Protein AF-A0A914E1M0-F1 (afdb_monomer_lite)

Foldseek 3Di:
DQVVCCVPPVNPRDDDDDDDDQVVVCCVVVVDDDDLLSQFDDADPVLVVLVVVQVVLLVVLLVLLVVVLVLCVVPVVLDDPCPNVVSVVLSVVLVVVVVVLVVLCVVVVSCNGSVNDPSVSSVVSSVVQVPDCCHGSVNSVVVVVVCVLSVVSSVLVVVCVVVPAAEALELVSLVVVVVVAQKEKEKQDESVQDDVVLSVVLVVVSVVDDPRYHYYYYHLVRYPCCVSNDDPDDPPDSTAIWMHHRNDIDGPDDDDDDPVVVVVVVVVVVVVPPPPDPVVVVVVVVVVVVVVVVPDDDVVVVCVVQPPVSVVVVVVVVVVVVVPVVDDPDPPVVVCVVVVFKAKAFCLLPFQQAQFALPFFANLVRRVVRNPDHCVLPPCVQKDKDWDWDKDKDKDFDLQLLSLCVVLVHDLLCSLCVLLVSDDGAFQSCSSVDAALAPQKTKMKMKIWTWTMKMFGNLVDPCPLVSVVVPDDQSTFKGFGMWIFTKMKMKMKMFRRPVSPDSVVVNVLSVVVCVVLVVLQPDDDDDDDDDDPPDSPPPGDPVRIDMDMGMSDDDPPDDDDPDPVVRSVCSNCRVVRCVVVPGHGGTITMIGTCVVCCVSSVDDHDLQSQWDDADSVLSVLLSVLSSQQSVLVNHLSNVQVLCVVCVVPDDPCPNVLSVVLVVVQVVLVNVLSVQLSVVSNCNGSVNDPSVSSVVSSVCQVPDCRHGSVNSVVSVVVCVLVVVVSVLVVVCVVLPAAEALEPVSLVVVVVVAQKEKEWQDESVAPDPVQSVVLVVVSVPDDPPPGYYYYHPVRYPCCVSPDDPPPPPDRTAIWMDHRNDIDGQWDDDPNDTDGD

Sequence (834 aa):
MPKRVSEIEGGKGKKLFFHLIPLSVMKKQLGIQLGPEAILCSIERSILTDLQRIFDEFEESDEELRDLENLFQRNTSYLLPNELARLIDFQHEFNKYRDDFNKEVAQKLHQVRSGQAEIETLGKLIADHRTNIYVTHTKVIEFIQTFKESVERIKFLQEILKDGVHYVDRAQNFSKLQFRHAEMIVLYFSFNNANYELSRKFECQKEKKDENSVFVFVDVDRIENISQVIPEKGLNSFNGLFRYSQGKYSNLEIKQYSKAEIGLSYLEAVQRKKLDREDDHLKMIIKLQEYLQTGSSDEELFKKILGEDLFILIEAFHKALEAFSLGSHDTPEIMNTLKEKYYKFNSYGQSPDLLQIIYGKDFEDDIESAEKTEFKDIPNELIISDNNYSLTSDFVMSNKASDKISKLGVKEELQLSVLCGVVSVGGSAKYIEEHKPSKKAVQCSFVQKIRTVDESINIKHVGLRDSYSKTIGEDGTHVVFKISWGANATVTLTYENEENLAHREIQDELKLKLEKIKSFVDIPMLPEQSSGNMESNKILKNEQLNFYFNADVMPNDEGAPRTLDKALEFIRNMPKLVSEGEKGKKLFFHLIPLSVMKKHLGIQLGPEAILCSIQSSILKDLQRVFDELEESDEELRDLEKLFQQNTPHLHQNELARLKDFQHEFNKFRNDFKGAVDQNLRQVRSGQAEIETLKKLIVDHRTNIYATHTKVTEFIQTFNKSVERLELLQEILKDGVQYVDCAQNFSKLQSKYVEMIVLYLSFNNANYELSRKFECQKKNKDKNPVFVFVDVDRIENIGQIIPEKELNSFNGLFRYSQGKYSNLEALANNRWIFY

Radius of gyration: 35.55 Å; chains: 1; bounding box: 82×81×104 Å

pLDDT: mean 70.76, std 18.32, range [27.19, 96.38]

Organism: NCBI:txid290746

Secondary structure (DSSP, 8-state):
-HHHHTTSGGGT-S--------HHHHHHHHTPPPPGGGSPPPPPHHHHHHHHHHHHHHHHHHHHHHHHHHHHHHTGGGSPTTHHHHHHHHHHHHHHHHHHHHHHHHHHHHHHHTTSS-THHHHHHHHHHHT-TTTSHHHHHHHHHTTHHHHHHHHHHHHHHHTT-EEE-SHHHHHHHHHH-SEEEEEEE-GGG--HHHHHHHHHHHHT--TTPEEEEEEGGG-TTGGGTS-SS--SSS-EEEEEETTEEEE---PPPPHHHHHHHHHHHHHHS---SHHHHHHHHHHHHHHHTTT---HHHHHHHH-HHHHHHHHHHHHHHHHHTTT---HHHHHHHHHHS-EEEE-TT-----SEE--SS-HHHHHHHHTT--GGGS-GGGEEEEEEEEEEEEEE----HHHHHHHTT--HHHHHHHHTT-S---GGGGGGG---S-TT-EEEEEEEEEEEEEEEE-TT-TTHHHHHTTT--TT--EEEEEEEEEEEEEEEEEE--TT---HHHHHHHHHHHHHHHHHHHS---------------TTS-GGGEEEEEEES---TTT-S--SHHHHHHHHHHHHHHHHHTTT-EEEEEEEEEHHHHHHHHT----GGGSPPPPPHHHHHHHHHHHHHHHHHHHHHHHHHHHHHHTGGGSPTTHHHHHHHHHHHHHHHHHHHHHHHHHHHHHHHTTSS-THHHHHHHHHHHH-TTTSHHHHHHHHHTTHHHHHHHHHHHHHHHTTPEEESSHHHHHHHHHH-SEEEEEEE-TTS--THHHHHHHHHHHTSSS-SEEEEEEGGG-TTGGGTS-TT-TT-S-EEEEEETTEEEESEEEETTEEEE-

InterPro domains:
  IPR052090 Cytolytic pore-forming toxin [PTHR31594] (383-716)
  IPR056072 SNTX, MACPF/CDC-like domain [PF24674] (389-601)

Structure (mmCIF, N/CA/C/O backbone):
data_AF-A0A914E1M0-F1
#
_entry.id   AF-A0A914E1M0-F1
#
loop_
_atom_site.group_PDB
_atom_site.id
_atom_site.type_symbol
_atom_site.label_atom_id
_atom_site.label_alt_id
_atom_site.label_comp_id
_atom_site.label_asym_id
_atom_site.label_entity_id
_atom_site.label_seq_id
_atom_site.pdbx_PDB_ins_code
_atom_site.Cartn_x
_atom_site.Cartn_y
_atom_site.Cartn_z
_atom_site.occupancy
_atom_site.B_iso_or_equiv
_atom_site.auth_seq_id
_atom_site.auth_comp_id
_atom_site.auth_asym_id
_atom_site.auth_atom_id
_atom_site.pdbx_PDB_model_num
ATOM 1 N N . MET A 1 1 ? 21.701 -22.393 7.570 1.00 51.88 1 MET A N 1
ATOM 2 C CA . MET A 1 1 ? 21.419 -22.109 8.995 1.00 51.88 1 MET A CA 1
ATOM 3 C C . MET A 1 1 ? 21.273 -23.384 9.832 1.00 51.88 1 MET A C 1
ATOM 5 O O . MET A 1 1 ? 22.080 -23.528 10.738 1.00 51.88 1 MET A O 1
ATOM 9 N N . PRO A 1 2 ? 20.389 -24.356 9.518 1.00 47.34 2 PRO A N 1
ATOM 10 C CA . PRO A 1 2 ? 20.146 -25.521 10.391 1.00 47.34 2 PRO A CA 1
ATOM 11 C C . PRO A 1 2 ? 21.393 -26.365 10.708 1.00 47.34 2 PRO A C 1
ATOM 13 O O . PRO A 1 2 ? 21.668 -26.639 11.869 1.00 47.34 2 PRO A O 1
ATOM 16 N N . LYS A 1 3 ? 22.226 -26.663 9.697 1.00 61.91 3 LYS A N 1
ATOM 17 C CA . LYS A 1 3 ? 23.510 -27.374 9.884 1.00 61.91 3 LYS A CA 1
ATOM 18 C C . LYS A 1 3 ? 24.521 -26.627 10.767 1.00 61.91 3 LYS A C 1
ATOM 20 O O . LYS A 1 3 ? 25.352 -27.252 11.404 1.00 61.91 3 LYS A O 1
ATOM 25 N N . ARG A 1 4 ? 24.439 -25.294 10.828 1.00 62.91 4 ARG A N 1
ATOM 26 C CA . ARG A 1 4 ? 25.311 -24.477 11.688 1.00 62.91 4 ARG A CA 1
ATOM 27 C C . ARG A 1 4 ? 24.811 -24.422 13.135 1.00 62.91 4 ARG A C 1
ATOM 29 O O . ARG A 1 4 ? 25.608 -24.219 14.037 1.00 62.91 4 ARG A O 1
ATOM 36 N N . VAL A 1 5 ? 23.511 -24.617 13.375 1.00 61.81 5 VAL A N 1
ATOM 37 C CA . VAL A 1 5 ? 22.934 -24.660 14.733 1.00 61.81 5 VAL A CA 1
ATOM 38 C C . VAL A 1 5 ? 23.345 -25.944 15.456 1.00 61.81 5 VAL A C 1
ATOM 40 O O . VAL A 1 5 ? 23.670 -25.891 16.640 1.00 61.81 5 VAL A O 1
ATOM 43 N N . SER A 1 6 ? 23.429 -27.071 14.735 1.00 67.69 6 SER A N 1
ATOM 44 C CA . SER A 1 6 ? 23.900 -28.354 15.280 1.00 67.69 6 SER A CA 1
ATOM 45 C C . SER A 1 6 ? 25.360 -28.330 15.757 1.00 67.69 6 SER A C 1
ATOM 47 O O . SER A 1 6 ? 25.761 -29.174 16.552 1.00 67.69 6 SER A O 1
ATOM 49 N N . GLU A 1 7 ? 26.146 -27.355 15.299 1.00 75.44 7 GLU A N 1
ATOM 50 C CA . GLU A 1 7 ? 27.563 -27.189 15.644 1.00 75.44 7 GLU A CA 1
ATOM 51 C C . GLU A 1 7 ? 27.775 -26.283 16.877 1.00 75.44 7 GLU A C 1
ATOM 53 O O . GLU A 1 7 ? 28.889 -26.186 17.388 1.00 75.44 7 GLU A O 1
ATOM 58 N N . ILE A 1 8 ? 26.724 -25.628 17.391 1.00 65.69 8 ILE A N 1
ATOM 59 C CA . ILE A 1 8 ? 26.800 -24.631 18.474 1.00 65.69 8 ILE A CA 1
ATOM 60 C C . ILE A 1 8 ? 26.174 -25.189 19.765 1.00 65.69 8 ILE A C 1
ATOM 62 O O . ILE A 1 8 ? 25.075 -25.740 19.738 1.00 65.69 8 ILE A O 1
ATOM 66 N N . GLU A 1 9 ? 26.874 -25.040 20.901 1.00 71.69 9 GLU A N 1
ATOM 67 C CA . GLU A 1 9 ? 26.473 -25.535 22.240 1.00 71.69 9 GLU A CA 1
ATOM 68 C C . GLU A 1 9 ? 25.953 -26.991 22.245 1.00 71.69 9 GLU A C 1
ATOM 70 O O . GLU A 1 9 ? 24.916 -27.306 22.831 1.00 71.69 9 GLU A O 1
ATOM 75 N N . GLY A 1 10 ? 26.659 -27.903 21.566 1.00 75.00 10 GLY A N 1
ATOM 76 C CA . GLY A 1 10 ? 26.265 -29.318 21.512 1.00 75.00 10 GLY A CA 1
ATOM 77 C C . GLY A 1 10 ? 24.941 -29.553 20.776 1.00 75.00 10 GLY A C 1
ATOM 78 O O . GLY A 1 10 ? 24.172 -30.433 21.151 1.00 75.00 10 GLY A O 1
ATOM 79 N N . GLY A 1 11 ? 24.655 -28.726 19.769 1.00 69.38 11 GLY A N 1
ATOM 80 C CA . GLY A 1 11 ? 23.464 -28.808 18.930 1.00 69.38 11 GLY A CA 1
ATOM 81 C C . GLY A 1 11 ? 22.219 -28.131 19.494 1.00 69.38 11 GLY A C 1
ATOM 82 O O . GLY A 1 11 ? 21.148 -28.236 18.903 1.00 69.38 11 GLY A O 1
ATOM 83 N N . LYS A 1 12 ? 22.358 -27.410 20.611 1.00 68.06 12 LYS A N 1
ATOM 84 C CA . LYS A 1 12 ? 21.272 -26.645 21.240 1.00 68.06 12 LYS A CA 1
ATOM 85 C C . LYS A 1 12 ? 21.131 -25.229 20.676 1.00 68.06 12 LYS A C 1
ATOM 87 O O . LYS A 1 12 ? 20.136 -24.566 20.954 1.00 68.06 12 LYS A O 1
ATOM 92 N N . GLY A 1 13 ? 22.099 -24.769 19.881 1.00 75.75 13 GLY A N 1
ATOM 93 C CA . GLY A 1 13 ? 22.126 -23.397 19.384 1.00 75.75 13 GLY A CA 1
ATOM 94 C C . GLY A 1 13 ? 22.419 -22.375 20.485 1.00 75.75 13 GLY A C 1
ATOM 95 O O . GLY A 1 13 ? 22.788 -22.719 21.606 1.00 75.75 13 GLY A O 1
ATOM 96 N N . LYS A 1 14 ? 22.293 -21.083 20.163 1.00 77.75 14 LYS A N 1
ATOM 97 C CA . LYS A 1 14 ? 22.442 -20.012 21.161 1.00 77.75 14 LYS A CA 1
ATOM 98 C C . LYS A 1 14 ? 21.191 -19.922 22.040 1.00 77.75 14 LYS A C 1
ATOM 100 O O . LYS A 1 14 ? 20.075 -20.033 21.542 1.00 77.75 14 LYS A O 1
ATOM 105 N N . LYS A 1 15 ? 21.384 -19.653 23.335 1.00 80.38 15 LYS A N 1
ATOM 106 C CA . LYS A 1 15 ? 20.299 -19.388 24.294 1.00 80.38 15 LYS A CA 1
ATOM 107 C C . LYS A 1 15 ? 19.510 -18.142 23.862 1.00 80.38 15 LYS A C 1
ATOM 109 O O . LYS A 1 15 ? 20.117 -17.091 23.672 1.00 80.38 15 LYS A O 1
ATOM 114 N N . LEU A 1 16 ? 18.189 -18.273 23.704 1.00 74.00 16 LEU A N 1
ATOM 115 C CA . LEU A 1 16 ? 17.298 -17.186 23.258 1.00 74.00 16 LEU A CA 1
ATOM 116 C C . LEU A 1 16 ? 16.575 -16.487 24.417 1.00 74.00 16 LEU A C 1
ATOM 118 O O . LEU A 1 16 ? 16.369 -15.280 24.369 1.00 74.00 16 LEU A O 1
ATOM 122 N N . PHE A 1 17 ? 16.229 -17.234 25.469 1.00 68.56 17 PHE A N 1
ATOM 123 C CA . PHE A 1 17 ? 15.484 -16.734 26.623 1.00 68.56 17 PHE A CA 1
ATOM 124 C C . PHE A 1 17 ? 16.118 -17.219 27.926 1.00 68.56 17 PHE A C 1
ATOM 126 O O . PHE A 1 17 ? 16.640 -18.334 28.000 1.00 68.56 17 PHE A O 1
ATOM 133 N N . PHE A 1 18 ? 16.037 -16.389 28.964 1.00 76.12 18 PHE A N 1
ATOM 134 C CA . PHE A 1 18 ? 16.426 -16.740 30.326 1.00 76.12 18 PHE A CA 1
ATOM 135 C C . PHE A 1 18 ? 15.218 -16.555 31.242 1.00 76.12 18 PHE A C 1
ATOM 137 O O . PHE A 1 18 ? 14.672 -15.459 31.333 1.00 76.12 18 PHE A O 1
ATOM 144 N N . HIS A 1 19 ? 14.819 -17.616 31.943 1.00 75.06 19 HIS A N 1
ATOM 145 C CA . HIS A 1 19 ? 13.833 -17.523 33.016 1.00 75.06 19 HIS A CA 1
ATOM 146 C C . HIS A 1 19 ? 14.575 -17.283 34.328 1.00 75.06 19 HIS A C 1
ATOM 148 O O . HIS A 1 19 ? 15.359 -18.125 34.766 1.00 75.06 19 HIS A O 1
ATOM 154 N N . LEU A 1 20 ? 14.362 -16.114 34.927 1.00 72.81 20 LEU A N 1
ATOM 155 C CA . LEU A 1 20 ? 15.053 -15.686 36.139 1.00 72.81 20 LEU A CA 1
ATOM 156 C C . LEU A 1 20 ? 14.060 -15.630 37.300 1.00 72.81 20 LEU A C 1
ATOM 158 O O . LEU A 1 20 ? 12.994 -15.032 37.179 1.00 72.81 20 LEU A O 1
ATOM 162 N N . ILE A 1 21 ? 14.424 -16.231 38.433 1.00 67.38 21 ILE A N 1
ATOM 163 C CA . ILE A 1 21 ? 13.659 -16.140 39.681 1.00 67.38 21 ILE A CA 1
ATOM 164 C C . ILE A 1 21 ? 14.387 -15.150 40.597 1.00 67.38 21 ILE A C 1
ATOM 166 O O . ILE A 1 21 ? 15.578 -15.349 40.858 1.00 67.38 21 ILE A O 1
ATOM 170 N N . PRO A 1 22 ? 13.721 -14.096 41.107 1.00 69.75 22 PRO A N 1
ATOM 171 C CA . PRO A 1 22 ? 14.357 -13.174 42.037 1.00 69.75 22 PRO A CA 1
ATOM 172 C C . PRO A 1 22 ? 14.827 -13.911 43.296 1.00 69.75 22 PRO A C 1
ATOM 174 O O . PRO A 1 22 ? 14.046 -14.598 43.957 1.00 69.75 22 PRO A O 1
ATOM 177 N N . LEU A 1 23 ? 16.095 -13.735 43.677 1.00 70.56 23 LEU A N 1
ATOM 178 C CA . LEU A 1 23 ? 16.640 -14.359 44.890 1.00 70.56 23 LEU A CA 1
ATOM 179 C C . LEU A 1 23 ? 15.888 -13.921 46.153 1.00 70.56 23 LEU A C 1
ATOM 181 O O . LEU A 1 23 ? 15.799 -14.691 47.108 1.00 70.56 23 LEU A O 1
ATOM 185 N N . SER A 1 24 ? 15.295 -12.723 46.147 1.00 66.56 24 SER A N 1
ATOM 186 C CA . SER A 1 24 ? 14.417 -12.229 47.213 1.00 66.56 24 SER A CA 1
ATOM 187 C C . SER A 1 24 ? 13.234 -13.164 47.487 1.00 66.56 24 SER A C 1
ATOM 189 O O . SER A 1 24 ? 12.884 -13.370 48.649 1.00 66.56 24 SER A O 1
ATOM 191 N N . VAL A 1 25 ? 12.677 -13.794 46.449 1.00 66.88 25 VAL A N 1
ATOM 192 C CA . VAL A 1 25 ? 11.574 -14.764 46.547 1.00 66.88 25 VAL A CA 1
ATOM 193 C C . VAL A 1 25 ? 12.065 -16.098 47.114 1.00 66.88 25 VAL A C 1
ATOM 195 O O . VAL A 1 25 ? 11.372 -16.734 47.904 1.00 66.88 25 VAL A O 1
ATOM 198 N N . MET A 1 26 ? 13.295 -16.503 46.782 1.00 69.00 26 MET A N 1
ATOM 199 C CA . MET A 1 26 ? 13.879 -17.768 47.244 1.00 69.00 26 MET A CA 1
ATOM 200 C C . MET A 1 26 ? 14.659 -17.665 48.563 1.00 69.00 26 MET A C 1
ATOM 202 O O . MET A 1 26 ? 15.099 -18.685 49.094 1.00 69.00 26 MET A O 1
ATOM 206 N N . LYS A 1 27 ? 14.805 -16.462 49.135 1.00 71.12 27 LYS A N 1
ATOM 207 C CA . LYS A 1 27 ? 15.636 -16.179 50.319 1.00 71.12 27 LYS A CA 1
ATOM 208 C C . LYS A 1 27 ? 15.374 -17.141 51.482 1.00 71.12 27 LYS A C 1
ATOM 210 O O . LYS A 1 27 ? 16.310 -17.662 52.083 1.00 71.12 27 LYS A O 1
ATOM 215 N N . LYS A 1 28 ? 14.093 -17.406 51.773 1.00 65.69 28 LYS A N 1
ATOM 216 C CA . LYS A 1 28 ? 13.658 -18.278 52.878 1.00 65.69 28 LYS A CA 1
ATOM 217 C C . LYS A 1 28 ? 13.943 -19.761 52.614 1.00 65.69 28 LYS A C 1
ATOM 219 O O . LYS A 1 28 ? 14.237 -20.489 53.553 1.00 65.69 28 LYS A O 1
ATOM 224 N N . GLN A 1 29 ? 13.863 -20.199 51.358 1.00 73.69 29 GLN A N 1
ATOM 225 C CA . GLN A 1 29 ? 14.106 -21.590 50.957 1.00 73.69 29 GLN A CA 1
ATOM 226 C C . GLN A 1 29 ? 15.596 -21.904 50.794 1.00 73.69 29 GLN A C 1
ATOM 228 O O . GLN A 1 29 ? 16.013 -23.022 51.071 1.00 73.69 29 GLN A O 1
ATOM 233 N N . LEU A 1 30 ? 16.395 -20.923 50.371 1.00 75.00 30 LEU A N 1
ATOM 234 C CA . LEU A 1 30 ? 17.827 -21.086 50.111 1.00 75.00 30 LEU A CA 1
ATOM 235 C C . LEU A 1 30 ? 18.715 -20.733 51.318 1.00 75.00 30 LEU A C 1
ATOM 237 O O . LEU A 1 30 ? 19.930 -20.880 51.237 1.00 75.00 30 LEU A O 1
ATOM 241 N N . GLY A 1 31 ? 18.140 -20.252 52.427 1.00 75.06 31 GLY A N 1
ATOM 242 C CA . GLY A 1 31 ? 18.883 -19.945 53.657 1.00 75.06 31 GLY A CA 1
ATOM 243 C C . GLY A 1 31 ? 19.924 -18.824 53.517 1.00 75.06 31 GLY A C 1
ATOM 244 O O . GLY A 1 31 ? 20.839 -18.728 54.330 1.00 75.06 31 GLY A O 1
ATOM 245 N N . ILE A 1 32 ? 19.805 -17.982 52.489 1.00 73.50 32 ILE A N 1
ATOM 246 C CA . ILE A 1 32 ? 20.783 -16.944 52.132 1.00 73.50 32 ILE A CA 1
ATOM 247 C C . ILE A 1 32 ? 20.407 -15.588 52.732 1.00 73.50 32 ILE A C 1
ATOM 249 O O . ILE A 1 32 ? 19.255 -15.153 52.686 1.00 73.50 32 ILE A O 1
ATOM 253 N N . GLN A 1 33 ? 21.402 -14.879 53.268 1.00 69.25 33 GLN A N 1
ATOM 254 C CA . GLN A 1 33 ? 21.268 -13.465 53.609 1.00 69.25 33 GLN A CA 1
ATOM 255 C C . GLN A 1 33 ? 21.578 -12.622 52.370 1.00 69.25 33 GLN A C 1
ATOM 257 O O . GLN A 1 33 ? 22.655 -12.719 51.793 1.00 69.25 33 GLN A O 1
ATOM 262 N N . LEU A 1 34 ? 20.607 -11.812 51.954 1.00 65.88 34 LEU A N 1
ATOM 263 C CA . LEU A 1 34 ? 20.735 -10.890 50.828 1.00 65.88 34 LEU A CA 1
ATOM 264 C C . LEU A 1 34 ? 21.002 -9.485 51.368 1.00 65.88 34 LEU A C 1
ATOM 266 O O . LEU A 1 34 ? 20.294 -9.052 52.282 1.00 65.88 34 LEU A O 1
ATOM 270 N N . GLY A 1 35 ? 22.005 -8.805 50.807 1.00 64.81 35 GLY A N 1
ATOM 271 C CA . GLY A 1 35 ? 22.248 -7.383 51.054 1.00 64.81 35 GLY A CA 1
ATOM 272 C C . GLY A 1 35 ? 21.149 -6.496 50.443 1.00 64.81 35 GLY A C 1
ATOM 273 O O . GLY A 1 35 ? 20.365 -6.990 49.628 1.00 64.81 35 GLY A O 1
ATOM 274 N N . PRO A 1 36 ? 21.085 -5.200 50.805 1.00 58.78 36 PRO A N 1
ATOM 275 C CA . PRO A 1 36 ? 20.053 -4.272 50.325 1.00 58.78 36 PRO A CA 1
ATOM 276 C C . PRO A 1 36 ? 19.969 -4.200 48.794 1.00 58.78 36 PRO A C 1
ATOM 278 O O . PRO A 1 36 ? 18.877 -4.205 48.241 1.00 58.78 36 PRO A O 1
ATOM 281 N N . GLU A 1 37 ? 21.116 -4.253 48.112 1.00 56.69 37 GLU A N 1
ATOM 282 C CA . GLU A 1 37 ? 21.208 -4.135 46.647 1.00 56.69 37 GLU A CA 1
ATOM 283 C C . GLU A 1 37 ? 20.758 -5.391 45.878 1.00 56.69 37 GLU A C 1
ATOM 285 O O . GLU A 1 37 ? 20.636 -5.378 44.655 1.00 56.69 37 GLU A O 1
ATOM 290 N N . ALA A 1 38 ? 20.501 -6.504 46.575 1.00 57.72 38 ALA A N 1
ATOM 291 C CA . ALA A 1 38 ? 20.041 -7.751 45.960 1.00 57.72 38 ALA A CA 1
ATOM 292 C C . ALA A 1 38 ? 18.505 -7.835 45.829 1.00 57.72 38 ALA A C 1
ATOM 294 O O . ALA A 1 38 ? 17.975 -8.845 45.354 1.00 57.72 38 ALA A O 1
ATOM 295 N N . ILE A 1 39 ? 17.783 -6.795 46.259 1.00 62.91 39 ILE A N 1
ATOM 296 C CA . ILE A 1 39 ? 16.334 -6.658 46.105 1.00 62.91 39 ILE A CA 1
ATOM 297 C C . ILE A 1 39 ? 16.092 -5.619 45.012 1.00 62.91 39 ILE A C 1
ATOM 299 O O . ILE A 1 39 ? 16.239 -4.425 45.243 1.00 62.91 39 ILE A O 1
ATOM 303 N N . LEU A 1 40 ? 15.735 -6.083 43.811 1.00 64.50 40 LEU A N 1
ATOM 304 C CA . LEU A 1 40 ? 15.448 -5.184 42.696 1.00 64.50 40 LEU A CA 1
ATOM 305 C C . LEU A 1 40 ? 14.181 -4.373 42.973 1.00 64.50 40 LEU A C 1
ATOM 307 O O . LEU A 1 40 ? 13.110 -4.951 43.176 1.00 64.50 40 LEU A O 1
ATOM 311 N N . CYS A 1 41 ? 14.290 -3.050 42.913 1.00 69.88 41 CYS A N 1
ATOM 312 C CA . CYS A 1 41 ? 13.130 -2.169 42.969 1.00 69.88 41 CYS A CA 1
ATOM 313 C C . CYS A 1 41 ? 12.327 -2.274 41.664 1.00 69.88 41 CYS A C 1
ATOM 315 O O . CYS A 1 41 ? 12.885 -2.254 40.560 1.00 69.88 41 CYS A O 1
ATOM 317 N N . SER A 1 42 ? 11.004 -2.389 41.783 1.00 72.19 42 SER A N 1
ATOM 318 C CA . SER A 1 42 ? 10.103 -2.293 40.637 1.00 72.19 42 SER A CA 1
ATOM 319 C C . SER A 1 42 ? 10.053 -0.854 40.139 1.00 72.19 42 SER A C 1
ATOM 321 O O . SER A 1 42 ? 9.917 0.070 40.938 1.00 72.19 42 SER A O 1
ATOM 323 N N . ILE A 1 43 ? 10.115 -0.671 38.824 1.00 81.75 43 ILE A N 1
ATOM 324 C CA . ILE A 1 43 ? 9.918 0.637 38.200 1.00 81.75 43 ILE A CA 1
ATOM 325 C C . ILE A 1 43 ? 8.437 0.780 37.883 1.00 81.75 43 ILE A C 1
ATOM 327 O O . ILE A 1 43 ? 7.814 -0.156 37.376 1.00 81.75 43 ILE A O 1
ATOM 331 N N . GLU A 1 44 ? 7.881 1.944 38.186 1.00 85.00 44 GLU A N 1
ATOM 332 C CA . GLU A 1 44 ? 6.504 2.270 37.857 1.00 85.00 44 GLU A CA 1
ATOM 333 C C . GLU A 1 44 ? 6.272 2.225 36.340 1.00 85.00 44 GLU A C 1
ATOM 335 O O . GLU A 1 44 ? 7.096 2.679 35.542 1.00 85.00 44 GLU A O 1
ATOM 340 N N . ARG A 1 45 ? 5.126 1.674 35.934 1.00 81.00 45 ARG A N 1
ATOM 341 C CA . ARG A 1 45 ? 4.776 1.512 34.519 1.00 81.00 45 ARG A CA 1
ATOM 342 C C . ARG A 1 45 ? 4.703 2.852 33.780 1.00 81.00 45 ARG A C 1
ATOM 344 O O . ARG A 1 45 ? 5.114 2.906 32.630 1.00 81.00 45 ARG A O 1
ATOM 351 N N . SER A 1 46 ? 4.239 3.911 34.444 1.00 80.44 46 SER A N 1
ATOM 352 C CA . SER A 1 46 ? 4.148 5.274 33.898 1.00 80.44 46 SER A CA 1
ATOM 353 C C . SER A 1 46 ? 5.511 5.812 33.445 1.00 80.44 46 SER A C 1
ATOM 355 O O . SER A 1 46 ? 5.642 6.268 32.314 1.00 80.44 46 SER A O 1
ATOM 357 N N . ILE A 1 47 ? 6.551 5.658 34.271 1.00 85.56 47 ILE A N 1
ATOM 358 C CA . ILE A 1 47 ? 7.932 6.058 33.959 1.00 85.56 47 ILE A CA 1
ATOM 359 C C . ILE A 1 47 ? 8.486 5.271 32.767 1.00 85.56 47 ILE A C 1
ATOM 361 O O . ILE A 1 47 ? 9.158 5.840 31.910 1.00 85.56 47 ILE A O 1
ATOM 365 N N . LEU A 1 48 ? 8.202 3.966 32.689 1.00 82.38 48 LEU A N 1
ATOM 366 C CA . LEU A 1 48 ? 8.626 3.145 31.550 1.00 82.38 48 LEU A CA 1
ATOM 367 C C . LEU A 1 48 ? 7.943 3.584 30.252 1.00 82.38 48 LEU A C 1
ATOM 369 O O . LEU A 1 48 ? 8.616 3.692 29.232 1.00 82.38 48 LEU A O 1
ATOM 373 N N . THR A 1 49 ? 6.640 3.864 30.299 1.00 82.12 49 THR A N 1
ATOM 374 C CA . THR A 1 49 ? 5.886 4.374 29.148 1.00 82.12 49 THR A CA 1
ATOM 375 C C . THR A 1 49 ? 6.384 5.752 28.715 1.00 82.12 49 THR A C 1
ATOM 377 O O . THR A 1 49 ? 6.547 5.984 27.522 1.00 82.12 49 THR A O 1
ATOM 380 N N . ASP A 1 50 ? 6.701 6.639 29.658 1.00 88.06 50 ASP A N 1
ATOM 381 C CA . ASP A 1 50 ? 7.252 7.963 29.358 1.00 88.06 50 ASP A CA 1
ATOM 382 C C . ASP A 1 50 ? 8.641 7.887 28.704 1.00 88.06 50 ASP A C 1
ATOM 384 O O . ASP A 1 50 ? 8.901 8.605 27.742 1.00 88.06 50 ASP A O 1
ATOM 388 N N . LEU A 1 51 ? 9.525 7.003 29.184 1.00 89.75 51 LEU A N 1
ATOM 389 C CA . LEU A 1 51 ? 10.839 6.783 28.567 1.00 89.75 51 LEU A CA 1
ATOM 390 C C . LEU A 1 51 ? 10.726 6.156 27.177 1.00 89.75 51 LEU A C 1
ATOM 392 O O . LEU A 1 51 ? 11.442 6.573 26.275 1.00 89.75 51 LEU A O 1
ATOM 396 N N . GLN A 1 52 ? 9.832 5.176 27.004 1.00 87.69 52 GLN A N 1
ATOM 397 C CA . GLN A 1 52 ? 9.551 4.583 25.693 1.00 87.69 52 GLN A CA 1
ATOM 398 C C . GLN A 1 52 ? 9.096 5.652 24.707 1.00 87.69 52 GLN A C 1
ATOM 400 O O . GLN A 1 52 ? 9.682 5.767 23.640 1.00 87.69 52 GLN A O 1
ATOM 405 N N . ARG A 1 53 ? 8.148 6.501 25.117 1.00 87.25 53 ARG A N 1
ATOM 406 C CA . ARG A 1 53 ? 7.662 7.597 24.281 1.00 87.25 53 ARG A CA 1
ATOM 407 C C . ARG A 1 53 ? 8.778 8.559 23.877 1.00 87.25 53 ARG A C 1
ATOM 409 O O . ARG A 1 53 ? 8.834 8.945 22.724 1.00 87.25 53 ARG A O 1
ATOM 416 N N . ILE A 1 54 ? 9.684 8.914 24.792 1.00 91.38 54 ILE A N 1
ATOM 417 C CA . ILE A 1 54 ? 10.836 9.772 24.462 1.00 91.38 54 ILE A CA 1
ATOM 418 C C . ILE A 1 54 ? 11.781 9.086 23.461 1.00 91.38 54 ILE A C 1
ATOM 420 O O . ILE A 1 54 ? 12.302 9.744 22.566 1.00 91.38 54 ILE A O 1
ATOM 424 N N . PHE A 1 55 ? 12.021 7.777 23.589 1.00 91.44 55 PHE A N 1
ATOM 425 C CA . PHE A 1 55 ? 12.842 7.050 22.615 1.00 91.44 55 PHE A CA 1
ATOM 426 C C . PHE A 1 55 ? 12.184 6.981 21.236 1.00 91.44 55 PHE A C 1
ATOM 428 O O . PHE A 1 55 ? 12.880 7.170 20.242 1.00 91.44 55 PHE A O 1
ATOM 435 N N . ASP A 1 56 ? 10.868 6.776 21.185 1.00 86.62 56 ASP A N 1
ATOM 436 C CA . ASP A 1 56 ? 10.101 6.813 19.940 1.00 86.62 56 ASP A CA 1
ATOM 437 C C . ASP A 1 56 ? 10.156 8.225 19.319 1.00 86.62 56 ASP A C 1
ATOM 439 O O . ASP A 1 56 ? 10.515 8.370 18.154 1.00 86.62 56 ASP A O 1
ATOM 443 N N . GLU A 1 57 ? 9.944 9.279 20.122 1.00 89.12 57 GLU A N 1
ATOM 444 C CA . GLU A 1 57 ? 10.066 10.692 19.717 1.00 89.12 57 GLU A CA 1
ATOM 445 C C . GLU A 1 57 ? 11.471 11.023 19.160 1.00 89.12 57 GLU A C 1
ATOM 447 O O . GLU A 1 57 ? 11.604 11.831 18.233 1.00 89.12 57 GLU A O 1
ATOM 452 N N . PHE A 1 58 ? 12.537 10.416 19.701 1.00 92.25 58 PHE A N 1
ATOM 453 C CA . PHE A 1 58 ? 13.893 10.578 19.167 1.00 92.25 58 PHE A CA 1
ATOM 454 C C . PHE A 1 58 ? 14.095 9.890 17.820 1.00 92.25 58 PHE A C 1
ATOM 456 O O . PHE A 1 58 ? 14.806 10.442 16.980 1.00 92.25 58 PHE A O 1
ATOM 463 N N . GLU A 1 59 ? 13.527 8.700 17.624 1.00 90.81 59 GLU A N 1
ATOM 464 C CA . GLU A 1 59 ? 13.636 7.981 16.353 1.00 90.81 59 GLU A CA 1
ATOM 465 C C . GLU A 1 59 ? 12.851 8.715 15.260 1.00 90.81 59 GLU A C 1
ATOM 467 O O . GLU A 1 59 ? 13.411 8.999 14.204 1.00 90.81 59 GLU A O 1
ATOM 472 N N . GLU A 1 60 ? 11.619 9.144 15.556 1.00 89.44 60 GLU A N 1
ATOM 473 C CA . GLU A 1 60 ? 10.792 9.963 14.656 1.00 89.44 60 GLU A CA 1
ATOM 474 C C . GLU A 1 60 ? 11.524 11.249 14.240 1.00 89.44 60 GLU A C 1
ATOM 476 O O . GLU A 1 60 ? 11.627 11.574 13.058 1.00 89.44 60 GLU A O 1
ATOM 481 N N . SER A 1 61 ? 12.114 11.957 15.207 1.00 91.75 61 SER A N 1
ATOM 482 C CA . SER A 1 61 ? 12.874 13.182 14.939 1.00 91.75 61 SER A CA 1
ATOM 483 C C . SER A 1 61 ? 14.133 12.941 14.088 1.00 91.75 61 SER A C 1
ATOM 485 O O . SER A 1 61 ? 14.474 13.777 13.249 1.00 91.75 61 SER A O 1
ATOM 487 N N . ASP A 1 62 ? 14.845 11.823 14.285 1.00 89.75 62 ASP A N 1
ATOM 488 C CA . ASP A 1 62 ? 16.014 11.455 13.467 1.00 89.75 62 ASP A CA 1
ATOM 489 C C . ASP A 1 62 ? 15.591 11.116 12.028 1.00 89.75 62 ASP A C 1
ATOM 491 O O . ASP A 1 62 ? 16.232 11.565 11.077 1.00 89.75 62 ASP A O 1
ATOM 495 N N . GLU A 1 63 ? 14.484 10.387 11.849 1.00 90.69 63 GLU A N 1
ATOM 496 C CA . GLU A 1 63 ? 13.915 10.084 10.531 1.00 90.69 63 GLU A CA 1
ATOM 497 C C . GLU A 1 63 ? 13.565 11.362 9.754 1.00 90.69 63 GLU A C 1
ATOM 499 O O . GLU A 1 63 ? 14.014 11.532 8.617 1.00 90.69 63 GLU A O 1
ATOM 504 N N . GLU A 1 64 ? 12.854 12.308 10.369 1.00 91.19 64 GLU A N 1
ATOM 505 C CA . GLU A 1 64 ? 12.461 13.562 9.713 1.00 91.19 64 GLU A CA 1
ATOM 506 C C . GLU A 1 64 ? 13.658 14.437 9.323 1.00 91.19 64 GLU A C 1
ATOM 508 O O . GLU A 1 64 ? 13.695 15.023 8.233 1.00 91.19 64 GLU A O 1
ATOM 513 N N . LEU A 1 65 ? 14.662 14.518 10.200 1.00 91.25 65 LEU A N 1
ATOM 514 C CA . LEU A 1 65 ? 15.892 15.248 9.914 1.00 91.25 65 LEU A CA 1
ATOM 515 C C . LEU A 1 65 ? 16.667 14.597 8.762 1.00 91.25 65 LEU A C 1
ATOM 517 O O . LEU A 1 65 ? 17.146 15.308 7.877 1.00 91.25 65 LEU A O 1
ATOM 521 N N . ARG A 1 66 ? 16.765 13.260 8.732 1.00 92.81 66 ARG A N 1
ATOM 522 C CA . ARG A 1 66 ? 17.408 12.512 7.636 1.00 92.81 66 ARG A CA 1
ATOM 523 C C . ARG A 1 66 ? 16.661 12.662 6.320 1.00 92.81 66 ARG A C 1
ATOM 525 O O . ARG A 1 66 ? 17.297 12.772 5.274 1.00 92.81 66 ARG A O 1
ATOM 532 N N . ASP A 1 67 ? 15.335 12.687 6.339 1.00 91.06 67 ASP A N 1
ATOM 533 C CA . ASP A 1 67 ? 14.526 12.913 5.141 1.00 91.06 67 ASP A CA 1
ATOM 534 C C . ASP A 1 67 ? 14.771 14.303 4.551 1.00 91.06 67 ASP A C 1
ATOM 536 O O . ASP A 1 67 ? 14.974 14.443 3.336 1.00 91.06 67 ASP A O 1
ATOM 540 N N . LEU A 1 68 ? 14.830 15.330 5.404 1.00 91.75 68 LEU A N 1
ATOM 541 C CA . LEU A 1 68 ? 15.173 16.684 4.981 1.00 91.75 68 LEU A CA 1
ATOM 542 C C . LEU A 1 68 ? 16.614 16.764 4.457 1.00 91.75 68 LEU A C 1
ATOM 544 O O . LEU A 1 68 ? 16.856 17.380 3.417 1.00 91.75 68 LEU A O 1
ATOM 548 N N . GLU A 1 69 ? 17.562 16.105 5.122 1.00 92.19 69 GLU A N 1
ATOM 549 C CA . GLU A 1 69 ? 18.960 16.048 4.692 1.00 92.19 69 GLU A CA 1
ATOM 550 C C . GLU A 1 69 ? 19.088 15.365 3.328 1.00 92.19 69 GLU A C 1
ATOM 552 O O . GLU A 1 69 ? 19.713 15.911 2.419 1.00 92.19 69 GLU A O 1
ATOM 557 N N . ASN A 1 70 ? 18.431 14.221 3.134 1.00 91.12 70 ASN A N 1
ATOM 558 C CA . ASN A 1 70 ? 18.390 13.503 1.862 1.00 91.12 70 ASN A CA 1
ATOM 559 C C . ASN A 1 70 ? 17.808 14.372 0.743 1.00 91.12 70 ASN A C 1
ATOM 561 O O . ASN A 1 70 ? 18.326 14.383 -0.381 1.00 91.12 70 ASN A O 1
ATOM 565 N N . LEU A 1 71 ? 16.734 15.114 1.032 1.00 87.50 71 LEU A N 1
ATOM 566 C CA . LEU A 1 71 ? 16.164 16.071 0.092 1.00 87.50 71 LEU A CA 1
ATOM 567 C C . LEU A 1 71 ? 17.187 17.157 -0.260 1.00 87.50 71 LEU A C 1
ATOM 569 O O . LEU A 1 71 ? 17.369 17.455 -1.442 1.00 87.50 71 LEU A O 1
ATOM 573 N N . PHE A 1 72 ? 17.874 17.717 0.733 1.00 90.50 72 PHE A N 1
ATOM 574 C CA . PHE A 1 72 ? 18.840 18.796 0.554 1.00 90.50 72 PHE A CA 1
ATOM 575 C C . PHE A 1 72 ? 20.089 18.335 -0.206 1.00 90.50 72 PHE A C 1
ATOM 577 O O . PHE A 1 72 ? 20.468 18.978 -1.181 1.00 90.50 72 PHE A O 1
ATOM 584 N N . GLN A 1 73 ? 20.671 17.187 0.145 1.00 88.62 73 GLN A N 1
ATOM 585 C CA . GLN A 1 73 ? 21.846 16.615 -0.521 1.00 88.62 73 GLN A CA 1
ATOM 586 C C . GLN A 1 73 ? 21.600 16.299 -2.004 1.00 88.62 73 GLN A C 1
ATOM 588 O O . GLN A 1 73 ? 22.486 16.477 -2.841 1.00 88.62 73 GLN A O 1
ATOM 593 N N . ARG A 1 74 ? 20.389 15.850 -2.363 1.00 85.81 74 ARG A N 1
ATOM 594 C CA . ARG A 1 74 ? 20.008 15.600 -3.767 1.00 85.81 74 ARG A CA 1
ATOM 595 C C . ARG A 1 74 ? 19.791 16.885 -4.564 1.00 85.81 74 ARG A C 1
ATOM 597 O O . ARG A 1 74 ? 19.805 16.848 -5.791 1.00 85.81 74 ARG A O 1
ATOM 604 N N . ASN A 1 75 ? 19.571 18.004 -3.878 1.00 83.88 75 ASN A N 1
ATOM 605 C CA . ASN A 1 75 ? 19.144 19.274 -4.457 1.00 83.88 75 ASN A CA 1
ATOM 606 C C . ASN A 1 75 ? 20.071 20.432 -4.060 1.00 83.88 75 ASN A C 1
ATOM 608 O O . ASN A 1 75 ? 19.658 21.589 -4.094 1.00 83.88 75 ASN A O 1
ATOM 612 N N . THR A 1 76 ? 21.336 20.147 -3.731 1.00 80.75 76 THR A N 1
ATOM 613 C CA . THR A 1 76 ? 22.307 21.131 -3.218 1.00 80.75 76 THR A CA 1
ATOM 614 C C . THR A 1 76 ? 22.481 22.333 -4.146 1.00 80.75 76 THR A C 1
ATOM 616 O O . THR A 1 76 ? 22.734 23.449 -3.700 1.00 80.75 76 THR A O 1
ATOM 619 N N . SER A 1 77 ? 22.299 22.135 -5.455 1.00 74.25 77 SER A N 1
ATOM 620 C CA . SER A 1 77 ? 22.337 23.203 -6.457 1.00 74.25 77 SER A CA 1
ATOM 621 C C . SER A 1 77 ? 21.212 24.229 -6.323 1.00 74.25 77 SER A C 1
ATOM 623 O O . SER A 1 77 ? 21.358 25.319 -6.866 1.00 74.25 77 SER A O 1
ATOM 625 N N . TYR A 1 78 ? 20.119 23.909 -5.632 1.00 74.88 78 TYR A N 1
ATOM 626 C CA . TYR A 1 78 ? 18.922 24.745 -5.490 1.00 74.88 78 TYR A CA 1
ATOM 627 C C . TYR A 1 78 ? 18.786 25.386 -4.102 1.00 74.88 78 TYR A C 1
ATOM 629 O O . TYR A 1 78 ? 17.922 26.239 -3.909 1.00 74.88 78 TYR A O 1
ATOM 637 N N . LEU A 1 79 ? 19.648 25.006 -3.156 1.00 75.00 79 LEU A N 1
ATOM 638 C CA . LEU A 1 79 ? 19.663 25.548 -1.800 1.00 75.00 79 LEU A CA 1
ATOM 639 C C . LEU A 1 79 ? 20.301 26.941 -1.743 1.00 75.00 79 LEU A C 1
ATOM 641 O O . LEU A 1 79 ? 21.178 27.300 -2.550 1.00 75.00 79 LEU A O 1
ATOM 645 N N . LEU A 1 80 ? 19.870 27.722 -0.753 1.00 73.50 80 LEU A N 1
ATOM 646 C CA . LEU A 1 80 ? 20.563 28.934 -0.339 1.00 73.50 80 LEU A CA 1
ATOM 647 C C . LEU A 1 80 ? 21.885 28.568 0.363 1.00 73.50 80 LEU A C 1
ATOM 649 O O . LEU A 1 80 ? 22.047 27.456 0.881 1.00 73.50 80 LEU A O 1
ATOM 653 N N . PRO A 1 81 ? 22.865 29.489 0.381 1.00 72.94 81 PRO A N 1
ATOM 654 C CA . PRO A 1 81 ? 24.117 29.262 1.089 1.00 72.94 81 PRO A CA 1
ATOM 655 C C . PRO A 1 81 ? 23.878 28.878 2.557 1.00 72.94 81 PRO A C 1
ATOM 657 O O . PRO A 1 81 ? 23.060 29.488 3.239 1.00 72.94 81 PRO A O 1
ATOM 660 N N . ASN A 1 82 ? 24.638 27.898 3.048 1.00 80.88 82 ASN A N 1
ATOM 661 C CA . ASN A 1 82 ? 24.672 27.445 4.446 1.00 80.88 82 ASN A CA 1
ATOM 662 C C . ASN A 1 82 ? 23.428 26.706 4.978 1.00 80.88 82 ASN A C 1
ATOM 664 O O . ASN A 1 82 ? 23.458 26.273 6.126 1.00 80.88 82 ASN A O 1
ATOM 668 N N . GLU A 1 83 ? 22.374 26.485 4.188 1.00 86.00 83 GLU A N 1
ATOM 669 C CA . GLU A 1 83 ? 21.185 25.753 4.664 1.00 86.00 83 GLU A CA 1
ATOM 670 C C . GLU A 1 83 ? 21.489 24.298 5.024 1.00 86.00 83 GLU A C 1
ATOM 672 O O . GLU A 1 83 ? 21.133 23.839 6.107 1.00 86.00 83 GLU A O 1
ATOM 677 N N . LEU A 1 84 ? 22.205 23.592 4.143 1.00 89.06 84 LEU A N 1
ATOM 678 C CA . LEU A 1 84 ? 22.634 22.217 4.395 1.00 89.06 84 LEU A CA 1
ATOM 679 C C . LEU A 1 84 ? 23.588 22.136 5.596 1.00 89.06 84 LEU A C 1
ATOM 681 O O . LEU A 1 84 ? 23.472 21.220 6.399 1.00 89.06 84 LEU A O 1
ATOM 685 N N . ALA A 1 85 ? 24.488 23.112 5.754 1.00 89.00 85 ALA A N 1
ATOM 686 C CA . ALA A 1 85 ? 25.392 23.165 6.903 1.00 89.00 85 ALA A CA 1
ATOM 687 C C . ALA A 1 85 ? 24.618 23.360 8.217 1.00 89.00 85 ALA A C 1
ATOM 689 O O . ALA A 1 85 ? 24.816 22.603 9.158 1.00 89.00 85 ALA A O 1
ATOM 690 N N . ARG A 1 86 ? 23.659 24.297 8.247 1.00 93.50 86 ARG A N 1
ATOM 691 C CA . ARG A 1 86 ? 22.798 24.549 9.411 1.00 93.50 86 ARG A CA 1
ATOM 692 C C . ARG A 1 86 ? 21.980 23.317 9.812 1.00 93.50 86 ARG A C 1
ATOM 694 O O . ARG A 1 86 ? 21.795 23.084 11.003 1.00 93.50 86 ARG A O 1
ATOM 701 N N . LEU A 1 87 ? 21.483 22.550 8.839 1.00 93.88 87 LEU A N 1
ATOM 702 C CA . LEU A 1 87 ? 20.779 21.291 9.092 1.00 93.88 87 LEU A CA 1
ATOM 703 C C . LEU A 1 87 ? 21.707 20.233 9.704 1.00 93.88 87 LEU A C 1
ATOM 705 O O . LEU A 1 87 ? 21.361 19.650 10.729 1.00 93.88 87 LEU A O 1
ATOM 709 N N . ILE A 1 88 ? 22.891 20.037 9.117 1.00 92.50 88 ILE A N 1
ATOM 710 C CA . ILE A 1 88 ? 23.890 19.071 9.600 1.00 92.50 88 ILE A CA 1
ATOM 711 C C . ILE A 1 88 ? 24.363 19.423 11.017 1.00 92.50 88 ILE A C 1
ATOM 713 O O . ILE A 1 88 ? 24.482 18.538 11.866 1.00 92.50 88 ILE A O 1
ATOM 717 N N . ASP A 1 89 ? 24.594 20.706 11.300 1.00 93.06 89 ASP A N 1
ATOM 718 C CA . ASP A 1 89 ? 25.001 21.173 12.628 1.00 93.06 89 ASP A CA 1
ATOM 719 C C . ASP A 1 89 ? 23.919 20.863 13.675 1.00 93.06 89 ASP A C 1
ATOM 721 O O . ASP A 1 89 ? 24.217 20.307 14.734 1.00 93.06 89 ASP A O 1
ATOM 725 N N . PHE A 1 90 ? 22.648 21.130 13.356 1.00 94.50 90 PHE A N 1
ATOM 726 C CA . PHE A 1 90 ? 21.529 20.802 14.243 1.00 94.50 90 PHE A CA 1
ATOM 727 C C . PHE A 1 90 ? 21.381 19.289 14.456 1.00 94.50 90 PHE A C 1
ATOM 729 O O . PHE A 1 90 ? 21.214 18.838 15.588 1.00 94.50 90 PHE A O 1
ATOM 736 N N . GLN A 1 91 ? 21.499 18.486 13.392 1.00 93.19 91 GLN A N 1
ATOM 737 C CA . GLN A 1 91 ? 21.500 17.023 13.491 1.00 93.19 91 GLN A CA 1
ATOM 738 C C . GLN A 1 91 ? 22.620 16.516 14.403 1.00 93.19 91 GLN A C 1
ATOM 740 O O . GLN A 1 91 ? 22.417 15.571 15.167 1.00 93.19 91 GLN A O 1
ATOM 745 N N . HIS A 1 92 ? 23.806 17.122 14.342 1.00 93.00 92 HIS A N 1
ATOM 746 C CA . HIS A 1 92 ? 24.916 16.756 15.213 1.00 93.00 92 HIS A CA 1
ATOM 747 C C . HIS A 1 92 ? 24.600 17.039 16.688 1.00 93.00 92 HIS A C 1
ATOM 749 O O . HIS A 1 92 ? 24.817 16.173 17.539 1.00 93.00 92 HIS A O 1
ATOM 755 N N . GLU A 1 93 ? 24.052 18.217 16.996 1.00 91.94 93 GLU A N 1
ATOM 756 C CA . GLU A 1 93 ? 23.646 18.586 18.357 1.00 91.94 93 GLU A CA 1
ATOM 757 C C . GLU A 1 93 ? 22.526 17.686 18.893 1.00 91.94 93 GLU A C 1
ATOM 759 O O . GLU A 1 93 ? 22.620 17.192 20.021 1.00 91.94 93 GLU A O 1
ATOM 764 N N . PHE A 1 94 ? 21.511 17.413 18.071 1.00 94.25 94 PHE A N 1
ATOM 765 C CA . PHE A 1 94 ? 20.408 16.514 18.401 1.00 94.25 94 PHE A CA 1
ATOM 766 C C . PHE A 1 94 ? 20.905 15.096 18.714 1.00 94.25 94 PHE A C 1
ATOM 768 O O . PHE A 1 94 ? 20.606 14.553 19.779 1.00 94.25 94 PHE A O 1
ATOM 775 N N . ASN A 1 95 ? 21.726 14.516 17.832 1.00 92.44 95 ASN A N 1
ATOM 776 C CA . ASN A 1 95 ? 22.263 13.167 18.015 1.00 92.44 95 ASN A CA 1
ATOM 777 C C . ASN A 1 95 ? 23.139 13.062 19.265 1.00 92.44 95 ASN A C 1
ATOM 779 O O . ASN A 1 95 ? 23.040 12.092 20.015 1.00 92.44 95 ASN A O 1
ATOM 783 N N . LYS A 1 96 ? 23.959 14.084 19.530 1.00 94.31 96 LYS A N 1
ATOM 784 C CA . LYS A 1 96 ? 24.765 14.148 20.749 1.00 94.31 96 LYS A CA 1
ATOM 785 C C . LYS A 1 96 ? 23.886 14.156 22.000 1.00 94.31 96 LYS A C 1
ATOM 787 O O . LYS A 1 96 ? 24.150 13.398 22.930 1.00 94.31 96 LYS A O 1
ATOM 792 N N . TYR A 1 97 ? 22.839 14.979 22.016 1.00 94.81 97 TYR A N 1
ATOM 793 C CA . TYR A 1 97 ? 21.909 15.027 23.140 1.00 94.81 97 TYR A CA 1
ATOM 794 C C . TYR A 1 97 ? 21.183 13.692 23.343 1.00 94.81 97 TYR A C 1
ATOM 796 O O . TYR A 1 97 ? 21.119 13.209 24.472 1.00 94.81 97 TYR A O 1
ATOM 804 N N . ARG A 1 98 ? 20.688 13.070 22.264 1.00 94.69 98 ARG A N 1
ATOM 805 C CA . ARG A 1 98 ? 20.059 11.741 22.302 1.00 94.69 98 ARG A CA 1
ATOM 806 C C . ARG A 1 98 ? 20.990 10.708 22.935 1.00 94.69 98 ARG A C 1
ATOM 808 O O . ARG A 1 98 ? 20.585 9.973 23.832 1.00 94.69 98 ARG A O 1
ATOM 815 N N . ASP A 1 99 ? 22.247 10.668 22.502 1.00 94.00 99 ASP A N 1
ATOM 816 C CA . ASP A 1 99 ? 23.230 9.708 23.006 1.00 94.00 99 ASP A CA 1
ATOM 817 C C . ASP A 1 99 ? 23.553 9.929 24.490 1.00 94.00 99 ASP A C 1
ATOM 819 O O . ASP A 1 99 ? 23.706 8.965 25.247 1.00 94.00 99 ASP A O 1
ATOM 823 N N . ASP A 1 100 ? 23.652 11.186 24.919 1.00 94.25 100 ASP A N 1
ATOM 824 C CA . ASP A 1 100 ? 23.896 11.537 26.317 1.00 94.25 100 ASP A CA 1
ATOM 825 C C . ASP A 1 100 ? 22.677 11.214 27.194 1.00 94.25 100 ASP A C 1
ATOM 827 O O . ASP A 1 100 ? 22.834 10.592 28.248 1.00 94.25 100 ASP A O 1
ATOM 831 N N . PHE A 1 101 ? 21.462 11.503 26.719 1.00 95.50 101 PHE A N 1
ATOM 832 C CA . PHE A 1 101 ? 20.219 11.115 27.385 1.00 95.50 101 PHE A CA 1
ATOM 833 C C . PHE A 1 101 ? 20.113 9.592 27.533 1.00 95.50 101 PHE A C 1
ATOM 835 O O . PHE A 1 101 ? 19.849 9.096 28.627 1.00 95.50 101 PHE A O 1
ATOM 842 N N . ASN A 1 102 ? 20.400 8.825 26.475 1.00 93.50 102 ASN A N 1
ATOM 843 C CA . ASN A 1 102 ? 20.379 7.359 26.501 1.00 93.50 102 ASN A CA 1
ATOM 844 C C . ASN A 1 102 ? 21.344 6.788 27.552 1.00 93.50 102 ASN A C 1
ATOM 846 O O . ASN A 1 102 ? 20.996 5.861 28.294 1.00 93.50 102 ASN A O 1
ATOM 850 N N . LYS A 1 103 ? 22.554 7.354 27.655 1.00 95.44 10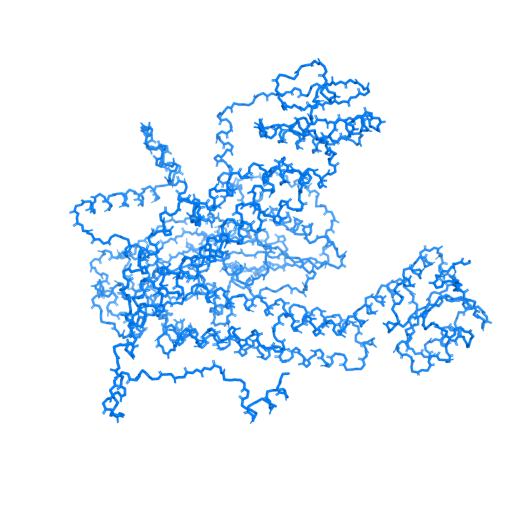3 LYS A N 1
ATOM 851 C CA . LYS A 1 103 ? 23.526 6.975 28.693 1.00 95.44 103 LYS A CA 1
ATOM 852 C C . LYS A 1 103 ? 23.014 7.319 30.088 1.00 95.44 103 LYS A C 1
ATOM 854 O O . LYS A 1 103 ? 23.174 6.511 31.003 1.00 95.44 103 LYS A O 1
ATOM 859 N N . GLU A 1 104 ? 22.402 8.486 30.256 1.00 95.56 104 GLU A N 1
ATOM 860 C CA . GLU A 1 104 ? 21.892 8.939 31.547 1.00 95.56 104 GLU A CA 1
ATOM 861 C C . GLU A 1 104 ? 20.696 8.100 32.019 1.00 95.56 104 GLU A C 1
ATOM 863 O O . GLU A 1 104 ? 20.657 7.698 33.185 1.00 95.56 104 GLU A O 1
ATOM 868 N N . VAL A 1 105 ? 19.781 7.731 31.112 1.00 95.31 105 VAL A N 1
ATOM 869 C CA . VAL A 1 105 ? 18.710 6.764 31.393 1.00 95.31 105 VAL A CA 1
ATOM 870 C C . VAL A 1 105 ? 19.315 5.436 31.825 1.00 95.31 105 VAL A C 1
ATOM 872 O O . VAL A 1 105 ? 18.936 4.927 32.874 1.00 95.31 105 VAL A O 1
ATOM 875 N N . ALA A 1 106 ? 20.280 4.883 31.083 1.00 93.38 106 ALA A N 1
ATOM 876 C CA . ALA A 1 106 ? 20.893 3.599 31.428 1.00 93.38 106 ALA A CA 1
ATOM 877 C C . ALA A 1 106 ? 21.532 3.609 32.831 1.00 93.38 106 ALA A C 1
ATOM 879 O O . ALA A 1 106 ? 21.347 2.669 33.609 1.00 93.38 106 ALA A O 1
ATOM 880 N N . GLN A 1 107 ? 22.237 4.689 33.180 1.00 94.56 107 GLN A N 1
ATOM 881 C CA . GLN A 1 107 ? 22.859 4.860 34.495 1.00 94.56 107 GLN A CA 1
ATOM 882 C C . GLN A 1 107 ? 21.821 4.996 35.616 1.00 94.56 107 GLN A C 1
ATOM 884 O O . GLN A 1 107 ? 21.886 4.263 36.606 1.00 94.56 107 GLN A O 1
ATOM 889 N N . LYS A 1 108 ? 20.841 5.893 35.464 1.00 93.06 108 LYS A N 1
ATOM 890 C CA . LYS A 1 108 ? 19.805 6.132 36.481 1.00 93.06 108 LYS A CA 1
ATOM 891 C C . LYS A 1 108 ? 18.873 4.934 36.638 1.00 93.06 108 LYS A C 1
ATOM 893 O O . LYS A 1 108 ? 18.501 4.591 37.754 1.00 93.06 108 LYS A O 1
ATOM 898 N N . LEU A 1 109 ? 18.556 4.239 35.548 1.00 91.25 109 LEU A N 1
ATOM 899 C CA . LEU A 1 109 ? 17.774 3.005 35.562 1.00 91.25 109 LEU A CA 1
ATOM 900 C C . LEU A 1 109 ? 18.466 1.925 36.393 1.00 91.25 109 LEU A C 1
ATOM 902 O O . LEU A 1 109 ? 17.822 1.268 37.208 1.00 91.25 109 LEU A O 1
ATOM 906 N N . HIS A 1 110 ? 19.779 1.760 36.216 1.00 88.62 110 HIS A N 1
ATOM 907 C CA . HIS A 1 110 ? 20.570 0.842 37.028 1.00 88.62 110 HIS A CA 1
ATOM 908 C C . HIS A 1 110 ? 20.522 1.225 38.513 1.00 88.62 110 HIS A C 1
ATOM 910 O O . HIS A 1 110 ? 20.215 0.370 39.340 1.00 88.62 110 HIS A O 1
ATOM 916 N N . GLN A 1 111 ? 20.755 2.501 38.842 1.00 87.31 111 GLN A N 1
ATOM 917 C CA . GLN A 1 111 ? 20.740 3.003 40.222 1.00 87.31 111 GLN A CA 1
ATOM 918 C C . GLN A 1 111 ? 19.377 2.828 40.906 1.00 87.31 111 GLN A C 1
ATOM 920 O O . GLN A 1 111 ? 19.313 2.421 42.062 1.00 87.31 111 GLN A O 1
ATOM 925 N N . VAL A 1 112 ? 18.275 3.092 40.199 1.00 87.75 112 VAL A N 1
ATOM 926 C CA . VAL A 1 112 ? 16.923 2.888 40.741 1.00 87.75 112 VAL A CA 1
ATOM 927 C C . VAL A 1 112 ? 16.664 1.404 40.980 1.00 87.75 112 VAL A C 1
ATOM 929 O O . VAL A 1 112 ? 16.170 1.021 42.038 1.00 87.75 112 VAL A O 1
ATOM 932 N N . ARG A 1 113 ? 17.044 0.535 40.035 1.00 82.31 113 ARG A N 1
ATOM 933 C CA . ARG A 1 113 ? 16.837 -0.914 40.171 1.00 82.31 113 ARG A CA 1
ATOM 934 C C . ARG A 1 113 ? 17.691 -1.543 41.266 1.00 82.31 113 ARG A C 1
ATOM 936 O O . ARG A 1 113 ? 17.213 -2.486 41.884 1.00 82.31 113 ARG A O 1
ATOM 943 N N . SER A 1 114 ? 18.902 -1.044 41.515 1.00 80.31 114 SER A N 1
ATOM 944 C CA . SER A 1 114 ? 19.766 -1.497 42.616 1.00 80.31 114 SER A CA 1
ATOM 945 C C . SER A 1 114 ? 19.391 -0.900 43.979 1.00 80.31 114 SER A C 1
ATOM 947 O O . SER A 1 114 ? 19.997 -1.264 44.984 1.00 80.31 114 SER A O 1
ATOM 949 N N . GLY A 1 115 ? 18.405 0.005 44.030 1.00 78.62 115 GLY A N 1
ATOM 950 C CA . GLY A 1 115 ? 18.000 0.701 45.254 1.00 78.62 115 GLY A CA 1
ATOM 951 C C . GLY A 1 115 ? 18.966 1.808 45.695 1.00 78.62 115 GLY A C 1
ATOM 952 O O . GLY A 1 115 ? 18.875 2.279 46.824 1.00 78.62 115 GLY A O 1
ATOM 953 N N . GLN A 1 116 ? 19.889 2.225 44.823 1.00 83.75 116 GLN A N 1
ATOM 954 C CA . GLN A 1 116 ? 20.856 3.303 45.066 1.00 83.75 116 GLN A CA 1
ATOM 955 C C . GLN A 1 116 ? 20.278 4.703 44.812 1.00 83.75 116 GLN A C 1
ATOM 957 O O . GLN A 1 116 ? 20.857 5.690 45.261 1.00 83.75 116 GLN A O 1
ATOM 962 N N . ALA A 1 117 ? 19.158 4.800 44.093 1.00 87.12 117 ALA A N 1
ATOM 963 C CA . ALA A 1 117 ? 18.458 6.051 43.823 1.00 87.12 117 ALA A CA 1
ATOM 964 C C . ALA A 1 117 ? 16.938 5.867 43.882 1.00 87.12 117 ALA A C 1
ATOM 966 O O . ALA A 1 117 ? 16.413 4.780 43.633 1.00 87.12 117 ALA A O 1
ATOM 967 N N . GLU A 1 118 ? 16.226 6.951 44.175 1.00 87.75 118 GLU A N 1
ATOM 968 C CA . GLU A 1 118 ? 14.765 6.975 44.155 1.00 87.75 118 GLU A CA 1
ATOM 969 C C . GLU A 1 118 ? 14.236 7.121 42.724 1.00 87.75 118 GLU A C 1
ATOM 971 O O . GLU A 1 118 ? 14.889 7.714 41.856 1.00 87.75 118 GLU A O 1
ATOM 976 N N . ILE A 1 119 ? 13.027 6.609 42.473 1.00 87.56 119 ILE A N 1
ATOM 977 C CA . ILE A 1 119 ? 12.380 6.652 41.152 1.00 87.56 119 ILE A CA 1
ATOM 978 C C . ILE A 1 119 ? 12.171 8.084 40.632 1.00 87.56 119 ILE A C 1
ATOM 980 O O . ILE A 1 119 ? 12.211 8.316 39.422 1.00 87.56 119 ILE A O 1
ATOM 984 N N . GLU A 1 120 ? 12.061 9.058 41.539 1.00 90.19 120 GLU A N 1
ATOM 985 C CA . GLU A 1 120 ? 11.995 10.493 41.239 1.00 90.19 120 GLU A CA 1
ATOM 986 C C . GLU A 1 120 ? 13.187 10.977 40.402 1.00 90.19 120 GLU A C 1
ATOM 988 O O . GLU A 1 120 ? 13.055 11.911 39.616 1.00 90.19 120 GLU A O 1
ATOM 993 N N . THR A 1 121 ? 14.339 10.304 40.484 1.00 91.62 121 THR A N 1
ATOM 994 C CA . THR A 1 121 ? 15.531 10.625 39.684 1.00 91.62 121 THR A CA 1
ATOM 995 C C . THR A 1 121 ? 15.297 10.402 38.183 1.00 91.62 121 THR A C 1
ATOM 997 O O . THR A 1 121 ? 15.793 11.174 37.357 1.00 91.62 121 THR A O 1
ATOM 1000 N N . LEU A 1 122 ? 14.529 9.364 37.821 1.00 91.44 122 LEU A N 1
ATOM 1001 C CA . LEU A 1 122 ? 14.084 9.112 36.444 1.00 91.44 122 LEU A CA 1
ATOM 1002 C C . LEU A 1 122 ? 12.960 10.075 36.049 1.00 91.44 122 LEU A C 1
ATOM 1004 O O . LEU A 1 122 ? 12.992 10.620 34.949 1.00 91.44 122 LEU A O 1
ATOM 1008 N N . GLY A 1 123 ? 12.018 10.340 36.959 1.00 90.31 123 GLY A N 1
ATOM 1009 C CA . GLY A 1 123 ? 10.955 11.327 36.741 1.00 90.31 123 GLY A CA 1
ATOM 1010 C C . GLY A 1 123 ? 11.505 12.727 36.447 1.00 90.31 123 GLY A C 1
ATOM 1011 O O . GLY A 1 123 ? 11.043 13.396 35.524 1.00 90.31 123 GLY A O 1
ATOM 1012 N N . LYS A 1 124 ? 12.558 13.140 37.159 1.00 93.12 124 LYS A N 1
ATOM 1013 C CA . LYS A 1 124 ? 13.259 14.403 36.917 1.00 93.12 124 LYS A CA 1
ATOM 1014 C C . LYS A 1 124 ? 13.950 14.425 35.555 1.00 93.12 124 LYS A C 1
ATOM 1016 O O . LYS A 1 124 ? 13.821 15.413 34.851 1.00 93.12 124 LYS A O 1
ATOM 1021 N N . LEU A 1 125 ? 14.613 13.338 35.153 1.00 94.19 125 LEU A N 1
ATOM 1022 C CA . LEU A 1 125 ? 15.242 13.245 33.829 1.00 94.19 125 LEU A CA 1
ATOM 1023 C C . LEU A 1 125 ? 14.214 13.414 32.693 1.00 94.19 125 LEU A C 1
ATOM 1025 O O . LEU A 1 125 ? 14.461 14.137 31.730 1.00 94.19 125 LEU A O 1
ATOM 1029 N N . ILE A 1 126 ? 13.045 12.783 32.830 1.00 93.19 126 ILE A N 1
ATOM 1030 C CA . ILE A 1 126 ? 11.919 12.928 31.895 1.00 93.19 126 ILE A CA 1
ATOM 1031 C C . ILE A 1 126 ? 11.414 14.377 31.876 1.00 93.19 126 ILE A C 1
ATOM 1033 O O . ILE A 1 126 ? 11.179 14.936 30.805 1.00 93.19 126 ILE A O 1
ATOM 1037 N N . ALA A 1 127 ? 11.246 14.998 33.046 1.00 91.44 127 ALA A N 1
ATOM 1038 C CA . ALA A 1 127 ? 10.803 16.386 33.150 1.00 91.44 127 ALA A CA 1
ATOM 1039 C C . ALA A 1 127 ? 11.812 17.362 32.516 1.00 91.44 127 ALA A C 1
ATOM 1041 O O . ALA A 1 127 ? 11.419 18.233 31.740 1.00 91.44 127 ALA A O 1
ATOM 1042 N N . ASP A 1 128 ? 13.105 17.172 32.780 1.00 90.94 128 ASP A N 1
ATOM 1043 C CA . ASP A 1 128 ? 14.189 17.974 32.212 1.00 90.94 128 ASP A CA 1
ATOM 1044 C C . ASP A 1 128 ? 14.178 17.877 30.675 1.00 90.94 128 ASP A C 1
ATOM 1046 O O . ASP A 1 128 ? 14.250 18.901 29.996 1.00 90.94 128 ASP A O 1
ATOM 1050 N N . HIS A 1 129 ? 13.971 16.679 30.110 1.00 90.94 129 HIS A N 1
ATOM 1051 C CA . HIS A 1 129 ? 13.787 16.511 28.665 1.00 90.94 129 HIS A CA 1
ATOM 1052 C C . HIS A 1 129 ? 12.545 17.241 28.138 1.00 90.94 129 HIS A C 1
ATOM 1054 O O . HIS A 1 129 ? 12.646 18.008 27.184 1.00 90.94 129 HIS A O 1
ATOM 1060 N N . ARG A 1 130 ? 11.383 17.073 28.783 1.00 87.00 130 ARG A N 1
ATOM 1061 C CA . ARG A 1 130 ? 10.120 17.720 28.373 1.00 87.00 130 ARG A CA 1
ATOM 1062 C C . ARG A 1 130 ? 10.197 19.246 28.368 1.00 87.00 130 ARG A C 1
ATOM 1064 O O . ARG A 1 130 ? 9.487 19.892 27.605 1.00 87.00 130 ARG A O 1
ATOM 1071 N N . THR A 1 131 ? 11.039 19.822 29.221 1.00 86.44 131 THR A N 1
ATOM 1072 C CA . THR A 1 131 ? 11.271 21.274 29.288 1.00 86.44 131 THR A CA 1
ATOM 1073 C C . THR A 1 131 ? 12.414 21.752 28.394 1.00 86.44 131 THR A C 1
ATOM 1075 O O . THR A 1 131 ? 12.668 22.955 28.315 1.00 86.44 131 THR A O 1
ATOM 1078 N N . ASN A 1 132 ? 13.099 20.843 27.695 1.00 84.56 132 ASN A N 1
ATOM 1079 C CA . ASN A 1 132 ? 14.207 21.203 26.832 1.00 84.56 132 ASN A CA 1
ATOM 1080 C C . ASN A 1 132 ? 13.704 21.923 25.573 1.00 84.56 132 ASN A C 1
ATOM 1082 O O . ASN A 1 132 ? 12.994 21.369 24.731 1.00 84.56 132 ASN A O 1
ATOM 1086 N N . ILE A 1 133 ? 14.112 23.183 25.443 1.00 74.44 133 ILE A N 1
ATOM 1087 C CA . ILE A 1 133 ? 13.649 24.090 24.392 1.00 74.44 133 ILE A CA 1
ATOM 1088 C C . ILE A 1 133 ? 14.325 23.871 23.031 1.00 74.44 133 ILE A C 1
ATOM 1090 O O . ILE A 1 133 ? 13.978 24.581 22.090 1.00 74.44 133 ILE A O 1
ATOM 1094 N N . TYR A 1 134 ? 15.259 22.921 22.912 1.00 71.25 134 TYR A N 1
ATOM 1095 C CA . TYR A 1 134 ? 16.067 22.740 21.699 1.00 71.25 134 TYR A CA 1
ATOM 1096 C C . TYR A 1 134 ? 15.889 21.387 20.993 1.00 71.25 134 TYR A C 1
ATOM 1098 O O . TYR A 1 134 ? 16.043 21.328 19.780 1.00 71.25 134 TYR A O 1
ATOM 1106 N N . VAL A 1 135 ? 15.576 20.310 21.720 1.00 80.31 135 VAL A N 1
ATOM 1107 C CA . VAL A 1 135 ? 15.750 18.919 21.226 1.00 80.31 135 VAL A CA 1
ATOM 1108 C C . VAL A 1 135 ? 14.556 17.998 21.500 1.00 80.31 135 VAL A C 1
ATOM 1110 O O . VAL A 1 135 ? 14.658 16.788 21.323 1.00 80.31 135 VAL A O 1
ATOM 1113 N N . THR A 1 136 ? 13.426 18.547 21.951 1.00 88.94 136 THR A N 1
ATOM 1114 C CA . THR A 1 136 ? 12.150 17.811 21.970 1.00 88.94 136 THR A CA 1
ATOM 1115 C C . THR A 1 136 ? 11.616 17.655 20.549 1.00 88.94 136 THR A C 1
ATOM 1117 O O . THR A 1 136 ? 11.913 18.492 19.694 1.00 88.94 136 THR A O 1
ATOM 1120 N N . HIS A 1 137 ? 10.787 16.639 20.292 1.00 87.38 137 HIS A N 1
ATOM 1121 C CA . HIS A 1 137 ? 10.238 16.402 18.950 1.00 87.38 137 HIS A CA 1
ATOM 1122 C C . HIS A 1 137 ? 9.534 17.647 18.377 1.00 87.38 137 HIS A C 1
ATOM 1124 O O . HIS A 1 137 ? 9.837 18.088 17.271 1.00 87.38 137 HIS A O 1
ATOM 1130 N N . THR A 1 138 ? 8.721 18.339 19.183 1.00 87.31 138 THR A N 1
ATOM 1131 C CA . THR A 1 138 ? 8.106 19.622 18.799 1.00 87.31 138 THR A CA 1
ATOM 1132 C C . THR A 1 138 ? 9.132 20.662 18.336 1.00 87.31 138 THR A C 1
ATOM 1134 O O . THR A 1 138 ? 8.884 21.393 17.381 1.00 87.31 138 THR A O 1
ATOM 1137 N N . LYS A 1 139 ? 10.298 20.737 18.987 1.00 88.75 139 LYS A N 1
ATOM 1138 C CA . LYS A 1 139 ? 11.361 21.689 18.634 1.00 88.75 139 LYS A CA 1
ATOM 1139 C C . LYS A 1 139 ? 12.124 21.290 17.382 1.00 88.75 139 LYS A C 1
ATOM 1141 O O . LYS A 1 139 ? 12.485 22.170 16.603 1.00 88.75 139 LYS A O 1
ATOM 1146 N N . VAL A 1 140 ? 12.293 19.992 17.144 1.00 89.19 140 VAL A N 1
ATOM 1147 C CA . VAL A 1 140 ? 12.817 19.474 15.875 1.00 89.19 140 VAL A CA 1
ATOM 1148 C C . VAL A 1 140 ? 11.872 19.835 14.726 1.00 89.19 140 VAL A C 1
ATOM 1150 O O . VAL A 1 140 ? 12.318 20.403 13.730 1.00 89.19 140 VAL A O 1
ATOM 1153 N N . ILE A 1 141 ? 10.563 19.638 14.898 1.00 88.25 141 ILE A N 1
ATOM 1154 C CA . ILE A 1 141 ? 9.545 20.043 13.919 1.00 88.25 141 ILE A CA 1
ATOM 1155 C C . ILE A 1 141 ? 9.579 21.553 13.664 1.00 88.25 141 ILE A C 1
ATOM 1157 O O . ILE A 1 141 ? 9.592 21.981 12.510 1.00 88.25 141 ILE A O 1
ATOM 1161 N N . GLU A 1 142 ? 9.610 22.379 14.716 1.00 88.50 142 GLU A N 1
ATOM 1162 C CA . GLU A 1 142 ? 9.725 23.840 14.585 1.00 88.50 142 GLU A CA 1
ATOM 1163 C C . GLU A 1 142 ? 10.985 24.233 13.793 1.00 88.50 142 GLU A C 1
ATOM 1165 O O . GLU A 1 142 ? 10.923 25.100 12.920 1.00 88.50 142 GLU A O 1
ATOM 1170 N N . PHE A 1 143 ? 12.122 23.575 14.045 1.00 90.06 143 PHE A N 1
ATOM 1171 C CA . PHE A 1 143 ? 13.360 23.790 13.297 1.00 90.06 143 PHE A CA 1
ATOM 1172 C C . PHE A 1 143 ? 13.220 23.396 11.818 1.00 90.06 143 PHE A C 1
ATOM 1174 O O . PHE A 1 143 ? 13.561 24.194 10.940 1.00 90.06 143 PHE A O 1
ATOM 1181 N N . ILE A 1 144 ? 12.662 22.217 11.528 1.00 88.75 144 ILE A N 1
ATOM 1182 C CA . ILE A 1 144 ? 12.386 21.737 10.164 1.00 88.75 144 ILE A CA 1
ATOM 1183 C C . ILE A 1 144 ? 11.472 22.717 9.420 1.00 88.75 144 ILE A C 1
ATOM 1185 O O . ILE A 1 144 ? 11.715 23.040 8.256 1.00 88.75 144 ILE A O 1
ATOM 1189 N N . GLN A 1 145 ? 10.458 23.264 10.094 1.00 85.25 145 GLN A N 1
ATOM 1190 C CA . GLN A 1 145 ? 9.556 24.261 9.518 1.00 85.25 145 GLN A CA 1
ATOM 1191 C C . GLN A 1 145 ? 10.276 25.543 9.083 1.00 85.25 145 GLN A C 1
ATOM 1193 O O . GLN A 1 145 ? 9.807 26.200 8.152 1.00 85.25 145 GLN A O 1
ATOM 1198 N N . THR A 1 146 ? 11.439 25.875 9.658 1.00 87.62 146 THR A N 1
ATOM 1199 C CA . THR A 1 146 ? 12.244 27.018 9.187 1.00 87.62 146 THR A CA 1
ATOM 1200 C C . THR A 1 146 ? 12.794 26.830 7.768 1.00 87.62 146 THR A C 1
ATOM 1202 O O . THR A 1 146 ? 13.175 27.811 7.141 1.00 87.62 146 THR A O 1
ATOM 1205 N N . PHE A 1 147 ? 12.778 25.604 7.233 1.00 85.06 147 PHE A N 1
ATOM 1206 C CA . PHE A 1 147 ? 13.182 25.275 5.861 1.00 85.06 147 PHE A CA 1
ATOM 1207 C C . PHE A 1 147 ? 12.007 25.108 4.891 1.00 85.06 147 PHE A C 1
ATOM 1209 O O . PHE A 1 147 ? 12.205 24.704 3.742 1.00 85.06 147 PHE A O 1
ATOM 1216 N N . LYS A 1 148 ? 10.774 25.396 5.324 1.00 79.69 148 LYS A N 1
ATOM 1217 C CA . LYS A 1 148 ? 9.564 25.185 4.519 1.00 79.69 148 LYS A CA 1
ATOM 1218 C C . LYS A 1 148 ? 9.651 25.845 3.139 1.00 79.69 148 LYS A C 1
ATOM 1220 O O . LYS A 1 148 ? 9.330 25.202 2.144 1.00 79.69 148 LYS A O 1
ATOM 1225 N N . GLU A 1 149 ? 10.117 27.088 3.075 1.00 73.56 149 GLU A N 1
ATOM 1226 C CA . GLU A 1 149 ? 10.253 27.835 1.817 1.00 73.56 149 GLU A CA 1
ATOM 1227 C C . GLU A 1 149 ? 11.257 27.171 0.865 1.00 73.56 149 GLU A C 1
ATOM 1229 O O . GLU A 1 149 ? 10.998 27.037 -0.331 1.00 73.56 149 GLU A O 1
ATOM 1234 N N . SER A 1 150 ? 12.369 26.664 1.395 1.00 77.31 150 SER A N 1
ATOM 1235 C CA . SER A 1 150 ? 13.410 25.968 0.630 1.00 77.31 150 SER A CA 1
ATOM 1236 C C . SER A 1 150 ? 12.917 24.618 0.104 1.00 77.31 150 SER A C 1
ATOM 1238 O O . SER A 1 150 ? 13.186 24.251 -1.041 1.00 77.31 150 SER A O 1
ATOM 1240 N N . VAL A 1 151 ? 12.108 23.901 0.890 1.00 80.00 151 VAL A N 1
ATOM 1241 C CA . VAL A 1 151 ? 11.425 22.671 0.457 1.00 80.00 151 VAL A CA 1
ATOM 1242 C C . VAL A 1 151 ? 10.406 22.961 -0.651 1.00 80.00 151 VAL A C 1
ATOM 1244 O O . VAL A 1 151 ? 10.348 22.228 -1.641 1.00 80.00 151 VAL A O 1
ATOM 1247 N N . GLU A 1 152 ? 9.605 24.019 -0.515 1.00 73.00 152 GLU A N 1
ATOM 1248 C CA . GLU A 1 152 ? 8.637 24.446 -1.534 1.00 73.00 152 GLU A CA 1
ATOM 1249 C C . GLU A 1 152 ? 9.335 24.883 -2.829 1.00 73.00 152 GLU A C 1
ATOM 1251 O O . GLU A 1 152 ? 8.925 24.473 -3.918 1.00 73.00 152 GLU A O 1
ATOM 1256 N N . ARG A 1 153 ? 10.451 25.611 -2.718 1.00 76.00 153 ARG A N 1
ATOM 1257 C CA . ARG A 1 153 ? 11.322 25.971 -3.841 1.00 76.00 153 ARG A CA 1
ATOM 1258 C C . ARG A 1 153 ? 11.842 24.746 -4.581 1.00 76.00 153 ARG A C 1
ATOM 1260 O O . ARG A 1 153 ? 11.714 24.688 -5.800 1.00 76.00 153 ARG A O 1
ATOM 1267 N N . ILE A 1 154 ? 12.398 23.758 -3.874 1.00 79.19 154 ILE A N 1
ATOM 1268 C CA . ILE A 1 154 ? 12.903 22.522 -4.496 1.00 79.19 154 ILE A CA 1
ATOM 1269 C C . ILE A 1 154 ? 11.786 21.811 -5.265 1.00 79.19 154 ILE A C 1
ATOM 1271 O O . ILE A 1 154 ? 11.993 21.417 -6.412 1.00 79.19 154 ILE A O 1
ATOM 1275 N N . LYS A 1 155 ? 10.597 21.679 -4.665 1.00 77.00 155 LYS A N 1
ATOM 1276 C CA . LYS A 1 155 ? 9.443 21.031 -5.307 1.00 77.00 155 LYS A CA 1
ATOM 1277 C C . LYS A 1 155 ? 9.032 21.754 -6.588 1.00 77.00 155 LYS A C 1
ATOM 1279 O O . LYS A 1 155 ? 8.903 21.112 -7.627 1.00 77.00 155 LYS A O 1
ATOM 1284 N N . PHE A 1 156 ? 8.900 23.077 -6.525 1.00 74.50 156 PHE A N 1
ATOM 1285 C CA . PHE A 1 156 ? 8.542 23.897 -7.678 1.00 74.50 156 PHE A CA 1
ATOM 1286 C C . PHE A 1 156 ? 9.593 23.815 -8.796 1.00 74.50 156 PHE A C 1
ATOM 1288 O O . PHE A 1 156 ? 9.253 23.630 -9.963 1.00 74.50 156 PHE A O 1
ATOM 1295 N N . LEU A 1 157 ? 10.884 23.881 -8.454 1.00 74.44 157 LEU A N 1
ATOM 1296 C CA . LEU A 1 157 ? 11.965 23.769 -9.435 1.00 74.44 157 LEU A CA 1
ATOM 1297 C C . LEU A 1 157 ? 11.994 22.390 -10.108 1.00 74.44 157 LEU A C 1
ATOM 1299 O O . LEU A 1 157 ? 12.159 22.305 -11.323 1.00 74.44 157 LEU A O 1
ATOM 1303 N N . GLN A 1 158 ? 11.788 21.309 -9.353 1.00 77.38 158 GLN A N 1
ATOM 1304 C CA . GLN A 1 158 ? 11.698 19.956 -9.910 1.00 77.38 158 GLN A CA 1
ATOM 1305 C C . GLN A 1 158 ? 10.519 19.796 -10.878 1.00 77.38 158 GLN A C 1
ATOM 1307 O O . GLN A 1 158 ? 10.631 19.057 -11.855 1.00 77.38 158 GLN A O 1
ATOM 1312 N N . GLU A 1 159 ? 9.402 20.472 -10.617 1.00 74.06 159 GLU A N 1
ATOM 1313 C CA . GLU A 1 159 ? 8.219 20.462 -11.475 1.00 74.06 159 GLU A CA 1
ATOM 1314 C C . GLU A 1 159 ? 8.482 21.186 -12.798 1.00 74.06 159 GLU A C 1
ATOM 1316 O O . GLU A 1 159 ? 8.370 20.583 -13.865 1.00 74.06 159 GLU A O 1
ATOM 1321 N N . ILE A 1 160 ? 8.959 22.434 -12.756 1.00 71.38 160 ILE A N 1
ATOM 1322 C CA . ILE A 1 160 ? 9.217 23.190 -13.989 1.00 71.38 160 ILE A CA 1
ATOM 1323 C C . ILE A 1 160 ? 10.334 22.564 -14.841 1.00 71.38 160 ILE A C 1
ATOM 1325 O O . ILE A 1 160 ? 10.267 22.624 -16.070 1.00 71.38 160 ILE A O 1
ATOM 1329 N N . LEU A 1 161 ? 11.336 21.931 -14.215 1.00 76.62 161 LEU A N 1
ATOM 1330 C CA . LEU A 1 161 ? 12.441 21.266 -14.913 1.00 76.62 161 LEU A CA 1
ATOM 1331 C C . LEU A 1 161 ? 12.002 19.993 -15.645 1.00 76.62 161 LEU A C 1
ATOM 1333 O O . LEU A 1 161 ? 12.497 19.737 -16.743 1.00 76.62 161 LEU A O 1
ATOM 1337 N N . LYS A 1 162 ? 11.069 19.211 -15.081 1.00 75.81 162 LYS A N 1
ATOM 1338 C CA . LYS A 1 162 ? 10.488 18.034 -15.761 1.00 75.81 162 LYS A CA 1
ATOM 1339 C C . LYS A 1 162 ? 9.815 18.406 -17.075 1.00 75.81 162 LYS A C 1
ATOM 1341 O O . LYS A 1 162 ? 9.859 17.638 -18.029 1.00 75.81 162 LYS A O 1
ATOM 1346 N N . ASP A 1 163 ? 9.285 19.616 -17.136 1.00 69.00 163 ASP A N 1
ATOM 1347 C CA . ASP A 1 163 ? 8.559 20.120 -18.291 1.00 69.00 163 ASP A CA 1
ATOM 1348 C C . ASP A 1 163 ? 9.452 20.884 -19.286 1.00 69.00 163 ASP A C 1
ATOM 1350 O O . ASP A 1 163 ? 8.961 21.629 -20.137 1.00 69.00 163 ASP A O 1
ATOM 1354 N N . GLY A 1 164 ? 10.777 20.734 -19.173 1.00 75.31 164 GLY A N 1
ATOM 1355 C CA . GLY A 1 164 ? 11.743 21.279 -20.126 1.00 75.31 164 GLY A CA 1
ATOM 1356 C C . GLY A 1 164 ? 11.985 22.788 -20.019 1.00 75.31 164 GLY A C 1
ATOM 1357 O O . GLY A 1 164 ? 12.520 23.379 -20.956 1.00 75.31 164 GLY A O 1
ATOM 1358 N N . VAL A 1 165 ? 11.612 23.430 -18.906 1.00 82.31 165 VAL A N 1
ATOM 1359 C CA . VAL A 1 165 ? 11.917 24.850 -18.659 1.00 82.31 165 VAL A CA 1
ATOM 1360 C C . VAL A 1 165 ? 13.410 25.020 -18.372 1.00 82.31 165 VAL A C 1
ATOM 1362 O O . VAL A 1 165 ? 13.990 24.292 -17.566 1.00 82.31 165 VAL A O 1
ATOM 1365 N N . HIS A 1 166 ? 14.046 26.019 -18.984 1.00 85.81 166 HIS A N 1
ATOM 1366 C CA . HIS A 1 166 ? 15.446 26.323 -18.703 1.00 85.81 166 HIS A CA 1
ATOM 1367 C C . HIS A 1 166 ? 15.585 27.110 -17.399 1.00 85.81 166 HIS A C 1
ATOM 1369 O O . HIS A 1 166 ? 15.159 28.259 -17.316 1.00 85.81 166 HIS A O 1
ATOM 1375 N N . TYR A 1 167 ? 16.218 26.503 -16.398 1.00 85.12 167 TYR A N 1
ATOM 1376 C CA . TYR A 1 167 ? 16.540 27.152 -15.128 1.00 85.12 167 TYR A CA 1
ATOM 1377 C C . TYR A 1 167 ? 17.822 27.987 -15.226 1.00 85.12 167 TYR A C 1
ATOM 1379 O O . TYR A 1 167 ? 18.846 27.530 -15.744 1.00 85.12 167 TYR A O 1
ATOM 1387 N N . VAL A 1 168 ? 17.768 29.212 -14.710 1.00 84.38 168 VAL A N 1
ATOM 1388 C CA . VAL A 1 168 ? 18.855 30.188 -14.748 1.00 84.38 168 VAL A CA 1
ATOM 1389 C C . VAL A 1 168 ? 19.095 30.729 -13.347 1.00 84.38 168 VAL A C 1
ATOM 1391 O O . VAL A 1 168 ? 18.295 31.485 -12.809 1.00 84.38 168 VAL A O 1
ATOM 1394 N N . ASP A 1 169 ? 20.253 30.380 -12.800 1.00 80.12 169 ASP A N 1
ATOM 1395 C CA . ASP A 1 169 ? 20.751 30.815 -11.494 1.00 80.12 169 ASP A CA 1
ATOM 1396 C C . ASP A 1 169 ? 21.986 31.723 -11.585 1.00 80.12 169 ASP A C 1
ATOM 1398 O O . ASP A 1 169 ? 22.481 32.215 -10.576 1.00 80.12 169 ASP A O 1
ATOM 1402 N N . ARG A 1 170 ? 22.517 31.933 -12.796 1.00 80.25 170 ARG A N 1
ATOM 1403 C CA . ARG A 1 170 ? 23.694 32.768 -13.068 1.00 80.25 170 ARG A CA 1
ATOM 1404 C C . ARG A 1 170 ? 23.490 33.567 -14.345 1.00 80.25 170 ARG A C 1
ATOM 1406 O O . ARG A 1 170 ? 23.070 33.012 -15.362 1.00 80.25 170 ARG A O 1
ATOM 1413 N N . ALA A 1 171 ? 23.914 34.830 -14.341 1.00 77.50 171 ALA A N 1
ATOM 1414 C CA . ALA A 1 171 ? 23.792 35.726 -15.496 1.00 77.50 171 ALA A CA 1
ATOM 1415 C C . ALA A 1 171 ? 24.410 35.145 -16.785 1.00 77.50 171 ALA A C 1
ATOM 1417 O O . ALA A 1 171 ? 23.824 35.228 -17.860 1.00 77.50 171 ALA A O 1
ATOM 1418 N N . GLN A 1 172 ? 25.543 34.445 -16.670 1.00 79.69 172 GLN A N 1
ATOM 1419 C CA . GLN A 1 172 ? 26.221 33.804 -17.806 1.00 79.69 172 GLN A CA 1
ATOM 1420 C C . GLN A 1 172 ? 25.377 32.712 -18.489 1.00 79.69 172 GLN A C 1
ATOM 1422 O O . GLN A 1 172 ? 25.484 32.516 -19.702 1.00 79.69 172 GLN A O 1
ATOM 1427 N N . ASN A 1 173 ? 24.556 31.980 -17.725 1.00 82.62 173 ASN A N 1
ATOM 1428 C CA . ASN A 1 173 ? 23.671 30.946 -18.266 1.00 82.62 173 ASN A CA 1
ATOM 1429 C C . ASN A 1 173 ? 22.535 31.584 -19.069 1.00 82.62 173 ASN A C 1
ATOM 1431 O O . ASN A 1 173 ? 22.178 31.077 -20.131 1.00 82.62 173 ASN A O 1
ATOM 1435 N N . PHE A 1 174 ? 22.050 32.742 -18.617 1.00 83.25 174 PHE A N 1
ATOM 1436 C CA . PHE A 1 174 ? 21.050 33.514 -19.339 1.00 83.25 174 PHE A CA 1
ATOM 1437 C C . PHE A 1 174 ? 21.570 34.039 -20.678 1.00 83.25 174 PHE A C 1
ATOM 1439 O O . PHE A 1 174 ? 20.929 33.839 -21.708 1.00 83.25 174 PHE A O 1
ATOM 1446 N N . SER A 1 175 ? 22.773 34.627 -20.701 1.00 80.56 175 SER A N 1
ATOM 1447 C CA . SER A 1 175 ? 23.370 35.142 -21.941 1.00 80.56 175 SER A CA 1
ATOM 1448 C C . SER A 1 175 ? 23.519 34.044 -22.998 1.00 80.56 175 SER A C 1
ATOM 1450 O O . SER A 1 175 ? 23.226 34.263 -24.169 1.00 80.56 175 SER A O 1
ATOM 1452 N N . LYS A 1 176 ? 23.899 32.821 -22.598 1.00 83.00 176 LYS A N 1
ATOM 1453 C CA . LYS A 1 176 ? 23.977 31.664 -23.511 1.00 83.00 176 LYS A CA 1
ATOM 1454 C C . LYS A 1 176 ? 22.624 31.295 -24.125 1.00 83.00 176 LYS A C 1
ATOM 1456 O O . LYS A 1 176 ? 22.607 30.856 -25.271 1.00 83.00 176 LYS A O 1
ATOM 1461 N N . LEU A 1 177 ? 21.525 31.440 -23.384 1.00 84.69 177 LEU A N 1
ATOM 1462 C CA . LEU A 1 177 ? 20.175 31.176 -23.891 1.00 84.69 177 LEU A CA 1
ATOM 1463 C C . LEU A 1 177 ? 19.739 32.255 -24.887 1.00 84.69 177 LEU A C 1
ATOM 1465 O O . LEU A 1 177 ? 19.229 31.911 -25.950 1.00 84.69 177 LEU A O 1
ATOM 1469 N N . GLN A 1 178 ? 20.054 33.525 -24.612 1.00 82.12 178 GLN A N 1
ATOM 1470 C CA . GLN A 1 178 ? 19.797 34.643 -25.531 1.00 82.12 178 GLN A CA 1
ATOM 1471 C C . GLN A 1 178 ? 20.515 34.490 -26.883 1.00 82.12 178 GLN A C 1
ATOM 1473 O O . GLN A 1 178 ? 19.978 34.899 -27.906 1.00 82.12 178 GLN A O 1
ATOM 1478 N N . PHE A 1 179 ? 21.701 33.866 -26.919 1.00 80.94 179 PHE A N 1
ATOM 1479 C CA . PHE A 1 179 ? 22.393 33.553 -28.179 1.00 80.94 179 PHE A CA 1
ATOM 1480 C C . PHE A 1 179 ? 21.778 32.379 -28.955 1.00 80.94 179 PHE A C 1
ATOM 1482 O O . PHE A 1 179 ? 21.950 32.304 -30.170 1.00 80.94 179 PHE A O 1
ATOM 1489 N N . ARG A 1 180 ? 21.116 31.434 -28.274 1.00 81.50 180 ARG A N 1
ATOM 1490 C CA . ARG A 1 180 ? 20.581 30.208 -28.896 1.00 81.50 180 ARG A CA 1
ATOM 1491 C C . ARG A 1 180 ? 19.130 30.328 -29.336 1.00 81.50 180 ARG A C 1
ATOM 1493 O O . ARG A 1 180 ? 18.735 29.631 -30.265 1.00 81.50 180 ARG A O 1
ATOM 1500 N N . HIS A 1 181 ? 18.344 31.167 -28.668 1.00 82.88 181 HIS A N 1
ATOM 1501 C CA . HIS A 1 181 ? 16.903 31.250 -28.872 1.00 82.88 181 HIS A CA 1
ATOM 1502 C C . HIS A 1 181 ? 16.493 32.677 -29.233 1.00 82.88 181 HIS A C 1
ATOM 1504 O O . HIS A 1 181 ? 16.733 33.617 -28.479 1.00 82.88 181 HIS A O 1
ATOM 1510 N N . ALA A 1 182 ? 15.855 32.824 -30.397 1.00 79.25 182 ALA A N 1
ATOM 1511 C CA . ALA A 1 182 ? 15.359 34.111 -30.883 1.00 79.25 182 ALA A CA 1
ATOM 1512 C C . ALA A 1 182 ? 14.092 34.583 -30.143 1.00 79.25 182 ALA A C 1
ATOM 1514 O O . ALA A 1 182 ? 13.874 35.790 -30.046 1.00 79.25 182 ALA A O 1
ATOM 1515 N N . GLU A 1 183 ? 13.301 33.638 -29.615 1.00 84.19 183 GLU A N 1
ATOM 1516 C CA . GLU A 1 183 ? 12.045 33.854 -28.887 1.00 84.19 183 GLU A CA 1
ATOM 1517 C C . GLU A 1 183 ? 12.060 33.092 -27.554 1.00 84.19 183 GLU A C 1
ATOM 1519 O O . GLU A 1 183 ? 12.248 31.871 -27.524 1.00 84.19 183 GLU A O 1
ATOM 1524 N N . MET A 1 184 ? 11.838 33.797 -26.443 1.00 85.94 184 MET A N 1
ATOM 1525 C CA . MET A 1 184 ? 11.745 33.196 -25.110 1.00 85.94 184 MET A CA 1
ATOM 1526 C C . MET A 1 184 ? 10.624 33.821 -24.281 1.00 85.94 184 MET A C 1
ATOM 1528 O O . MET A 1 184 ? 10.372 35.023 -24.358 1.00 85.94 184 MET A O 1
ATOM 1532 N N . ILE A 1 185 ? 9.994 33.021 -23.426 1.00 83.69 185 ILE A N 1
ATOM 1533 C CA . ILE A 1 185 ? 9.128 33.503 -22.350 1.00 83.69 185 ILE A CA 1
ATOM 1534 C C . ILE A 1 185 ? 9.897 33.343 -21.045 1.00 83.69 185 ILE A C 1
ATOM 1536 O O . ILE A 1 185 ? 10.239 32.233 -20.645 1.00 83.69 185 ILE A O 1
ATOM 1540 N N . VAL A 1 186 ? 10.198 34.465 -20.401 1.00 85.19 186 VAL A N 1
ATOM 1541 C CA . VAL A 1 186 ? 11.076 34.528 -19.237 1.00 85.19 186 VAL A CA 1
ATOM 1542 C C . VAL A 1 186 ? 10.258 34.897 -18.006 1.00 85.19 186 VAL A C 1
ATOM 1544 O O . VAL A 1 186 ? 9.683 35.986 -17.945 1.00 85.19 186 VAL A O 1
ATOM 1547 N N . LEU A 1 187 ? 10.218 33.996 -17.027 1.00 83.50 187 LEU A N 1
ATOM 1548 C CA . LEU A 1 187 ? 9.708 34.275 -15.690 1.00 83.50 187 LEU A CA 1
ATOM 1549 C C . LEU A 1 187 ? 10.882 34.645 -14.788 1.00 83.50 187 LEU A C 1
ATOM 1551 O O . LEU A 1 187 ? 11.722 33.803 -14.488 1.00 83.50 187 LEU A O 1
ATOM 1555 N N . TYR A 1 188 ? 10.908 35.892 -14.338 1.00 80.44 188 TYR A N 1
ATOM 1556 C CA . TYR A 1 188 ? 11.748 36.318 -13.226 1.00 80.44 188 TYR A CA 1
ATOM 1557 C C . TYR A 1 188 ? 10.970 36.076 -11.944 1.00 80.44 188 TYR A C 1
ATOM 1559 O O . TYR A 1 188 ? 9.842 36.563 -11.814 1.00 80.44 188 TYR A O 1
ATOM 1567 N N . PHE A 1 189 ? 11.548 35.306 -11.028 1.00 77.25 189 PHE A N 1
ATOM 1568 C CA . PHE A 1 189 ? 10.895 34.937 -9.783 1.00 77.25 189 PHE A CA 1
ATOM 1569 C C . PHE A 1 189 ? 11.875 34.981 -8.610 1.00 77.25 189 PHE A C 1
ATOM 1571 O O . PHE A 1 189 ? 12.963 34.406 -8.661 1.00 77.25 189 PHE A O 1
ATOM 1578 N N . SER A 1 190 ? 11.453 35.659 -7.551 1.00 75.25 190 SER A N 1
ATOM 1579 C CA . SER A 1 190 ? 12.054 35.684 -6.227 1.00 75.25 190 SER A CA 1
ATOM 1580 C C . SER A 1 190 ? 11.140 34.914 -5.276 1.00 75.25 190 SER A C 1
ATOM 1582 O O . SER A 1 190 ? 9.974 35.266 -5.072 1.00 75.25 190 SER A O 1
ATOM 1584 N N . PHE A 1 191 ? 11.687 33.859 -4.686 1.00 69.44 191 PHE A N 1
ATOM 1585 C CA . PHE A 1 191 ? 11.058 33.075 -3.630 1.00 69.44 191 PHE A CA 1
ATOM 1586 C C . PHE A 1 191 ? 10.908 33.899 -2.347 1.00 69.44 191 PHE A C 1
ATOM 1588 O O . PHE A 1 191 ? 9.897 33.770 -1.665 1.00 69.44 191 PHE A O 1
ATOM 1595 N N . ASN A 1 192 ? 11.827 34.840 -2.099 1.00 65.50 192 ASN A N 1
ATOM 1596 C CA . ASN A 1 192 ? 11.746 35.789 -0.980 1.00 65.50 192 ASN A CA 1
ATOM 1597 C C . ASN A 1 192 ? 10.586 36.796 -1.097 1.00 65.50 192 ASN A C 1
ATOM 1599 O O . ASN A 1 192 ? 10.292 37.529 -0.155 1.00 65.50 192 ASN A O 1
ATOM 1603 N N . ASN A 1 193 ? 9.949 36.886 -2.265 1.00 62.16 193 ASN A N 1
ATOM 1604 C CA . ASN A 1 193 ? 8.856 37.815 -2.536 1.00 62.16 193 ASN A CA 1
ATOM 1605 C C . ASN A 1 193 ? 7.718 37.099 -3.279 1.00 62.16 193 ASN A C 1
ATOM 1607 O O . ASN A 1 193 ? 7.141 37.643 -4.221 1.00 62.16 193 ASN A O 1
ATOM 1611 N N . ALA A 1 194 ? 7.451 35.840 -2.913 1.00 56.59 194 ALA A N 1
ATOM 1612 C CA . ALA A 1 194 ? 6.612 34.923 -3.675 1.00 56.59 194 ALA A CA 1
ATOM 1613 C C . ALA A 1 194 ? 5.224 35.507 -3.993 1.00 56.59 194 ALA A C 1
ATOM 1615 O O . ALA A 1 194 ? 4.400 35.760 -3.114 1.00 56.59 194 ALA A O 1
ATOM 1616 N N . ASN A 1 195 ? 4.936 35.666 -5.287 1.00 59.75 195 ASN A N 1
ATOM 1617 C CA . ASN A 1 195 ? 3.597 35.974 -5.772 1.00 59.75 195 ASN A CA 1
ATOM 1618 C C . ASN A 1 195 ? 3.042 34.737 -6.478 1.00 59.75 195 ASN A C 1
ATOM 1620 O O . ASN A 1 195 ? 3.321 34.497 -7.653 1.00 59.75 195 ASN A O 1
ATOM 1624 N N . TYR A 1 196 ? 2.250 33.960 -5.745 1.00 55.12 196 TYR A N 1
ATOM 1625 C CA . TYR A 1 196 ? 1.679 32.699 -6.217 1.00 55.12 196 TYR A CA 1
ATOM 1626 C C . TYR A 1 196 ? 0.814 32.861 -7.483 1.00 55.12 196 TYR A C 1
ATOM 1628 O O . TYR A 1 196 ? 0.688 31.935 -8.285 1.00 55.12 196 TYR A O 1
ATOM 1636 N N . GLU A 1 197 ? 0.267 34.058 -7.731 1.00 53.56 197 GLU A N 1
ATOM 1637 C CA . GLU A 1 197 ? -0.454 34.333 -8.973 1.00 53.56 197 GLU A CA 1
ATOM 1638 C C . GLU A 1 197 ? 0.451 34.339 -10.210 1.00 53.56 197 GLU A C 1
ATOM 1640 O O . GLU A 1 197 ? -0.020 34.025 -11.301 1.00 53.56 197 GLU A O 1
ATOM 1645 N N . LEU A 1 198 ? 1.727 34.719 -10.079 1.00 58.88 198 LEU A N 1
ATOM 1646 C CA . LEU A 1 198 ? 2.673 34.731 -11.199 1.00 58.88 198 LEU A CA 1
ATOM 1647 C C . LEU A 1 198 ? 3.111 33.318 -11.597 1.00 58.88 198 LEU A C 1
ATOM 1649 O O . LEU A 1 198 ? 3.204 33.055 -12.795 1.00 58.88 198 LEU A O 1
ATOM 1653 N N . SER A 1 199 ? 3.297 32.406 -10.635 1.00 60.03 199 SER A N 1
ATOM 1654 C CA . SER A 1 199 ? 3.598 30.990 -10.908 1.00 60.03 199 SER A CA 1
ATOM 1655 C C . SER A 1 199 ? 2.475 30.329 -11.713 1.00 60.03 199 SER A C 1
ATOM 1657 O O . SER A 1 199 ? 2.725 29.791 -12.789 1.00 60.03 199 SER A O 1
ATOM 1659 N N . ARG A 1 200 ? 1.214 30.513 -11.289 1.00 55.78 200 ARG A N 1
ATOM 1660 C CA . ARG A 1 200 ? 0.037 30.028 -12.035 1.00 55.78 200 ARG A CA 1
ATOM 1661 C C . ARG A 1 200 ? -0.084 30.642 -13.432 1.00 55.78 200 ARG A C 1
ATOM 1663 O O . ARG A 1 200 ? -0.508 29.985 -14.375 1.00 55.78 200 ARG A O 1
ATOM 1670 N N . LYS A 1 201 ? 0.277 31.918 -13.602 1.00 62.28 201 LYS A N 1
ATOM 1671 C CA . LYS A 1 201 ? 0.233 32.593 -14.915 1.00 62.28 201 LYS A CA 1
ATOM 1672 C C . LYS A 1 201 ? 1.317 32.077 -15.863 1.00 62.28 201 LYS A C 1
ATOM 1674 O O . LYS A 1 201 ? 1.058 31.971 -17.060 1.00 62.28 201 LYS A O 1
ATOM 1679 N N . PHE A 1 202 ? 2.500 31.750 -15.345 1.00 66.00 202 PHE A N 1
ATOM 1680 C CA . PHE A 1 202 ? 3.561 31.096 -16.110 1.00 66.00 202 PHE A CA 1
ATOM 1681 C C . PHE A 1 202 ? 3.136 29.702 -16.580 1.00 66.00 202 PHE A C 1
ATOM 1683 O O . PHE A 1 202 ? 3.297 29.396 -17.759 1.00 66.00 202 PHE A O 1
ATOM 1690 N N . GLU A 1 203 ? 2.503 28.913 -15.710 1.00 60.97 203 GLU A N 1
ATOM 1691 C CA . GLU A 1 203 ? 1.890 27.623 -16.063 1.00 60.97 203 GLU A CA 1
ATOM 1692 C C . GLU A 1 203 ? 0.821 27.781 -17.162 1.00 60.97 203 GLU A C 1
ATOM 1694 O O . GLU A 1 203 ? 0.906 27.128 -18.200 1.00 60.97 203 GLU A O 1
ATOM 1699 N N . CYS A 1 204 ? -0.098 28.745 -17.039 1.00 54.66 204 CYS A N 1
ATOM 1700 C CA . CYS A 1 204 ? -1.109 29.022 -18.072 1.00 54.66 204 CYS A CA 1
ATOM 1701 C C . CYS A 1 204 ? -0.523 29.455 -19.433 1.00 54.66 204 CYS A C 1
ATOM 1703 O O . CYS A 1 204 ? -1.102 29.163 -20.480 1.00 54.66 204 CYS A O 1
ATOM 1705 N N . GLN A 1 205 ? 0.581 30.212 -19.455 1.00 62.56 205 GLN A N 1
ATOM 1706 C CA . GLN A 1 205 ? 1.245 30.609 -20.710 1.00 62.56 205 GLN A CA 1
ATOM 1707 C C . GLN A 1 205 ? 2.009 29.440 -21.338 1.00 62.56 205 GLN A C 1
ATOM 1709 O O . GLN A 1 205 ? 2.079 29.335 -22.560 1.00 62.56 205 GLN A O 1
ATOM 1714 N N . LYS A 1 206 ? 2.533 28.543 -20.505 1.00 63.25 206 LYS A N 1
ATOM 1715 C CA . LYS A 1 206 ? 3.191 27.300 -20.906 1.00 63.25 206 LYS A CA 1
ATOM 1716 C C . LYS A 1 206 ? 2.232 26.303 -21.553 1.00 63.25 206 LYS A C 1
ATOM 1718 O O . LYS A 1 206 ? 2.611 25.664 -22.530 1.00 63.25 206 LYS A O 1
ATOM 1723 N N . GLU A 1 207 ? 0.987 26.227 -21.088 1.00 56.16 207 GLU A N 1
ATOM 1724 C CA . GLU A 1 207 ? -0.062 25.385 -21.689 1.00 56.16 207 GLU A CA 1
ATOM 1725 C C . GLU A 1 207 ? -0.523 25.870 -23.079 1.00 56.16 207 GLU A C 1
ATOM 1727 O O . GLU A 1 207 ? -0.959 25.070 -23.901 1.00 56.16 207 GLU A O 1
ATOM 1732 N N . LYS A 1 208 ? -0.386 27.168 -23.390 1.00 56.03 208 LYS A N 1
ATOM 1733 C CA . LYS A 1 208 ? -0.807 27.788 -24.668 1.00 56.03 208 LYS A CA 1
ATOM 1734 C C . LYS A 1 208 ? 0.292 27.813 -25.740 1.00 56.03 208 LYS A C 1
ATOM 1736 O O . LYS A 1 208 ? 0.377 28.754 -26.524 1.00 56.03 208 LYS A O 1
ATOM 1741 N N . LYS A 1 209 ? 1.167 26.812 -25.726 1.00 56.81 209 LYS A N 1
ATOM 1742 C CA . LYS A 1 209 ? 2.446 26.764 -26.447 1.00 56.81 209 LYS A CA 1
ATOM 1743 C C . LYS A 1 209 ? 2.339 27.099 -27.947 1.00 56.81 209 LYS A C 1
ATOM 1745 O O . LYS A 1 209 ? 1.684 26.381 -28.694 1.00 56.81 209 LYS A O 1
ATOM 1750 N N . ASP A 1 210 ? 3.094 28.108 -28.387 1.00 57.22 210 ASP A N 1
ATOM 1751 C CA . ASP A 1 210 ? 3.535 28.242 -29.783 1.00 57.22 210 ASP A CA 1
ATOM 1752 C C . ASP A 1 210 ? 4.820 27.411 -29.984 1.00 57.22 210 ASP A C 1
ATOM 1754 O O . ASP A 1 210 ? 5.705 27.420 -29.124 1.00 57.22 210 ASP A O 1
ATOM 1758 N N . GLU A 1 211 ? 4.965 26.712 -31.117 1.00 56.66 211 GLU A N 1
ATOM 1759 C CA . GLU A 1 211 ? 6.053 25.740 -31.371 1.00 56.66 211 GLU A CA 1
ATOM 1760 C C . GLU A 1 211 ? 7.483 26.312 -31.270 1.00 56.66 211 GLU A C 1
ATOM 1762 O O . GLU A 1 211 ? 8.431 25.557 -31.057 1.00 56.66 211 GLU A O 1
ATOM 1767 N N . ASN A 1 212 ? 7.652 27.635 -31.366 1.00 62.34 212 ASN A N 1
ATOM 1768 C CA . ASN A 1 212 ? 8.960 28.288 -31.491 1.00 62.34 212 ASN A CA 1
ATOM 1769 C C . ASN A 1 212 ? 9.451 29.036 -30.236 1.00 62.34 212 ASN A C 1
ATOM 1771 O O . ASN A 1 212 ? 10.560 29.570 -30.254 1.00 62.34 212 ASN A O 1
ATOM 1775 N N . SER A 1 213 ? 8.663 29.117 -29.157 1.00 71.44 213 SER A N 1
ATOM 1776 C CA . SER A 1 213 ? 9.049 29.846 -27.935 1.00 71.44 213 SER A CA 1
ATOM 1777 C C . SER A 1 213 ? 9.575 28.915 -26.841 1.00 71.44 213 SER A C 1
ATOM 1779 O O . SER A 1 213 ? 8.949 27.910 -26.509 1.00 71.44 213 SER A O 1
ATOM 1781 N N . VAL A 1 214 ? 10.709 29.280 -26.237 1.00 84.00 214 VAL A N 1
ATOM 1782 C CA . VAL A 1 214 ? 11.321 28.532 -25.126 1.00 84.00 214 VAL A CA 1
ATOM 1783 C C . VAL A 1 214 ? 11.028 29.210 -23.788 1.00 84.00 214 VAL A C 1
ATOM 1785 O O . VAL A 1 214 ? 11.136 30.428 -23.667 1.00 84.00 214 VAL A O 1
ATOM 1788 N N . PHE A 1 215 ? 10.679 28.428 -22.767 1.00 84.75 215 PHE A N 1
ATOM 1789 C CA . PHE A 1 215 ? 10.426 28.947 -21.423 1.00 84.75 215 PHE A CA 1
ATOM 1790 C C . PHE A 1 215 ? 11.706 28.962 -20.593 1.00 84.75 215 PHE A C 1
ATOM 1792 O O . PHE A 1 215 ? 12.435 27.970 -20.516 1.00 84.75 215 PHE A O 1
ATOM 1799 N N . VAL A 1 216 ? 11.960 30.094 -19.947 1.00 86.56 216 VAL A N 1
ATOM 1800 C CA . VAL A 1 216 ? 13.126 30.322 -19.099 1.00 86.56 216 VAL A CA 1
ATOM 1801 C C . VAL A 1 216 ? 12.648 30.783 -17.731 1.00 86.56 216 VAL A C 1
ATOM 1803 O O . VAL A 1 216 ? 11.886 31.741 -17.618 1.00 86.56 216 VAL A O 1
ATOM 1806 N N . PHE A 1 217 ? 13.111 30.106 -16.690 1.00 86.38 217 PHE A N 1
ATOM 1807 C CA . PHE A 1 217 ? 12.912 30.505 -15.307 1.00 86.38 217 PHE A CA 1
ATOM 1808 C C . PHE A 1 217 ? 14.200 31.124 -14.778 1.00 86.38 217 PHE A C 1
ATOM 1810 O O . PHE A 1 217 ? 15.245 30.472 -14.758 1.00 86.38 217 PHE A O 1
ATOM 1817 N N . VAL A 1 218 ? 14.124 32.379 -14.352 1.00 84.88 218 VAL A N 1
ATOM 1818 C CA . VAL A 1 218 ? 15.238 33.129 -13.781 1.00 84.88 218 VAL A CA 1
ATOM 1819 C C . VAL A 1 218 ? 15.026 33.241 -12.281 1.00 84.88 218 VAL A C 1
ATOM 1821 O O . VAL A 1 218 ? 14.104 33.917 -11.821 1.00 84.88 218 VAL A O 1
ATOM 1824 N N . ASP A 1 219 ? 15.913 32.587 -11.539 1.00 83.00 219 ASP A N 1
ATOM 1825 C CA . ASP A 1 219 ? 15.945 32.625 -10.086 1.00 83.00 219 ASP A CA 1
ATOM 1826 C C . ASP A 1 219 ? 16.651 33.899 -9.623 1.00 83.00 219 ASP A C 1
ATOM 1828 O O . ASP A 1 219 ? 17.880 34.015 -9.641 1.00 83.00 219 ASP A O 1
ATOM 1832 N N . VAL A 1 220 ? 15.842 34.885 -9.254 1.00 78.69 220 VAL A N 1
ATOM 1833 C CA . VAL A 1 220 ? 16.303 36.233 -8.918 1.00 78.69 220 VAL A CA 1
ATOM 1834 C C . VAL A 1 220 ? 17.167 36.210 -7.657 1.00 78.69 220 VAL A C 1
ATOM 1836 O O . VAL A 1 220 ? 18.132 36.965 -7.558 1.00 78.69 220 VAL A O 1
ATOM 1839 N N . ASP A 1 221 ? 16.882 35.300 -6.725 1.00 75.06 221 ASP A N 1
ATOM 1840 C CA . ASP A 1 221 ? 17.542 35.253 -5.421 1.00 75.06 221 ASP A CA 1
ATOM 1841 C C . ASP A 1 221 ? 18.967 34.670 -5.479 1.00 75.06 221 ASP A C 1
ATOM 1843 O O . ASP A 1 221 ? 19.709 34.782 -4.504 1.00 75.06 221 ASP A O 1
ATOM 1847 N N . ARG A 1 222 ? 19.383 34.049 -6.597 1.00 75.75 222 ARG A N 1
ATOM 1848 C CA . ARG A 1 222 ? 20.746 33.487 -6.757 1.00 75.75 222 ARG A CA 1
ATOM 1849 C C . ARG A 1 222 ? 21.692 34.311 -7.618 1.00 75.75 222 ARG A C 1
ATOM 1851 O O . ARG A 1 222 ? 22.889 34.027 -7.648 1.00 75.75 222 ARG A O 1
ATOM 1858 N N . ILE A 1 223 ? 21.185 35.303 -8.339 1.00 76.56 223 ILE A N 1
ATOM 1859 C CA . ILE A 1 223 ? 21.988 36.055 -9.302 1.00 76.56 223 ILE A CA 1
ATOM 1860 C C . ILE A 1 223 ? 22.566 37.294 -8.611 1.00 76.56 223 ILE A C 1
ATOM 1862 O O . ILE A 1 223 ? 21.874 38.289 -8.425 1.00 76.56 223 ILE A O 1
ATOM 1866 N N . GLU A 1 224 ? 23.866 37.261 -8.299 1.00 69.50 224 GLU A N 1
ATOM 1867 C CA . GLU A 1 224 ? 24.579 38.356 -7.610 1.00 69.50 224 GLU A CA 1
ATOM 1868 C C . GLU A 1 224 ? 24.461 39.721 -8.318 1.00 69.50 224 GLU A C 1
ATOM 1870 O O . GLU A 1 224 ? 24.406 40.756 -7.663 1.00 69.50 224 GLU A O 1
ATOM 1875 N N . ASN A 1 225 ? 24.391 39.734 -9.656 1.00 72.00 225 ASN A N 1
ATOM 1876 C CA . ASN A 1 225 ? 24.242 40.943 -10.475 1.00 72.00 225 ASN A CA 1
ATOM 1877 C C . ASN A 1 225 ? 22.991 40.860 -11.359 1.00 72.00 225 ASN A C 1
ATOM 1879 O O . ASN A 1 225 ? 23.073 40.746 -12.584 1.00 72.00 225 ASN A O 1
ATOM 1883 N N . ILE A 1 226 ? 21.819 40.906 -10.724 1.00 69.19 226 ILE A N 1
ATOM 1884 C CA . ILE A 1 226 ? 20.505 40.784 -11.374 1.00 69.19 226 ILE A CA 1
ATOM 1885 C C . ILE A 1 226 ? 20.295 41.779 -12.537 1.00 69.19 226 ILE A C 1
ATOM 1887 O O . ILE A 1 226 ? 19.618 41.469 -13.517 1.00 69.19 226 ILE A O 1
ATOM 1891 N N . SER A 1 227 ? 20.942 42.949 -12.479 1.00 67.81 227 SER A N 1
ATOM 1892 C CA . SER A 1 227 ? 20.907 43.994 -13.513 1.00 67.81 227 SER A CA 1
ATOM 1893 C C . SER A 1 227 ? 21.472 43.558 -14.869 1.00 67.81 227 SER A C 1
ATOM 1895 O O . SER A 1 227 ? 21.142 44.165 -15.879 1.00 67.81 227 SER A O 1
ATOM 1897 N N . GLN A 1 228 ? 22.284 42.497 -14.919 1.00 68.25 228 GLN A N 1
ATOM 1898 C CA . GLN A 1 228 ? 22.796 41.921 -16.173 1.00 68.25 228 GLN A CA 1
ATOM 1899 C C . GLN A 1 228 ? 21.772 41.030 -16.889 1.00 68.25 228 GLN A C 1
ATOM 1901 O O . GLN A 1 228 ? 21.981 40.639 -18.036 1.00 68.25 228 GLN A O 1
ATOM 1906 N N . VAL A 1 229 ? 20.699 40.661 -16.194 1.00 70.25 229 VAL A N 1
ATOM 1907 C CA . VAL A 1 229 ? 19.703 39.688 -16.652 1.00 70.25 229 VAL A CA 1
ATOM 1908 C C . VAL A 1 229 ? 18.359 40.385 -16.869 1.00 70.25 229 VAL A C 1
ATOM 1910 O O . VAL A 1 229 ? 17.663 40.078 -17.828 1.00 70.25 229 VAL A O 1
ATOM 1913 N N . ILE A 1 230 ? 18.034 41.385 -16.045 1.00 68.06 230 ILE A N 1
ATOM 1914 C CA . ILE A 1 230 ? 16.787 42.154 -16.108 1.00 68.06 230 ILE A CA 1
ATOM 1915 C C . ILE A 1 230 ? 16.807 43.213 -17.232 1.00 68.06 230 ILE A C 1
ATOM 1917 O O . ILE A 1 230 ? 17.789 43.941 -17.370 1.00 68.06 230 ILE A O 1
ATOM 1921 N N . PRO A 1 231 ? 15.714 43.383 -18.004 1.00 66.94 231 PRO A N 1
ATOM 1922 C CA . PRO A 1 231 ? 15.587 44.485 -18.960 1.00 66.94 231 PRO A CA 1
ATOM 1923 C C . PRO A 1 231 ? 15.581 45.869 -18.286 1.00 66.94 231 PRO A C 1
ATOM 1925 O O . PRO A 1 231 ? 14.788 46.120 -17.383 1.00 66.94 231 PRO A O 1
ATOM 1928 N N . GLU A 1 232 ? 16.411 46.796 -18.784 1.00 57.91 232 GLU A N 1
ATOM 1929 C CA . GLU A 1 232 ? 16.750 48.111 -18.192 1.00 57.91 232 GLU A CA 1
ATOM 1930 C C . GLU A 1 232 ? 15.582 49.093 -17.913 1.00 57.91 232 GLU A C 1
ATOM 1932 O O . GLU A 1 232 ? 15.813 50.186 -17.396 1.00 57.91 232 GLU A O 1
ATOM 1937 N N . LYS A 1 233 ? 14.319 48.759 -18.215 1.00 51.84 233 LYS A N 1
ATOM 1938 C CA . LYS A 1 233 ? 13.159 49.621 -17.921 1.00 51.84 233 LYS A CA 1
ATOM 1939 C C . LYS A 1 233 ? 11.935 48.811 -17.473 1.00 51.84 233 LYS A C 1
ATOM 1941 O O . LYS A 1 233 ? 11.240 48.249 -18.313 1.00 51.84 233 LYS A O 1
ATOM 1946 N N . GLY A 1 234 ? 11.619 48.841 -16.171 1.00 51.44 234 GLY A N 1
ATOM 1947 C CA . GLY A 1 234 ? 10.231 48.670 -15.702 1.00 51.44 234 GLY A CA 1
ATOM 1948 C C . GLY A 1 234 ? 9.907 47.596 -14.654 1.00 51.44 234 GLY A C 1
ATOM 1949 O O . GLY A 1 234 ? 8.726 47.320 -14.466 1.00 51.44 234 GLY A O 1
ATOM 1950 N N . LEU A 1 235 ? 10.872 47.001 -13.951 1.00 51.19 235 LEU A N 1
ATOM 1951 C CA . LEU A 1 235 ? 10.589 46.031 -12.879 1.00 51.19 235 LEU A CA 1
ATOM 1952 C C . LEU A 1 235 ? 10.765 46.660 -11.494 1.00 51.19 235 LEU A C 1
ATOM 1954 O O . LEU A 1 235 ? 11.842 46.614 -10.914 1.00 51.19 235 LEU A O 1
ATOM 1958 N N . ASN A 1 236 ? 9.687 47.224 -10.949 1.00 50.19 236 ASN A N 1
ATOM 1959 C CA . ASN A 1 236 ? 9.647 47.638 -9.540 1.00 50.19 236 ASN A CA 1
ATOM 1960 C C . ASN A 1 236 ? 9.275 46.473 -8.594 1.00 50.19 236 ASN A C 1
ATOM 1962 O O . ASN A 1 236 ? 9.263 46.653 -7.381 1.00 50.19 236 ASN A O 1
ATOM 1966 N N . SER A 1 237 ? 8.973 45.283 -9.126 1.00 53.03 237 SER A N 1
ATOM 1967 C CA . SER A 1 237 ? 8.680 44.068 -8.361 1.00 53.03 237 SER A CA 1
ATOM 1968 C C . SER A 1 237 ? 9.604 42.945 -8.816 1.00 53.03 237 SER A C 1
ATOM 1970 O O . SER A 1 237 ? 9.675 42.657 -10.004 1.00 53.03 237 SER A O 1
ATOM 1972 N N . PHE A 1 238 ? 10.284 42.280 -7.886 1.00 58.50 238 PHE A N 1
ATOM 1973 C CA . PHE A 1 238 ? 11.238 41.186 -8.138 1.00 58.50 238 PHE A CA 1
ATOM 1974 C C . PHE A 1 238 ? 10.640 39.941 -8.830 1.00 58.50 238 PHE A C 1
ATOM 1976 O O . PHE A 1 238 ? 11.366 38.994 -9.110 1.00 58.50 238 PHE A O 1
ATOM 1983 N N . ASN A 1 239 ? 9.343 39.967 -9.158 1.00 70.81 239 ASN A N 1
ATOM 1984 C CA . ASN A 1 239 ? 8.641 38.951 -9.932 1.00 70.81 239 ASN A CA 1
ATOM 1985 C C . ASN A 1 239 ? 8.018 39.580 -11.181 1.00 70.81 239 ASN A C 1
ATOM 1987 O O . ASN A 1 239 ? 7.320 40.594 -11.079 1.00 70.81 239 ASN A O 1
ATOM 1991 N N . GLY A 1 240 ? 8.208 38.959 -12.344 1.00 74.88 240 GLY A N 1
ATOM 1992 C CA . GLY A 1 240 ? 7.594 39.415 -13.589 1.00 74.88 240 GLY A CA 1
ATOM 1993 C C . GLY A 1 240 ? 7.727 38.421 -14.738 1.00 74.88 240 GLY A C 1
ATOM 1994 O O . GLY A 1 240 ? 8.685 37.653 -14.806 1.00 74.88 240 GLY A O 1
ATOM 1995 N N . LEU A 1 241 ? 6.755 38.451 -15.649 1.00 78.69 241 LEU A N 1
ATOM 1996 C CA . LEU A 1 241 ? 6.677 37.561 -16.804 1.00 78.69 241 LEU A CA 1
ATOM 1997 C C . LEU A 1 241 ? 6.830 38.362 -18.101 1.00 78.69 241 LEU A C 1
ATOM 1999 O O . LEU A 1 241 ? 6.057 39.283 -18.365 1.00 78.69 241 LEU A O 1
ATOM 2003 N N . PHE A 1 242 ? 7.815 37.999 -18.919 1.00 81.00 242 PHE A N 1
ATOM 2004 C CA . PHE A 1 242 ? 8.179 38.756 -20.116 1.00 81.00 242 PHE A CA 1
ATOM 2005 C C . PHE A 1 242 ? 8.320 37.858 -21.329 1.00 81.00 242 PHE A C 1
ATOM 2007 O O . PHE A 1 242 ? 8.752 36.712 -21.227 1.00 81.00 242 PHE A O 1
ATOM 2014 N N . ARG A 1 243 ? 8.042 38.422 -22.501 1.00 82.31 243 ARG A N 1
ATOM 2015 C CA . ARG A 1 243 ? 8.444 37.838 -23.777 1.00 82.31 243 ARG A CA 1
ATOM 2016 C C . ARG A 1 243 ? 9.695 38.549 -24.287 1.00 82.31 243 ARG A C 1
ATOM 2018 O O . ARG A 1 243 ? 9.702 39.776 -24.409 1.00 82.31 243 ARG A O 1
ATOM 2025 N N . TYR A 1 244 ? 10.732 37.772 -24.571 1.00 82.88 244 TYR A N 1
ATOM 2026 C CA . TYR A 1 244 ? 11.972 38.191 -25.213 1.00 82.88 244 TYR A CA 1
ATOM 2027 C C . TYR A 1 244 ? 11.943 37.790 -26.688 1.00 82.88 244 TYR A C 1
ATOM 2029 O O . TYR A 1 244 ? 11.780 36.612 -26.994 1.00 82.88 244 TYR A O 1
ATOM 2037 N N . SER A 1 245 ? 12.127 38.763 -27.576 1.00 81.38 245 SER A N 1
ATOM 2038 C CA . SER A 1 245 ? 12.129 38.584 -29.029 1.00 81.38 245 SER A CA 1
ATOM 2039 C C . SER A 1 245 ? 13.198 39.480 -29.650 1.00 81.38 245 SER A C 1
ATOM 2041 O O . SER A 1 245 ? 13.173 40.699 -29.455 1.00 81.38 245 SER A O 1
ATOM 2043 N N . GLN A 1 246 ? 14.164 38.889 -30.362 1.00 76.75 246 GLN A N 1
ATOM 2044 C CA . GLN A 1 246 ? 15.198 39.611 -31.128 1.00 76.75 246 GLN A CA 1
ATOM 2045 C C . GLN A 1 246 ? 15.897 40.751 -30.348 1.00 76.75 246 GLN A C 1
ATOM 2047 O O . GLN A 1 246 ? 16.079 41.860 -30.854 1.00 76.75 246 GLN A O 1
ATOM 2052 N N . GLY A 1 247 ? 16.269 40.505 -29.087 1.00 72.88 247 GLY A N 1
ATOM 2053 C CA . GLY A 1 247 ? 16.953 41.496 -28.245 1.00 72.88 247 GLY A CA 1
ATOM 2054 C C . GLY A 1 247 ? 16.043 42.516 -27.551 1.00 72.88 247 GLY A C 1
ATOM 2055 O O . GLY A 1 247 ? 16.551 43.397 -26.860 1.00 72.88 247 GLY A O 1
ATOM 2056 N N . LYS A 1 248 ? 14.716 42.413 -27.695 1.00 77.69 248 LYS A N 1
ATOM 2057 C CA . LYS A 1 248 ? 13.732 43.294 -27.046 1.00 77.69 248 LYS A CA 1
ATOM 2058 C C . LYS A 1 248 ? 12.853 42.523 -26.066 1.00 77.69 248 LYS A C 1
ATOM 2060 O O . LYS A 1 248 ? 12.547 41.354 -26.280 1.00 77.69 248 LYS A O 1
ATOM 2065 N N . TYR A 1 249 ? 12.414 43.212 -25.014 1.00 77.25 249 TYR A N 1
ATOM 2066 C CA . TYR A 1 249 ? 11.492 42.679 -24.013 1.00 77.25 249 TYR A CA 1
ATOM 2067 C C . TYR A 1 249 ? 10.125 43.349 -24.119 1.00 77.25 249 TYR A C 1
ATOM 2069 O O . TYR A 1 249 ? 10.035 44.565 -24.286 1.00 77.25 249 TYR A O 1
ATOM 2077 N N . SER A 1 250 ? 9.068 42.555 -23.975 1.00 76.12 250 SER A N 1
ATOM 2078 C CA . SER A 1 250 ? 7.690 43.026 -23.831 1.00 76.12 250 SER A CA 1
ATOM 2079 C C . SER A 1 250 ? 7.065 42.421 -22.576 1.00 76.12 250 SER A C 1
ATOM 2081 O O . SER A 1 250 ? 7.216 41.227 -22.308 1.00 76.12 250 SER A O 1
ATOM 2083 N N . ASN A 1 251 ? 6.414 43.267 -21.776 1.00 73.50 251 ASN A N 1
ATOM 2084 C CA . ASN A 1 251 ? 5.669 42.827 -20.601 1.00 73.50 251 ASN A CA 1
ATOM 2085 C C . ASN A 1 251 ? 4.369 42.158 -21.062 1.00 73.50 251 ASN A C 1
ATOM 2087 O O . ASN A 1 251 ? 3.680 42.679 -21.939 1.00 73.50 251 ASN A O 1
ATOM 2091 N N . LEU A 1 252 ? 4.034 41.015 -20.474 1.00 66.81 252 LEU A N 1
ATOM 2092 C CA . LEU A 1 252 ? 2.740 40.378 -20.672 1.00 66.81 252 LEU A CA 1
ATOM 2093 C C . LEU A 1 252 ? 1.789 40.921 -19.585 1.00 66.81 252 LEU A C 1
ATOM 2095 O O . LEU A 1 252 ? 1.738 40.379 -18.484 1.00 66.81 252 LEU A O 1
ATOM 2099 N N . GLU A 1 253 ? 1.088 42.033 -19.868 1.00 52.19 253 GLU A N 1
ATOM 2100 C CA . GLU A 1 253 ? 0.180 42.696 -18.909 1.00 52.19 253 GLU A CA 1
ATOM 2101 C C . GLU A 1 253 ? -0.911 41.757 -18.350 1.00 52.19 253 GLU A C 1
ATOM 2103 O O . GLU A 1 253 ? -1.467 40.904 -19.043 1.00 52.19 253 GLU A O 1
ATOM 2108 N N . ILE A 1 254 ? -1.244 41.964 -17.070 1.00 45.00 254 ILE A N 1
ATOM 2109 C CA . ILE A 1 254 ? -2.143 41.139 -16.251 1.00 45.00 254 ILE A CA 1
ATOM 2110 C C . ILE A 1 254 ? -3.407 41.951 -15.903 1.00 45.00 254 ILE A C 1
ATOM 2112 O O . ILE A 1 254 ? -3.296 43.023 -15.312 1.00 45.00 254 ILE A O 1
ATOM 2116 N N . LYS A 1 255 ? -4.617 41.424 -16.161 1.00 37.31 255 LYS A N 1
ATOM 2117 C CA . LYS A 1 255 ? -5.864 41.935 -15.544 1.00 37.31 255 LYS A CA 1
ATOM 2118 C C . LYS A 1 255 ? -5.932 41.496 -14.069 1.00 37.31 255 LYS A C 1
ATOM 2120 O O . LYS A 1 255 ? -5.792 40.307 -13.790 1.00 37.31 255 LYS A O 1
ATOM 2125 N N . GLN A 1 256 ? -6.116 42.436 -13.137 1.00 34.94 256 GLN A N 1
ATOM 2126 C CA . GLN A 1 256 ? -6.262 42.165 -11.695 1.00 34.94 256 GLN A CA 1
ATOM 2127 C C . GLN A 1 256 ? -7.628 41.525 -11.383 1.00 34.94 256 GLN A C 1
ATOM 2129 O O . GLN A 1 256 ? -8.652 42.057 -11.805 1.00 34.94 256 GLN A O 1
ATOM 2134 N N . TYR A 1 257 ? -7.639 40.434 -10.613 1.00 35.41 257 TYR A N 1
ATOM 2135 C CA . TYR A 1 257 ? -8.837 39.894 -9.951 1.00 35.41 257 TYR A CA 1
ATOM 2136 C C . TYR A 1 257 ? -8.854 40.330 -8.474 1.00 35.41 257 TYR A C 1
ATOM 2138 O O . TYR A 1 257 ? -7.811 40.647 -7.898 1.00 35.41 257 TYR A O 1
ATOM 2146 N N . SER A 1 258 ? -10.032 40.405 -7.855 1.00 35.19 258 SER A N 1
ATOM 2147 C CA . SER A 1 258 ? -10.234 40.981 -6.518 1.00 35.19 258 SER A CA 1
ATOM 2148 C C . SER A 1 258 ? -10.044 39.965 -5.375 1.00 35.19 258 SER A C 1
ATOM 2150 O O . SER A 1 258 ? -10.276 38.769 -5.533 1.00 35.19 258 SER A O 1
ATOM 2152 N N . LYS A 1 259 ? -9.680 40.441 -4.169 1.00 32.88 259 LYS A N 1
ATOM 2153 C CA . LYS A 1 259 ? -9.488 39.613 -2.949 1.00 32.88 259 LYS A CA 1
ATOM 2154 C C . LYS A 1 259 ? -10.696 38.731 -2.578 1.00 32.88 259 LYS A C 1
ATOM 2156 O O . LYS A 1 259 ? -10.509 37.702 -1.935 1.00 32.88 259 LYS A O 1
ATOM 2161 N N . ALA A 1 260 ? -11.910 39.110 -2.982 1.00 35.66 260 ALA A N 1
ATOM 2162 C CA . ALA A 1 260 ? -13.122 38.324 -2.752 1.00 35.66 260 ALA A CA 1
ATOM 2163 C C . ALA A 1 260 ? -13.160 37.045 -3.612 1.00 35.66 260 ALA A C 1
ATOM 2165 O O . ALA A 1 260 ? -13.569 35.989 -3.134 1.00 35.66 260 ALA A O 1
ATOM 2166 N N . GLU A 1 261 ? -12.647 37.108 -4.842 1.00 35.97 261 GLU A N 1
ATOM 2167 C CA . GLU A 1 261 ? -12.586 35.966 -5.767 1.00 35.97 261 GLU A CA 1
ATOM 2168 C C . GLU A 1 261 ? -11.510 34.950 -5.341 1.00 35.97 261 GLU A C 1
ATOM 2170 O O . GLU A 1 261 ? -11.668 33.744 -5.523 1.00 35.97 261 GLU A O 1
ATOM 2175 N N . ILE A 1 262 ? -10.453 35.419 -4.668 1.00 36.06 262 ILE A N 1
ATOM 2176 C CA . ILE A 1 262 ? -9.401 34.573 -4.078 1.00 36.06 262 ILE A CA 1
ATOM 2177 C C . ILE A 1 262 ? -9.922 33.826 -2.836 1.00 36.06 262 ILE A C 1
ATOM 2179 O O . ILE A 1 262 ? -9.605 32.652 -2.643 1.00 36.06 262 ILE A O 1
ATOM 2183 N N . GLY A 1 263 ? -10.757 34.479 -2.017 1.00 34.06 263 GLY A N 1
ATOM 2184 C CA . GLY A 1 263 ? -11.410 33.863 -0.856 1.00 34.06 263 GLY A CA 1
ATOM 2185 C C . GLY A 1 263 ? -12.402 32.761 -1.242 1.00 34.06 263 GLY A C 1
ATOM 2186 O O . GLY A 1 263 ? -12.369 31.678 -0.656 1.00 34.06 263 GLY A O 1
ATOM 2187 N N . LEU A 1 264 ? -13.215 32.994 -2.281 1.00 36.12 264 LEU A N 1
ATOM 2188 C CA . LEU A 1 264 ? -14.099 31.969 -2.848 1.00 36.12 264 LEU A CA 1
ATOM 2189 C C . LEU A 1 264 ? -13.310 30.795 -3.439 1.00 36.12 264 LEU A C 1
ATOM 2191 O O . LEU A 1 264 ? -13.640 29.647 -3.166 1.00 36.12 264 LEU A O 1
ATOM 2195 N N . SER A 1 265 ? -12.214 31.059 -4.155 1.00 36.12 265 SER A N 1
ATOM 2196 C CA . SER A 1 265 ? -11.360 30.004 -4.713 1.00 36.12 265 SER A CA 1
ATOM 2197 C C . SER A 1 265 ? -10.707 29.124 -3.636 1.00 36.12 265 SER A C 1
ATOM 2199 O O . SER A 1 265 ? -10.528 27.926 -3.854 1.00 36.12 265 SER A O 1
ATOM 2201 N N . TYR A 1 266 ? -10.374 29.681 -2.464 1.00 35.56 266 TYR A N 1
ATOM 2202 C CA . TYR A 1 266 ? -9.817 28.914 -1.345 1.00 35.56 266 TYR A CA 1
ATOM 2203 C C . TYR A 1 266 ? -10.877 28.026 -0.673 1.00 35.56 266 TYR A C 1
ATOM 2205 O O . TYR A 1 266 ? -10.604 26.864 -0.379 1.00 35.56 266 TYR A O 1
ATOM 2213 N N . LEU A 1 267 ? -12.099 28.536 -0.494 1.00 37.31 267 LEU A N 1
ATOM 2214 C CA . LEU A 1 267 ? -13.243 27.766 0.014 1.00 37.31 267 LEU A CA 1
ATOM 2215 C C . LEU A 1 267 ? -13.677 26.659 -0.960 1.00 37.31 267 LEU A C 1
ATOM 2217 O O . LEU A 1 267 ? -13.918 25.531 -0.534 1.00 37.31 267 LEU A O 1
ATOM 2221 N N . GLU A 1 268 ? -13.666 26.930 -2.265 1.00 40.19 268 GLU A N 1
ATOM 2222 C CA . GLU A 1 268 ? -13.912 25.929 -3.308 1.00 40.19 268 GLU A CA 1
ATOM 2223 C C . GLU A 1 268 ? -12.789 24.882 -3.390 1.00 40.19 268 GLU A C 1
ATOM 2225 O O . GLU A 1 268 ? -13.050 23.705 -3.636 1.00 40.19 268 GLU A O 1
ATOM 2230 N N . ALA A 1 269 ? -11.532 25.267 -3.143 1.00 37.59 269 ALA A N 1
ATOM 2231 C CA . ALA A 1 269 ? -10.406 24.334 -3.085 1.00 37.59 269 ALA A CA 1
ATOM 2232 C C . ALA A 1 269 ? -10.468 23.406 -1.858 1.00 37.59 269 ALA A C 1
ATOM 2234 O O . ALA A 1 269 ? -10.060 22.246 -1.951 1.00 37.59 269 ALA A O 1
ATOM 2235 N N . VAL A 1 270 ? -11.007 23.892 -0.734 1.00 38.72 270 VAL A N 1
ATOM 2236 C CA . VAL A 1 270 ? -11.276 23.089 0.470 1.00 38.72 270 VAL A CA 1
ATOM 2237 C C . VAL A 1 270 ? -12.481 22.169 0.253 1.00 38.72 270 VAL A C 1
ATOM 2239 O O . VAL A 1 270 ? -12.393 20.992 0.574 1.00 38.72 270 VAL A O 1
ATOM 2242 N N . GLN A 1 271 ? -13.558 22.635 -0.389 1.00 38.78 271 GLN A N 1
ATOM 2243 C CA . GLN A 1 271 ? -14.697 21.778 -0.761 1.00 38.78 271 GLN A CA 1
ATOM 2244 C C . GLN A 1 271 ? -14.335 20.694 -1.791 1.00 38.78 271 GLN A C 1
ATOM 2246 O O . GLN A 1 271 ? -14.902 19.603 -1.764 1.00 38.78 271 GLN A O 1
ATOM 2251 N N . ARG A 1 272 ? -13.373 20.953 -2.689 1.00 39.28 272 ARG A N 1
ATOM 2252 C CA . ARG A 1 272 ? -12.901 19.966 -3.680 1.00 39.28 272 ARG A CA 1
ATOM 2253 C C . ARG A 1 272 ? -11.973 18.898 -3.096 1.00 39.28 272 ARG A C 1
ATOM 2255 O O . ARG A 1 272 ? -11.870 17.817 -3.675 1.00 39.28 272 ARG A O 1
ATOM 2262 N N . LYS A 1 273 ? -11.320 19.157 -1.961 1.00 35.97 273 LYS A N 1
ATOM 2263 C CA . LYS A 1 273 ? -10.562 18.149 -1.206 1.00 35.97 273 LYS A CA 1
ATOM 2264 C C . LYS A 1 273 ? -11.465 17.583 -0.111 1.00 35.97 273 LYS A C 1
ATOM 2266 O O . LYS A 1 273 ? -11.471 18.105 0.996 1.00 35.97 273 LYS A O 1
ATOM 2271 N N . LYS A 1 274 ? -12.237 16.532 -0.424 1.00 41.50 274 LYS A N 1
ATOM 2272 C CA . LYS A 1 274 ? -12.995 15.758 0.579 1.00 41.50 274 LYS A CA 1
ATOM 2273 C C . LYS A 1 274 ? -12.122 15.548 1.831 1.00 41.50 274 LYS A C 1
ATOM 2275 O O . LYS A 1 274 ? -10.997 15.067 1.710 1.00 41.50 274 LYS A O 1
ATOM 2280 N N . LEU A 1 275 ? -12.618 15.974 2.992 1.00 39.34 275 LEU A N 1
ATOM 2281 C CA . LEU A 1 275 ? -11.928 15.868 4.278 1.00 39.34 275 LEU A CA 1
ATOM 2282 C C . LEU A 1 275 ? -11.731 14.382 4.627 1.00 39.34 275 LEU A C 1
ATOM 2284 O O . LEU A 1 275 ? -12.682 13.711 5.010 1.00 39.34 275 LEU A O 1
ATOM 2288 N N . ASP A 1 276 ? -10.508 13.876 4.454 1.00 33.91 276 ASP A N 1
ATOM 2289 C CA . ASP A 1 276 ? -10.144 12.466 4.687 1.00 33.91 276 ASP A CA 1
ATOM 2290 C C . ASP A 1 276 ? -9.273 12.276 5.955 1.00 33.91 276 ASP A C 1
ATOM 2292 O O . ASP A 1 276 ? -8.883 11.153 6.269 1.00 33.91 276 ASP A O 1
ATOM 2296 N N . ARG A 1 277 ? -8.945 13.347 6.703 1.00 34.06 277 ARG A N 1
ATOM 2297 C CA . ARG A 1 277 ? -8.122 13.286 7.931 1.00 34.06 277 ARG A CA 1
ATOM 2298 C C . ARG A 1 277 ? -8.751 14.064 9.091 1.00 34.06 277 ARG A C 1
ATOM 2300 O O . ARG A 1 277 ? -9.196 15.196 8.916 1.00 34.06 277 ARG A O 1
ATOM 2307 N N . GLU A 1 278 ? -8.733 13.474 10.289 1.00 34.19 278 GLU A N 1
ATOM 2308 C CA . GLU A 1 278 ? -9.272 14.064 11.532 1.00 34.19 278 GLU A CA 1
ATOM 2309 C C . GLU A 1 278 ? -8.656 15.439 11.874 1.00 34.19 278 GLU A C 1
ATOM 2311 O O . GLU A 1 278 ? -9.362 16.324 12.360 1.00 34.19 278 GLU A O 1
ATOM 2316 N N . ASP A 1 279 ? -7.387 15.675 11.524 1.00 35.34 279 ASP A N 1
ATOM 2317 C CA . ASP A 1 279 ? -6.702 16.965 11.722 1.00 35.34 279 ASP A CA 1
ATOM 2318 C C . ASP A 1 279 ? -7.285 18.118 10.895 1.00 35.34 279 ASP A C 1
ATOM 2320 O O . ASP A 1 279 ? -7.243 19.278 11.315 1.00 35.34 279 ASP A O 1
ATOM 2324 N N . ASP A 1 280 ? -7.836 17.831 9.714 1.00 37.97 280 ASP A N 1
ATOM 2325 C CA . ASP A 1 280 ? -8.389 18.863 8.835 1.00 37.97 280 ASP A CA 1
ATOM 2326 C C . ASP A 1 280 ? -9.788 19.298 9.300 1.00 37.97 280 ASP A C 1
ATOM 2328 O O . ASP A 1 280 ? -10.146 20.473 9.182 1.00 37.97 280 ASP A O 1
ATOM 2332 N N . HIS A 1 281 ? -10.533 18.392 9.945 1.00 39.62 281 HIS A N 1
ATOM 2333 C CA . HIS A 1 281 ? -11.758 18.728 10.673 1.00 39.62 281 HIS A CA 1
ATOM 2334 C C . HIS A 1 281 ? -11.465 19.597 11.903 1.00 39.62 281 HIS A C 1
ATOM 2336 O O . HIS A 1 281 ? -12.170 20.575 12.146 1.00 39.62 281 HIS A O 1
ATOM 2342 N N . LEU A 1 282 ? -10.393 19.301 12.645 1.00 37.94 282 LEU A N 1
ATOM 2343 C CA . LEU A 1 282 ? -9.985 20.087 13.811 1.00 37.94 282 LEU A CA 1
ATOM 2344 C C . LEU A 1 282 ? -9.522 21.500 13.411 1.00 37.94 282 LEU A C 1
ATOM 2346 O O . LEU A 1 282 ? -9.923 22.480 14.034 1.00 37.94 282 LEU A O 1
ATOM 2350 N N . LYS A 1 283 ? -8.765 21.635 12.313 1.00 41.16 283 LYS A N 1
ATOM 2351 C CA . LYS A 1 283 ? -8.372 22.938 11.737 1.00 41.16 283 LYS A CA 1
ATOM 2352 C C . LYS A 1 283 ? -9.567 23.744 11.226 1.00 41.16 283 LYS A C 1
ATOM 2354 O O . LYS A 1 283 ? -9.563 24.969 11.341 1.00 41.16 283 LYS A O 1
ATOM 2359 N N . MET A 1 284 ? -10.584 23.076 10.678 1.00 40.88 284 MET A N 1
ATOM 2360 C CA . MET A 1 284 ? -11.845 23.704 10.278 1.00 40.88 284 MET A CA 1
ATOM 2361 C C . MET A 1 284 ? -12.617 24.220 11.501 1.00 40.88 284 MET A C 1
ATOM 2363 O O . MET A 1 284 ? -13.066 25.362 11.485 1.00 40.88 284 MET A O 1
ATOM 2367 N N . ILE A 1 285 ? -12.699 23.438 12.582 1.00 42.25 285 ILE A N 1
ATOM 2368 C CA . ILE A 1 285 ? -13.336 23.836 13.850 1.00 42.25 285 ILE A CA 1
ATOM 2369 C C . ILE A 1 285 ? -12.597 25.016 14.506 1.00 42.25 285 ILE A C 1
ATOM 2371 O O . ILE A 1 285 ? -13.247 25.960 14.948 1.00 42.25 285 ILE A O 1
ATOM 2375 N N . ILE A 1 286 ? -11.259 25.016 14.503 1.00 42.97 286 ILE A N 1
ATOM 2376 C CA . ILE A 1 286 ? -10.434 26.105 15.058 1.00 42.97 286 ILE A CA 1
ATOM 2377 C C . ILE A 1 286 ? -10.607 27.402 14.249 1.00 42.97 286 ILE A C 1
ATOM 2379 O O . ILE A 1 286 ? -10.858 28.455 14.830 1.00 42.97 286 ILE A O 1
ATOM 2383 N N . LYS A 1 287 ? -10.578 27.342 12.909 1.00 41.31 287 LYS A N 1
ATOM 2384 C CA . LYS A 1 287 ? -10.834 28.522 12.058 1.00 41.31 287 LYS A CA 1
ATOM 2385 C C . LYS A 1 287 ? -12.274 29.035 12.155 1.00 41.31 287 LYS A C 1
ATOM 2387 O O . LYS A 1 287 ? -12.508 30.235 12.037 1.00 41.31 287 LYS A O 1
ATOM 2392 N N . LEU A 1 288 ? -13.244 28.145 12.374 1.00 43.03 288 LEU A N 1
ATOM 2393 C CA . LEU A 1 288 ? -14.637 28.521 12.624 1.00 43.03 288 LEU A CA 1
ATOM 2394 C C . LEU A 1 288 ? -14.805 29.167 14.008 1.00 43.03 288 LEU A C 1
ATOM 2396 O O . LEU A 1 288 ? -15.561 30.127 14.124 1.00 43.03 288 LEU A O 1
ATOM 2400 N N . GLN A 1 289 ? -14.059 28.727 15.028 1.00 42.06 289 GLN A N 1
ATOM 2401 C CA . GLN A 1 289 ? -13.976 29.412 16.325 1.00 42.06 289 GLN A CA 1
ATOM 2402 C C . GLN A 1 289 ? -13.361 30.813 16.204 1.00 42.06 289 GLN A C 1
ATOM 2404 O O . GLN A 1 289 ? -13.912 31.756 16.769 1.00 42.06 289 GLN A O 1
ATOM 2409 N N . GLU A 1 290 ? -12.278 30.978 15.439 1.00 43.59 290 GLU A N 1
ATOM 2410 C CA . GLU A 1 290 ? -11.662 32.290 15.175 1.00 43.59 290 GLU A CA 1
ATOM 2411 C C . GLU A 1 290 ? -12.630 33.247 14.459 1.00 43.59 290 GLU A C 1
ATOM 2413 O O . GLU A 1 290 ? -12.658 34.440 14.750 1.00 43.59 290 GLU A O 1
ATOM 2418 N N . TYR A 1 291 ? -13.475 32.728 13.564 1.00 39.50 291 TYR A N 1
ATOM 2419 C CA . TYR A 1 291 ? -14.485 33.511 12.850 1.00 39.50 291 TYR A CA 1
ATOM 2420 C C . TYR A 1 291 ? -15.703 33.850 13.727 1.00 39.50 291 TYR A C 1
ATOM 2422 O O . TYR A 1 291 ? -16.188 34.980 13.691 1.00 39.50 291 TYR A O 1
ATOM 2430 N N . LEU A 1 292 ? -16.163 32.930 14.581 1.00 41.06 292 LEU A N 1
ATOM 2431 C CA . LEU A 1 292 ? -17.241 33.186 15.551 1.00 41.06 292 LEU A CA 1
ATOM 2432 C C . LEU A 1 292 ? -16.832 34.214 16.621 1.00 41.06 292 LEU A C 1
ATOM 2434 O O . LEU A 1 292 ? -17.672 34.979 17.093 1.00 41.06 292 LEU A O 1
ATOM 2438 N N . GLN A 1 293 ? -15.538 34.320 16.937 1.00 41.00 293 GLN A N 1
ATOM 2439 C CA . GLN A 1 293 ? -14.993 35.376 17.800 1.00 41.00 293 GLN A CA 1
ATOM 2440 C C . GLN A 1 293 ? -15.032 36.781 17.167 1.00 41.00 293 GLN A C 1
ATOM 2442 O O . GLN A 1 293 ? -14.859 37.767 17.882 1.00 41.00 293 GLN A O 1
ATOM 2447 N N . THR A 1 294 ? -15.309 36.911 15.860 1.00 40.72 294 THR A N 1
ATOM 2448 C CA . THR A 1 294 ? -15.436 38.220 15.183 1.00 40.72 294 THR A CA 1
ATOM 2449 C C . THR A 1 294 ? -16.827 38.862 15.293 1.00 40.72 294 THR A C 1
ATOM 2451 O O . THR A 1 294 ? -17.018 39.981 14.821 1.00 40.72 294 THR A O 1
ATOM 2454 N N . GLY A 1 295 ? -17.791 38.207 15.954 1.00 37.38 295 GLY A N 1
ATOM 2455 C CA . GLY A 1 295 ? -19.074 38.818 16.332 1.00 37.38 295 GLY A CA 1
ATOM 2456 C C . GLY A 1 295 ? -20.091 39.004 15.199 1.00 37.38 295 GLY A C 1
ATOM 2457 O O . GLY A 1 295 ? -21.008 39.811 15.335 1.00 37.38 295 GLY A O 1
ATOM 2458 N N . SER A 1 296 ? -19.955 38.279 14.086 1.00 45.50 296 SER A N 1
ATOM 2459 C CA . SER A 1 296 ? -20.961 38.273 13.014 1.00 45.50 296 SER A CA 1
ATOM 2460 C C . SER A 1 296 ? -22.176 37.416 13.401 1.00 45.50 296 SER A C 1
ATOM 2462 O O . SER A 1 296 ? -22.031 36.237 13.715 1.00 45.50 296 SER A O 1
ATOM 2464 N N . SER A 1 297 ? -23.371 38.011 13.383 1.00 38.12 297 SER A N 1
ATOM 2465 C CA . SER A 1 297 ? -24.626 37.463 13.920 1.00 38.12 297 SER A CA 1
ATOM 2466 C C . SER A 1 297 ? -25.579 36.903 12.852 1.00 38.12 297 SER A C 1
ATOM 2468 O O . SER A 1 297 ? -26.784 37.133 12.937 1.00 38.12 297 SER A O 1
ATOM 2470 N N . ASP A 1 298 ? -25.071 36.236 11.814 1.00 48.16 298 ASP A N 1
ATOM 2471 C CA . ASP A 1 298 ? -25.904 35.793 10.681 1.00 48.16 298 ASP A CA 1
ATOM 2472 C C . ASP A 1 298 ? -26.177 34.273 10.702 1.00 48.16 298 ASP A C 1
ATOM 2474 O O . ASP A 1 298 ? -25.613 33.483 9.945 1.00 48.16 298 ASP A O 1
ATOM 2478 N N . GLU A 1 299 ? -27.022 33.856 11.650 1.00 42.69 299 GLU A N 1
ATOM 2479 C CA . GLU A 1 299 ? -27.356 32.459 11.985 1.00 42.69 299 GLU A CA 1
ATOM 2480 C C . GLU A 1 299 ? -28.033 31.688 10.829 1.00 42.69 299 GLU A C 1
ATOM 2482 O O . GLU A 1 299 ? -27.814 30.485 10.655 1.00 42.69 299 GLU A O 1
ATOM 2487 N N . GLU A 1 300 ? -28.819 32.376 9.996 1.00 43.44 300 GLU A N 1
ATOM 2488 C CA . GLU A 1 300 ? -29.491 31.786 8.828 1.00 43.44 300 GLU A CA 1
ATOM 2489 C C . GLU A 1 300 ? -28.495 31.378 7.736 1.00 43.44 300 GLU A C 1
ATOM 2491 O O . GLU A 1 300 ? -28.656 30.332 7.100 1.00 43.44 300 GLU A O 1
ATOM 2496 N N . LEU A 1 301 ? -27.425 32.158 7.551 1.00 41.91 301 LEU A N 1
ATOM 2497 C CA . LEU A 1 301 ? -26.358 31.834 6.609 1.00 41.91 301 LEU A CA 1
ATOM 2498 C C . LEU A 1 301 ? -25.571 30.597 7.077 1.00 41.91 301 LEU A C 1
ATOM 2500 O O . LEU A 1 301 ? -25.216 29.748 6.262 1.00 41.91 301 LEU A O 1
ATOM 2504 N N . PHE A 1 302 ? -25.378 30.437 8.391 1.00 46.00 302 PHE A N 1
ATOM 2505 C CA . PHE A 1 302 ? -24.703 29.281 8.991 1.00 46.00 302 PHE A CA 1
ATOM 2506 C C . PHE A 1 302 ? -25.503 27.976 8.878 1.00 46.00 302 PHE A C 1
ATOM 2508 O O . PHE A 1 302 ? -24.928 26.956 8.487 1.00 46.00 302 PHE A O 1
ATOM 2515 N N . LYS A 1 303 ? -26.820 27.994 9.138 1.00 42.25 303 LYS A N 1
ATOM 2516 C CA . LYS A 1 303 ? -27.698 26.816 8.948 1.00 42.25 303 LYS A CA 1
ATOM 2517 C C . LYS A 1 303 ? -27.702 26.339 7.496 1.00 42.25 303 LYS A C 1
ATOM 2519 O O . LYS A 1 303 ? -27.710 25.139 7.232 1.00 42.25 303 LYS A O 1
ATOM 2524 N N . LYS A 1 304 ? -27.594 27.280 6.555 1.00 43.34 304 LYS A N 1
ATOM 2525 C CA . LYS A 1 304 ? -27.510 27.002 5.118 1.00 43.34 304 LYS A CA 1
ATOM 2526 C C . LYS A 1 304 ? -26.161 26.411 4.681 1.00 43.34 304 LYS A C 1
ATOM 2528 O O . LYS A 1 304 ? -26.118 25.706 3.678 1.00 43.34 304 LYS A O 1
ATOM 2533 N N . ILE A 1 305 ? -25.078 26.698 5.410 1.00 36.88 305 ILE A N 1
ATOM 2534 C CA . ILE A 1 305 ? -23.706 26.254 5.099 1.00 36.88 305 ILE A CA 1
ATOM 2535 C C . ILE A 1 305 ? -23.362 24.906 5.759 1.00 36.88 305 ILE A C 1
ATOM 2537 O O . ILE A 1 305 ? -22.651 24.108 5.152 1.00 36.88 305 ILE A O 1
ATOM 2541 N N . LEU A 1 306 ? -23.839 24.645 6.983 1.00 39.84 306 LEU A N 1
ATOM 2542 C CA . LEU A 1 306 ? -23.474 23.455 7.772 1.00 39.84 306 LEU A CA 1
ATOM 2543 C C . LEU A 1 306 ? -24.510 22.317 7.720 1.00 39.84 306 LEU A C 1
ATOM 2545 O O . LEU A 1 306 ? -24.155 21.176 8.010 1.00 39.84 306 LEU A O 1
ATOM 2549 N N . GLY A 1 307 ? -25.759 22.612 7.341 1.00 41.81 307 GLY A N 1
ATOM 2550 C CA . GLY A 1 307 ? -26.892 21.687 7.460 1.00 41.81 307 GLY A CA 1
ATOM 2551 C C . GLY A 1 307 ? -27.442 21.626 8.893 1.00 41.81 307 GLY A C 1
ATOM 2552 O O . GLY A 1 307 ? -26.682 21.694 9.862 1.00 41.81 307 GLY A O 1
ATOM 2553 N N . GLU A 1 308 ? -28.770 21.518 9.036 1.00 39.44 308 GLU A N 1
ATOM 2554 C CA . GLU A 1 308 ? -29.459 21.575 10.340 1.00 39.44 308 GLU A CA 1
ATOM 2555 C C . GLU A 1 308 ? -28.957 20.513 11.328 1.00 39.44 308 GLU A C 1
ATOM 2557 O O . GLU A 1 308 ? -28.748 20.828 12.496 1.00 39.44 308 GLU A O 1
ATOM 2562 N N . ASP A 1 309 ? -28.657 19.298 10.869 1.00 36.41 309 ASP A N 1
ATOM 2563 C CA . ASP A 1 309 ? -28.260 18.191 11.747 1.00 36.41 309 ASP A CA 1
ATOM 2564 C C . ASP A 1 309 ? -26.887 18.395 12.394 1.00 36.41 309 ASP A C 1
ATOM 2566 O O . ASP A 1 309 ? -26.698 18.091 13.572 1.00 36.41 309 ASP A O 1
ATOM 2570 N N . LEU A 1 310 ? -25.922 18.955 11.656 1.00 39.94 310 LEU A N 1
ATOM 2571 C CA . LEU A 1 310 ? -24.587 19.242 12.185 1.00 39.94 310 LEU A CA 1
ATOM 2572 C C . LEU A 1 310 ? -24.626 20.443 13.138 1.00 39.94 310 LEU A C 1
ATOM 2574 O O . LEU A 1 310 ? -23.916 20.459 14.144 1.00 39.94 310 LEU A O 1
ATOM 2578 N N . PHE A 1 311 ? -25.497 21.414 12.856 1.00 42.19 311 PHE A N 1
ATOM 2579 C CA . PHE A 1 311 ? -25.769 22.540 13.744 1.00 42.19 311 PHE A CA 1
ATOM 2580 C C . PHE A 1 311 ? -26.411 22.071 15.059 1.00 42.19 311 PHE A C 1
ATOM 2582 O O . PHE A 1 311 ? -25.921 22.426 16.127 1.00 42.19 311 PHE A O 1
ATOM 2589 N N . ILE A 1 312 ? -27.422 21.196 14.997 1.00 39.88 312 ILE A N 1
ATOM 2590 C CA . ILE A 1 312 ? -28.088 20.606 16.170 1.00 39.88 312 ILE A CA 1
ATOM 2591 C C . ILE A 1 312 ? -27.120 19.727 16.973 1.00 39.88 312 ILE A C 1
ATOM 2593 O O . ILE A 1 312 ? -27.134 19.772 18.203 1.00 39.88 312 ILE A O 1
ATOM 2597 N N . LEU A 1 313 ? -26.239 18.962 16.314 1.00 37.41 313 LEU A N 1
ATOM 2598 C CA . LEU A 1 313 ? -25.239 18.130 16.989 1.00 37.41 313 LEU A CA 1
ATOM 2599 C C . LEU A 1 313 ? -24.214 18.986 17.745 1.00 37.41 313 LEU A C 1
ATOM 2601 O O . LEU A 1 313 ? -23.876 18.669 18.882 1.00 37.41 313 LEU A O 1
ATOM 2605 N N . ILE A 1 314 ? -23.751 20.083 17.137 1.00 43.12 314 ILE A N 1
ATOM 2606 C CA . ILE A 1 314 ? -22.807 21.033 17.741 1.00 43.12 314 ILE A CA 1
ATOM 2607 C C . ILE A 1 314 ? -23.483 21.833 18.862 1.00 43.12 314 ILE A C 1
ATOM 2609 O O . ILE A 1 314 ? -22.872 22.026 19.909 1.00 43.12 314 ILE A O 1
ATOM 2613 N N . GLU A 1 315 ? -24.746 22.232 18.704 1.00 40.97 315 GLU A N 1
ATOM 2614 C CA . GLU A 1 315 ? -25.523 22.926 19.738 1.00 40.97 315 GLU A CA 1
ATOM 2615 C C . GLU A 1 315 ? -25.834 22.001 20.929 1.00 40.97 315 GLU A C 1
ATOM 2617 O O . GLU A 1 315 ? -25.723 22.411 22.085 1.00 40.97 315 GLU A O 1
ATOM 2622 N N . ALA A 1 316 ? -26.142 20.725 20.678 1.00 36.00 316 ALA A N 1
ATOM 2623 C CA . ALA A 1 316 ? -26.299 19.704 21.712 1.00 36.00 316 ALA A CA 1
ATOM 2624 C C . ALA A 1 316 ? -24.973 19.406 22.429 1.00 36.00 316 ALA A C 1
ATOM 2626 O O . ALA A 1 316 ? -24.971 19.205 23.642 1.00 36.00 316 ALA A O 1
ATOM 2627 N N . PHE A 1 317 ? -23.846 19.432 21.709 1.00 41.38 317 PHE A N 1
ATOM 2628 C CA . PHE A 1 317 ? -22.501 19.302 22.274 1.00 41.38 317 PHE A CA 1
ATOM 2629 C C . PHE A 1 317 ? -22.131 20.518 23.138 1.00 41.38 317 PHE A C 1
ATOM 2631 O O . PHE A 1 317 ? -21.589 20.357 24.229 1.00 41.38 317 PHE A O 1
ATOM 2638 N N . HIS A 1 318 ? -22.487 21.728 22.695 1.00 41.06 318 HIS A N 1
ATOM 2639 C CA . HIS A 1 31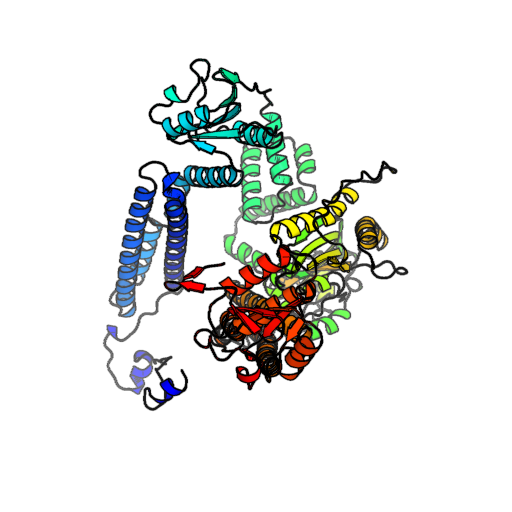8 ? -22.271 22.978 23.427 1.00 41.06 318 HIS A CA 1
ATOM 2640 C C . HIS A 1 318 ? -23.136 23.049 24.693 1.00 41.06 318 HIS A C 1
ATOM 2642 O O . HIS A 1 318 ? -22.614 23.318 25.769 1.00 41.06 318 HIS A O 1
ATOM 2648 N N . LYS A 1 319 ? -24.425 22.688 24.608 1.00 39.84 319 LYS A N 1
ATOM 2649 C CA . LYS A 1 319 ? -25.330 22.599 25.769 1.00 39.84 319 LYS A CA 1
ATOM 2650 C C . LYS A 1 319 ? -24.946 21.472 26.729 1.00 39.84 319 LYS A C 1
ATOM 2652 O O . LYS A 1 319 ? -25.128 21.616 27.933 1.00 39.84 319 LYS A O 1
ATOM 2657 N N . ALA A 1 320 ? -24.388 20.368 26.228 1.00 36.16 320 ALA A N 1
ATOM 2658 C CA . ALA A 1 320 ? -23.836 19.305 27.066 1.00 36.16 320 ALA A CA 1
ATOM 2659 C C . ALA A 1 320 ? -22.563 19.761 27.799 1.00 36.16 320 ALA A C 1
ATOM 2661 O O . ALA A 1 320 ? -22.412 19.440 28.973 1.00 36.16 320 ALA A O 1
ATOM 2662 N N . LEU A 1 321 ? -21.697 20.550 27.153 1.00 38.03 321 LEU A N 1
ATOM 2663 C CA . LEU A 1 321 ? -20.517 21.180 27.762 1.00 38.03 321 LEU A CA 1
ATOM 2664 C C . LEU A 1 321 ? -20.894 22.266 28.787 1.00 38.03 321 LEU A C 1
ATOM 2666 O O . LEU A 1 321 ? -20.308 22.307 29.867 1.00 38.03 321 LEU A O 1
ATOM 2670 N N . GLU A 1 322 ? -21.902 23.096 28.503 1.00 38.66 322 GLU A N 1
ATOM 2671 C CA . GLU A 1 322 ? -22.445 24.087 29.444 1.00 38.66 322 GLU A CA 1
ATOM 2672 C C . GLU A 1 322 ? -23.126 23.419 30.646 1.00 38.66 322 GLU A C 1
ATOM 2674 O O . GLU A 1 322 ? -22.904 23.834 31.782 1.00 38.66 322 GLU A O 1
ATOM 2679 N N . ALA A 1 323 ? -23.875 22.332 30.438 1.00 36.22 323 ALA A N 1
ATOM 2680 C CA . ALA A 1 323 ? -24.441 21.536 31.528 1.00 36.22 323 ALA A CA 1
ATOM 2681 C C . ALA A 1 323 ? -23.354 20.813 32.351 1.00 36.22 323 ALA A C 1
ATOM 2683 O O . ALA A 1 323 ? -23.526 20.620 33.552 1.00 36.22 323 ALA A O 1
ATOM 2684 N N . PHE A 1 324 ? -22.218 20.462 31.735 1.00 33.09 324 PHE A N 1
ATOM 2685 C CA . PHE A 1 324 ? -21.045 19.883 32.406 1.00 33.09 324 PHE A CA 1
ATOM 2686 C C . PHE A 1 324 ? -20.182 20.906 33.158 1.00 33.09 324 PHE A C 1
ATOM 2688 O O . PHE A 1 324 ? -19.473 20.532 34.096 1.00 33.09 324 PHE A O 1
ATOM 2695 N N . SER A 1 325 ? -20.271 22.196 32.814 1.00 36.19 325 SER A N 1
ATOM 2696 C CA . SER A 1 325 ? -19.610 23.287 33.548 1.00 36.19 325 SER A CA 1
ATOM 2697 C C . SER A 1 325 ? -20.097 23.421 35.003 1.00 36.19 325 SER A C 1
ATOM 2699 O O . SER A 1 325 ? -19.466 24.102 35.810 1.00 36.19 325 SER A O 1
ATOM 2701 N N . LEU A 1 326 ? -21.170 22.700 35.360 1.00 37.06 326 LEU A N 1
ATOM 2702 C CA . LEU A 1 326 ? -21.744 22.598 36.704 1.00 37.06 326 LEU A CA 1
ATOM 2703 C C . LEU A 1 326 ? -21.104 21.509 37.598 1.00 37.06 326 LEU A C 1
ATOM 2705 O O . LEU A 1 326 ? -21.548 21.333 38.731 1.00 37.06 326 LEU A O 1
ATOM 2709 N N . GLY A 1 327 ? -20.031 20.840 37.151 1.00 38.06 327 GLY A N 1
ATOM 2710 C CA . GLY A 1 327 ? -19.042 20.228 38.052 1.00 38.06 327 GLY A CA 1
ATOM 2711 C C . GLY A 1 327 ? -19.064 18.701 38.200 1.00 38.06 327 GLY A C 1
ATOM 2712 O O . GLY A 1 327 ? -19.577 18.167 39.181 1.00 38.06 327 GLY A O 1
ATOM 2713 N N . SER A 1 328 ? -18.350 17.999 37.316 1.00 35.28 328 SER A N 1
ATOM 2714 C CA . SER A 1 328 ? -17.724 16.705 37.634 1.00 35.28 328 SER A CA 1
ATOM 2715 C C . SER A 1 328 ? -16.412 16.544 36.859 1.00 35.28 328 SER A C 1
ATOM 2717 O O . SER A 1 328 ? -16.406 16.609 35.629 1.00 35.28 328 SER A O 1
ATOM 2719 N N . HIS A 1 329 ? -15.308 16.359 37.584 1.00 37.84 329 HIS A N 1
ATOM 2720 C CA . HIS A 1 329 ? -13.984 16.046 37.045 1.00 37.84 329 HIS A CA 1
ATOM 2721 C C . HIS A 1 329 ? -13.967 14.587 36.574 1.00 37.84 329 HIS A C 1
ATOM 2723 O O . HIS A 1 329 ? -14.118 13.732 37.431 1.00 37.84 329 HIS A O 1
ATOM 2729 N N . ASP A 1 330 ? -13.881 14.337 35.257 1.00 38.34 330 ASP A N 1
ATOM 2730 C CA . ASP A 1 330 ? -13.335 13.112 34.609 1.00 38.34 330 ASP A CA 1
ATOM 2731 C C . ASP A 1 330 ? -13.609 13.130 33.084 1.00 38.34 330 ASP A C 1
ATOM 2733 O O . ASP A 1 330 ? -14.199 12.231 32.485 1.00 38.34 330 ASP A O 1
ATOM 2737 N N . THR A 1 331 ? -13.228 14.219 32.416 1.00 38.53 331 THR A N 1
ATOM 2738 C CA . THR A 1 331 ? -13.606 14.503 31.019 1.00 38.53 331 THR A CA 1
ATOM 2739 C C . THR A 1 331 ? -12.718 13.847 29.940 1.00 38.53 331 THR A C 1
ATOM 2741 O O . THR A 1 331 ? -13.263 13.425 28.918 1.00 38.53 331 THR A O 1
ATOM 2744 N N . PRO A 1 332 ? -11.384 13.708 30.097 1.00 36.81 332 PRO A N 1
ATOM 2745 C CA . PRO A 1 332 ? -10.537 13.113 29.051 1.00 36.81 332 PRO A CA 1
ATOM 2746 C C . PRO A 1 332 ? -10.687 11.587 28.914 1.00 36.81 332 PRO A C 1
ATOM 2748 O O . PRO A 1 332 ? -10.652 11.053 27.806 1.00 36.81 332 PRO A O 1
ATOM 2751 N N . GLU A 1 333 ? -10.901 10.880 30.025 1.00 33.62 333 GLU A N 1
ATOM 2752 C CA . GLU A 1 333 ? -10.902 9.411 30.078 1.00 33.62 333 GLU A CA 1
ATOM 2753 C C . GLU A 1 333 ? -12.196 8.813 29.500 1.00 33.62 333 GLU A C 1
ATOM 2755 O O . GLU A 1 333 ? -12.162 7.820 28.773 1.00 33.62 333 GLU A O 1
ATOM 2760 N N . ILE A 1 334 ? -13.338 9.481 29.700 1.00 33.25 334 ILE A N 1
ATOM 2761 C CA . ILE A 1 334 ? -14.632 9.108 29.103 1.00 33.25 334 ILE A CA 1
ATOM 2762 C C . ILE A 1 334 ? -14.648 9.394 27.594 1.00 33.25 334 ILE A C 1
ATOM 2764 O O . ILE A 1 334 ? -15.189 8.601 26.824 1.00 33.25 334 ILE A O 1
ATOM 2768 N N . MET A 1 335 ? -14.010 10.485 27.153 1.00 31.25 335 MET A N 1
ATOM 2769 C CA . MET A 1 335 ? -13.888 10.827 25.732 1.00 31.25 335 MET A CA 1
ATOM 2770 C C . MET A 1 335 ? -12.980 9.853 24.974 1.00 31.25 335 MET A C 1
ATOM 2772 O O . MET A 1 335 ? -13.325 9.477 23.856 1.00 31.25 335 MET A O 1
ATOM 2776 N N . ASN A 1 336 ? -11.885 9.379 25.577 1.00 33.44 336 ASN A N 1
ATOM 2777 C CA . ASN A 1 336 ? -11.100 8.276 25.010 1.00 33.44 336 ASN A CA 1
ATOM 2778 C C . ASN A 1 336 ? -11.882 6.955 25.044 1.00 33.44 336 ASN A C 1
ATOM 2780 O O . ASN A 1 336 ? -11.951 6.266 24.032 1.00 33.44 336 ASN A O 1
ATOM 2784 N N . THR A 1 337 ? -12.590 6.655 26.137 1.00 31.81 337 THR A N 1
ATOM 2785 C CA . THR A 1 337 ? -13.377 5.414 26.270 1.00 31.81 337 THR A CA 1
ATOM 2786 C C . THR A 1 337 ? -14.551 5.331 25.282 1.00 31.81 337 THR A C 1
ATOM 2788 O O . THR A 1 337 ? -14.872 4.242 24.815 1.00 31.81 337 THR A O 1
ATOM 2791 N N . LEU A 1 338 ? -15.203 6.450 24.939 1.00 31.86 338 LEU A N 1
ATOM 2792 C CA . LEU A 1 338 ? -16.292 6.493 23.951 1.00 31.86 338 LEU A CA 1
ATOM 2793 C C . LEU A 1 338 ? -15.780 6.535 22.502 1.00 31.86 338 LEU A C 1
ATOM 2795 O O . LEU A 1 338 ? -16.417 5.952 21.625 1.00 31.86 338 LEU A O 1
ATOM 2799 N N . LYS A 1 339 ? -14.623 7.165 22.246 1.00 34.75 339 LYS A N 1
ATOM 2800 C CA . LYS A 1 339 ? -13.959 7.151 20.930 1.00 34.75 339 LYS A CA 1
ATOM 2801 C C . LYS A 1 339 ? -13.401 5.771 20.573 1.00 34.75 339 LYS A C 1
ATOM 2803 O O . LYS A 1 339 ? -13.513 5.359 19.422 1.00 34.75 339 LYS A O 1
ATOM 2808 N N . GLU A 1 340 ? -12.866 5.044 21.553 1.00 33.38 340 GLU A N 1
ATOM 2809 C CA . GLU A 1 340 ? -12.276 3.712 21.360 1.00 33.38 340 GLU A CA 1
ATOM 2810 C C . GLU A 1 340 ? -13.312 2.583 21.217 1.00 33.38 340 GLU A C 1
ATOM 2812 O O . GLU A 1 340 ? -12.975 1.519 20.710 1.00 33.38 340 GLU A O 1
ATOM 2817 N N . LYS A 1 341 ? -14.574 2.779 21.632 1.00 39.12 341 LYS A N 1
ATOM 2818 C CA . LYS A 1 341 ? -15.546 1.674 21.791 1.00 39.12 341 LYS A CA 1
ATOM 2819 C C . LYS A 1 341 ? -16.776 1.715 20.885 1.00 39.12 341 LYS A C 1
ATOM 2821 O O . LYS A 1 341 ? -17.661 0.878 21.030 1.00 39.12 341 LYS A O 1
ATOM 2826 N N . TYR A 1 342 ? -16.863 2.660 19.955 1.00 40.78 342 TYR A N 1
ATOM 2827 C CA . TYR A 1 342 ? -17.948 2.705 18.973 1.00 40.78 342 TYR A CA 1
ATOM 2828 C C . TYR A 1 342 ? -17.549 1.958 17.695 1.00 40.78 342 TYR A C 1
ATOM 2830 O O . TYR A 1 342 ? -16.640 2.390 16.975 1.00 40.78 342 TYR A O 1
ATOM 2838 N N . TYR A 1 343 ? -18.249 0.877 17.352 1.00 48.81 343 TYR A N 1
ATOM 2839 C CA . TYR A 1 343 ? -17.943 0.095 16.152 1.00 48.81 343 TYR A CA 1
ATOM 2840 C C . TYR A 1 343 ? -18.921 0.406 15.025 1.00 48.81 343 TYR A C 1
ATOM 2842 O O . TYR A 1 343 ? -20.134 0.384 15.201 1.00 48.81 343 TYR A O 1
ATOM 2850 N N . LYS A 1 344 ? -18.373 0.699 13.844 1.00 44.69 344 LYS A N 1
ATOM 2851 C CA . LYS A 1 344 ? -19.128 0.822 12.597 1.00 44.69 344 LYS A CA 1
ATOM 2852 C C . LYS A 1 344 ? -18.713 -0.333 11.699 1.00 44.69 344 LYS A C 1
ATOM 2854 O O . LYS A 1 344 ? -17.535 -0.459 11.370 1.00 44.69 344 LYS A O 1
ATOM 2859 N N . PHE A 1 345 ? -19.682 -1.148 11.329 1.00 51.25 345 PHE A N 1
ATOM 2860 C CA . PHE A 1 345 ? -19.542 -2.370 10.556 1.00 51.25 345 PHE A CA 1
ATOM 2861 C C . PHE A 1 345 ? -20.199 -2.180 9.188 1.00 51.25 345 PHE A C 1
ATOM 2863 O O . PHE A 1 345 ? -21.246 -1.549 9.133 1.00 51.25 345 PHE A O 1
ATOM 2870 N N . ASN A 1 346 ? -19.601 -2.666 8.097 1.00 49.50 346 ASN A N 1
ATOM 2871 C CA . ASN A 1 346 ? -20.227 -2.680 6.765 1.00 49.50 346 ASN A CA 1
ATOM 2872 C C . ASN A 1 346 ? -20.918 -4.038 6.560 1.00 49.50 346 ASN A C 1
ATOM 2874 O O . ASN A 1 346 ? -20.363 -5.042 6.975 1.00 49.50 346 ASN A O 1
ATOM 2878 N N . SER A 1 347 ? -22.089 -4.084 5.931 1.00 51.69 347 SER A N 1
ATOM 2879 C CA . SER A 1 347 ? -22.841 -5.321 5.667 1.00 51.69 347 SER A CA 1
ATOM 2880 C C . SER A 1 347 ? -22.211 -6.263 4.635 1.00 51.69 347 SER A C 1
ATOM 2882 O O . SER A 1 347 ? -22.652 -7.400 4.499 1.00 51.69 347 SER A O 1
ATOM 2884 N N . TYR A 1 348 ? -21.215 -5.798 3.876 1.00 51.47 348 TYR A N 1
ATOM 2885 C CA . TYR A 1 348 ? -20.546 -6.555 2.810 1.00 51.47 348 TYR A CA 1
ATOM 2886 C C . TYR A 1 348 ? -21.496 -7.089 1.734 1.00 51.47 348 TYR A C 1
ATOM 2888 O O . TYR A 1 348 ? -21.243 -8.138 1.152 1.00 51.47 348 TYR A O 1
ATOM 2896 N N . GLY A 1 349 ? -22.613 -6.400 1.483 1.00 46.53 349 GLY A N 1
ATOM 2897 C CA . GLY A 1 349 ? -23.622 -6.850 0.521 1.00 46.53 349 GLY A CA 1
ATOM 2898 C C . GLY A 1 349 ? -24.353 -8.132 0.939 1.00 46.53 349 GLY A C 1
ATOM 2899 O O . GLY A 1 349 ? -25.155 -8.650 0.161 1.00 46.53 349 GLY A O 1
ATOM 2900 N N . GLN A 1 350 ? -24.108 -8.630 2.152 1.00 46.66 350 GLN A N 1
ATOM 2901 C CA . GLN A 1 350 ? -24.952 -9.621 2.798 1.00 46.66 350 GLN A CA 1
ATOM 2902 C C . GLN A 1 350 ? -26.091 -8.901 3.518 1.00 46.66 350 GLN A C 1
ATOM 2904 O O . GLN A 1 350 ? -25.940 -7.770 3.982 1.00 46.66 350 GLN A O 1
ATOM 2909 N N . SER A 1 351 ? -27.257 -9.538 3.590 1.00 38.53 351 SER A N 1
ATOM 2910 C CA . SER A 1 351 ? -28.422 -8.996 4.291 1.00 38.53 351 SER A CA 1
ATOM 2911 C C . SER A 1 351 ? -28.711 -9.783 5.569 1.00 38.53 351 SER A C 1
ATOM 2913 O O . SER A 1 351 ? -29.785 -10.371 5.647 1.00 38.53 351 SER A O 1
ATOM 2915 N N . PRO A 1 352 ? -27.817 -9.814 6.573 1.00 39.84 352 PRO A N 1
ATOM 2916 C CA . PRO A 1 352 ? -28.204 -10.360 7.857 1.00 39.84 352 PRO A CA 1
ATOM 2917 C C . PRO A 1 352 ? -29.124 -9.365 8.576 1.00 39.84 352 PRO A C 1
ATOM 2919 O O . PRO A 1 352 ? -28.851 -8.161 8.692 1.00 39.84 352 PRO A O 1
ATOM 2922 N N . ASP A 1 353 ? -30.265 -9.871 9.023 1.00 39.19 353 ASP A N 1
ATOM 2923 C CA . ASP A 1 353 ? -31.092 -9.223 10.028 1.00 39.19 353 ASP A CA 1
ATOM 2924 C C . ASP A 1 353 ? -30.313 -9.277 11.347 1.00 39.19 353 ASP A C 1
ATOM 2926 O O . ASP A 1 353 ? -29.829 -10.330 11.718 1.00 39.19 353 ASP A O 1
ATOM 2930 N N . LEU A 1 354 ? -30.035 -8.134 11.983 1.00 40.94 354 LEU A N 1
ATOM 2931 C CA . LEU A 1 354 ? -29.117 -8.061 13.129 1.00 40.94 354 LEU A CA 1
ATOM 2932 C C . LEU A 1 354 ? -29.722 -7.150 14.201 1.00 40.94 354 LEU A C 1
ATOM 2934 O O . LEU A 1 354 ? -29.657 -5.924 14.083 1.00 40.94 354 LEU A O 1
ATOM 2938 N N . LEU A 1 355 ? -30.271 -7.727 15.271 1.00 33.91 355 LEU A N 1
ATOM 2939 C CA . LEU A 1 355 ? -30.488 -7.018 16.543 1.00 33.91 355 LEU A CA 1
ATOM 2940 C C . LEU A 1 355 ? -29.362 -7.275 17.557 1.00 33.91 355 LEU A C 1
ATOM 2942 O O . LEU A 1 355 ? -29.214 -6.519 18.520 1.00 33.91 355 LEU A O 1
ATOM 2946 N N . GLN A 1 356 ? -28.527 -8.288 17.324 1.00 36.88 356 GLN A N 1
ATOM 2947 C CA . GLN A 1 356 ? -27.363 -8.629 18.140 1.00 36.88 356 GLN A CA 1
ATOM 2948 C C . GLN A 1 356 ? -26.159 -8.913 17.259 1.00 36.88 356 GLN A C 1
ATOM 2950 O O . GLN A 1 356 ? -26.285 -9.572 16.236 1.00 36.88 356 GLN A O 1
ATOM 2955 N N . ILE A 1 357 ? -24.990 -8.439 17.690 1.00 40.84 357 ILE A N 1
ATOM 2956 C CA . ILE A 1 357 ? -23.719 -8.975 17.214 1.00 40.84 357 ILE A CA 1
ATOM 2957 C C . ILE A 1 357 ? -23.044 -9.612 18.422 1.00 40.84 357 ILE A C 1
ATOM 2959 O O . ILE A 1 357 ? -22.583 -8.931 19.346 1.00 40.84 357 ILE A O 1
ATOM 2963 N N . ILE A 1 358 ? -23.006 -10.939 18.419 1.00 40.97 358 ILE A N 1
ATOM 2964 C CA . ILE A 1 358 ? -22.077 -11.705 19.238 1.00 40.97 358 ILE A CA 1
ATOM 2965 C C . ILE A 1 358 ? -20.715 -11.435 18.602 1.00 40.97 358 ILE A C 1
ATOM 2967 O O . ILE A 1 358 ? -20.367 -12.023 17.609 1.00 40.97 358 ILE A O 1
ATOM 2971 N N . TYR A 1 359 ? -19.942 -10.454 19.063 1.00 41.88 359 TYR A N 1
ATOM 2972 C CA . TYR A 1 359 ? -18.582 -10.254 18.534 1.00 41.88 359 TYR A CA 1
ATOM 2973 C C . TYR A 1 359 ? -17.604 -11.164 19.288 1.00 41.88 359 TYR A C 1
ATOM 2975 O O . TYR A 1 359 ? -16.612 -10.685 19.829 1.00 41.88 359 TYR A O 1
ATOM 2983 N N . GLY A 1 360 ? -17.943 -12.441 19.469 1.00 41.94 360 GLY A N 1
ATOM 2984 C CA . GLY A 1 360 ? -17.417 -13.188 20.609 1.00 41.94 360 GLY A CA 1
ATOM 2985 C C . GLY A 1 360 ? -17.581 -14.699 20.589 1.00 41.94 360 GLY A C 1
ATOM 2986 O O . GLY A 1 360 ? -17.798 -15.249 21.658 1.00 41.94 360 GLY A O 1
ATOM 2987 N N . LYS A 1 361 ? -17.436 -15.378 19.444 1.00 39.00 361 LYS A N 1
ATOM 2988 C CA . LYS A 1 361 ? -16.772 -16.698 19.413 1.00 39.00 361 LYS A CA 1
ATOM 2989 C C . LYS A 1 361 ? -16.433 -17.174 18.009 1.00 39.00 361 LYS A C 1
ATOM 2991 O O . LYS A 1 361 ? -15.310 -17.623 17.860 1.00 39.00 361 LYS A O 1
ATOM 2996 N N . ASP A 1 362 ? -17.284 -16.965 17.006 1.00 43.91 362 ASP A N 1
ATOM 2997 C CA . ASP A 1 362 ? -17.037 -17.344 15.607 1.00 43.91 362 ASP A CA 1
ATOM 2998 C C . ASP A 1 362 ? -17.906 -16.490 14.661 1.00 43.91 362 ASP A C 1
ATOM 3000 O O . ASP A 1 362 ? -19.126 -16.568 14.692 1.00 43.91 362 ASP A O 1
ATOM 3004 N N . PHE A 1 363 ? -17.277 -15.688 13.791 1.00 41.25 363 PHE A N 1
ATOM 3005 C CA . PHE A 1 363 ? -17.967 -14.688 12.955 1.00 41.25 363 PHE A CA 1
ATOM 3006 C C . PHE A 1 363 ? -18.991 -15.293 11.963 1.00 41.25 363 PHE A C 1
ATOM 3008 O O . PHE A 1 363 ? -19.917 -14.599 11.550 1.00 41.25 363 PHE A O 1
ATOM 3015 N N . GLU A 1 364 ? -18.842 -16.568 11.580 1.00 37.78 364 GLU A N 1
ATOM 3016 C CA . GLU A 1 364 ? -19.809 -17.289 10.730 1.00 37.78 364 GLU A CA 1
ATOM 3017 C C . GLU A 1 364 ? -21.057 -17.753 11.508 1.00 37.78 364 GLU A C 1
ATOM 3019 O O . GLU A 1 364 ? -22.169 -17.592 11.004 1.00 37.78 364 GLU A O 1
ATOM 3024 N N . ASP A 1 365 ? -20.911 -18.218 12.756 1.00 36.69 365 ASP A N 1
ATOM 3025 C CA . ASP A 1 365 ? -22.042 -18.601 13.624 1.00 36.69 365 ASP A CA 1
ATOM 3026 C C . ASP A 1 365 ? -22.864 -17.367 14.065 1.00 36.69 365 ASP A C 1
ATOM 3028 O O . ASP A 1 365 ? -24.076 -17.434 14.311 1.00 36.69 365 ASP A O 1
ATOM 3032 N N . ASP A 1 366 ? -22.213 -16.200 14.105 1.00 44.06 366 ASP A N 1
ATOM 3033 C CA . ASP A 1 366 ? -22.809 -14.916 14.476 1.00 44.06 366 ASP A CA 1
ATOM 3034 C C . ASP A 1 366 ? -23.803 -14.392 13.418 1.00 44.06 366 ASP A C 1
ATOM 3036 O O . ASP A 1 366 ? -24.762 -13.701 13.768 1.00 44.06 366 ASP A O 1
ATOM 3040 N N . ILE A 1 367 ? -23.619 -14.744 12.137 1.00 37.81 367 ILE A N 1
ATOM 3041 C CA . ILE A 1 367 ? -24.532 -14.383 11.036 1.00 37.81 367 ILE A CA 1
ATOM 3042 C C . ILE A 1 367 ? -25.803 -15.243 11.095 1.00 37.81 367 ILE A C 1
ATOM 3044 O O . ILE A 1 367 ? -26.909 -14.712 11.001 1.00 37.81 367 ILE A O 1
ATOM 3048 N N . GLU A 1 368 ? -25.661 -16.552 11.323 1.00 33.44 368 GLU A N 1
ATOM 3049 C CA . GLU A 1 368 ? -26.774 -17.513 11.295 1.00 33.44 368 GLU A CA 1
ATOM 3050 C C . GLU A 1 368 ? -27.698 -17.397 12.532 1.00 33.44 368 GLU A C 1
ATOM 3052 O O . GLU A 1 368 ? -28.907 -17.635 12.446 1.00 33.44 368 GLU A O 1
ATOM 3057 N N . SER A 1 369 ? -27.172 -16.974 13.694 1.00 36.06 369 SER A N 1
ATOM 3058 C CA . SER A 1 369 ? -27.999 -16.704 14.888 1.00 36.06 369 SER A CA 1
ATOM 3059 C C . SER A 1 369 ? -28.692 -15.333 14.860 1.00 36.06 369 SER A C 1
ATOM 3061 O O . SER A 1 369 ? -29.785 -15.182 15.420 1.00 36.06 369 SER A O 1
ATOM 3063 N N . ALA A 1 370 ? -28.097 -14.350 14.176 1.00 34.94 370 ALA A N 1
ATOM 3064 C CA . ALA A 1 370 ? -28.604 -12.987 14.095 1.00 34.94 370 ALA A CA 1
ATOM 3065 C C . ALA A 1 370 ? -29.849 -12.840 13.213 1.00 34.94 370 ALA A C 1
ATOM 3067 O O . ALA A 1 370 ? -30.744 -12.070 13.578 1.00 34.94 370 ALA A O 1
ATOM 3068 N N . GLU A 1 371 ? -29.959 -13.642 12.143 1.00 34.78 371 GLU A N 1
ATOM 3069 C CA . GLU A 1 371 ? -31.068 -13.638 11.168 1.00 34.78 371 GLU A CA 1
ATOM 3070 C C . GLU A 1 371 ? -32.476 -13.796 11.785 1.00 34.78 371 GLU A C 1
ATOM 3072 O O . GLU A 1 371 ? -33.486 -13.646 11.102 1.00 34.78 371 GLU A O 1
ATOM 3077 N N . LYS A 1 372 ? -32.585 -14.071 13.090 1.00 36.41 372 LYS A N 1
ATOM 3078 C CA . LYS A 1 372 ? -33.856 -14.252 13.805 1.00 36.41 372 LYS A CA 1
ATOM 3079 C C . LYS A 1 372 ? -34.446 -12.994 14.440 1.00 36.41 372 LYS A C 1
ATOM 3081 O O . LYS A 1 372 ? -35.504 -13.104 15.050 1.00 36.41 372 LYS A O 1
ATOM 3086 N N . THR A 1 373 ? -33.800 -11.831 14.339 1.00 42.03 373 THR A N 1
ATOM 3087 C CA . THR A 1 373 ? -34.261 -10.618 15.039 1.00 42.03 373 THR A CA 1
ATOM 3088 C C . THR A 1 373 ? -34.080 -9.359 14.177 1.00 42.03 373 THR A C 1
ATOM 3090 O O . THR A 1 373 ? -33.004 -8.768 14.093 1.00 42.03 373 THR A O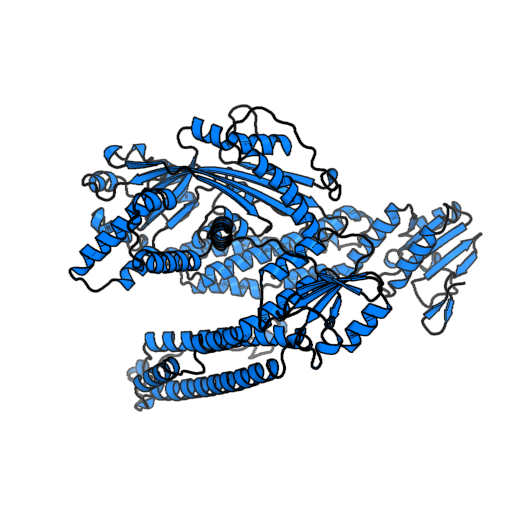 1
ATOM 3093 N N . GLU A 1 374 ? -35.156 -8.930 13.517 1.00 46.59 374 GLU A N 1
ATOM 3094 C CA . GLU A 1 374 ? -35.228 -7.666 12.771 1.00 46.59 374 GLU A CA 1
ATOM 3095 C C . GLU A 1 374 ? -35.579 -6.503 13.715 1.00 46.59 374 GLU A C 1
ATOM 3097 O O . GLU A 1 374 ? -36.278 -6.700 14.705 1.00 46.59 374 GLU A O 1
ATOM 3102 N N . PHE A 1 375 ? -35.265 -5.250 13.346 1.00 49.06 375 PHE A N 1
ATOM 3103 C CA . PHE A 1 375 ? -35.908 -4.068 13.962 1.00 49.06 375 PHE A CA 1
ATOM 3104 C C . PHE A 1 375 ? -37.455 -4.171 13.988 1.00 49.06 375 PHE A C 1
ATOM 3106 O O . PHE A 1 375 ? -38.083 -3.423 14.725 1.00 49.06 375 PHE A O 1
ATOM 3113 N N . LYS A 1 376 ? -38.075 -5.115 13.254 1.00 49.56 376 LYS A N 1
ATOM 3114 C CA . LYS A 1 376 ? -39.503 -5.459 13.366 1.00 49.56 376 LYS A CA 1
ATOM 3115 C C . LYS A 1 376 ? -39.942 -5.872 14.776 1.00 49.56 376 LYS A C 1
ATOM 3117 O O . LYS A 1 376 ? -41.091 -5.614 15.124 1.00 49.56 376 LYS A O 1
ATOM 3122 N N . ASP A 1 377 ? -39.066 -6.482 15.577 1.00 52.75 377 ASP A N 1
ATOM 3123 C CA . ASP A 1 377 ? -39.384 -6.898 16.954 1.00 52.75 377 ASP A CA 1
ATOM 3124 C C . ASP A 1 377 ? -39.205 -5.758 17.974 1.00 52.75 377 ASP A C 1
ATOM 3126 O O . ASP A 1 377 ? -39.614 -5.875 19.133 1.00 52.75 377 ASP A O 1
ATOM 3130 N N . ILE A 1 378 ? -38.616 -4.634 17.548 1.00 62.53 378 ILE A N 1
ATOM 3131 C CA . ILE A 1 378 ? -38.545 -3.398 18.323 1.00 62.53 378 ILE A CA 1
ATOM 3132 C C . ILE A 1 378 ? -39.785 -2.554 17.992 1.00 62.53 378 ILE A C 1
ATOM 3134 O O . ILE A 1 378 ? -40.015 -2.235 16.827 1.00 62.53 378 ILE A O 1
ATOM 3138 N N . PRO A 1 379 ? -40.581 -2.133 18.994 1.00 66.25 379 PRO A N 1
ATOM 3139 C CA . PRO A 1 379 ? -41.682 -1.205 18.765 1.00 66.25 379 PRO A CA 1
ATOM 3140 C C . PRO A 1 379 ? -41.229 0.036 17.981 1.00 66.25 379 PRO A C 1
ATOM 3142 O O . PRO A 1 379 ? -40.268 0.690 18.381 1.00 66.25 379 PRO A O 1
ATOM 3145 N N . ASN A 1 380 ? -41.948 0.400 16.911 1.00 68.62 380 ASN A N 1
ATOM 3146 C CA . ASN A 1 380 ? -41.614 1.547 16.046 1.00 68.62 380 ASN A CA 1
ATOM 3147 C C . ASN A 1 380 ? -41.410 2.865 16.818 1.00 68.62 380 ASN A C 1
ATOM 3149 O O . ASN A 1 380 ? -40.636 3.715 16.399 1.00 68.62 380 ASN A O 1
ATOM 3153 N N . GLU A 1 381 ? -42.068 3.021 17.969 1.00 70.38 381 GLU A N 1
ATOM 3154 C CA . GLU A 1 381 ? -41.927 4.164 18.886 1.00 70.38 381 GLU A CA 1
ATOM 3155 C C . GLU A 1 381 ? -40.501 4.318 19.460 1.00 70.38 381 GLU A C 1
ATOM 3157 O O . GLU A 1 381 ? -40.119 5.393 19.924 1.00 70.38 381 GLU A O 1
ATOM 3162 N N . LEU A 1 382 ? -39.701 3.246 19.426 1.00 66.06 382 LEU A N 1
ATOM 3163 C CA . LEU A 1 382 ? -38.303 3.212 19.855 1.00 66.06 382 LEU A CA 1
ATOM 3164 C C . LEU A 1 382 ? -37.318 3.481 18.711 1.00 66.06 382 LEU A C 1
ATOM 3166 O O . LEU A 1 382 ? -36.121 3.567 18.981 1.00 66.06 382 LEU A O 1
ATOM 3170 N N . ILE A 1 383 ? -37.782 3.597 17.464 1.00 71.44 383 ILE A N 1
ATOM 3171 C CA . ILE A 1 383 ? -36.932 3.778 16.284 1.00 71.44 383 ILE A CA 1
ATOM 3172 C C . ILE A 1 383 ? -37.023 5.235 15.821 1.00 71.44 383 ILE A C 1
ATOM 3174 O O . ILE A 1 383 ? -38.100 5.766 15.561 1.00 71.44 383 ILE A O 1
ATOM 3178 N N . ILE A 1 384 ? -35.869 5.883 15.708 1.00 72.06 384 ILE A N 1
ATOM 3179 C CA . ILE A 1 384 ? -35.697 7.208 15.116 1.00 72.06 384 ILE A CA 1
ATOM 3180 C C . ILE A 1 384 ? -35.167 6.995 13.702 1.00 72.06 384 ILE A C 1
ATOM 3182 O O . ILE A 1 384 ? -34.127 6.361 13.525 1.00 72.06 384 ILE A O 1
ATOM 3186 N N . SER A 1 385 ? -35.885 7.508 12.708 1.00 76.69 385 SER A N 1
ATOM 3187 C CA . SER A 1 385 ? -35.498 7.423 11.302 1.00 76.69 385 SER A CA 1
ATOM 3188 C C . SER A 1 385 ? -35.119 8.809 10.798 1.00 76.69 385 SER A C 1
ATOM 3190 O O . SER A 1 385 ? -35.984 9.675 10.678 1.00 76.69 385 SER A O 1
ATOM 3192 N N . ASP A 1 386 ? -33.851 8.981 10.444 1.00 71.88 386 ASP A N 1
ATOM 3193 C CA . ASP A 1 386 ? -33.307 10.221 9.903 1.00 71.88 386 ASP A CA 1
ATOM 3194 C C . ASP A 1 386 ? -33.028 10.046 8.406 1.00 71.88 386 ASP A C 1
ATOM 3196 O O . ASP A 1 386 ? -32.345 9.106 7.986 1.00 71.88 386 ASP A O 1
ATOM 3200 N N . ASN A 1 387 ? -33.542 10.954 7.576 1.00 73.06 387 ASN A N 1
ATOM 3201 C CA . ASN A 1 387 ? -33.196 10.981 6.156 1.00 73.06 387 ASN A CA 1
ATOM 3202 C C . ASN A 1 387 ? -31.765 11.504 6.005 1.00 73.06 387 ASN A C 1
ATOM 3204 O O . ASN A 1 387 ? -31.512 12.690 6.183 1.00 73.06 387 ASN A O 1
ATOM 3208 N N . ASN A 1 388 ? -30.835 10.627 5.634 1.00 68.75 388 ASN A N 1
ATOM 3209 C CA . ASN A 1 388 ? -29.417 10.938 5.481 1.00 68.75 388 ASN A CA 1
ATOM 3210 C C . ASN A 1 388 ? -28.952 10.632 4.052 1.00 68.75 388 ASN A C 1
ATOM 3212 O O . ASN A 1 388 ? -28.027 9.841 3.815 1.00 68.75 388 ASN A O 1
ATOM 3216 N N . TYR A 1 389 ? -29.653 11.225 3.081 1.00 76.75 389 TYR A N 1
ATOM 3217 C CA . TYR A 1 389 ? -29.356 10.987 1.679 1.00 76.75 389 TYR A CA 1
ATOM 3218 C C . TYR A 1 389 ? -27.994 11.582 1.314 1.00 76.75 389 TYR A C 1
ATOM 3220 O O . TYR A 1 389 ? -27.773 12.788 1.416 1.00 76.75 389 TYR A O 1
ATOM 3228 N N . SER A 1 390 ? -27.075 10.743 0.844 1.00 78.31 390 SER A N 1
ATOM 3229 C CA . SER A 1 390 ? -25.795 11.198 0.302 1.00 78.31 390 SER A CA 1
ATOM 3230 C C . SER A 1 390 ? -25.355 10.314 -0.850 1.00 78.31 390 SER A C 1
ATOM 3232 O O . SER A 1 390 ? -25.399 9.091 -0.767 1.00 78.31 390 SER A O 1
ATOM 3234 N N . LEU A 1 391 ? -24.897 10.941 -1.929 1.00 81.62 391 LEU A N 1
ATOM 3235 C CA . LEU A 1 391 ? -24.295 10.267 -3.068 1.00 81.62 391 LEU A CA 1
ATOM 3236 C C . LEU A 1 391 ? -22.838 10.708 -3.157 1.00 81.62 391 LEU A C 1
ATOM 3238 O O . LEU A 1 391 ? -22.538 11.886 -3.332 1.00 81.62 391 LEU A O 1
ATOM 3242 N N . THR A 1 392 ? -21.921 9.758 -3.030 1.00 83.44 392 THR A N 1
ATOM 3243 C CA . THR A 1 392 ? -20.485 10.017 -3.139 1.00 83.44 392 THR A CA 1
ATOM 3244 C C . THR A 1 392 ? -19.851 9.046 -4.116 1.00 83.44 392 THR A C 1
ATOM 3246 O O . THR A 1 392 ? -20.320 7.925 -4.296 1.00 83.44 392 THR A O 1
ATOM 3249 N N . SER A 1 393 ? -18.780 9.486 -4.768 1.00 83.12 393 SER A N 1
ATOM 3250 C CA . SER A 1 393 ? -17.996 8.637 -5.658 1.00 83.12 393 SER A CA 1
ATOM 3251 C C . SER A 1 393 ? -16.502 8.800 -5.432 1.00 83.12 393 SER A C 1
ATOM 3253 O O . SER A 1 393 ? -16.030 9.918 -5.194 1.00 83.12 393 SER A O 1
ATOM 3255 N N . ASP A 1 394 ? -15.765 7.698 -5.525 1.00 86.12 394 ASP A N 1
ATOM 3256 C CA . ASP A 1 394 ? -14.316 7.639 -5.344 1.00 86.12 394 ASP A CA 1
ATOM 3257 C C . ASP A 1 394 ? -13.656 6.876 -6.498 1.00 86.12 394 ASP A C 1
ATOM 3259 O O . ASP A 1 394 ? -14.248 5.960 -7.067 1.00 86.12 394 ASP A O 1
ATOM 3263 N N . PHE A 1 395 ? -12.416 7.248 -6.822 1.00 86.31 395 PHE A N 1
ATOM 3264 C CA . PHE A 1 395 ? -11.559 6.479 -7.723 1.00 86.31 395 PHE A CA 1
ATOM 3265 C C . PHE A 1 395 ? -10.481 5.771 -6.914 1.00 86.31 395 PHE A C 1
ATOM 3267 O O . PHE A 1 395 ? -9.837 6.387 -6.062 1.00 86.31 395 PHE A O 1
ATOM 3274 N N . VAL A 1 396 ? -10.267 4.492 -7.197 1.00 87.94 396 VAL A N 1
ATOM 3275 C CA . VAL A 1 396 ? -9.278 3.656 -6.521 1.00 87.94 396 VAL A CA 1
ATOM 3276 C C . VAL A 1 396 ? -8.292 3.133 -7.559 1.00 87.94 396 VAL A C 1
ATOM 3278 O O . VAL A 1 396 ? -8.685 2.466 -8.509 1.00 87.94 396 VAL A O 1
ATOM 3281 N N . MET A 1 397 ? -7.015 3.473 -7.375 1.00 85.31 397 MET A N 1
ATOM 3282 C CA . MET A 1 397 ? -5.899 3.039 -8.236 1.00 85.31 397 MET A CA 1
ATOM 3283 C C . MET A 1 397 ? -5.031 1.958 -7.585 1.00 85.31 397 MET A C 1
ATOM 3285 O O . MET A 1 397 ? -4.140 1.400 -8.225 1.00 85.31 397 MET A O 1
ATOM 3289 N N . SER A 1 398 ? -5.256 1.697 -6.297 1.00 79.62 398 SER A N 1
ATOM 3290 C CA . SER A 1 398 ? -4.582 0.628 -5.572 1.00 79.62 398 SER A CA 1
ATOM 3291 C C . SER A 1 398 ? -5.329 -0.686 -5.757 1.00 79.62 398 SER A C 1
ATOM 3293 O O . SER A 1 398 ? -6.560 -0.708 -5.755 1.00 79.62 398 SER A O 1
ATOM 3295 N N . ASN A 1 399 ? -4.576 -1.778 -5.883 1.00 75.25 399 ASN A N 1
ATOM 3296 C CA . ASN A 1 399 ? -5.127 -3.131 -5.904 1.00 75.25 399 ASN A CA 1
ATOM 3297 C C . ASN A 1 399 ? -4.985 -3.856 -4.557 1.00 75.25 399 ASN A C 1
ATOM 3299 O O . ASN A 1 399 ? -5.442 -4.986 -4.430 1.00 75.25 399 ASN A O 1
ATOM 3303 N N . LYS A 1 400 ? -4.386 -3.219 -3.545 1.00 84.00 400 LYS A N 1
ATOM 3304 C CA . LYS A 1 400 ? -4.249 -3.833 -2.222 1.00 84.00 400 LYS A CA 1
ATOM 3305 C C . LYS A 1 400 ? -5.628 -4.091 -1.631 1.00 84.00 400 LYS A C 1
ATOM 3307 O O . LYS A 1 400 ? -6.462 -3.182 -1.588 1.00 84.00 400 LYS A O 1
ATOM 3312 N N . ALA A 1 401 ? -5.868 -5.314 -1.167 1.00 81.44 401 ALA A N 1
ATOM 3313 C CA . ALA A 1 401 ? -7.148 -5.683 -0.575 1.00 81.44 401 ALA A CA 1
ATOM 3314 C C . ALA A 1 401 ? -7.470 -4.789 0.636 1.00 81.44 401 ALA A C 1
ATOM 3316 O O . ALA A 1 401 ? -8.599 -4.319 0.763 1.00 81.44 401 ALA A O 1
ATOM 3317 N N . SER A 1 402 ? -6.463 -4.455 1.451 1.00 80.00 402 SER A N 1
ATOM 3318 C CA . SER A 1 402 ? -6.557 -3.492 2.558 1.00 80.00 402 SER A CA 1
ATOM 3319 C C . SER A 1 402 ? -7.115 -2.127 2.113 1.00 80.00 402 SER A C 1
ATOM 3321 O O . SER A 1 402 ? -8.095 -1.631 2.679 1.00 80.00 402 SER A O 1
ATOM 3323 N N . ASP A 1 403 ? -6.578 -1.561 1.029 1.00 82.94 403 ASP A N 1
ATOM 3324 C CA . ASP A 1 403 ? -7.051 -0.301 0.451 1.00 82.94 403 ASP A CA 1
ATOM 3325 C C . ASP A 1 403 ? -8.488 -0.423 -0.074 1.00 82.94 403 ASP A C 1
ATOM 3327 O O . ASP A 1 403 ? -9.319 0.447 0.203 1.00 82.94 403 ASP A O 1
ATOM 3331 N N . LYS A 1 404 ? -8.825 -1.508 -0.785 1.00 85.25 404 LYS A N 1
ATOM 3332 C CA . LYS A 1 404 ? -10.190 -1.750 -1.291 1.00 85.25 404 LYS A CA 1
ATOM 3333 C C . LYS A 1 404 ? -11.211 -1.827 -0.160 1.00 85.25 404 LYS A C 1
ATOM 3335 O O . LYS A 1 404 ? -12.247 -1.163 -0.220 1.00 85.25 404 LYS A O 1
ATOM 3340 N N . ILE A 1 405 ? -10.888 -2.582 0.888 1.00 80.25 405 ILE A N 1
ATOM 3341 C CA . ILE A 1 405 ? -11.709 -2.742 2.089 1.00 80.25 405 ILE A CA 1
ATOM 3342 C C . ILE A 1 405 ? -11.905 -1.383 2.783 1.00 80.25 405 ILE A C 1
ATOM 3344 O O . ILE A 1 405 ? -13.034 -1.007 3.113 1.00 80.25 405 ILE A O 1
ATOM 3348 N N . SER A 1 406 ? -10.836 -0.594 2.940 1.00 78.81 406 SER A N 1
ATOM 3349 C CA . SER A 1 406 ? -10.911 0.743 3.545 1.00 78.81 406 SER A CA 1
ATOM 3350 C C . SER A 1 406 ? -11.845 1.680 2.768 1.00 78.81 406 SER A C 1
ATOM 3352 O O . SER A 1 406 ? -12.631 2.425 3.359 1.00 78.81 406 SER A O 1
ATOM 3354 N N . LYS A 1 407 ? -11.842 1.592 1.430 1.00 82.06 407 LYS A N 1
ATOM 3355 C CA . LYS A 1 407 ? -12.688 2.414 0.560 1.00 82.06 407 LYS A CA 1
ATOM 3356 C C . LYS A 1 407 ? -14.160 2.040 0.638 1.00 82.06 407 LYS A C 1
ATOM 3358 O O . LYS A 1 407 ? -14.983 2.902 0.349 1.00 82.06 407 LYS A O 1
ATOM 3363 N N . LEU A 1 408 ? -14.518 0.854 1.122 1.00 74.00 408 LEU A N 1
ATOM 3364 C CA . LEU A 1 408 ? -15.900 0.510 1.472 1.00 74.00 408 LEU A CA 1
ATOM 3365 C C . LEU A 1 408 ? -16.301 0.999 2.881 1.00 74.00 408 LEU A C 1
ATOM 3367 O O . LEU A 1 408 ? -17.438 0.810 3.307 1.00 74.00 408 LEU A O 1
ATOM 3371 N N . GLY A 1 409 ? -15.418 1.702 3.598 1.00 68.31 409 GLY A N 1
ATOM 3372 C CA . GLY A 1 409 ? -15.710 2.298 4.905 1.00 68.31 409 GLY A CA 1
ATOM 3373 C C . GLY A 1 409 ? -15.610 1.315 6.072 1.00 68.31 409 GLY A C 1
ATOM 3374 O O . GLY A 1 409 ? -16.305 1.494 7.073 1.00 68.31 409 GLY A O 1
ATOM 3375 N N . VAL A 1 410 ? -14.779 0.279 5.932 1.00 66.50 410 VAL A N 1
ATOM 3376 C CA . VAL A 1 410 ? -14.541 -0.758 6.945 1.00 66.50 410 VAL A CA 1
ATOM 3377 C C . VAL A 1 410 ? -13.394 -0.344 7.870 1.00 66.50 410 VAL A C 1
ATOM 3379 O O . VAL A 1 410 ? -12.310 0.014 7.403 1.00 66.50 410 VAL A O 1
ATOM 3382 N N . LYS A 1 411 ? -13.618 -0.422 9.188 1.00 65.38 411 LYS A N 1
ATOM 3383 C CA . LYS A 1 411 ? -12.600 -0.136 10.214 1.00 65.38 411 LYS A CA 1
ATOM 3384 C C . LYS A 1 411 ? -11.522 -1.223 10.274 1.00 65.38 411 LYS A C 1
ATOM 3386 O O . LYS A 1 411 ? -11.838 -2.393 10.090 1.00 65.38 411 LYS A O 1
ATOM 3391 N N . GLU A 1 412 ? -10.289 -0.834 10.611 1.00 63.88 412 GLU A N 1
ATOM 3392 C CA . GLU A 1 412 ? -9.071 -1.674 10.656 1.00 63.88 412 GLU A CA 1
ATOM 3393 C C . GLU A 1 412 ? -9.285 -3.051 11.312 1.00 63.88 412 GLU A C 1
ATOM 3395 O O . GLU A 1 412 ? -8.915 -4.076 10.741 1.00 63.88 412 GLU A O 1
ATOM 3400 N N . GLU A 1 413 ? -9.958 -3.092 12.466 1.00 64.81 413 GLU A N 1
ATOM 3401 C CA . GLU A 1 413 ? -10.222 -4.328 13.219 1.00 64.81 413 GLU A CA 1
ATOM 3402 C C . GLU A 1 413 ? -11.044 -5.374 12.452 1.00 64.81 413 GLU A C 1
ATOM 3404 O O . GLU A 1 413 ? -10.887 -6.573 12.680 1.00 64.81 413 GLU A O 1
ATOM 3409 N N . LEU A 1 414 ? -11.911 -4.935 11.543 1.00 68.06 414 LEU A N 1
ATOM 3410 C CA . LEU A 1 414 ? -12.751 -5.808 10.724 1.00 68.06 414 LEU A CA 1
ATOM 3411 C C . LEU A 1 414 ? -12.068 -6.210 9.419 1.00 68.06 414 LEU A C 1
ATOM 3413 O O . LEU A 1 414 ? -12.407 -7.238 8.840 1.00 68.06 414 LEU A O 1
ATOM 3417 N N . GLN A 1 415 ? -11.090 -5.423 8.966 1.00 75.50 415 GLN A N 1
ATOM 3418 C CA . GLN A 1 415 ? -10.392 -5.691 7.710 1.00 75.50 415 GLN A CA 1
ATOM 3419 C C . GLN A 1 415 ? -9.659 -7.030 7.767 1.00 75.50 415 GLN A C 1
ATOM 3421 O O . GLN A 1 415 ? -9.671 -7.759 6.784 1.00 75.50 415 GLN A O 1
ATOM 3426 N N . LEU A 1 416 ? -9.076 -7.390 8.917 1.00 77.62 416 LEU A N 1
ATOM 3427 C CA . LEU A 1 416 ? -8.394 -8.678 9.067 1.00 77.62 416 LEU A CA 1
ATOM 3428 C C . LEU A 1 416 ? -9.339 -9.869 8.910 1.00 77.62 416 LEU A C 1
ATOM 3430 O O . LEU A 1 416 ? -8.968 -10.832 8.251 1.00 77.62 416 LEU A O 1
ATOM 3434 N N . SER A 1 417 ? -10.554 -9.803 9.460 1.00 75.81 417 SER A N 1
ATOM 3435 C CA . SER A 1 417 ? -11.545 -10.878 9.311 1.00 75.81 417 SER A CA 1
ATOM 3436 C C . SER A 1 417 ? -11.935 -11.085 7.842 1.00 75.81 417 SER A C 1
ATOM 3438 O O . SER A 1 417 ? -12.070 -12.220 7.392 1.00 75.81 417 SER A O 1
ATOM 3440 N N . VAL A 1 418 ? -12.028 -9.996 7.071 1.00 75.94 418 VAL A N 1
ATOM 3441 C CA . VAL A 1 418 ? -12.253 -10.049 5.617 1.00 75.94 418 VAL A CA 1
ATOM 3442 C C . VAL A 1 418 ? -11.028 -10.613 4.885 1.00 75.94 418 VAL A C 1
ATOM 3444 O O . VAL A 1 418 ? -11.173 -11.505 4.057 1.00 75.94 418 VAL A O 1
ATOM 3447 N N . LEU A 1 419 ? -9.811 -10.162 5.216 1.00 80.38 419 LEU A N 1
ATOM 3448 C CA . LEU A 1 419 ? -8.560 -10.651 4.608 1.00 80.38 419 LEU A CA 1
ATOM 3449 C C . LEU A 1 419 ? -8.295 -12.141 4.890 1.00 80.38 419 LEU A C 1
ATOM 3451 O O . LEU A 1 419 ? -7.701 -12.836 4.062 1.00 80.38 419 LEU A O 1
ATOM 3455 N N . CYS A 1 420 ? -8.759 -12.640 6.037 1.00 78.38 420 CYS A N 1
ATOM 3456 C CA . CYS A 1 420 ? -8.698 -14.057 6.389 1.00 78.38 420 CYS A CA 1
ATOM 3457 C C . CYS A 1 420 ? -9.743 -14.907 5.645 1.00 78.38 420 CYS A C 1
ATOM 3459 O O . CYS A 1 420 ? -9.633 -16.129 5.669 1.00 78.38 420 CYS A O 1
ATOM 3461 N N . GLY A 1 421 ? -10.714 -14.291 4.959 1.00 72.75 421 GLY A N 1
ATOM 3462 C CA . GLY A 1 421 ? -11.771 -14.994 4.223 1.00 72.75 421 GLY A CA 1
ATOM 3463 C C . GLY A 1 421 ? -12.895 -15.545 5.103 1.00 72.75 421 GLY A C 1
ATOM 3464 O O . GLY A 1 421 ? -13.656 -16.387 4.646 1.00 72.75 421 GLY A O 1
ATOM 3465 N N . VAL A 1 422 ? -12.996 -15.077 6.349 1.00 67.75 422 VAL A N 1
ATOM 3466 C CA . VAL A 1 422 ? -14.026 -15.496 7.319 1.00 67.75 422 VAL A CA 1
ATOM 3467 C C . VAL A 1 422 ? -15.367 -14.839 7.000 1.00 67.75 422 VAL A C 1
ATOM 3469 O O . VAL A 1 422 ? -16.432 -15.360 7.303 1.00 67.75 422 VAL A O 1
ATOM 3472 N N . VAL A 1 423 ? -15.313 -13.652 6.396 1.00 67.25 423 VAL A N 1
ATOM 3473 C CA . VAL A 1 423 ? -16.499 -12.919 5.965 1.00 67.25 423 VAL A CA 1
ATOM 3474 C C . VAL A 1 423 ? -16.696 -13.171 4.484 1.00 67.25 423 VAL A C 1
ATOM 3476 O O . VAL A 1 423 ? -15.904 -12.702 3.666 1.00 67.25 423 VAL A O 1
ATOM 3479 N N . SER A 1 424 ? -17.766 -13.877 4.132 1.00 67.50 424 SER A N 1
ATOM 3480 C CA . SER A 1 424 ? -18.158 -14.002 2.734 1.00 67.50 424 SER A CA 1
ATOM 3481 C C . SER A 1 424 ? -18.668 -12.651 2.222 1.00 67.50 424 SER A C 1
ATOM 3483 O O . SER A 1 424 ? -19.573 -12.040 2.791 1.00 67.50 424 SER A O 1
ATOM 3485 N N . VAL A 1 425 ? -18.072 -12.148 1.140 1.00 73.56 425 VAL A N 1
ATOM 3486 C CA . VAL A 1 425 ? -18.454 -10.855 0.560 1.00 73.56 425 VAL A CA 1
ATOM 3487 C C . VAL A 1 425 ? -19.482 -11.043 -0.559 1.00 73.56 425 VAL A C 1
ATOM 3489 O O . VAL A 1 425 ? -19.391 -11.932 -1.405 1.00 73.56 425 VAL A O 1
ATOM 3492 N N . GLY A 1 426 ? -20.506 -10.197 -0.559 1.00 76.81 426 GLY A N 1
ATOM 3493 C CA . GLY A 1 426 ? -21.596 -10.177 -1.528 1.00 76.81 426 GLY A CA 1
ATOM 3494 C C . GLY A 1 426 ? -21.783 -8.796 -2.154 1.00 76.81 426 GLY A C 1
ATOM 3495 O O . GLY A 1 426 ? -21.079 -7.841 -1.829 1.00 76.81 426 GLY A O 1
ATOM 3496 N N . GLY A 1 427 ? -22.737 -8.683 -3.081 1.00 83.62 427 GLY A N 1
ATOM 3497 C CA . GLY A 1 427 ? -23.087 -7.405 -3.711 1.00 83.62 427 GLY A CA 1
ATOM 3498 C C . GLY A 1 427 ? -21.870 -6.649 -4.253 1.00 83.62 427 GLY A C 1
ATOM 3499 O O . GLY A 1 427 ? -21.030 -7.222 -4.945 1.00 83.62 427 GLY A O 1
ATOM 3500 N N . SER A 1 428 ? -21.759 -5.370 -3.897 1.00 84.81 428 SER A N 1
ATOM 3501 C CA . SER A 1 428 ? -20.635 -4.494 -4.246 1.00 84.81 428 SER A CA 1
ATOM 3502 C C . SER A 1 428 ? -19.302 -4.886 -3.597 1.00 84.81 428 SER A C 1
ATOM 3504 O O . SER A 1 428 ? -18.245 -4.558 -4.135 1.00 84.81 428 SER A O 1
ATOM 3506 N N . ALA A 1 429 ? -19.325 -5.607 -2.471 1.00 83.50 429 ALA A N 1
ATOM 3507 C CA . ALA A 1 429 ? -18.130 -5.980 -1.718 1.00 83.50 429 ALA A CA 1
ATOM 3508 C C . ALA A 1 429 ? -17.300 -7.079 -2.399 1.00 83.50 429 ALA A C 1
ATOM 3510 O O . ALA A 1 429 ? -16.114 -7.200 -2.099 1.00 83.50 429 ALA A O 1
ATOM 3511 N N . LYS A 1 430 ? -17.859 -7.784 -3.395 1.00 86.19 430 LYS A N 1
ATOM 3512 C CA . LYS A 1 430 ? -17.100 -8.665 -4.308 1.00 86.19 430 LYS A CA 1
ATOM 3513 C C . LYS A 1 430 ? -15.924 -7.970 -4.994 1.00 86.19 430 LYS A C 1
ATOM 3515 O O . LYS A 1 430 ? -14.948 -8.617 -5.347 1.00 86.19 430 LYS A O 1
ATOM 3520 N N . TYR A 1 431 ? -15.967 -6.641 -5.084 1.00 87.38 431 TYR A N 1
ATOM 3521 C CA . TYR A 1 431 ? -14.837 -5.801 -5.474 1.00 87.38 431 TYR A CA 1
ATOM 3522 C C . TYR A 1 431 ? -13.523 -6.121 -4.729 1.00 87.38 431 TYR A C 1
ATOM 3524 O O . TYR A 1 431 ? -12.437 -5.978 -5.292 1.00 87.38 431 TYR A O 1
ATOM 3532 N N . ILE A 1 432 ? -13.606 -6.543 -3.462 1.00 85.38 432 ILE A N 1
ATOM 3533 C CA . ILE A 1 432 ? -12.442 -6.883 -2.632 1.00 85.38 432 ILE A CA 1
ATOM 3534 C C . ILE A 1 432 ? -11.707 -8.117 -3.179 1.00 85.38 432 ILE A C 1
ATOM 3536 O O . ILE A 1 432 ? -10.481 -8.151 -3.124 1.00 85.38 432 ILE A O 1
ATOM 3540 N N . GLU A 1 433 ? -12.441 -9.083 -3.735 1.00 83.75 433 GLU A N 1
ATOM 3541 C CA . GLU A 1 433 ? -11.919 -10.343 -4.291 1.00 83.75 433 GLU A CA 1
ATOM 3542 C C . GLU A 1 433 ? -11.418 -10.196 -5.735 1.00 83.75 433 GLU A C 1
ATOM 3544 O O . GLU A 1 433 ? -10.949 -11.154 -6.345 1.00 83.75 433 GLU A O 1
ATOM 3549 N N . GLU A 1 434 ? -11.530 -9.008 -6.332 1.00 84.88 434 GLU A N 1
ATOM 3550 C CA . GLU A 1 434 ? -10.967 -8.771 -7.655 1.00 84.88 434 GLU A CA 1
ATOM 3551 C C . GLU A 1 434 ? -9.443 -8.686 -7.562 1.00 84.88 434 GLU A C 1
ATOM 3553 O O . GLU A 1 434 ? -8.903 -7.904 -6.779 1.00 84.88 434 GLU A O 1
ATOM 3558 N N . HIS A 1 435 ? -8.741 -9.423 -8.416 1.00 80.00 435 HIS A N 1
ATOM 3559 C CA . HIS A 1 435 ? -7.281 -9.411 -8.480 1.00 80.00 435 HIS A CA 1
ATOM 3560 C C . HIS A 1 435 ? -6.804 -8.887 -9.831 1.00 80.00 435 HIS A C 1
ATOM 3562 O O . HIS A 1 435 ? -7.489 -9.033 -10.851 1.00 80.00 435 HIS A O 1
ATOM 3568 N N . LYS A 1 436 ? -5.602 -8.307 -9.855 1.00 80.81 436 LYS A N 1
ATOM 3569 C CA . LYS A 1 436 ? -4.947 -7.987 -11.116 1.00 80.81 436 LYS A CA 1
ATOM 3570 C C . LYS A 1 436 ? -4.615 -9.286 -11.856 1.00 80.81 436 LYS A C 1
ATOM 3572 O O . LYS A 1 436 ? -4.169 -10.248 -11.233 1.00 80.81 436 LYS A O 1
ATOM 3577 N N . PRO A 1 437 ? -4.800 -9.321 -13.183 1.00 78.75 437 PRO A N 1
ATOM 3578 C CA . PRO A 1 437 ? -4.418 -10.470 -13.993 1.00 78.75 437 PRO A CA 1
ATOM 3579 C C . PRO A 1 437 ? -2.897 -10.599 -14.158 1.00 78.75 437 PRO A C 1
ATOM 3581 O O . PRO A 1 437 ? -2.438 -11.692 -14.481 1.00 78.75 437 PRO A O 1
ATOM 3584 N N . SER A 1 438 ? -2.143 -9.507 -13.978 1.00 80.88 438 SER A N 1
ATOM 3585 C CA . SER A 1 438 ? -0.678 -9.490 -14.006 1.00 80.88 438 SER A CA 1
ATOM 3586 C C . SER A 1 438 ? -0.088 -8.272 -13.295 1.00 80.88 438 SER A C 1
ATOM 3588 O O . SER A 1 438 ? -0.781 -7.275 -13.075 1.00 80.88 438 SER A O 1
ATOM 3590 N N . LYS A 1 439 ? 1.218 -8.290 -13.007 1.00 80.69 439 LYS A N 1
ATOM 3591 C CA . LYS A 1 439 ? 1.957 -7.137 -12.462 1.00 80.69 439 LYS A CA 1
ATOM 3592 C C . LYS A 1 439 ? 2.014 -5.962 -13.436 1.00 80.69 439 LYS A C 1
ATOM 3594 O O . LYS A 1 439 ? 2.059 -4.810 -13.009 1.00 80.69 439 LYS A O 1
ATOM 3599 N N . LYS A 1 440 ? 1.999 -6.245 -14.745 1.00 81.44 440 LYS A N 1
ATOM 3600 C CA . LYS A 1 440 ? 1.936 -5.219 -15.799 1.00 81.44 440 LYS A CA 1
ATOM 3601 C C . LYS A 1 440 ? 0.543 -4.598 -15.894 1.00 81.44 440 LYS A C 1
ATOM 3603 O O . LYS A 1 440 ? 0.409 -3.478 -16.381 1.00 81.44 440 LYS A O 1
ATOM 3608 N N . ALA A 1 441 ? -0.495 -5.301 -15.444 1.00 86.44 441 ALA A N 1
ATOM 3609 C CA . ALA A 1 441 ? -1.850 -4.800 -15.522 1.00 86.44 441 ALA A CA 1
ATOM 3610 C C . ALA A 1 441 ? -2.049 -3.552 -14.653 1.00 86.44 441 ALA A C 1
ATOM 3612 O O . ALA A 1 441 ? -1.667 -3.470 -13.479 1.00 86.44 441 ALA A O 1
ATOM 3613 N N . VAL A 1 442 ? -2.722 -2.575 -15.243 1.00 89.12 442 VAL A N 1
ATOM 3614 C CA . VAL A 1 442 ? -3.108 -1.336 -14.580 1.00 89.12 442 VAL A CA 1
ATOM 3615 C C . VAL A 1 442 ? -4.611 -1.363 -14.373 1.00 89.12 442 VAL A C 1
ATOM 3617 O O . VAL A 1 442 ? -5.362 -1.652 -15.299 1.00 89.12 442 VAL A O 1
ATOM 3620 N N . GLN A 1 443 ? -5.053 -1.066 -13.156 1.00 90.06 443 GLN A N 1
ATOM 3621 C CA . GLN A 1 443 ? -6.455 -1.142 -12.767 1.00 90.06 443 GLN A CA 1
ATOM 3622 C C . GLN A 1 443 ? -6.915 0.192 -12.183 1.00 90.06 443 GLN A C 1
ATOM 3624 O O . GLN A 1 443 ? -6.183 0.829 -11.423 1.00 90.06 443 GLN A O 1
ATOM 3629 N N . CYS A 1 444 ? -8.131 0.597 -12.536 1.00 91.06 444 CYS A N 1
ATOM 3630 C CA . CYS A 1 444 ? -8.826 1.732 -11.949 1.00 91.06 444 CYS A CA 1
ATOM 3631 C C . CYS A 1 444 ? -10.262 1.334 -11.629 1.00 91.06 444 CYS A C 1
ATOM 3633 O O . CYS A 1 444 ? -10.963 0.795 -12.485 1.00 91.06 444 CYS A O 1
ATOM 3635 N N . SER A 1 445 ? -10.708 1.658 -10.422 1.00 91.06 445 SER A N 1
ATOM 3636 C CA . SER A 1 445 ? -12.056 1.348 -9.961 1.00 91.06 445 SER A CA 1
ATOM 3637 C C . SER A 1 445 ? -12.805 2.626 -9.609 1.00 91.06 445 SER A C 1
ATOM 3639 O O . SER A 1 445 ? -12.295 3.466 -8.867 1.00 91.06 445 SER A O 1
ATOM 3641 N N . PHE A 1 446 ? -14.026 2.770 -10.108 1.00 89.88 446 PHE A N 1
ATOM 3642 C CA . PHE A 1 446 ? -14.989 3.780 -9.692 1.00 89.88 446 PHE A CA 1
ATOM 3643 C C . PHE A 1 446 ? -15.943 3.167 -8.670 1.00 89.88 446 PHE A C 1
ATOM 3645 O O . PHE A 1 446 ? -16.619 2.186 -8.969 1.00 89.88 446 PHE A O 1
ATOM 3652 N N . VAL A 1 447 ? -16.005 3.745 -7.473 1.00 88.94 447 VAL A N 1
ATOM 3653 C CA . VAL A 1 447 ? -16.863 3.287 -6.374 1.00 88.94 447 VAL A CA 1
ATOM 3654 C C . VAL A 1 447 ? -17.929 4.344 -6.122 1.00 88.94 447 VAL A C 1
ATOM 3656 O O . VAL A 1 447 ? -17.605 5.435 -5.656 1.00 88.94 447 VAL A O 1
ATOM 3659 N N . GLN A 1 448 ? -19.190 4.032 -6.414 1.00 87.25 448 GLN A N 1
ATOM 3660 C CA . GLN A 1 448 ? -20.354 4.852 -6.081 1.00 87.25 448 GLN A CA 1
ATOM 3661 C C . GLN A 1 448 ? -20.953 4.376 -4.760 1.00 87.25 448 GLN A C 1
ATOM 3663 O O . GLN A 1 448 ? -21.135 3.178 -4.553 1.00 87.25 448 GLN A O 1
ATOM 3668 N N . LYS A 1 449 ? -21.278 5.317 -3.875 1.00 86.56 449 LYS A N 1
ATOM 3669 C CA . LYS A 1 449 ? -21.889 5.054 -2.573 1.00 86.56 449 LYS A CA 1
ATOM 3670 C C . LYS A 1 449 ? -23.104 5.943 -2.406 1.00 86.56 449 LYS A C 1
ATOM 3672 O O . LYS A 1 449 ? -22.967 7.169 -2.407 1.00 86.56 449 LYS A O 1
ATOM 3677 N N . ILE A 1 450 ? -24.261 5.327 -2.238 1.00 85.62 450 ILE A N 1
ATOM 3678 C CA . ILE A 1 450 ? -25.529 5.995 -1.967 1.00 85.62 450 ILE A CA 1
ATOM 3679 C C . ILE A 1 450 ? -25.916 5.637 -0.540 1.00 85.62 450 ILE A C 1
ATOM 3681 O O . ILE A 1 450 ? -26.037 4.460 -0.221 1.00 85.62 450 ILE A O 1
ATOM 3685 N N . ARG A 1 451 ? -26.115 6.633 0.318 1.00 83.31 451 ARG A N 1
ATOM 3686 C CA . ARG A 1 451 ? -26.807 6.487 1.604 1.00 83.31 451 ARG A CA 1
ATOM 3687 C C . ARG A 1 451 ? -28.171 7.140 1.494 1.00 83.31 451 ARG A C 1
ATOM 3689 O O . ARG A 1 451 ? -28.322 8.083 0.722 1.00 83.31 451 ARG A O 1
ATOM 3696 N N . THR A 1 452 ? -29.138 6.639 2.242 1.00 79.19 452 THR A N 1
ATOM 3697 C CA . THR A 1 452 ? -30.545 7.055 2.151 1.00 79.19 452 THR A CA 1
ATOM 3698 C C . THR A 1 452 ? -31.095 7.448 3.510 1.00 79.19 452 THR A C 1
ATOM 3700 O O . THR A 1 452 ? -31.426 8.608 3.731 1.00 79.19 452 THR A O 1
ATOM 3703 N N . VAL A 1 453 ? -31.182 6.483 4.420 1.00 77.88 453 VAL A N 1
ATOM 3704 C CA . VAL A 1 453 ? -31.854 6.590 5.709 1.00 77.88 453 VAL A CA 1
ATOM 3705 C C . VAL A 1 453 ? -30.952 5.998 6.774 1.00 77.88 453 VAL A C 1
ATOM 3707 O O . VAL A 1 453 ? -30.288 4.985 6.564 1.00 77.88 453 VAL A O 1
ATOM 3710 N N . ASP A 1 454 ? -30.942 6.634 7.929 1.00 77.44 454 ASP A N 1
ATOM 3711 C CA . ASP A 1 454 ? -30.339 6.131 9.143 1.00 77.44 454 ASP A CA 1
ATOM 3712 C C . ASP A 1 454 ? -31.461 5.788 10.124 1.00 77.44 454 ASP A C 1
ATOM 3714 O O . ASP A 1 454 ? -32.215 6.661 10.539 1.00 77.44 454 ASP A O 1
ATOM 3718 N N . GLU A 1 455 ? -31.571 4.523 10.514 1.00 75.38 455 GLU A N 1
ATOM 3719 C CA . GLU A 1 455 ? -32.491 4.099 11.569 1.00 75.38 455 GLU A CA 1
ATOM 3720 C C . GLU A 1 455 ? -31.701 3.844 12.837 1.00 75.38 455 GLU A C 1
ATOM 3722 O O . GLU A 1 455 ? -30.808 3.002 12.863 1.00 75.38 455 GLU A O 1
ATOM 3727 N N . SER A 1 456 ? -32.011 4.571 13.899 1.00 72.19 456 SER A N 1
ATOM 3728 C CA . SER A 1 456 ? -31.353 4.434 15.188 1.00 72.19 456 SER A CA 1
ATOM 3729 C C . SER A 1 456 ? -32.352 4.154 16.291 1.00 72.19 456 SER A C 1
ATOM 3731 O O . SER A 1 456 ? -33.526 4.499 16.217 1.00 72.19 456 SER A O 1
ATOM 3733 N N . ILE A 1 457 ? -31.878 3.503 17.336 1.00 67.31 457 ILE A N 1
ATOM 3734 C CA . ILE A 1 457 ? -32.681 3.178 18.498 1.00 67.31 457 ILE A CA 1
ATOM 3735 C C . ILE A 1 457 ? -32.638 4.362 19.449 1.00 67.31 457 ILE A C 1
ATOM 3737 O O . ILE A 1 457 ? -31.567 4.854 19.813 1.00 67.31 457 ILE A O 1
ATOM 3741 N N . ASN A 1 458 ? -33.808 4.800 19.902 1.00 68.00 458 ASN A N 1
ATOM 3742 C CA . ASN A 1 458 ? -33.933 5.815 20.928 1.00 68.00 458 ASN A CA 1
ATOM 3743 C C . ASN A 1 458 ? -33.502 5.240 22.280 1.00 68.00 458 ASN A C 1
ATOM 3745 O O . ASN A 1 458 ? -34.313 4.759 23.075 1.00 68.00 458 ASN A O 1
ATOM 3749 N N . ILE A 1 459 ? -32.202 5.338 22.560 1.00 61.81 459 ILE A N 1
ATOM 3750 C CA . ILE A 1 459 ? -31.607 4.824 23.795 1.00 61.81 459 ILE A CA 1
ATOM 3751 C C . ILE A 1 459 ? -32.258 5.466 25.037 1.00 61.81 459 ILE A C 1
ATOM 3753 O O . ILE A 1 459 ? -32.298 4.855 26.097 1.00 61.81 459 ILE A O 1
ATOM 3757 N N . LYS A 1 460 ? -32.825 6.674 24.932 1.00 60.19 460 LYS A N 1
ATOM 3758 C CA . LYS A 1 460 ? -33.445 7.385 26.064 1.00 60.19 460 LYS A CA 1
ATOM 3759 C C . LYS A 1 460 ? -34.871 6.922 26.374 1.00 60.19 460 LYS A C 1
ATOM 3761 O O . LYS A 1 460 ? -35.428 7.340 27.388 1.00 60.19 460 LYS A O 1
ATOM 3766 N N . HIS A 1 461 ? -35.480 6.103 25.520 1.00 66.00 461 HIS A N 1
ATOM 3767 C CA . HIS A 1 461 ? -36.868 5.707 25.693 1.00 66.00 461 HIS A CA 1
ATOM 3768 C C . HIS A 1 461 ? -37.029 4.685 26.829 1.00 66.00 461 HIS A C 1
ATOM 3770 O O . HIS A 1 461 ? -36.338 3.669 26.887 1.00 66.00 461 HIS A O 1
ATOM 3776 N N . VAL A 1 462 ? -37.985 4.931 27.727 1.00 63.41 462 VAL A N 1
ATOM 3777 C CA . VAL A 1 462 ? -38.176 4.151 28.964 1.00 63.41 462 VAL A CA 1
ATOM 3778 C C . VAL A 1 462 ? -38.524 2.673 28.724 1.00 63.41 462 VAL A C 1
ATOM 3780 O O . VAL A 1 462 ? -38.120 1.820 29.506 1.00 63.41 462 VAL A O 1
ATOM 3783 N N . GLY A 1 463 ? -39.203 2.357 27.615 1.00 64.62 463 GLY A N 1
ATOM 3784 C CA . GLY A 1 463 ? -39.564 0.985 27.207 1.00 64.62 463 GLY A CA 1
ATOM 3785 C C . GLY A 1 463 ? -38.445 0.171 26.533 1.00 64.62 463 GLY A C 1
ATOM 3786 O O . GLY A 1 463 ? -38.653 -0.990 26.176 1.00 64.62 463 GLY A O 1
ATOM 3787 N N . LEU A 1 464 ? -37.252 0.753 26.351 1.00 65.31 464 LEU A N 1
ATOM 3788 C CA . LEU A 1 464 ? -36.119 0.083 25.703 1.00 65.31 464 LEU A CA 1
ATOM 3789 C C . LEU A 1 464 ? -35.666 -1.163 26.475 1.00 65.31 464 LEU A C 1
ATOM 3791 O O . LEU A 1 464 ? -35.390 -2.206 25.885 1.00 65.31 464 LEU A O 1
ATOM 3795 N N . ARG A 1 465 ? -35.612 -1.060 27.806 1.00 65.69 465 ARG A N 1
ATOM 3796 C CA . ARG A 1 465 ? -35.146 -2.132 28.694 1.00 65.69 465 ARG A CA 1
ATOM 3797 C C . ARG A 1 465 ? -36.006 -3.392 28.582 1.00 65.69 465 ARG A C 1
ATOM 3799 O O . ARG A 1 465 ? -35.472 -4.499 28.520 1.00 65.69 465 ARG A O 1
ATOM 3806 N N . ASP A 1 466 ? -37.321 -3.227 28.518 1.00 65.56 466 ASP A N 1
ATOM 3807 C CA . ASP A 1 466 ? -38.272 -4.342 28.438 1.00 65.56 466 ASP A CA 1
ATOM 3808 C C . ASP A 1 466 ? -38.240 -5.031 27.066 1.00 65.56 466 ASP A C 1
ATOM 3810 O O . ASP A 1 466 ? -38.480 -6.235 26.973 1.00 65.56 466 ASP A O 1
ATOM 3814 N N . SER A 1 467 ? -37.887 -4.276 26.021 1.00 62.78 467 SER A N 1
ATOM 3815 C CA . SER A 1 467 ? -37.751 -4.773 24.646 1.00 62.78 467 SER A CA 1
ATOM 3816 C C . SER A 1 467 ? -36.431 -5.523 24.423 1.00 62.78 467 SER A C 1
ATOM 3818 O O . SER A 1 467 ? -36.387 -6.474 23.653 1.00 62.78 467 SER A O 1
ATOM 3820 N N . TYR A 1 468 ? -35.360 -5.139 25.128 1.00 59.31 468 TYR A N 1
ATOM 3821 C CA . TYR A 1 468 ? -34.035 -5.757 24.997 1.00 59.31 468 TYR A CA 1
ATOM 3822 C C . TYR A 1 468 ? -33.767 -6.903 25.979 1.00 59.31 468 TYR A C 1
ATOM 3824 O O . TYR A 1 468 ? -33.091 -7.867 25.626 1.00 59.31 468 TYR A O 1
ATOM 3832 N N . SER A 1 469 ? -34.307 -6.842 27.200 1.00 56.06 469 SER A N 1
ATOM 3833 C CA . SER A 1 469 ? -34.092 -7.873 28.234 1.00 56.06 469 SER A CA 1
ATOM 3834 C C . SER A 1 469 ? -34.649 -9.256 27.876 1.00 56.06 469 SER A C 1
ATOM 3836 O O . SER A 1 469 ? -34.228 -10.244 28.470 1.00 56.06 469 SER A O 1
ATOM 3838 N N . LYS A 1 470 ? -35.568 -9.339 26.906 1.00 52.19 470 LYS A N 1
ATOM 3839 C CA . LYS A 1 470 ? -36.118 -10.600 26.380 1.00 52.19 470 LYS A CA 1
ATOM 3840 C C . LYS A 1 470 ? -35.345 -11.164 25.190 1.00 52.19 470 LYS A C 1
ATOM 3842 O O . LYS A 1 470 ? -35.573 -12.313 24.827 1.00 52.19 470 LYS A O 1
ATOM 3847 N N . THR A 1 471 ? -34.475 -10.358 24.590 1.00 53.19 471 THR A N 1
ATOM 3848 C CA . THR A 1 471 ? -33.906 -10.634 23.269 1.00 53.19 471 THR A CA 1
ATOM 3849 C C . THR A 1 471 ? -32.409 -10.903 23.365 1.00 53.19 471 THR A C 1
ATOM 3851 O O . THR A 1 471 ? -31.932 -11.773 22.651 1.00 53.19 471 THR A O 1
ATOM 3854 N N . ILE A 1 472 ? -31.679 -10.224 24.264 1.00 54.69 472 ILE A N 1
ATOM 3855 C CA . ILE A 1 472 ? -30.216 -10.356 24.429 1.00 54.69 472 ILE A CA 1
ATOM 3856 C C . ILE A 1 472 ? -29.839 -11.766 24.906 1.00 54.69 472 ILE A C 1
ATOM 3858 O O . ILE A 1 472 ? -30.170 -12.146 26.028 1.00 54.69 472 ILE A O 1
ATOM 3862 N N . GLY A 1 473 ? -29.125 -12.514 24.063 1.00 53.91 473 GLY A N 1
ATOM 3863 C CA . GLY A 1 473 ? -28.533 -13.806 24.405 1.00 53.91 473 GLY A CA 1
ATOM 3864 C C . GLY A 1 473 ? -27.371 -13.681 25.396 1.00 53.91 473 GLY A C 1
ATOM 3865 O O . GLY A 1 473 ? -26.773 -12.614 25.547 1.00 53.91 473 GLY A O 1
ATOM 3866 N N . GLU A 1 474 ? -27.040 -14.784 26.071 1.00 53.22 474 GLU A N 1
ATOM 3867 C CA . GLU A 1 474 ? -25.999 -14.825 27.114 1.00 53.22 474 GLU A CA 1
ATOM 3868 C C . GLU A 1 474 ? -24.574 -14.579 26.570 1.00 53.22 474 GLU A C 1
ATOM 3870 O O . GLU A 1 474 ? -23.703 -14.144 27.325 1.00 53.22 474 GLU A O 1
ATOM 3875 N N . ASP A 1 475 ? -24.366 -14.765 25.260 1.00 53.22 475 ASP A N 1
ATOM 3876 C CA . ASP A 1 475 ? -23.057 -14.705 24.591 1.00 53.22 475 ASP A CA 1
ATOM 3877 C C . ASP A 1 475 ? -22.798 -13.399 23.805 1.00 53.22 475 ASP A C 1
ATOM 3879 O O . ASP A 1 475 ? -21.725 -13.202 23.236 1.00 53.22 475 ASP A O 1
ATOM 3883 N N . GLY A 1 476 ? -23.754 -12.464 23.770 1.00 57.28 476 GLY A N 1
ATOM 3884 C CA . GLY A 1 476 ? -23.598 -11.194 23.054 1.00 57.28 476 GLY A CA 1
ATOM 3885 C C . GLY A 1 476 ? -22.502 -10.298 23.646 1.00 57.28 476 GLY A C 1
ATOM 3886 O O . GLY A 1 476 ? -22.414 -10.123 24.862 1.00 57.28 476 GLY A O 1
ATOM 3887 N N . THR A 1 477 ? -21.717 -9.627 22.793 1.00 59.50 477 THR A N 1
ATOM 3888 C CA . THR A 1 477 ? -20.732 -8.611 23.232 1.00 59.50 477 THR A CA 1
ATOM 3889 C C . THR A 1 477 ? -21.137 -7.187 22.837 1.00 59.50 477 THR A C 1
ATOM 3891 O O . THR A 1 477 ? -20.764 -6.228 23.520 1.00 59.50 477 THR A O 1
ATOM 3894 N N . HIS A 1 478 ? -21.935 -7.030 21.774 1.00 64.62 478 HIS A N 1
ATOM 3895 C CA . HIS A 1 478 ? -22.388 -5.746 21.245 1.00 64.62 478 HIS A CA 1
ATOM 3896 C C . HIS A 1 478 ? -23.872 -5.759 20.874 1.00 64.62 478 HIS A C 1
ATOM 3898 O O . HIS A 1 478 ? -24.447 -6.782 20.506 1.00 64.62 478 HIS A O 1
ATOM 3904 N N . VAL A 1 479 ? -24.482 -4.577 20.916 1.00 62.56 479 VAL A N 1
ATOM 3905 C CA . VAL A 1 479 ? -25.843 -4.339 20.442 1.00 62.56 479 VAL A CA 1
ATOM 3906 C C . VAL A 1 479 ? -25.831 -3.406 19.237 1.00 62.56 479 VAL A C 1
ATOM 3908 O O . VAL A 1 479 ? -25.158 -2.372 19.258 1.00 62.56 479 VAL A O 1
ATOM 3911 N N . VAL A 1 480 ? -26.586 -3.760 18.194 1.00 64.50 480 VAL A N 1
ATOM 3912 C CA . VAL A 1 480 ? -26.867 -2.850 17.079 1.00 64.50 480 VAL A CA 1
ATOM 3913 C C . VAL A 1 480 ? -27.769 -1.747 17.600 1.00 64.50 480 VAL A C 1
ATOM 3915 O O . VAL A 1 480 ? -28.867 -2.017 18.075 1.00 64.50 480 VAL A O 1
ATOM 3918 N N . PHE A 1 481 ? -27.308 -0.506 17.512 1.00 63.44 481 PHE A N 1
ATOM 3919 C CA . PHE A 1 481 ? -28.101 0.646 17.936 1.00 63.44 481 PHE A CA 1
ATOM 3920 C C . PHE A 1 481 ? -28.465 1.565 16.766 1.00 63.44 481 PHE A C 1
ATOM 3922 O O . PHE A 1 481 ? -29.355 2.399 16.909 1.00 63.44 481 PHE A O 1
ATOM 3929 N N . LYS A 1 482 ? -27.788 1.439 15.619 1.00 67.50 482 LYS A N 1
ATOM 3930 C CA . LYS A 1 482 ? -28.107 2.185 14.402 1.00 67.50 482 LYS A CA 1
ATOM 3931 C C . LYS A 1 482 ? -27.788 1.366 13.156 1.00 67.50 482 LYS A C 1
ATOM 3933 O O . LYS A 1 482 ? -26.772 0.678 13.109 1.00 67.50 482 LYS A O 1
ATOM 3938 N N . ILE A 1 483 ? -28.628 1.485 12.137 1.00 72.44 483 ILE A N 1
ATOM 3939 C CA . ILE A 1 483 ? -28.469 0.902 10.809 1.00 72.44 483 ILE A CA 1
ATOM 3940 C C . ILE A 1 483 ? -28.459 2.049 9.799 1.00 72.44 483 ILE A C 1
ATOM 3942 O O . ILE A 1 483 ? -29.373 2.868 9.769 1.00 72.44 483 ILE A O 1
ATOM 3946 N N . SER A 1 484 ? -27.419 2.109 8.974 1.00 76.56 484 SER A N 1
ATOM 3947 C CA . SER A 1 484 ? -27.363 3.006 7.822 1.00 76.56 484 SER A CA 1
ATOM 3948 C C . SER A 1 484 ? -27.746 2.245 6.565 1.00 76.56 484 SER A C 1
ATOM 3950 O O . SER A 1 484 ? -27.119 1.234 6.241 1.00 76.56 484 SER A O 1
ATOM 3952 N N . TRP A 1 485 ? -28.730 2.761 5.843 1.00 79.69 485 TRP A N 1
ATOM 3953 C CA . TRP A 1 485 ? -29.275 2.181 4.625 1.00 79.69 485 TRP A CA 1
ATOM 3954 C C . TRP A 1 485 ? -28.727 2.868 3.368 1.00 79.69 485 TRP A C 1
ATOM 3956 O O . TRP A 1 485 ? -28.234 4.002 3.413 1.00 79.69 485 TRP A O 1
ATOM 3966 N N . GLY A 1 486 ? -28.787 2.165 2.239 1.00 85.75 486 GLY A N 1
ATOM 3967 C CA . GLY A 1 486 ? -28.364 2.666 0.939 1.00 85.75 486 GLY A CA 1
ATOM 3968 C C . GLY A 1 486 ? -27.931 1.566 -0.030 1.00 85.75 486 GLY A C 1
ATOM 3969 O O . GLY A 1 486 ? -28.377 0.430 0.061 1.00 85.75 486 GLY A O 1
ATOM 3970 N N . ALA A 1 487 ? -27.065 1.889 -0.983 1.00 87.12 487 ALA A N 1
ATOM 3971 C CA . ALA A 1 487 ? -26.450 0.906 -1.870 1.00 87.12 487 ALA A CA 1
ATOM 3972 C C . ALA A 1 487 ? -25.121 1.423 -2.425 1.00 87.12 487 ALA A C 1
ATOM 3974 O O . ALA A 1 487 ? -24.971 2.618 -2.684 1.00 87.12 487 ALA A O 1
ATOM 3975 N N . ASN A 1 488 ? -24.176 0.522 -2.670 1.00 88.56 488 ASN A N 1
ATOM 3976 C CA . ASN A 1 488 ? -22.942 0.823 -3.380 1.00 88.56 488 ASN A CA 1
ATOM 3977 C C . ASN A 1 488 ? -22.876 0.068 -4.713 1.00 88.56 488 ASN A C 1
ATOM 3979 O O . ASN A 1 488 ? -23.493 -0.988 -4.895 1.00 88.56 488 ASN A O 1
ATOM 3983 N N . ALA A 1 489 ? -22.095 0.611 -5.639 1.00 88.44 489 ALA A N 1
ATOM 3984 C CA . ALA A 1 489 ? -21.720 -0.043 -6.883 1.00 88.44 489 ALA A CA 1
ATOM 3985 C C . ALA A 1 489 ? -20.254 0.243 -7.207 1.00 88.44 489 ALA A C 1
ATOM 3987 O O . ALA A 1 489 ? -19.736 1.322 -6.912 1.00 88.44 489 ALA A O 1
ATOM 3988 N N . THR A 1 490 ? -19.589 -0.719 -7.830 1.00 89.62 490 THR A N 1
ATOM 3989 C CA . THR A 1 490 ? -18.217 -0.606 -8.301 1.00 89.62 490 THR A CA 1
ATOM 3990 C C . THR A 1 490 ? -18.145 -0.944 -9.782 1.00 89.62 490 THR A C 1
ATOM 3992 O O . THR A 1 490 ? -18.757 -1.902 -10.254 1.00 89.62 490 THR A O 1
ATOM 3995 N N . VAL A 1 491 ? -17.398 -0.129 -10.521 1.00 89.75 491 VAL A N 1
ATOM 3996 C CA . VAL A 1 491 ? -16.970 -0.417 -11.890 1.00 89.75 491 VAL A CA 1
ATOM 3997 C C . VAL A 1 491 ? -15.457 -0.431 -11.896 1.00 89.75 491 VAL A C 1
ATOM 3999 O O . VAL A 1 491 ? -14.832 0.585 -11.603 1.00 89.75 491 VAL A O 1
ATOM 4002 N N . THR A 1 492 ? -14.878 -1.554 -12.282 1.00 91.12 492 THR A N 1
ATOM 4003 C CA . THR A 1 492 ? -13.436 -1.729 -12.391 1.00 91.12 492 THR A CA 1
ATOM 4004 C C . THR A 1 492 ? -13.058 -1.855 -13.857 1.00 91.12 492 THR A C 1
ATOM 4006 O O . THR A 1 492 ? -13.611 -2.688 -14.572 1.00 91.12 492 THR A O 1
ATOM 4009 N N . LEU A 1 493 ? -12.084 -1.062 -14.297 1.00 90.88 493 LEU A N 1
ATOM 4010 C CA . LEU A 1 493 ? -11.387 -1.262 -15.561 1.00 90.88 493 LEU A CA 1
ATOM 4011 C C . LEU A 1 493 ? -9.981 -1.775 -15.302 1.00 90.88 493 LEU A C 1
ATOM 4013 O O . LEU A 1 493 ? -9.246 -1.189 -14.507 1.00 90.88 493 LEU A O 1
ATOM 4017 N N . THR A 1 494 ? -9.594 -2.808 -16.038 1.00 90.69 494 THR A N 1
ATOM 4018 C CA . THR A 1 494 ? -8.245 -3.366 -15.997 1.00 90.69 494 THR A CA 1
ATOM 4019 C C . THR A 1 494 ? -7.666 -3.400 -17.398 1.00 90.69 494 THR A C 1
ATOM 4021 O O . THR A 1 494 ? -8.271 -3.968 -18.301 1.00 90.69 494 THR A O 1
ATOM 4024 N N . TYR A 1 495 ? -6.496 -2.801 -17.581 1.00 89.69 495 TYR A N 1
ATOM 4025 C CA . TYR A 1 495 ? -5.762 -2.804 -18.837 1.00 89.69 495 TYR A CA 1
ATOM 4026 C C . TYR A 1 495 ? -4.507 -3.662 -18.726 1.00 89.69 495 TYR A C 1
ATOM 4028 O O . TYR A 1 495 ? -3.658 -3.405 -17.868 1.00 89.69 495 TYR A O 1
ATOM 4036 N N . GLU A 1 496 ? -4.371 -4.655 -19.602 1.00 88.31 496 GLU A N 1
ATOM 4037 C CA . GLU A 1 496 ? -3.163 -5.476 -19.698 1.00 88.31 496 GLU A CA 1
ATOM 4038 C C . GLU A 1 496 ? -2.069 -4.712 -20.467 1.00 88.31 496 GLU A C 1
ATOM 4040 O O . GLU A 1 496 ? -2.125 -4.577 -21.690 1.00 88.31 496 GLU A O 1
ATOM 4045 N N . ASN A 1 497 ? -1.063 -4.191 -19.757 1.00 82.69 497 ASN A N 1
ATOM 4046 C CA . ASN A 1 497 ? 0.004 -3.377 -20.348 1.00 82.69 497 ASN A CA 1
ATOM 4047 C C . ASN A 1 497 ? 1.087 -4.224 -21.041 1.00 82.69 497 ASN A C 1
ATOM 4049 O O . ASN A 1 497 ? 2.216 -4.343 -20.560 1.00 82.69 497 ASN A O 1
ATOM 4053 N N . GLU A 1 498 ? 0.763 -4.813 -22.187 1.00 75.25 498 GLU A N 1
ATOM 4054 C CA . GLU A 1 498 ? 1.737 -5.586 -22.976 1.00 75.25 498 GLU A CA 1
ATOM 4055 C C . GLU A 1 498 ? 2.807 -4.700 -23.640 1.00 75.25 498 GLU A C 1
ATOM 4057 O O . GLU A 1 498 ? 3.891 -5.172 -23.973 1.00 75.25 498 GLU A O 1
ATOM 4062 N N . GLU A 1 499 ? 2.516 -3.411 -23.816 1.00 70.06 499 GLU A N 1
ATOM 4063 C CA . GLU A 1 499 ? 3.365 -2.440 -24.518 1.00 70.06 499 GLU A CA 1
ATOM 4064 C C . GLU A 1 499 ? 4.393 -1.756 -23.604 1.00 70.06 499 GLU A C 1
ATOM 4066 O O . GLU A 1 499 ? 5.181 -0.932 -24.065 1.00 70.06 499 GLU A O 1
ATOM 4071 N N . ASN A 1 500 ? 4.406 -2.108 -22.313 1.00 73.50 500 ASN A N 1
ATOM 4072 C CA . ASN A 1 500 ? 5.242 -1.494 -21.279 1.00 73.50 500 ASN A CA 1
ATOM 4073 C C . ASN A 1 500 ? 5.130 0.047 -21.250 1.00 73.50 500 ASN A C 1
ATOM 4075 O O . ASN A 1 500 ? 6.111 0.742 -20.974 1.00 73.50 500 ASN A O 1
ATOM 4079 N N . LEU A 1 501 ? 3.934 0.587 -21.512 1.00 77.38 501 LEU A N 1
ATOM 4080 C CA . LEU A 1 501 ? 3.647 2.015 -21.361 1.00 77.38 501 LEU A CA 1
ATOM 4081 C C . LEU A 1 501 ? 3.844 2.442 -19.901 1.00 77.38 501 LEU A C 1
ATOM 4083 O O . LEU A 1 501 ? 3.784 1.619 -18.974 1.00 77.38 501 LEU A O 1
ATOM 4087 N N . ALA A 1 502 ? 4.048 3.739 -19.669 1.00 79.31 502 ALA A N 1
ATOM 4088 C CA . ALA A 1 502 ? 4.146 4.247 -18.310 1.00 79.31 502 ALA A CA 1
ATOM 4089 C C . ALA A 1 502 ? 2.826 3.984 -17.567 1.00 79.31 502 ALA A C 1
ATOM 4091 O O . ALA A 1 502 ? 1.753 4.390 -18.008 1.00 79.31 502 ALA A O 1
ATOM 4092 N N . HIS A 1 503 ? 2.899 3.332 -16.402 1.00 79.94 503 HIS A N 1
ATOM 4093 C CA . HIS A 1 503 ? 1.701 2.944 -15.643 1.00 79.94 503 HIS A CA 1
ATOM 4094 C C . HIS A 1 503 ? 0.803 4.146 -15.330 1.00 79.94 503 HIS A C 1
ATOM 4096 O O . HIS A 1 503 ? -0.416 4.020 -15.352 1.00 79.94 503 HIS A O 1
ATOM 4102 N N . ARG A 1 504 ? 1.407 5.317 -15.090 1.00 80.31 504 ARG A N 1
ATOM 4103 C CA . ARG A 1 504 ? 0.686 6.565 -14.829 1.00 80.31 504 ARG A CA 1
ATOM 4104 C C . ARG A 1 504 ? -0.178 7.006 -16.013 1.00 80.31 504 ARG A C 1
ATOM 4106 O O . ARG A 1 504 ? -1.310 7.408 -15.796 1.00 80.31 504 ARG A O 1
ATOM 4113 N N . GLU A 1 505 ? 0.320 6.875 -17.241 1.00 81.38 505 GLU A N 1
ATOM 4114 C CA . GLU A 1 505 ? -0.428 7.246 -18.451 1.00 81.38 505 GLU A CA 1
ATOM 4115 C C . GLU A 1 505 ? -1.669 6.364 -18.616 1.00 81.38 505 GLU A C 1
ATOM 4117 O O . GLU A 1 505 ? -2.767 6.864 -18.851 1.00 81.38 505 GLU A O 1
ATOM 4122 N N . ILE A 1 506 ? -1.516 5.054 -18.391 1.00 82.94 506 ILE A N 1
ATOM 4123 C CA . ILE A 1 506 ? -2.643 4.116 -18.416 1.00 82.94 506 ILE A CA 1
ATOM 4124 C C . ILE A 1 506 ? -3.624 4.421 -17.278 1.00 82.94 506 ILE A C 1
ATOM 4126 O O . ILE A 1 506 ? -4.832 4.425 -17.501 1.00 82.94 506 ILE A O 1
ATOM 4130 N N . GLN A 1 507 ? -3.132 4.687 -16.061 1.00 85.19 507 GLN A N 1
ATOM 4131 C CA . GLN A 1 507 ? -3.980 5.044 -14.918 1.00 85.19 507 GLN A CA 1
ATOM 4132 C C . GLN A 1 507 ? -4.819 6.284 -15.213 1.00 85.19 507 GLN A C 1
ATOM 4134 O O . GLN A 1 507 ? -6.026 6.264 -14.975 1.00 85.19 507 GLN A O 1
ATOM 4139 N N . ASP A 1 508 ? -4.197 7.336 -15.743 1.00 82.12 508 ASP A N 1
ATOM 4140 C CA . ASP A 1 508 ? -4.870 8.587 -16.072 1.00 82.12 508 ASP A CA 1
ATOM 4141 C C . ASP A 1 508 ? -5.926 8.367 -17.165 1.00 82.12 508 ASP A C 1
ATOM 4143 O O . ASP A 1 508 ? -7.044 8.863 -17.040 1.00 82.12 508 ASP A O 1
ATOM 4147 N N . GLU A 1 509 ? -5.654 7.546 -18.184 1.00 85.06 509 GLU A N 1
ATOM 4148 C CA . GLU A 1 509 ? -6.656 7.241 -19.210 1.00 85.06 509 GLU A CA 1
ATOM 4149 C C . GLU A 1 509 ? -7.809 6.370 -18.698 1.00 85.06 509 GLU A C 1
ATOM 4151 O O . GLU A 1 509 ? -8.973 6.656 -18.995 1.00 85.06 509 GLU A O 1
ATOM 4156 N N . LEU A 1 510 ? -7.529 5.327 -17.911 1.00 87.19 510 LEU A N 1
ATOM 4157 C CA . LEU A 1 510 ? -8.579 4.525 -17.279 1.00 87.19 510 LEU A CA 1
ATOM 4158 C C . LEU A 1 510 ? -9.457 5.397 -16.380 1.00 87.19 510 LEU A C 1
ATOM 4160 O O . LEU A 1 510 ? -10.686 5.287 -16.419 1.00 87.19 510 LEU A O 1
ATOM 4164 N N . LYS A 1 511 ? -8.833 6.315 -15.631 1.00 86.75 511 LYS A N 1
ATOM 4165 C CA . LYS A 1 511 ? -9.541 7.313 -14.833 1.00 86.75 511 LYS A CA 1
ATOM 4166 C C . LYS A 1 511 ? -10.423 8.183 -15.709 1.00 86.75 511 LYS A C 1
ATOM 4168 O O . LYS A 1 511 ? -11.593 8.309 -15.395 1.00 86.75 511 LYS A O 1
ATOM 4173 N N . LEU A 1 512 ? -9.906 8.734 -16.808 1.00 82.69 512 LEU A N 1
ATOM 4174 C CA . LEU A 1 512 ? -10.667 9.579 -17.734 1.00 82.69 512 LEU A CA 1
ATOM 4175 C C . LEU A 1 512 ? -11.858 8.825 -18.344 1.00 82.69 512 LEU A C 1
ATOM 4177 O O . LEU A 1 512 ? -12.958 9.375 -18.433 1.00 82.69 512 LEU A O 1
ATOM 4181 N N . LYS A 1 513 ? -11.680 7.548 -18.717 1.00 80.31 513 LYS A N 1
ATOM 4182 C CA . LYS A 1 513 ? -12.771 6.687 -19.207 1.00 80.31 513 LYS A CA 1
ATOM 4183 C C . LYS A 1 513 ? -13.872 6.518 -18.160 1.00 80.31 513 LYS A C 1
ATOM 4185 O O . LYS A 1 513 ? -15.045 6.563 -18.523 1.00 80.31 513 LYS A O 1
ATOM 4190 N N . LEU A 1 514 ? -13.512 6.380 -16.884 1.00 81.62 514 LEU A N 1
ATOM 4191 C CA . LEU A 1 514 ? -14.468 6.320 -15.777 1.00 81.62 514 LEU A CA 1
ATOM 4192 C C . LEU A 1 514 ? -14.947 7.705 -15.313 1.00 81.62 514 LEU A C 1
ATOM 4194 O O . LEU A 1 514 ? -16.037 7.818 -14.780 1.00 81.62 514 LEU A O 1
ATOM 4198 N N . GLU A 1 515 ? -14.217 8.792 -15.537 1.00 75.94 515 GLU A N 1
ATOM 4199 C CA . GLU A 1 515 ? -14.655 10.159 -15.225 1.00 75.94 515 GLU A CA 1
ATOM 4200 C C . GLU A 1 515 ? -15.776 10.628 -16.148 1.00 75.94 515 GLU A C 1
ATOM 4202 O O . GLU A 1 515 ? -16.609 11.422 -15.707 1.00 75.94 515 GLU A O 1
ATOM 4207 N N . LYS A 1 516 ? -15.901 10.043 -17.350 1.00 67.31 516 LYS A N 1
ATOM 4208 C CA . LYS A 1 516 ? -17.128 10.155 -18.157 1.00 67.31 516 LYS A CA 1
ATOM 4209 C C . LYS A 1 516 ? -18.378 9.810 -17.336 1.00 67.31 516 LYS A C 1
ATOM 4211 O O . LYS A 1 516 ? -19.423 10.399 -17.573 1.00 67.31 516 LYS A O 1
ATOM 4216 N N . ILE A 1 517 ? -18.280 8.936 -16.326 1.00 61.03 517 ILE A N 1
ATOM 4217 C CA . ILE A 1 517 ? -19.374 8.635 -15.384 1.00 61.03 517 ILE A CA 1
ATOM 4218 C C . ILE A 1 517 ? -19.804 9.888 -14.617 1.00 61.03 517 ILE A C 1
ATOM 4220 O O . ILE A 1 517 ? -20.998 10.163 -14.516 1.00 61.03 517 ILE A O 1
ATOM 4224 N N . LYS A 1 518 ? -18.854 10.673 -14.091 1.00 53.41 518 LYS A N 1
ATOM 4225 C CA . LYS A 1 518 ? -19.155 11.846 -13.254 1.00 53.41 518 LYS A CA 1
ATOM 4226 C C . LYS A 1 518 ? -19.912 12.924 -14.024 1.00 53.41 518 LYS A C 1
ATOM 4228 O O . LYS A 1 518 ? -20.885 13.460 -13.505 1.00 53.41 518 LYS A O 1
ATOM 4233 N N . SER A 1 519 ? -19.556 13.158 -15.290 1.00 53.78 519 SER A N 1
ATOM 4234 C CA . SER A 1 519 ? -20.255 14.140 -16.130 1.00 53.78 519 SER A CA 1
ATOM 4235 C C . SER A 1 519 ? -21.725 13.794 -16.408 1.00 53.78 519 SER A C 1
ATOM 4237 O O . SER A 1 519 ? -22.488 14.681 -16.777 1.00 53.78 519 SER A O 1
ATOM 4239 N N . PHE A 1 520 ? -22.145 12.536 -16.217 1.00 47.12 520 PHE A N 1
ATOM 4240 C CA . PHE A 1 520 ? -23.548 12.118 -16.346 1.00 47.12 520 PHE A CA 1
ATOM 4241 C C . PHE A 1 520 ? -24.319 12.088 -15.016 1.00 47.12 520 PHE A C 1
ATOM 4243 O O . PHE A 1 520 ? -25.550 12.038 -15.044 1.00 47.12 520 PHE A O 1
ATOM 4250 N N . VAL A 1 521 ? -23.623 12.092 -13.873 1.00 47.78 521 VAL A N 1
ATOM 4251 C CA . VAL A 1 521 ? -24.206 11.948 -12.525 1.00 47.78 521 VAL A CA 1
ATOM 4252 C C . VAL A 1 521 ? -24.480 13.308 -11.860 1.00 47.78 521 VAL A C 1
ATOM 4254 O O . VAL A 1 521 ? -25.440 13.418 -11.102 1.00 47.78 521 VAL A O 1
ATOM 4257 N N . ASP A 1 522 ? -23.719 14.357 -12.191 1.00 44.53 522 ASP A N 1
ATOM 4258 C CA . ASP A 1 522 ? -23.814 15.681 -11.542 1.00 44.53 522 ASP A CA 1
ATOM 4259 C C . ASP A 1 522 ? -24.883 16.634 -12.139 1.00 44.53 522 ASP A C 1
ATOM 4261 O O . ASP A 1 522 ? -24.955 17.800 -11.751 1.00 44.53 522 ASP A O 1
ATOM 4265 N N . ILE A 1 523 ? -25.741 16.175 -13.065 1.00 37.38 523 ILE A N 1
ATOM 4266 C CA . ILE A 1 523 ? -26.784 17.013 -13.693 1.00 37.38 523 ILE A CA 1
ATOM 4267 C C . ILE A 1 523 ? -28.189 16.492 -13.337 1.00 37.38 523 ILE A C 1
ATOM 4269 O O . ILE A 1 523 ? -28.598 15.441 -13.843 1.00 37.38 523 ILE A O 1
ATOM 4273 N N . PRO A 1 524 ? -28.982 17.228 -12.529 1.00 33.78 524 PRO A N 1
ATOM 4274 C CA . PRO A 1 524 ? -30.419 17.004 -12.420 1.00 33.78 524 PRO A CA 1
ATOM 4275 C C . PRO A 1 524 ? -31.060 17.205 -13.795 1.00 33.78 524 PRO A C 1
ATOM 4277 O O . PRO A 1 524 ? -30.835 18.224 -14.441 1.00 33.78 524 PRO A O 1
ATOM 4280 N N . MET A 1 525 ? -31.828 16.205 -14.229 1.00 35.56 525 MET A N 1
ATOM 4281 C CA . MET A 1 525 ? -32.542 16.102 -15.507 1.00 35.56 525 MET A CA 1
ATOM 4282 C C . MET A 1 525 ? -32.753 17.428 -16.270 1.00 35.56 525 MET A C 1
ATOM 4284 O O . MET A 1 525 ? -33.660 18.196 -15.958 1.00 35.56 525 MET A O 1
ATOM 4288 N N . LEU A 1 526 ? -31.983 17.630 -17.343 1.00 27.19 526 LEU A N 1
ATOM 4289 C CA . LEU A 1 526 ? -32.361 18.481 -18.474 1.00 27.19 526 LEU A CA 1
ATOM 4290 C C . LEU A 1 526 ? -32.378 17.631 -19.757 1.00 27.19 526 LEU A C 1
ATOM 4292 O O . LEU A 1 526 ? -31.607 16.669 -19.848 1.00 27.19 526 LEU A O 1
ATOM 4296 N N . PRO A 1 527 ? -33.273 17.928 -20.720 1.00 30.02 527 PRO A N 1
ATOM 4297 C CA . PRO A 1 527 ? -33.439 17.123 -21.924 1.00 30.02 527 PRO A CA 1
ATOM 4298 C C . PRO A 1 527 ? -32.191 17.200 -22.799 1.00 30.02 527 PRO A C 1
ATOM 4300 O O . PRO A 1 527 ? -31.540 18.242 -22.853 1.00 30.02 527 PRO A O 1
ATOM 4303 N N . GLU A 1 528 ? -31.909 16.085 -23.472 1.00 38.00 528 GLU A N 1
ATOM 4304 C CA . GLU A 1 528 ? -30.882 15.878 -24.497 1.00 38.00 528 GLU A CA 1
ATOM 4305 C C . GLU A 1 528 ? -30.287 17.167 -25.083 1.00 38.00 528 GLU A C 1
ATOM 4307 O O . GLU A 1 528 ? -30.891 17.835 -25.922 1.00 38.00 528 GLU A O 1
ATOM 4312 N N . GLN A 1 529 ? -29.044 17.467 -24.708 1.00 29.02 529 GLN A N 1
ATOM 4313 C CA . GLN A 1 529 ? -28.163 18.278 -25.536 1.00 29.02 529 GLN A CA 1
ATOM 4314 C C . GLN A 1 529 ? -26.857 17.522 -25.753 1.00 29.02 529 GLN A C 1
ATOM 4316 O O . GLN A 1 529 ? -26.026 17.399 -24.861 1.00 29.02 529 GLN A O 1
ATOM 4321 N N . SER A 1 530 ? -26.766 16.979 -26.970 1.00 32.28 530 SER A N 1
ATOM 4322 C CA . SER A 1 530 ? -25.577 16.577 -27.727 1.00 32.28 530 SER A CA 1
ATOM 4323 C C . SER A 1 530 ? -24.463 15.843 -26.973 1.00 32.28 530 SER A C 1
ATOM 4325 O O . SER A 1 530 ? -23.671 16.445 -26.250 1.00 32.28 530 SER A O 1
ATOM 4327 N N . SER A 1 531 ? -24.306 14.557 -27.299 1.00 35.50 531 SER A N 1
ATOM 4328 C CA . SER A 1 531 ? -23.059 13.810 -27.136 1.00 35.50 531 SER A CA 1
ATOM 4329 C C . SER A 1 531 ? -21.912 14.537 -27.855 1.00 35.50 531 SER A C 1
ATOM 4331 O O . SER A 1 531 ? -21.674 14.343 -29.050 1.00 35.50 531 SER A O 1
ATOM 4333 N N . GLY A 1 532 ? -21.209 15.413 -27.143 1.00 28.62 532 GLY A N 1
ATOM 4334 C CA . GLY A 1 532 ? -19.927 15.930 -27.590 1.00 28.62 532 GLY A CA 1
ATOM 4335 C C . GLY A 1 532 ? -18.919 14.787 -27.580 1.00 28.62 532 GLY A C 1
ATOM 4336 O O . GLY A 1 532 ? -18.552 14.297 -26.513 1.00 28.62 532 GLY A O 1
ATOM 4337 N N . ASN A 1 533 ? -18.487 14.348 -28.762 1.00 37.34 533 ASN A N 1
ATOM 4338 C CA . ASN A 1 533 ? -17.330 13.472 -28.909 1.00 37.34 533 ASN A CA 1
ATOM 4339 C C . ASN A 1 533 ? -16.089 14.206 -28.375 1.00 37.34 533 ASN A C 1
ATOM 4341 O O . ASN A 1 533 ? -15.414 14.907 -29.123 1.00 37.34 533 ASN A O 1
ATOM 4345 N N . MET A 1 534 ? -15.778 14.051 -27.085 1.00 37.09 534 MET A N 1
ATOM 4346 C CA . MET A 1 534 ? -14.397 14.182 -26.630 1.00 37.09 534 MET A CA 1
ATOM 4347 C C . MET A 1 534 ? -13.642 12.982 -27.187 1.00 37.09 534 MET A C 1
ATOM 4349 O O . MET A 1 534 ? -13.930 11.837 -26.817 1.00 37.09 534 MET A O 1
ATOM 4353 N N . GLU A 1 535 ? -12.724 13.253 -28.112 1.00 37.53 535 GLU A N 1
ATOM 4354 C CA . GLU A 1 535 ? -11.790 12.270 -28.643 1.00 37.53 535 GLU A CA 1
ATOM 4355 C C . GLU A 1 535 ? -11.110 11.556 -27.471 1.00 37.53 535 GLU A C 1
ATOM 4357 O O . GLU A 1 535 ? -10.331 12.138 -26.720 1.00 37.53 535 GLU A O 1
ATOM 4362 N N . SER A 1 536 ? -11.433 10.276 -27.279 1.00 41.06 536 SER A N 1
ATOM 4363 C CA . SER A 1 536 ? -10.573 9.393 -26.507 1.00 41.06 536 SER A CA 1
ATOM 4364 C C . SER A 1 536 ? -9.225 9.383 -27.216 1.00 41.06 536 SER A C 1
ATOM 4366 O O . SER A 1 536 ? -9.157 8.918 -28.360 1.00 41.06 536 SER A O 1
ATOM 4368 N N . ASN A 1 537 ? -8.175 9.889 -26.570 1.00 44.19 537 ASN A N 1
ATOM 4369 C CA . ASN A 1 537 ? -6.814 9.629 -27.018 1.00 44.19 537 ASN A CA 1
ATOM 4370 C C . ASN A 1 537 ? -6.696 8.114 -27.236 1.00 44.19 537 ASN A C 1
ATOM 4372 O O . ASN A 1 537 ? -6.980 7.333 -26.335 1.00 44.19 537 ASN A O 1
ATOM 4376 N N . LYS A 1 538 ? -6.392 7.695 -28.469 1.00 56.78 538 LYS A N 1
ATOM 4377 C CA . LYS A 1 538 ? -6.343 6.288 -28.909 1.00 56.78 538 LYS A CA 1
ATOM 4378 C C . LYS A 1 538 ? -5.122 5.543 -28.336 1.00 56.78 538 LYS A C 1
ATOM 4380 O O . LYS A 1 538 ? -4.450 4.836 -29.080 1.00 56.78 538 LYS A O 1
ATOM 4385 N N . ILE A 1 539 ? -4.775 5.754 -27.069 1.00 61.12 539 ILE A N 1
ATOM 4386 C CA . ILE A 1 539 ? -3.586 5.144 -26.466 1.00 61.12 539 ILE A CA 1
ATOM 4387 C C . ILE A 1 539 ? -3.922 3.712 -26.021 1.00 61.12 539 ILE A C 1
ATOM 4389 O O . ILE A 1 539 ? -3.174 2.800 -26.359 1.00 61.12 539 ILE A O 1
ATOM 4393 N N . LEU A 1 540 ? -5.071 3.464 -25.371 1.00 67.69 540 LEU A N 1
ATOM 4394 C CA . LEU A 1 540 ? -5.451 2.100 -24.964 1.00 67.69 540 LEU A CA 1
ATOM 4395 C C . LEU A 1 540 ? -6.188 1.328 -26.064 1.00 67.69 540 LEU A C 1
ATOM 4397 O O . LEU A 1 540 ? -7.237 1.751 -26.567 1.00 67.69 540 LEU A O 1
ATOM 4401 N N . LYS A 1 541 ? -5.703 0.121 -26.363 1.00 69.44 541 LYS A N 1
ATOM 4402 C CA . LYS A 1 541 ? -6.388 -0.837 -27.240 1.00 69.4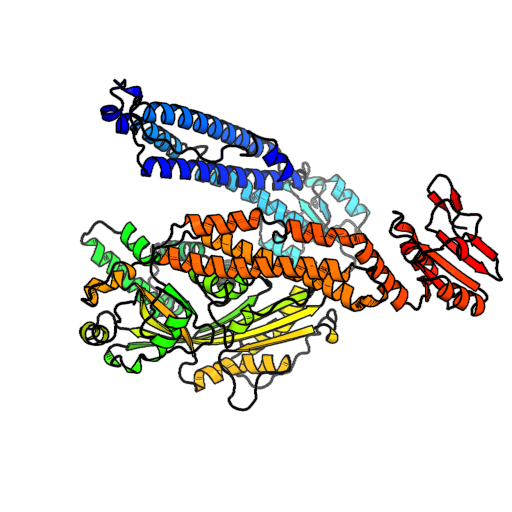4 541 LYS A CA 1
ATOM 4403 C C . LYS A 1 541 ? -7.586 -1.461 -26.523 1.00 69.44 541 LYS A C 1
ATOM 4405 O O . LYS A 1 541 ? -7.446 -2.039 -25.450 1.00 69.44 541 LYS A O 1
ATOM 4410 N N . ASN A 1 542 ? -8.767 -1.401 -27.142 1.00 72.19 542 ASN A N 1
ATOM 4411 C CA . ASN A 1 542 ? -9.997 -1.949 -26.549 1.00 72.19 542 ASN A CA 1
ATOM 4412 C C . ASN A 1 542 ? -9.922 -3.461 -26.266 1.00 72.19 542 ASN A C 1
ATOM 4414 O O . ASN A 1 542 ? -10.580 -3.929 -25.348 1.00 72.19 542 ASN A O 1
ATOM 4418 N N . GLU A 1 543 ? -9.118 -4.214 -27.020 1.00 71.75 543 GLU A N 1
ATOM 4419 C CA . GLU A 1 543 ? -8.939 -5.666 -26.852 1.00 71.75 543 GLU A CA 1
ATOM 4420 C C . GLU A 1 543 ? -8.195 -6.045 -25.557 1.00 71.75 543 GLU A C 1
ATOM 4422 O O . GLU A 1 543 ? -8.339 -7.163 -25.075 1.00 71.75 543 GLU A O 1
ATOM 4427 N N . GLN A 1 544 ? -7.424 -5.115 -24.980 1.00 75.88 544 GLN A N 1
ATOM 4428 C CA . GLN A 1 544 ? -6.654 -5.301 -23.741 1.00 75.88 544 GLN A CA 1
ATOM 4429 C C . GLN A 1 544 ? -7.378 -4.740 -22.505 1.00 75.88 544 GLN A C 1
ATOM 4431 O O . GLN A 1 544 ? -6.847 -4.797 -21.395 1.00 75.88 544 GLN A O 1
ATOM 4436 N N . LEU A 1 545 ? -8.580 -4.182 -22.692 1.00 83.31 545 LEU A N 1
ATOM 4437 C CA . LEU A 1 545 ? -9.389 -3.585 -21.638 1.00 83.31 545 LEU A CA 1
ATOM 4438 C C . LEU A 1 545 ? -10.442 -4.580 -21.141 1.00 83.31 545 LEU A C 1
ATOM 4440 O O . LEU A 1 545 ? -11.388 -4.914 -21.850 1.00 83.31 545 LEU A O 1
ATOM 4444 N N . ASN A 1 546 ? -10.315 -4.980 -19.883 1.00 86.00 546 ASN A N 1
ATOM 4445 C CA . ASN A 1 546 ? -11.296 -5.775 -19.161 1.00 86.00 546 ASN A CA 1
ATOM 4446 C C . ASN A 1 546 ? -12.135 -4.895 -18.235 1.00 86.00 546 ASN A C 1
ATOM 4448 O O . ASN A 1 546 ? -11.684 -3.853 -17.755 1.00 86.00 546 ASN A O 1
ATOM 4452 N N . PHE A 1 547 ? -13.358 -5.343 -17.975 1.00 87.50 547 PHE A N 1
ATOM 4453 C CA . PHE A 1 547 ? -14.338 -4.636 -17.164 1.00 87.50 547 PHE A CA 1
ATOM 4454 C C . PHE A 1 547 ? -14.988 -5.594 -16.161 1.00 87.50 547 PHE A C 1
ATOM 4456 O O . PHE A 1 547 ? -15.378 -6.703 -16.531 1.00 87.50 547 PHE A O 1
ATOM 4463 N N . TYR A 1 548 ? -15.143 -5.131 -14.921 1.00 89.25 548 TYR A N 1
ATOM 4464 C CA . TYR A 1 548 ? -15.873 -5.820 -13.858 1.00 89.25 548 TYR A CA 1
ATOM 4465 C C . TYR A 1 548 ? -16.881 -4.874 -13.207 1.00 89.25 548 TYR A C 1
ATOM 4467 O O . TYR A 1 548 ? -16.649 -3.664 -13.115 1.00 89.25 548 TYR A O 1
ATOM 4475 N N . PHE A 1 549 ? -18.005 -5.431 -12.760 1.00 89.38 549 PHE A N 1
ATOM 4476 C CA . PHE A 1 549 ? -19.077 -4.675 -12.128 1.00 89.38 549 PHE A CA 1
ATOM 4477 C C . PHE A 1 549 ? -19.707 -5.436 -10.977 1.00 89.38 549 PHE A C 1
ATOM 4479 O O . PHE A 1 549 ? -20.133 -6.580 -11.138 1.00 89.38 549 PHE A O 1
ATOM 4486 N N . ASN A 1 550 ? -19.834 -4.750 -9.845 1.00 88.69 550 ASN A N 1
ATOM 4487 C CA . ASN A 1 550 ? -20.476 -5.272 -8.649 1.00 88.69 550 ASN A CA 1
ATOM 4488 C C . ASN A 1 550 ? -21.412 -4.213 -8.073 1.00 88.69 550 ASN A C 1
ATOM 4490 O O . ASN A 1 550 ? -21.052 -3.042 -8.009 1.00 88.69 550 ASN A O 1
ATOM 4494 N N . ALA A 1 551 ? -22.597 -4.600 -7.610 1.00 88.00 551 ALA A N 1
ATOM 4495 C CA . ALA A 1 551 ? -23.526 -3.674 -6.968 1.00 88.00 551 ALA A CA 1
ATOM 4496 C C . ALA A 1 551 ? -24.392 -4.381 -5.921 1.00 88.00 551 ALA A C 1
ATOM 4498 O O . ALA A 1 551 ? -24.639 -5.582 -6.019 1.00 88.00 551 ALA A O 1
ATOM 4499 N N . ASP A 1 552 ? -24.849 -3.626 -4.920 1.00 82.69 552 ASP A N 1
ATOM 4500 C CA . ASP A 1 552 ? -25.699 -4.138 -3.830 1.00 82.69 552 ASP A CA 1
ATOM 4501 C C . ASP A 1 552 ? -27.172 -4.302 -4.236 1.00 82.69 552 ASP A C 1
ATOM 4503 O O . ASP A 1 552 ? -27.928 -5.054 -3.618 1.00 82.69 552 ASP A O 1
ATOM 4507 N N . VAL A 1 553 ? -27.590 -3.578 -5.271 1.00 78.31 553 VAL A N 1
ATOM 4508 C CA . VAL A 1 553 ? -28.940 -3.616 -5.840 1.00 78.31 553 VAL A CA 1
ATOM 4509 C C . VAL A 1 553 ? -28.798 -3.984 -7.308 1.00 78.31 553 VAL A C 1
ATOM 4511 O O . VAL A 1 553 ? -27.863 -3.518 -7.948 1.00 78.31 553 VAL A O 1
ATOM 4514 N N . MET A 1 554 ? -29.705 -4.812 -7.829 1.00 72.50 554 MET A N 1
ATOM 4515 C CA . MET A 1 554 ? -29.808 -5.156 -9.250 1.00 72.50 554 MET A CA 1
ATOM 4516 C C . MET A 1 554 ? -31.266 -4.975 -9.708 1.00 72.50 554 MET A C 1
ATOM 4518 O O . MET A 1 554 ? -32.168 -5.254 -8.917 1.00 72.50 554 MET A O 1
ATOM 4522 N N . PRO A 1 555 ? -31.521 -4.536 -10.953 1.00 64.38 555 PRO A N 1
ATOM 4523 C CA . PRO A 1 555 ? -32.837 -4.570 -11.567 1.00 64.38 555 PRO A CA 1
ATOM 4524 C C . PRO A 1 555 ? -33.332 -6.013 -11.618 1.00 64.38 555 PRO A C 1
ATOM 4526 O O . PRO A 1 555 ? -32.574 -6.916 -11.977 1.00 64.38 555 PRO A O 1
ATOM 4529 N N . ASN A 1 556 ? -34.603 -6.216 -11.283 1.00 55.59 556 ASN A N 1
ATOM 4530 C CA . ASN A 1 556 ? -35.182 -7.548 -11.103 1.00 55.59 556 ASN A CA 1
ATOM 4531 C C . ASN A 1 556 ? -35.153 -8.422 -12.377 1.00 55.59 556 ASN A C 1
ATOM 4533 O O . ASN A 1 556 ? -35.157 -9.642 -12.248 1.00 55.59 556 ASN A O 1
ATOM 4537 N N . ASP A 1 557 ? -35.046 -7.826 -13.577 1.00 59.44 557 ASP A N 1
ATOM 4538 C CA . ASP A 1 557 ? -35.271 -8.530 -14.853 1.00 59.44 557 ASP A CA 1
ATOM 4539 C C . ASP A 1 557 ? -34.120 -8.456 -15.890 1.00 59.44 557 ASP A C 1
ATOM 4541 O O . ASP A 1 557 ? -34.195 -9.121 -16.923 1.00 59.44 557 ASP A O 1
ATOM 4545 N N . GLU A 1 558 ? -33.035 -7.698 -15.657 1.00 61.06 558 GLU A N 1
ATOM 4546 C CA . GLU A 1 558 ? -32.019 -7.420 -16.707 1.00 61.06 558 GLU A CA 1
ATOM 4547 C C . GLU A 1 558 ? -30.624 -8.040 -16.479 1.00 61.06 558 GLU A C 1
ATOM 4549 O O . GLU A 1 558 ? -29.799 -8.081 -17.398 1.00 61.06 558 GLU A O 1
ATOM 4554 N N . GLY A 1 559 ? -30.361 -8.601 -15.294 1.00 66.62 559 GLY A N 1
ATOM 4555 C CA . GLY A 1 559 ? -29.055 -9.170 -14.942 1.00 66.62 559 GLY A CA 1
ATOM 4556 C C . GLY A 1 559 ? -27.923 -8.131 -14.860 1.00 66.62 559 GLY A C 1
ATOM 4557 O O . GLY A 1 559 ? -28.126 -6.932 -15.036 1.00 66.62 559 GLY A O 1
ATOM 4558 N N . ALA A 1 560 ? -26.701 -8.585 -14.557 1.00 73.62 560 ALA A N 1
ATOM 4559 C CA . ALA A 1 560 ? -25.550 -7.689 -14.435 1.00 73.62 560 ALA A CA 1
ATOM 4560 C C . ALA A 1 560 ? -25.144 -7.086 -15.803 1.00 73.62 560 ALA A C 1
ATOM 4562 O O . ALA A 1 560 ? -25.118 -7.815 -16.807 1.00 73.62 560 ALA A O 1
ATOM 4563 N N . PRO A 1 561 ? -24.774 -5.791 -15.863 1.00 81.69 561 PRO A N 1
ATOM 4564 C CA . PRO A 1 561 ? -24.221 -5.158 -17.054 1.00 81.69 561 PRO A CA 1
ATOM 4565 C C . PRO A 1 561 ? -23.065 -5.962 -17.659 1.00 81.69 561 PRO A C 1
ATOM 4567 O O . PRO A 1 561 ? -22.095 -6.285 -16.980 1.00 81.69 561 PRO A O 1
ATOM 4570 N N . ARG A 1 562 ? -23.162 -6.275 -18.957 1.00 81.31 562 ARG A N 1
ATOM 4571 C CA . ARG A 1 562 ? -22.132 -7.037 -19.697 1.00 81.31 562 ARG A CA 1
ATOM 4572 C C . ARG A 1 562 ? -21.202 -6.174 -20.543 1.00 81.31 562 ARG A C 1
ATOM 4574 O O . ARG A 1 562 ? -20.244 -6.684 -21.112 1.00 81.31 562 ARG A O 1
ATOM 4581 N N . THR A 1 563 ? -21.511 -4.892 -20.675 1.00 82.31 563 THR A N 1
ATOM 4582 C CA . THR A 1 563 ? -20.693 -3.923 -21.403 1.00 82.31 563 THR A CA 1
ATOM 4583 C C . THR A 1 563 ? -20.446 -2.728 -20.507 1.00 82.31 563 THR A C 1
ATOM 4585 O O . THR A 1 563 ? -21.279 -2.421 -19.650 1.00 82.31 563 THR A O 1
ATOM 4588 N N . LEU A 1 564 ? -19.324 -2.043 -20.738 1.00 79.94 564 LEU A N 1
ATOM 4589 C CA . LEU A 1 564 ? -19.002 -0.821 -20.013 1.00 79.94 564 LEU A CA 1
ATOM 4590 C C . LEU A 1 564 ? -20.169 0.167 -20.104 1.00 79.94 564 LEU A C 1
ATOM 4592 O O . LEU A 1 564 ? -20.684 0.557 -19.068 1.00 79.94 564 LEU A O 1
ATOM 4596 N N . ASP A 1 565 ? -20.675 0.458 -21.306 1.00 78.12 565 ASP A N 1
ATOM 4597 C CA . ASP A 1 565 ? -21.773 1.416 -21.519 1.00 78.12 565 ASP A CA 1
ATOM 4598 C C . ASP A 1 565 ? -23.029 1.109 -20.690 1.00 78.12 565 ASP A C 1
ATOM 4600 O O . ASP A 1 565 ? -23.572 2.005 -20.043 1.00 78.12 565 ASP A O 1
ATOM 4604 N N . LYS A 1 566 ? -23.452 -0.163 -20.63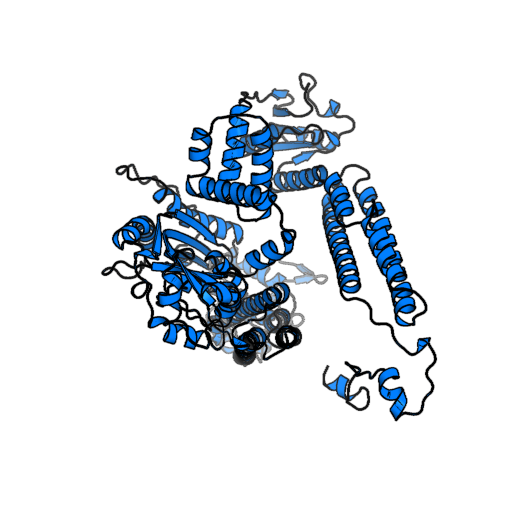1 1.00 81.88 566 LYS A N 1
ATOM 4605 C CA . LYS A 1 566 ? -24.593 -0.581 -19.798 1.00 81.88 566 LYS A CA 1
ATOM 4606 C C . LYS A 1 566 ? -24.319 -0.396 -18.308 1.00 81.88 566 LYS A C 1
ATOM 4608 O O . LYS A 1 566 ? -25.230 -0.108 -17.543 1.00 81.88 566 LYS A O 1
ATOM 4613 N N . ALA A 1 567 ? -23.072 -0.563 -17.883 1.00 82.94 567 ALA A N 1
ATOM 4614 C CA . ALA A 1 567 ? -22.674 -0.351 -16.497 1.00 82.94 567 ALA A CA 1
ATOM 4615 C C . ALA A 1 567 ? -22.655 1.135 -16.131 1.00 82.94 567 ALA A C 1
ATOM 4617 O O . ALA A 1 567 ? -23.048 1.507 -15.027 1.00 82.94 567 ALA A O 1
ATOM 4618 N N . LEU A 1 568 ? -22.249 1.994 -17.072 1.00 77.81 568 LEU A N 1
ATOM 4619 C CA . LEU A 1 568 ? -22.328 3.446 -16.906 1.00 77.81 568 LEU A CA 1
ATOM 4620 C C . LEU A 1 568 ? -23.793 3.894 -16.798 1.00 77.81 568 LEU A C 1
ATOM 4622 O O . LEU A 1 568 ? -24.130 4.692 -15.924 1.00 77.81 568 LEU A O 1
ATOM 4626 N N . GLU A 1 569 ? -24.672 3.352 -17.646 1.00 78.81 569 GLU A N 1
ATOM 4627 C CA . GLU A 1 569 ? -26.116 3.600 -17.584 1.00 78.81 569 GLU A CA 1
ATOM 4628 C C . GLU A 1 569 ? -26.716 3.127 -16.255 1.00 78.81 569 GLU A C 1
ATOM 4630 O O . GLU A 1 569 ? -27.486 3.851 -15.620 1.00 78.81 569 GLU A O 1
ATOM 4635 N N . PHE A 1 570 ? -26.300 1.952 -15.785 1.00 83.25 570 PHE A N 1
ATOM 4636 C CA . PHE A 1 570 ? -26.704 1.433 -14.488 1.00 83.25 570 PHE A CA 1
ATOM 4637 C C . PHE A 1 570 ? -26.344 2.394 -13.356 1.00 83.25 570 PHE A C 1
ATOM 4639 O O . PHE A 1 570 ? -27.210 2.788 -12.579 1.00 83.25 570 PHE A O 1
ATOM 4646 N N . ILE A 1 571 ? -25.072 2.793 -13.260 1.00 82.94 571 ILE A N 1
ATOM 4647 C CA . ILE A 1 571 ? -24.578 3.694 -12.208 1.00 82.94 571 ILE A CA 1
ATOM 4648 C C . ILE A 1 571 ? -25.331 5.028 -12.212 1.00 82.94 571 ILE A C 1
ATOM 4650 O O . ILE A 1 571 ? -25.600 5.610 -11.158 1.00 82.94 571 ILE A O 1
ATOM 4654 N N . ARG A 1 572 ? -25.718 5.505 -13.397 1.00 79.56 572 ARG A N 1
ATOM 4655 C CA . ARG A 1 572 ? -26.538 6.707 -13.552 1.00 79.56 572 ARG A CA 1
ATOM 4656 C C . ARG A 1 572 ? -27.951 6.529 -12.989 1.00 79.56 572 ARG A C 1
ATOM 4658 O O . ARG A 1 572 ? -28.477 7.454 -12.375 1.00 79.56 572 ARG A O 1
ATOM 4665 N N . ASN A 1 573 ? -28.565 5.368 -13.197 1.00 80.75 573 ASN A N 1
ATOM 4666 C CA . ASN A 1 573 ? -29.934 5.082 -12.759 1.00 80.75 573 ASN A CA 1
ATOM 4667 C C . ASN A 1 573 ? -30.015 4.540 -11.324 1.00 80.75 573 ASN A C 1
ATOM 4669 O O . ASN A 1 573 ? -31.091 4.550 -10.727 1.00 80.75 573 ASN A O 1
ATOM 4673 N N . MET A 1 574 ? -28.888 4.130 -10.738 1.00 82.62 574 MET A N 1
ATOM 4674 C CA . MET A 1 574 ? -28.825 3.537 -9.404 1.00 82.62 574 MET A CA 1
ATOM 4675 C C . MET A 1 574 ? -29.480 4.394 -8.303 1.00 82.62 574 MET A C 1
ATOM 4677 O O . MET A 1 574 ? -30.244 3.827 -7.524 1.00 82.62 574 MET A O 1
ATOM 4681 N N . PRO A 1 575 ? -29.297 5.732 -8.235 1.00 82.56 575 PRO A N 1
ATOM 4682 C CA . PRO A 1 575 ? -30.009 6.560 -7.257 1.00 82.56 575 PRO A CA 1
ATOM 4683 C C . PRO A 1 575 ? -31.535 6.418 -7.311 1.00 82.56 575 PRO A C 1
ATOM 4685 O O . PRO A 1 575 ? -32.180 6.374 -6.266 1.00 82.56 575 PRO A O 1
ATOM 4688 N N . LYS A 1 576 ? -32.107 6.284 -8.517 1.00 79.69 576 LYS A N 1
ATOM 4689 C CA . LYS A 1 576 ? -33.549 6.066 -8.699 1.00 79.69 576 LYS A CA 1
ATOM 4690 C C . LYS A 1 576 ? -33.961 4.683 -8.206 1.00 79.69 576 LYS A C 1
ATOM 4692 O O . LYS A 1 576 ? -34.878 4.588 -7.398 1.00 79.69 576 LYS A O 1
ATOM 4697 N N . LEU A 1 577 ? -33.218 3.644 -8.594 1.00 77.69 577 LEU A N 1
ATOM 4698 C CA . LEU A 1 577 ? -33.460 2.265 -8.147 1.00 77.69 577 LEU A CA 1
ATOM 4699 C C . LEU A 1 577 ? -33.438 2.145 -6.615 1.00 77.69 577 LEU A C 1
ATOM 4701 O O . LEU A 1 577 ? -34.258 1.450 -6.024 1.00 77.69 577 LEU A O 1
ATOM 4705 N N . VAL A 1 578 ? -32.516 2.854 -5.960 1.00 78.38 578 VAL A N 1
ATOM 4706 C CA . VAL A 1 578 ? -32.418 2.881 -4.496 1.00 78.38 578 VAL A CA 1
ATOM 4707 C C . VAL A 1 578 ? -33.609 3.610 -3.866 1.00 78.38 578 VAL A C 1
ATOM 4709 O O . VAL A 1 578 ? -34.117 3.151 -2.847 1.00 78.38 578 VAL A O 1
ATOM 4712 N N . SER A 1 579 ? -34.079 4.707 -4.472 1.00 71.12 579 SER A N 1
ATOM 4713 C CA . SER A 1 579 ? -35.258 5.443 -3.989 1.00 71.12 579 SER A CA 1
ATOM 4714 C C . SER A 1 579 ? -36.580 4.691 -4.187 1.00 71.12 579 SER A C 1
ATOM 4716 O O . SER A 1 579 ? -37.487 4.824 -3.372 1.00 71.12 579 SER A O 1
ATOM 4718 N N . GLU A 1 580 ? -36.687 3.877 -5.240 1.00 69.31 580 GLU A N 1
ATOM 4719 C CA . GLU A 1 580 ? -37.860 3.034 -5.510 1.00 69.31 580 GLU A CA 1
ATOM 4720 C C . GLU A 1 580 ? -37.963 1.864 -4.518 1.00 69.31 580 GLU A C 1
ATOM 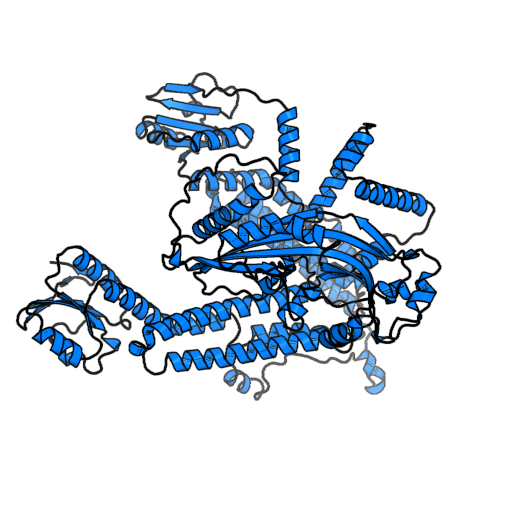4722 O O . GLU A 1 580 ? -39.063 1.438 -4.178 1.00 69.31 580 GLU A O 1
ATOM 4727 N N . GLY A 1 581 ? -36.829 1.384 -3.995 1.00 62.16 581 GLY A N 1
ATOM 4728 C CA . GLY A 1 581 ? -36.749 0.355 -2.951 1.00 62.16 581 GLY A CA 1
ATOM 4729 C C . GLY A 1 581 ? -36.901 0.872 -1.511 1.00 62.16 581 GLY A C 1
ATOM 4730 O O . GLY A 1 581 ? -36.346 0.259 -0.598 1.00 62.16 581 GLY A O 1
ATOM 4731 N N . GLU A 1 582 ? -37.585 2.005 -1.308 1.00 68.44 582 GLU A N 1
ATOM 4732 C CA . GLU A 1 582 ? -37.774 2.758 -0.050 1.00 68.44 582 GLU A CA 1
ATOM 4733 C C . GLU A 1 582 ? -36.483 3.260 0.622 1.00 68.44 582 GLU A C 1
ATOM 4735 O O . GLU A 1 582 ? -36.234 4.463 0.681 1.00 68.44 582 GLU A O 1
ATOM 4740 N N . LYS A 1 583 ? -35.665 2.348 1.160 1.00 73.44 583 LYS A N 1
ATOM 4741 C CA . LYS A 1 583 ? -34.443 2.652 1.929 1.00 73.44 583 LYS A CA 1
ATOM 4742 C C . LYS A 1 583 ? -33.186 2.070 1.279 1.00 73.44 583 LYS A C 1
ATOM 4744 O O . LYS A 1 583 ? -32.083 2.482 1.619 1.00 73.44 583 LYS A O 1
ATOM 4749 N N . GLY A 1 584 ? -33.306 1.145 0.329 1.00 78.38 584 GLY A N 1
ATOM 4750 C CA . GLY A 1 584 ? -32.163 0.394 -0.202 1.00 78.38 584 GLY A CA 1
ATOM 4751 C C . GLY A 1 584 ? -31.752 -0.777 0.704 1.00 78.38 584 GLY A C 1
ATOM 4752 O O . GLY A 1 584 ? -32.572 -1.349 1.416 1.00 78.38 584 GLY A O 1
ATOM 4753 N N . LYS A 1 585 ? -30.479 -1.177 0.659 1.00 80.38 585 LYS A N 1
ATOM 4754 C CA . LYS A 1 585 ? -29.881 -2.252 1.468 1.00 80.38 585 LYS A CA 1
ATOM 4755 C C . LYS A 1 585 ? -29.277 -1.711 2.764 1.00 80.38 585 LYS A C 1
ATOM 4757 O O . LYS A 1 585 ? -28.841 -0.566 2.831 1.00 80.38 585 LYS A O 1
ATOM 4762 N N . LYS A 1 586 ? -29.198 -2.549 3.799 1.00 75.88 586 LYS A N 1
ATOM 4763 C CA . LYS A 1 586 ? -28.435 -2.235 5.017 1.00 75.88 586 LYS A CA 1
ATOM 4764 C C . LYS A 1 586 ? -26.967 -2.147 4.611 1.00 75.88 586 LYS A C 1
ATOM 4766 O O . LYS A 1 586 ? -26.431 -3.129 4.113 1.00 75.88 586 LYS A O 1
ATOM 4771 N N . LEU A 1 587 ? -26.340 -0.984 4.754 1.00 72.25 587 LEU A N 1
ATOM 4772 C CA . LEU A 1 587 ? -24.936 -0.758 4.397 1.00 72.25 587 LEU A CA 1
ATOM 4773 C C . LEU A 1 587 ? -24.028 -0.801 5.611 1.00 72.25 587 LEU A C 1
ATOM 4775 O O . LEU A 1 587 ? -22.939 -1.360 5.531 1.00 72.25 587 LEU A O 1
ATOM 4779 N N . PHE A 1 588 ? -24.448 -0.182 6.718 1.00 71.75 588 PHE A N 1
ATOM 4780 C CA . PHE A 1 588 ? -23.652 -0.174 7.935 1.00 71.75 588 PHE A CA 1
ATOM 4781 C C . PHE A 1 588 ? -24.475 -0.494 9.171 1.00 71.75 588 PHE A C 1
ATOM 4783 O O . PHE A 1 588 ? -25.559 0.049 9.354 1.00 71.75 588 PHE A O 1
ATOM 4790 N N . PHE A 1 589 ? -23.901 -1.295 10.056 1.00 68.56 589 PHE A N 1
ATOM 4791 C CA . PHE A 1 589 ? -24.402 -1.527 11.400 1.00 68.56 589 PHE A CA 1
ATOM 4792 C C . PHE A 1 589 ? -23.495 -0.796 12.375 1.00 68.56 589 PHE A C 1
ATOM 4794 O O . PHE A 1 589 ? -22.271 -0.916 12.326 1.00 68.56 589 PHE A O 1
ATOM 4801 N N . HIS A 1 590 ? -24.084 -0.002 13.252 1.00 65.81 590 HIS A N 1
ATOM 4802 C CA . HIS A 1 590 ? -23.355 0.680 14.301 1.00 65.81 590 HIS A CA 1
ATOM 4803 C C . HIS A 1 590 ? -23.667 0.001 15.622 1.00 65.81 590 HIS A C 1
ATOM 4805 O O . HIS A 1 590 ? -24.828 -0.250 15.959 1.00 65.81 590 HIS A O 1
ATOM 4811 N N . LEU A 1 591 ? -22.606 -0.308 16.350 1.00 63.94 591 LEU A N 1
ATOM 4812 C CA . LEU A 1 591 ? -22.619 -1.209 17.483 1.00 63.94 591 LEU A CA 1
ATOM 4813 C C . LEU A 1 591 ? -22.126 -0.481 18.724 1.00 63.94 591 LEU A C 1
ATOM 4815 O O . LEU A 1 591 ? -21.116 0.229 18.681 1.00 63.94 591 LEU A O 1
ATOM 4819 N N . ILE A 1 592 ? -22.812 -0.718 19.837 1.00 59.41 592 ILE A N 1
ATOM 4820 C CA . ILE A 1 592 ? -22.372 -0.293 21.164 1.00 59.41 592 ILE A CA 1
ATOM 4821 C C . ILE A 1 592 ? -22.050 -1.549 21.978 1.00 59.41 592 ILE A C 1
ATOM 4823 O O . ILE A 1 592 ? -22.863 -2.477 22.001 1.00 59.41 592 ILE A O 1
ATOM 4827 N N . PRO A 1 593 ? -20.900 -1.612 22.667 1.00 63.50 593 PRO A N 1
ATOM 4828 C CA . PRO A 1 593 ? -20.582 -2.743 23.518 1.00 63.50 593 PRO A CA 1
ATOM 4829 C C . PRO A 1 593 ? -21.608 -2.883 24.639 1.00 63.50 593 PRO A C 1
ATOM 4831 O O . PRO A 1 593 ? -21.958 -1.912 25.320 1.00 63.50 593 PRO A O 1
ATOM 4834 N N . LEU A 1 594 ? -22.036 -4.113 24.905 1.00 65.06 594 LEU A N 1
ATOM 4835 C CA . LEU A 1 594 ? -22.951 -4.402 26.005 1.00 65.06 594 LEU A CA 1
ATOM 4836 C C . LEU A 1 594 ? -22.334 -4.031 27.355 1.00 65.06 594 LEU A C 1
ATOM 4838 O O . LEU A 1 594 ? -23.055 -3.607 28.254 1.00 65.06 594 LEU A O 1
ATOM 4842 N N . SER A 1 595 ? -21.003 -4.074 27.485 1.00 60.09 595 SER A N 1
ATOM 4843 C CA . SER A 1 595 ? -20.285 -3.587 28.673 1.00 60.09 595 SER A CA 1
ATOM 4844 C C . SER A 1 595 ? -20.589 -2.118 29.008 1.00 60.09 595 SER A C 1
ATOM 4846 O O . SER A 1 595 ? -20.647 -1.763 30.187 1.00 60.09 595 SER A O 1
ATOM 4848 N N . VAL A 1 596 ? -20.858 -1.286 27.995 1.00 58.41 596 VAL A N 1
ATOM 4849 C CA . VAL A 1 596 ? -21.261 0.122 28.145 1.00 58.41 596 VAL A CA 1
ATOM 4850 C C . VAL A 1 596 ? -22.758 0.228 28.455 1.00 58.41 596 VAL A C 1
ATOM 4852 O O . VAL A 1 596 ? -23.170 1.022 29.298 1.00 58.41 596 VAL A O 1
ATOM 4855 N N . MET A 1 597 ? -23.576 -0.623 27.833 1.00 59.75 597 MET A N 1
ATOM 4856 C CA . MET A 1 597 ? -25.037 -0.609 27.976 1.00 59.75 597 MET A CA 1
ATOM 4857 C C . MET A 1 597 ? -25.555 -1.376 29.201 1.00 59.75 597 MET A C 1
ATOM 4859 O O . MET A 1 597 ? -26.735 -1.273 29.533 1.00 59.75 597 MET A O 1
ATOM 4863 N N . LYS A 1 598 ? -24.691 -2.103 29.919 1.00 61.97 598 LYS A N 1
ATOM 4864 C CA . LYS A 1 598 ? -25.039 -3.001 31.033 1.00 61.97 598 LYS A CA 1
ATOM 4865 C C . LYS A 1 598 ? -25.956 -2.355 32.072 1.00 61.97 598 LYS A C 1
ATOM 4867 O O . LYS A 1 598 ? -26.976 -2.928 32.446 1.00 61.97 598 LYS A O 1
ATOM 4872 N N . LYS A 1 599 ? -25.597 -1.151 32.537 1.00 60.88 599 LYS A N 1
ATOM 4873 C CA . LYS A 1 599 ? -26.377 -0.406 33.543 1.00 60.88 599 LYS A CA 1
ATOM 4874 C C . LYS A 1 599 ? -27.724 0.063 32.993 1.00 60.88 599 LYS A C 1
ATOM 4876 O O . LYS A 1 599 ? -28.708 0.052 33.723 1.00 60.88 599 LYS A O 1
ATOM 4881 N N . HIS A 1 600 ? -27.753 0.446 31.720 1.00 57.62 600 HIS A N 1
ATOM 4882 C CA . HIS A 1 600 ? -28.930 0.989 31.043 1.00 57.62 600 HIS A CA 1
ATOM 4883 C C . HIS A 1 600 ? -29.961 -0.095 30.701 1.00 57.62 600 HIS A C 1
ATOM 4885 O O . HIS A 1 600 ? -31.160 0.095 30.874 1.00 57.62 600 HIS A O 1
ATOM 4891 N N . LEU A 1 601 ? -29.485 -1.271 30.287 1.00 62.97 601 LEU A N 1
ATOM 4892 C CA . LEU A 1 601 ? -30.309 -2.433 29.948 1.00 62.97 601 LEU A CA 1
ATOM 4893 C C . LEU A 1 601 ? -30.621 -3.315 31.169 1.00 62.97 601 LEU A C 1
ATOM 4895 O O . LEU A 1 601 ? -31.477 -4.193 31.105 1.00 62.97 601 LEU A O 1
ATOM 4899 N N . GLY A 1 602 ? -29.959 -3.079 32.306 1.00 60.91 602 GLY A N 1
ATOM 4900 C CA . GLY A 1 602 ? -30.163 -3.839 33.540 1.00 60.91 602 GLY A CA 1
ATOM 4901 C C . GLY A 1 602 ? -29.815 -5.324 33.411 1.00 60.91 602 GLY A C 1
ATOM 4902 O O . GLY A 1 602 ? -30.440 -6.144 34.080 1.00 60.91 602 GLY A O 1
ATOM 4903 N N . ILE A 1 603 ? -28.849 -5.650 32.549 1.00 62.94 603 ILE A N 1
ATOM 4904 C CA . ILE A 1 603 ? -28.385 -7.012 32.254 1.00 62.94 603 ILE A CA 1
ATOM 4905 C C . ILE A 1 603 ? -27.141 -7.363 33.081 1.00 62.94 603 ILE A C 1
ATOM 4907 O O . ILE A 1 603 ? -26.342 -6.493 33.445 1.00 62.94 603 ILE A O 1
ATOM 4911 N N . GLN A 1 604 ? -26.953 -8.646 33.386 1.00 61.38 604 GLN A N 1
ATOM 4912 C CA . GLN A 1 604 ? -25.679 -9.161 33.889 1.00 61.38 604 GLN A CA 1
ATOM 4913 C C . GLN A 1 604 ? -24.877 -9.718 32.714 1.00 61.38 604 GLN A C 1
ATOM 4915 O O . GLN A 1 604 ? -25.439 -10.342 31.828 1.00 61.38 604 GLN A O 1
ATOM 4920 N N . LEU A 1 605 ? -23.573 -9.449 32.701 1.00 61.84 605 LEU A N 1
ATOM 4921 C CA . LEU A 1 605 ? -22.667 -9.893 31.644 1.00 61.84 605 LEU A CA 1
ATOM 4922 C C . LEU A 1 605 ? -21.642 -10.840 32.254 1.00 61.84 605 LEU A C 1
ATOM 4924 O O . LEU A 1 605 ? -21.097 -10.521 33.319 1.00 61.84 605 LEU A O 1
ATOM 4928 N N . GLY A 1 606 ? -21.391 -11.962 31.582 1.00 58.62 606 GLY A N 1
ATOM 4929 C CA . GLY A 1 606 ? -20.279 -12.856 31.893 1.00 58.62 606 GLY A CA 1
ATOM 4930 C C . GLY A 1 606 ? -18.917 -12.247 31.513 1.00 58.62 606 GLY A C 1
ATOM 4931 O O . GLY A 1 606 ? -18.873 -11.215 30.838 1.00 58.62 606 GLY A O 1
ATOM 4932 N N . PRO A 1 607 ? -17.794 -12.867 31.928 1.00 54.56 607 PRO A N 1
ATOM 4933 C CA . PRO A 1 607 ? -16.439 -12.409 31.587 1.00 54.56 607 PRO A CA 1
ATOM 4934 C C . PRO A 1 607 ? -16.184 -12.382 30.073 1.00 54.56 607 PRO A C 1
ATOM 4936 O O . PRO A 1 607 ? -15.500 -11.494 29.578 1.00 54.56 607 PRO A O 1
ATOM 4939 N N . GLU A 1 608 ? -16.797 -13.324 29.353 1.00 51.41 608 GLU A N 1
ATOM 4940 C CA . GLU A 1 608 ? -16.676 -13.543 27.905 1.00 51.41 608 GLU A CA 1
ATOM 4941 C C . GLU A 1 608 ? -17.274 -12.378 27.080 1.00 51.41 608 GLU A C 1
ATOM 4943 O O . GLU A 1 608 ? -16.911 -12.181 25.925 1.00 51.41 608 GLU A O 1
ATOM 4948 N N . ALA A 1 609 ? -18.154 -11.560 27.676 1.00 50.66 609 ALA A N 1
ATOM 4949 C CA . ALA A 1 609 ? -18.807 -10.426 27.013 1.00 50.66 609 ALA A CA 1
ATOM 4950 C C . ALA A 1 609 ? -17.923 -9.158 26.926 1.00 50.66 609 ALA A C 1
ATOM 4952 O O . ALA A 1 609 ? -18.356 -8.121 26.409 1.00 50.66 609 ALA A O 1
ATOM 4953 N N . ILE A 1 610 ? -16.700 -9.202 27.474 1.00 55.50 610 ILE A N 1
ATOM 4954 C CA . ILE A 1 610 ? -15.734 -8.096 27.495 1.00 55.50 610 ILE A CA 1
ATOM 4955 C C . ILE A 1 610 ? -14.551 -8.467 26.600 1.00 55.50 610 ILE A C 1
ATOM 4957 O O . ILE A 1 610 ? -13.700 -9.263 26.981 1.00 55.50 610 ILE A O 1
ATOM 4961 N N . LEU A 1 611 ? -14.487 -7.860 25.418 1.00 60.84 611 LEU A N 1
ATOM 4962 C CA . LEU A 1 611 ? -13.442 -8.151 24.439 1.00 60.84 611 LEU A CA 1
ATOM 4963 C C . LEU A 1 611 ? -12.148 -7.397 24.731 1.00 60.84 611 LEU A C 1
ATOM 4965 O O . LEU A 1 611 ? -12.168 -6.225 25.123 1.00 60.84 611 LEU A O 1
ATOM 4969 N N . CYS A 1 612 ? -11.022 -8.054 24.471 1.00 63.72 612 CYS A N 1
ATOM 4970 C CA . CYS A 1 612 ? -9.711 -7.421 24.468 1.00 63.72 612 CYS A CA 1
ATOM 4971 C C . CYS A 1 612 ? -9.505 -6.637 23.166 1.00 63.72 612 CYS A C 1
ATOM 4973 O O . CYS A 1 612 ? -9.679 -7.174 22.070 1.00 63.72 612 CYS A O 1
ATOM 4975 N N . SER A 1 613 ? -9.099 -5.370 23.282 1.00 62.31 613 SER A N 1
ATOM 4976 C CA . SER A 1 613 ? -8.673 -4.583 22.126 1.00 62.31 613 SER A CA 1
ATOM 4977 C C . SER A 1 613 ? -7.314 -5.070 21.622 1.00 62.31 613 SER A C 1
ATOM 4979 O O . SER A 1 613 ? -6.444 -5.480 22.394 1.00 62.31 613 SER A O 1
ATOM 4981 N N . ILE A 1 614 ? -7.126 -5.025 20.304 1.00 69.81 614 ILE A N 1
ATOM 4982 C CA . ILE A 1 614 ? -5.858 -5.371 19.659 1.00 69.81 614 ILE A CA 1
ATOM 4983 C C . ILE A 1 614 ? -5.175 -4.072 19.248 1.00 69.81 614 ILE A C 1
ATOM 4985 O O . ILE A 1 614 ? -5.800 -3.183 18.677 1.00 69.81 614 ILE A O 1
ATOM 4989 N N . GLN A 1 615 ? -3.879 -3.960 19.533 1.00 75.00 615 GLN A N 1
ATOM 4990 C CA . GLN A 1 615 ? -3.093 -2.780 19.177 1.00 75.00 615 GLN A CA 1
ATOM 4991 C C . GLN A 1 615 ? -3.107 -2.556 17.653 1.00 75.00 615 GLN A C 1
ATOM 4993 O O . GLN A 1 615 ? -2.777 -3.470 16.895 1.00 75.00 615 GLN A O 1
ATOM 4998 N N . SER A 1 616 ? -3.429 -1.333 17.204 1.00 73.69 616 SER A N 1
ATOM 4999 C CA . SER A 1 616 ? -3.500 -0.978 15.770 1.00 73.69 616 SER A CA 1
ATOM 5000 C C . SER A 1 616 ? -2.194 -1.279 15.018 1.00 73.69 616 SER A C 1
ATOM 5002 O O . SER A 1 616 ? -2.235 -1.717 13.870 1.00 73.69 616 SER A O 1
ATOM 5004 N N . SER A 1 617 ? -1.033 -1.158 15.672 1.00 79.94 617 SER A N 1
ATOM 5005 C CA . SER A 1 617 ? 0.265 -1.521 15.081 1.00 79.94 617 SER A CA 1
ATOM 5006 C C . SER A 1 617 ? 0.336 -2.988 14.639 1.00 79.94 617 SER A C 1
ATOM 5008 O O . SER A 1 617 ? 0.808 -3.274 13.543 1.00 79.94 617 SER A O 1
ATOM 5010 N N . ILE A 1 618 ? -0.198 -3.915 15.439 1.00 81.31 618 ILE A N 1
ATOM 5011 C CA . ILE A 1 618 ? -0.219 -5.349 15.116 1.00 81.31 618 ILE A CA 1
ATOM 5012 C C . ILE A 1 618 ? -1.202 -5.630 13.980 1.00 81.31 618 ILE A C 1
ATOM 5014 O O . ILE A 1 618 ? -0.903 -6.428 13.095 1.00 81.31 618 ILE A O 1
ATOM 5018 N N . LEU A 1 619 ? -2.355 -4.951 13.975 1.00 81.69 619 LEU A N 1
ATOM 5019 C CA . LEU A 1 619 ? -3.329 -5.071 12.889 1.00 81.69 619 LEU A CA 1
ATOM 5020 C C . LEU A 1 619 ? -2.711 -4.642 11.554 1.00 81.69 619 LEU A C 1
ATOM 5022 O O . LEU A 1 619 ? -2.809 -5.373 10.572 1.00 81.69 619 LEU A O 1
ATOM 5026 N N . LYS A 1 620 ? -2.014 -3.501 11.541 1.00 84.75 620 LYS A N 1
ATOM 5027 C CA . LYS A 1 620 ? -1.313 -2.976 10.361 1.00 84.75 620 LYS A CA 1
ATOM 5028 C C . LYS A 1 620 ? -0.174 -3.884 9.908 1.00 84.75 620 LYS A C 1
ATOM 5030 O O . LYS A 1 620 ? -0.008 -4.099 8.710 1.00 84.75 620 LYS A O 1
ATOM 5035 N N . ASP A 1 621 ? 0.583 -4.461 10.839 1.00 88.56 621 ASP A N 1
ATOM 5036 C CA . ASP A 1 621 ? 1.625 -5.428 10.494 1.00 88.56 621 ASP A CA 1
ATOM 5037 C C . ASP A 1 621 ? 1.047 -6.689 9.837 1.00 88.56 621 ASP A C 1
ATOM 5039 O O . ASP A 1 621 ? 1.587 -7.149 8.834 1.00 88.56 621 ASP A O 1
ATOM 5043 N N . LEU A 1 622 ? -0.067 -7.223 10.345 1.00 90.12 622 LEU A N 1
ATOM 5044 C CA . LEU A 1 622 ? -0.752 -8.365 9.730 1.00 90.12 622 LEU A CA 1
ATOM 5045 C C . LEU A 1 622 ? -1.319 -8.016 8.348 1.00 90.12 622 LEU A C 1
ATOM 5047 O O . LEU A 1 622 ? -1.169 -8.803 7.416 1.00 90.12 622 LEU A O 1
ATOM 5051 N N . GLN A 1 623 ? -1.916 -6.831 8.188 1.00 88.69 623 GLN A N 1
ATOM 5052 C CA . GLN A 1 623 ? -2.381 -6.334 6.887 1.00 88.69 623 GLN A CA 1
ATOM 5053 C C . GLN A 1 623 ? -1.240 -6.256 5.872 1.00 88.69 623 GLN A C 1
ATOM 5055 O O . GLN A 1 623 ? -1.394 -6.709 4.741 1.00 88.69 623 GLN A O 1
ATOM 5060 N N . ARG A 1 624 ? -0.074 -5.752 6.288 1.00 89.88 624 ARG A N 1
ATOM 5061 C CA . ARG A 1 624 ? 1.115 -5.704 5.434 1.00 89.88 624 ARG A CA 1
ATOM 5062 C C . ARG A 1 624 ? 1.559 -7.097 4.994 1.00 89.88 624 ARG A C 1
ATOM 5064 O O . ARG A 1 624 ? 1.897 -7.265 3.829 1.00 89.88 624 ARG A O 1
ATOM 5071 N N . VAL A 1 625 ? 1.521 -8.092 5.884 1.00 92.44 625 VAL A N 1
ATOM 5072 C CA . VAL A 1 625 ? 1.826 -9.483 5.510 1.00 92.44 625 VAL A CA 1
ATOM 5073 C C . VAL A 1 625 ? 0.838 -10.002 4.460 1.00 92.44 625 VAL A C 1
ATOM 5075 O O . VAL A 1 625 ? 1.262 -10.625 3.491 1.00 92.44 625 VAL A O 1
ATOM 5078 N N . PHE A 1 626 ? -0.461 -9.717 4.597 1.00 90.75 626 PHE A N 1
ATOM 5079 C CA . PHE A 1 626 ? -1.450 -10.084 3.576 1.00 90.75 626 PHE A CA 1
ATOM 5080 C C . PHE A 1 626 ? -1.181 -9.421 2.222 1.00 90.75 626 PHE A C 1
ATOM 5082 O O . PHE A 1 626 ? -1.238 -10.103 1.200 1.00 90.75 626 PHE A O 1
ATOM 5089 N N . ASP A 1 627 ? -0.853 -8.128 2.216 1.00 88.69 627 ASP A N 1
ATOM 5090 C CA . ASP A 1 627 ? -0.528 -7.400 0.988 1.00 88.69 627 ASP A CA 1
ATOM 5091 C C . ASP A 1 627 ? 0.752 -7.952 0.321 1.00 88.69 627 ASP A C 1
ATOM 5093 O O . ASP A 1 627 ? 0.776 -8.128 -0.895 1.00 88.69 627 ASP A O 1
ATOM 5097 N N . GLU A 1 628 ? 1.790 -8.296 1.097 1.00 90.81 628 GLU A N 1
ATOM 5098 C CA . GLU A 1 628 ? 3.027 -8.927 0.593 1.00 90.81 628 GLU A CA 1
ATOM 5099 C C . GLU A 1 628 ? 2.778 -10.314 -0.023 1.00 90.81 628 GLU A C 1
ATOM 5101 O O . GLU A 1 628 ? 3.376 -10.664 -1.047 1.00 90.81 628 GLU A O 1
ATOM 5106 N N . LEU A 1 629 ? 1.912 -11.121 0.601 1.00 91.75 629 LEU A N 1
ATOM 5107 C CA . LEU A 1 629 ? 1.517 -12.427 0.069 1.00 91.75 629 LEU A CA 1
ATOM 5108 C C . LEU A 1 629 ? 0.736 -12.271 -1.241 1.00 91.75 629 LEU A C 1
ATOM 5110 O O . LEU A 1 629 ? 0.936 -13.057 -2.161 1.00 91.75 629 LEU A O 1
ATOM 5114 N N . GLU A 1 630 ? -0.126 -11.264 -1.359 1.00 87.56 630 GLU A N 1
ATOM 5115 C CA . GLU A 1 630 ? -0.860 -11.021 -2.603 1.00 87.56 630 GLU A CA 1
ATOM 5116 C C . GLU A 1 630 ? 0.070 -10.579 -3.741 1.00 87.56 630 GLU A C 1
ATOM 5118 O O . GLU A 1 630 ? 0.008 -11.144 -4.830 1.00 87.56 630 GLU A O 1
ATOM 5123 N N . GLU A 1 631 ? 0.989 -9.646 -3.478 1.00 87.75 631 GLU A N 1
ATOM 5124 C CA . GLU A 1 631 ? 1.994 -9.212 -4.460 1.00 87.75 631 GLU A CA 1
ATOM 5125 C C . GLU A 1 631 ? 2.869 -10.384 -4.932 1.00 87.75 631 GLU A C 1
ATOM 5127 O O . GLU A 1 631 ? 3.133 -10.547 -6.123 1.00 87.75 631 GLU A O 1
ATOM 5132 N N . SER A 1 632 ? 3.272 -11.252 -4.004 1.00 91.75 632 SER A N 1
ATOM 5133 C CA . SER A 1 632 ? 4.045 -12.456 -4.318 1.00 91.75 632 SER A CA 1
ATOM 5134 C C . SER A 1 632 ? 3.268 -13.450 -5.193 1.00 91.75 632 SER A C 1
ATOM 5136 O O . SER A 1 632 ? 3.832 -14.057 -6.103 1.00 91.75 632 SER A O 1
ATOM 5138 N N . ASP A 1 633 ? 1.969 -13.616 -4.934 1.00 90.31 633 ASP A N 1
ATOM 5139 C CA . ASP A 1 633 ? 1.080 -14.472 -5.726 1.00 90.31 633 ASP A CA 1
ATOM 5140 C C . ASP A 1 633 ? 0.861 -13.914 -7.142 1.00 90.31 633 ASP A C 1
ATOM 5142 O O . ASP A 1 633 ? 0.793 -14.672 -8.110 1.00 90.31 633 ASP A O 1
ATOM 5146 N N . GLU A 1 634 ? 0.770 -12.587 -7.295 1.00 87.44 634 GLU A N 1
ATOM 5147 C CA . GLU A 1 634 ? 0.739 -11.918 -8.605 1.00 87.44 634 GLU A CA 1
ATOM 5148 C C . GLU A 1 634 ? 2.011 -12.228 -9.423 1.00 87.44 634 GLU A C 1
ATOM 5150 O O . GLU A 1 634 ? 1.913 -12.654 -10.575 1.00 87.44 634 GLU A O 1
ATOM 5155 N N . GLU A 1 635 ? 3.205 -12.113 -8.830 1.00 89.94 635 GLU A N 1
ATOM 5156 C CA . GLU A 1 635 ? 4.475 -12.389 -9.525 1.00 89.94 635 GLU A CA 1
ATOM 5157 C C . GLU A 1 635 ? 4.639 -13.863 -9.937 1.00 89.94 635 GLU A C 1
ATOM 5159 O O . GLU A 1 635 ? 5.133 -14.166 -11.029 1.00 89.94 635 GLU A O 1
ATOM 5164 N N . LEU A 1 636 ? 4.205 -14.798 -9.087 1.00 92.38 636 LEU A N 1
ATOM 5165 C CA . LEU A 1 636 ? 4.231 -16.227 -9.407 1.00 92.38 636 LEU A CA 1
ATOM 5166 C C . LEU A 1 636 ? 3.258 -16.573 -10.543 1.00 92.38 636 LEU A C 1
ATOM 5168 O O . LEU A 1 636 ? 3.610 -17.367 -11.420 1.00 92.38 636 LEU A O 1
ATOM 5172 N N . ARG A 1 637 ? 2.061 -15.970 -10.556 1.00 90.19 637 ARG A N 1
ATOM 5173 C CA . ARG A 1 637 ? 1.073 -16.139 -11.635 1.00 90.19 637 ARG A CA 1
ATOM 5174 C C . ARG A 1 637 ? 1.579 -15.593 -12.969 1.00 90.19 637 ARG A C 1
ATOM 5176 O O . ARG A 1 637 ? 1.356 -16.232 -13.997 1.00 90.19 637 ARG A O 1
ATOM 5183 N N . ASP A 1 638 ? 2.303 -14.476 -12.964 1.00 89.25 638 ASP A N 1
ATOM 5184 C CA . ASP A 1 638 ? 2.926 -13.922 -14.173 1.00 89.25 638 ASP A CA 1
ATOM 5185 C C . ASP A 1 638 ? 3.944 -14.882 -14.787 1.00 89.25 638 ASP A C 1
ATOM 5187 O O . ASP A 1 638 ? 3.913 -15.153 -15.993 1.00 89.25 638 ASP A O 1
ATOM 5191 N N . LEU A 1 639 ? 4.821 -15.442 -13.950 1.00 91.19 639 LEU A N 1
ATOM 5192 C CA . LEU A 1 639 ? 5.803 -16.426 -14.393 1.00 91.19 639 LEU A CA 1
ATOM 5193 C C . LEU A 1 639 ? 5.120 -17.699 -14.912 1.00 91.19 639 LEU A C 1
ATOM 5195 O O . LEU A 1 639 ? 5.518 -18.242 -15.945 1.00 91.19 639 LEU A O 1
ATOM 5199 N N . GLU A 1 640 ? 4.063 -18.157 -14.238 1.00 90.81 640 GLU A N 1
ATOM 5200 C CA . GLU A 1 640 ? 3.283 -19.310 -14.680 1.00 90.81 640 GLU A CA 1
ATOM 5201 C C . GLU A 1 640 ? 2.619 -19.060 -16.036 1.00 90.81 640 GLU A C 1
ATOM 5203 O O . GLU A 1 640 ? 2.734 -19.900 -16.930 1.00 90.81 640 GLU A O 1
ATOM 5208 N N . LYS A 1 641 ? 1.981 -17.901 -16.226 1.00 87.88 641 LYS A N 1
ATOM 5209 C CA . LYS A 1 641 ? 1.361 -17.498 -17.496 1.00 87.88 641 LYS A CA 1
ATOM 5210 C C . LYS A 1 641 ? 2.387 -17.515 -18.629 1.00 87.88 641 LYS A C 1
ATOM 5212 O O . LYS A 1 641 ? 2.123 -18.110 -19.677 1.00 87.88 641 LYS A O 1
ATOM 5217 N N . LEU A 1 642 ? 3.575 -16.944 -18.406 1.00 86.50 642 LEU A N 1
ATOM 5218 C CA . LEU A 1 642 ? 4.674 -16.973 -19.375 1.00 86.50 642 LEU A CA 1
ATOM 5219 C C . LEU A 1 642 ? 5.099 -18.411 -19.706 1.00 86.50 642 LEU A C 1
ATOM 5221 O O . LEU A 1 642 ? 5.281 -18.757 -20.875 1.00 86.50 642 LEU A O 1
ATOM 5225 N N . PHE A 1 643 ? 5.244 -19.270 -18.698 1.00 89.94 643 PHE A N 1
ATOM 5226 C CA . PHE A 1 643 ? 5.667 -20.657 -18.891 1.00 89.94 643 PHE A CA 1
ATOM 5227 C C . PHE A 1 643 ? 4.613 -21.479 -19.632 1.00 89.94 643 PHE A C 1
ATOM 5229 O O . PHE A 1 643 ? 4.946 -22.183 -20.584 1.00 89.94 643 PHE A O 1
ATOM 5236 N N . GLN A 1 644 ? 3.339 -21.354 -19.263 1.00 87.00 644 GLN A N 1
ATOM 5237 C CA . GLN A 1 644 ? 2.242 -22.059 -19.921 1.00 87.00 644 GLN A CA 1
ATOM 5238 C C . GLN A 1 644 ? 2.151 -21.688 -21.410 1.00 87.00 644 GLN A C 1
ATOM 5240 O O . GLN A 1 644 ? 2.085 -22.583 -22.257 1.00 87.00 644 GLN A O 1
ATOM 5245 N N . GLN A 1 645 ? 2.249 -20.396 -21.743 1.00 84.94 645 GLN A N 1
ATOM 5246 C CA . GLN A 1 645 ? 2.230 -19.904 -23.128 1.00 84.94 645 GLN A CA 1
ATOM 5247 C C . GLN A 1 645 ? 3.404 -20.415 -23.975 1.00 84.94 645 GLN A C 1
ATOM 5249 O O . GLN A 1 645 ? 3.269 -20.547 -25.189 1.00 84.94 645 GLN A O 1
ATOM 5254 N N . ASN A 1 646 ? 4.538 -20.740 -23.349 1.00 82.94 646 ASN A N 1
ATOM 5255 C CA . ASN A 1 646 ? 5.754 -21.177 -24.035 1.00 82.94 646 ASN A CA 1
ATOM 5256 C C . ASN A 1 646 ? 6.157 -22.621 -23.697 1.00 82.94 646 ASN A C 1
ATOM 5258 O O . ASN A 1 646 ? 7.317 -22.992 -23.875 1.00 82.94 646 ASN A O 1
ATOM 5262 N N . THR A 1 647 ? 5.211 -23.452 -23.244 1.00 82.44 647 THR A N 1
ATOM 5263 C CA . THR A 1 647 ? 5.471 -24.826 -22.771 1.00 82.44 647 THR A CA 1
ATOM 5264 C C . THR A 1 647 ? 6.398 -25.650 -23.689 1.00 82.44 647 THR A C 1
ATOM 5266 O O . THR A 1 647 ? 7.312 -26.286 -23.161 1.00 82.44 647 THR A O 1
ATOM 5269 N N . PRO A 1 648 ? 6.261 -25.637 -25.037 1.00 80.44 648 PRO A N 1
ATOM 5270 C CA . PRO A 1 648 ? 7.147 -26.403 -25.928 1.00 80.44 648 PRO A CA 1
ATOM 5271 C C . PRO A 1 648 ? 8.629 -25.988 -25.873 1.00 80.44 648 PRO A C 1
ATOM 5273 O O . PRO A 1 648 ? 9.516 -26.782 -26.199 1.00 80.44 648 PRO A O 1
ATOM 5276 N N . HIS A 1 649 ? 8.901 -24.751 -25.458 1.00 78.12 649 HIS A N 1
ATOM 5277 C CA . HIS A 1 649 ? 10.219 -24.118 -25.471 1.00 78.12 649 HIS A CA 1
ATOM 5278 C C . HIS A 1 649 ? 10.896 -24.094 -24.089 1.00 78.12 649 HIS A C 1
ATOM 5280 O O . HIS A 1 649 ? 12.050 -23.681 -23.977 1.00 78.12 649 HIS A O 1
ATOM 5286 N N . LEU A 1 650 ? 10.223 -24.582 -23.040 1.00 79.38 650 LEU A N 1
ATOM 5287 C CA . LEU A 1 650 ? 10.794 -24.709 -21.695 1.00 79.38 650 LEU A CA 1
ATOM 5288 C C . LEU A 1 650 ? 11.804 -25.858 -21.606 1.00 79.38 650 LEU A C 1
ATOM 5290 O O . LEU A 1 650 ? 11.663 -26.893 -22.267 1.00 79.38 650 LEU A O 1
ATOM 5294 N N . HIS A 1 651 ? 12.820 -25.707 -20.756 1.00 73.75 651 HIS A N 1
ATOM 5295 C CA . HIS A 1 651 ? 13.661 -26.829 -20.348 1.00 73.75 651 HIS A CA 1
ATOM 5296 C C . HIS A 1 651 ? 12.873 -27.822 -19.489 1.00 73.75 651 HIS A C 1
ATOM 5298 O O . HIS A 1 651 ? 11.889 -27.487 -18.821 1.00 73.75 651 HIS A O 1
ATOM 5304 N N . GLN A 1 652 ? 13.343 -29.070 -19.478 1.00 69.25 652 GLN A N 1
ATOM 5305 C CA . GLN A 1 652 ? 12.785 -30.101 -18.610 1.00 69.25 652 GLN A CA 1
ATOM 5306 C C . GLN A 1 652 ? 12.857 -29.639 -17.142 1.00 69.25 652 GLN A C 1
ATOM 5308 O O . GLN A 1 652 ? 13.889 -29.152 -16.685 1.00 69.25 652 GLN A O 1
ATOM 5313 N N . ASN A 1 653 ? 11.752 -29.813 -16.412 1.00 81.81 653 ASN A N 1
ATOM 5314 C CA . ASN A 1 653 ? 11.572 -29.511 -14.984 1.00 81.81 653 ASN A CA 1
ATOM 5315 C C . ASN A 1 653 ? 11.371 -28.036 -14.582 1.00 81.81 653 ASN A C 1
ATOM 5317 O O . ASN A 1 653 ? 11.103 -27.797 -13.408 1.00 81.81 653 ASN A O 1
ATOM 5321 N N . GLU A 1 654 ? 11.429 -27.051 -15.485 1.00 88.19 654 GLU A N 1
ATOM 5322 C CA . GLU A 1 654 ? 11.185 -25.641 -15.107 1.00 88.19 654 GLU A CA 1
ATOM 5323 C C . GLU A 1 654 ? 9.758 -25.419 -14.597 1.00 88.19 654 GLU A C 1
ATOM 5325 O O . GLU A 1 654 ? 9.561 -24.903 -13.498 1.00 88.19 654 GLU A O 1
ATOM 5330 N N . LEU A 1 655 ? 8.766 -25.904 -15.350 1.00 87.81 655 LEU A N 1
ATOM 5331 C CA . LEU A 1 655 ? 7.358 -25.828 -14.959 1.00 87.81 655 LEU A CA 1
ATOM 5332 C C . LEU A 1 655 ? 7.062 -26.641 -13.689 1.00 87.81 655 LEU A C 1
ATOM 5334 O O . LEU A 1 655 ? 6.261 -26.215 -12.865 1.00 87.81 655 LEU A O 1
ATOM 5338 N N . ALA A 1 656 ? 7.711 -27.797 -13.515 1.00 89.94 656 ALA A N 1
ATOM 5339 C CA . ALA A 1 656 ? 7.553 -28.613 -12.310 1.00 89.94 656 ALA A CA 1
ATOM 5340 C C . ALA A 1 656 ? 8.091 -27.881 -11.070 1.00 89.94 656 ALA A C 1
ATOM 5342 O O . ALA A 1 656 ? 7.380 -27.758 -10.082 1.00 89.94 656 ALA A O 1
ATOM 5343 N N . ARG A 1 657 ? 9.294 -27.294 -11.163 1.00 93.88 657 ARG A N 1
ATOM 5344 C CA . ARG A 1 657 ? 9.892 -26.490 -10.085 1.00 93.88 657 ARG A CA 1
ATOM 5345 C C . ARG A 1 657 ? 9.025 -25.293 -9.699 1.00 93.88 657 ARG A C 1
ATOM 5347 O O . ARG A 1 657 ? 8.918 -24.995 -8.514 1.00 93.88 657 ARG A O 1
ATOM 5354 N N . LEU A 1 658 ? 8.434 -24.607 -10.682 1.00 94.31 658 LEU A N 1
ATOM 5355 C CA . LEU A 1 658 ? 7.496 -23.511 -10.429 1.00 94.31 658 LEU A CA 1
ATOM 5356 C C . LEU A 1 658 ? 6.268 -24.003 -9.656 1.00 94.31 658 LEU A C 1
ATOM 5358 O O . LEU A 1 658 ? 5.941 -23.435 -8.618 1.00 94.31 658 LEU A O 1
ATOM 5362 N N . LYS A 1 659 ? 5.649 -25.098 -10.112 1.00 93.31 659 LYS A N 1
ATOM 5363 C CA . LYS A 1 659 ? 4.473 -25.685 -9.456 1.00 93.31 659 LYS A CA 1
ATOM 5364 C C . LYS A 1 659 ? 4.759 -26.158 -8.032 1.00 93.31 659 LYS A C 1
ATOM 5366 O O . LYS A 1 659 ? 3.942 -25.919 -7.148 1.00 93.31 659 LYS A O 1
ATOM 5371 N N . ASP A 1 660 ? 5.915 -26.774 -7.794 1.00 94.81 660 ASP A N 1
ATOM 5372 C CA . ASP A 1 660 ? 6.330 -27.211 -6.456 1.00 94.81 660 ASP A CA 1
ATOM 5373 C C . ASP A 1 660 ? 6.493 -26.014 -5.505 1.00 94.81 660 ASP A C 1
ATOM 5375 O O . ASP A 1 660 ? 6.038 -26.050 -4.363 1.00 94.81 660 ASP A O 1
ATOM 5379 N N . PHE A 1 661 ? 7.092 -24.917 -5.981 1.00 96.38 661 PHE A N 1
ATOM 5380 C CA . PHE A 1 661 ? 7.234 -23.699 -5.184 1.00 96.38 661 PHE A CA 1
ATOM 5381 C C . PHE A 1 661 ? 5.882 -23.032 -4.908 1.00 96.38 661 PHE A C 1
ATOM 5383 O O . PHE A 1 661 ? 5.600 -22.672 -3.766 1.00 96.38 661 PHE A O 1
ATOM 5390 N N . GLN A 1 662 ? 5.022 -22.912 -5.926 1.00 95.31 662 GLN A N 1
ATOM 5391 C CA . GLN A 1 662 ? 3.661 -22.394 -5.768 1.00 95.31 662 GLN A CA 1
ATOM 5392 C C . GLN A 1 662 ? 2.847 -23.234 -4.777 1.00 95.31 662 GLN A C 1
ATOM 5394 O O . GLN A 1 662 ? 2.039 -22.683 -4.032 1.00 95.31 662 GLN A O 1
ATOM 5399 N N . HIS A 1 663 ? 3.052 -24.554 -4.737 1.00 95.69 663 HIS A N 1
ATOM 5400 C CA . HIS A 1 663 ? 2.396 -25.424 -3.765 1.00 95.69 663 HIS A CA 1
ATOM 5401 C C . HIS A 1 663 ? 2.788 -25.068 -2.324 1.00 95.69 663 HIS A C 1
ATOM 5403 O O . HIS A 1 663 ? 1.903 -24.840 -1.498 1.00 95.69 663 HIS A O 1
ATOM 5409 N N . GLU A 1 664 ? 4.086 -24.960 -2.024 1.00 95.94 664 GLU A N 1
ATOM 5410 C CA . GLU A 1 664 ? 4.567 -24.593 -0.681 1.00 95.94 664 GLU A CA 1
ATOM 5411 C C . GLU A 1 664 ? 4.165 -23.164 -0.288 1.00 95.94 664 GLU A C 1
ATOM 5413 O O . GLU A 1 664 ? 3.741 -22.925 0.845 1.00 95.94 664 GLU A O 1
ATOM 5418 N N . PHE A 1 665 ? 4.229 -22.222 -1.235 1.00 96.25 665 PHE A N 1
ATOM 5419 C CA . PHE A 1 665 ? 3.767 -20.849 -1.042 1.00 96.25 665 PHE A CA 1
ATOM 5420 C C . PHE A 1 665 ? 2.278 -20.797 -0.666 1.00 96.25 665 PHE A C 1
ATOM 5422 O O . PHE A 1 665 ? 1.908 -20.211 0.353 1.00 96.25 665 PHE A O 1
ATOM 5429 N N . ASN A 1 666 ? 1.419 -21.461 -1.446 1.00 94.69 666 ASN A N 1
ATOM 5430 C CA . ASN A 1 666 ? -0.025 -21.465 -1.212 1.00 94.69 666 ASN A CA 1
ATOM 5431 C C . ASN A 1 666 ? -0.410 -22.207 0.066 1.00 94.69 666 ASN A C 1
ATOM 5433 O O . ASN A 1 666 ? -1.322 -21.781 0.774 1.00 94.69 666 ASN A O 1
ATOM 5437 N N . LYS A 1 667 ? 0.304 -23.286 0.397 1.00 94.69 667 LYS A N 1
ATOM 5438 C CA . LYS A 1 667 ? 0.141 -23.981 1.672 1.00 94.69 667 LYS A CA 1
ATOM 5439 C C . LYS A 1 667 ? 0.401 -23.036 2.843 1.00 94.69 667 LYS A C 1
ATOM 5441 O O . LYS A 1 667 ? -0.472 -22.886 3.691 1.00 94.69 667 LYS A O 1
ATOM 5446 N N . PHE A 1 668 ? 1.533 -22.326 2.843 1.00 94.44 668 PHE A N 1
ATOM 5447 C CA . PHE A 1 668 ? 1.815 -21.336 3.882 1.00 94.44 668 PHE A CA 1
ATOM 5448 C C . PHE A 1 668 ? 0.766 -20.221 3.921 1.00 94.44 668 PHE A C 1
ATOM 5450 O O . PHE A 1 668 ? 0.299 -19.876 5.000 1.00 94.44 668 PHE A O 1
ATOM 5457 N N . ARG A 1 669 ? 0.371 -19.666 2.768 1.00 93.81 669 ARG A N 1
ATOM 5458 C CA . ARG A 1 669 ? -0.645 -18.602 2.685 1.00 93.81 669 ARG A CA 1
ATOM 5459 C C . ARG A 1 669 ? -1.961 -19.026 3.344 1.00 93.81 669 ARG A C 1
ATOM 5461 O O . ARG A 1 669 ? -2.551 -18.238 4.081 1.00 93.81 669 ARG A O 1
ATOM 5468 N N . ASN A 1 670 ? -2.403 -20.259 3.105 1.00 92.00 670 ASN A N 1
ATOM 5469 C CA . ASN A 1 670 ? -3.632 -20.801 3.685 1.00 92.00 670 ASN A CA 1
ATOM 5470 C C . ASN A 1 670 ? -3.483 -21.096 5.184 1.00 92.00 670 ASN A C 1
ATOM 5472 O O . ASN A 1 670 ? -4.350 -20.707 5.966 1.00 92.00 670 ASN A O 1
ATOM 5476 N N . ASP A 1 671 ? -2.367 -21.704 5.595 1.00 92.94 671 ASP A N 1
ATOM 5477 C CA . ASP A 1 671 ? -2.066 -21.967 7.008 1.00 92.94 671 ASP A CA 1
ATOM 5478 C C . ASP A 1 671 ? -1.979 -20.655 7.806 1.00 92.94 671 ASP A C 1
ATOM 5480 O O . ASP A 1 671 ? -2.511 -20.551 8.911 1.00 92.94 671 ASP A O 1
ATOM 5484 N N . PHE A 1 672 ? -1.362 -19.621 7.227 1.00 93.38 672 PHE A N 1
ATOM 5485 C CA . PHE A 1 672 ? -1.253 -18.290 7.817 1.00 93.38 672 PHE A CA 1
ATOM 5486 C C . PHE A 1 672 ? -2.625 -17.626 7.967 1.00 93.38 672 PHE A C 1
ATOM 5488 O O . PHE A 1 672 ? -2.926 -17.124 9.047 1.00 93.38 672 PHE A O 1
ATOM 5495 N N . LYS A 1 673 ? -3.480 -17.668 6.932 1.00 90.75 673 LYS A N 1
ATOM 5496 C CA . LYS A 1 673 ? -4.869 -17.175 7.000 1.00 90.75 673 LYS A CA 1
ATOM 5497 C C . LYS A 1 673 ? -5.635 -17.810 8.160 1.00 90.75 673 LYS A C 1
ATOM 5499 O O . LYS A 1 673 ? -6.158 -17.089 9.006 1.00 90.75 673 LYS A O 1
ATOM 5504 N N . GLY A 1 674 ? -5.638 -19.143 8.234 1.00 89.25 674 GLY A N 1
ATOM 5505 C CA . GLY A 1 674 ? -6.320 -19.876 9.305 1.00 89.25 674 GLY A CA 1
ATOM 5506 C C . GLY A 1 674 ? -5.734 -19.591 10.691 1.00 89.25 674 GLY A C 1
ATOM 5507 O O . GLY A 1 674 ? -6.471 -19.440 11.663 1.00 89.25 674 GLY A O 1
ATOM 5508 N N . ALA A 1 675 ? -4.409 -19.451 10.791 1.00 92.19 675 ALA A N 1
ATOM 5509 C CA . ALA A 1 675 ? -3.752 -19.130 12.050 1.00 92.19 675 ALA A CA 1
ATOM 5510 C C . ALA A 1 675 ? -4.060 -17.703 12.524 1.00 92.19 675 ALA A C 1
ATOM 5512 O O . ALA A 1 675 ? -4.330 -17.515 13.710 1.00 92.19 675 ALA A O 1
ATOM 5513 N N . VAL A 1 676 ? -4.035 -16.699 11.640 1.00 89.81 676 VAL A N 1
ATOM 5514 C CA . VAL A 1 676 ? -4.399 -15.319 12.003 1.00 89.81 676 VAL A CA 1
ATOM 5515 C C . VAL A 1 676 ? -5.825 -15.286 12.514 1.00 89.81 676 VAL A C 1
ATOM 5517 O O . VAL A 1 676 ? -6.058 -14.747 13.588 1.00 89.81 676 VAL A O 1
ATOM 5520 N N . ASP A 1 677 ? -6.745 -15.916 11.796 1.00 83.50 677 ASP A N 1
ATOM 5521 C CA . ASP A 1 677 ? -8.148 -15.999 12.169 1.00 83.50 677 ASP A CA 1
ATOM 5522 C C . ASP A 1 677 ? -8.359 -16.621 13.566 1.00 83.50 677 ASP A C 1
ATOM 5524 O O . ASP A 1 677 ? -8.921 -15.993 14.470 1.00 83.50 677 ASP A O 1
ATOM 5528 N N . GLN A 1 678 ? -7.798 -17.812 13.796 1.00 85.75 678 GLN A N 1
ATOM 5529 C CA . GLN A 1 678 ? -7.889 -18.503 15.083 1.00 85.75 678 GLN A CA 1
ATOM 5530 C C . GLN A 1 678 ? -7.288 -17.684 16.237 1.00 85.75 678 GLN A C 1
ATOM 5532 O O . GLN A 1 678 ? -7.893 -17.576 17.305 1.00 85.75 678 GLN A O 1
ATOM 5537 N N . ASN A 1 679 ? -6.101 -17.102 16.045 1.00 87.19 679 ASN A N 1
ATOM 5538 C CA . ASN A 1 679 ? -5.446 -16.316 17.093 1.00 87.19 679 ASN A CA 1
ATOM 5539 C C . ASN A 1 679 ? -6.163 -14.977 17.320 1.00 87.19 679 ASN A C 1
ATOM 5541 O O . ASN A 1 679 ? -6.248 -14.521 18.458 1.00 87.19 679 ASN A O 1
ATOM 5545 N N . LEU A 1 680 ? -6.734 -14.367 16.277 1.00 80.81 680 LEU A N 1
ATOM 5546 C CA . LEU A 1 680 ? -7.529 -13.144 16.391 1.00 80.81 680 LEU A CA 1
ATOM 5547 C C . LEU A 1 680 ? -8.747 -13.383 17.288 1.00 80.81 680 LEU A C 1
ATOM 5549 O O . LEU A 1 680 ? -9.016 -12.569 18.173 1.00 80.81 680 LEU A O 1
ATOM 5553 N N . ARG A 1 681 ? -9.439 -14.517 17.108 1.00 76.38 681 ARG A N 1
ATOM 5554 C CA . ARG A 1 681 ? -10.539 -14.947 17.983 1.00 76.38 681 ARG A CA 1
ATOM 5555 C C . ARG A 1 681 ? -10.085 -15.141 19.426 1.00 76.38 681 ARG A C 1
ATOM 5557 O O . ARG A 1 681 ? -10.632 -14.505 20.323 1.00 76.38 681 ARG A O 1
ATOM 5564 N N . GLN A 1 682 ? -9.061 -15.967 19.643 1.00 78.50 682 GLN A N 1
ATOM 5565 C CA . GLN A 1 682 ? -8.598 -16.314 20.990 1.00 78.50 682 GLN A CA 1
ATOM 5566 C C . GLN A 1 682 ? -8.068 -15.102 21.766 1.00 78.50 682 GLN A C 1
ATOM 5568 O O . GLN A 1 682 ? -8.308 -14.985 22.966 1.00 78.50 682 GLN A O 1
ATOM 5573 N N . VAL A 1 683 ? -7.368 -14.178 21.100 1.00 78.19 683 VAL A N 1
ATOM 5574 C CA . VAL A 1 683 ? -6.890 -12.939 21.731 1.00 78.19 683 VAL A CA 1
ATOM 5575 C C . VAL A 1 683 ? -8.063 -12.038 22.104 1.00 78.19 683 VAL A C 1
ATOM 5577 O O . VAL A 1 683 ? -8.106 -11.525 23.220 1.00 78.19 683 VAL A O 1
ATOM 5580 N N . ARG A 1 684 ? -9.050 -11.876 21.214 1.00 73.75 684 ARG A N 1
ATOM 5581 C CA . ARG A 1 684 ? -10.242 -11.055 21.485 1.00 73.75 684 ARG A CA 1
ATOM 5582 C C . ARG A 1 684 ? -11.061 -11.578 22.657 1.00 73.75 684 ARG A C 1
ATOM 5584 O O . ARG A 1 684 ? -11.511 -10.772 23.466 1.00 73.75 684 ARG A O 1
ATOM 5591 N N . SER A 1 685 ? -11.214 -12.895 22.775 1.00 68.56 685 SER A N 1
ATOM 5592 C CA . SER A 1 685 ? -11.935 -13.537 23.878 1.00 68.56 685 SER A CA 1
ATOM 5593 C C . SER A 1 685 ? -11.118 -13.642 25.175 1.00 68.56 685 SER A C 1
ATOM 5595 O O . SER A 1 685 ? -11.578 -14.256 26.133 1.00 68.56 685 SER A O 1
ATOM 5597 N N . GLY A 1 686 ? -9.885 -13.121 25.208 1.00 70.06 686 GLY A N 1
ATOM 5598 C CA . GLY A 1 686 ? -8.984 -13.232 26.359 1.00 70.06 686 GLY A CA 1
ATOM 5599 C C . GLY A 1 686 ? -8.474 -14.655 26.635 1.00 70.06 686 GLY A C 1
ATOM 5600 O O . GLY A 1 686 ? -7.935 -14.914 27.708 1.00 70.06 686 GLY A O 1
ATOM 5601 N N . GLN A 1 687 ? -8.639 -15.581 25.685 1.00 75.94 687 GLN A N 1
ATOM 5602 C CA . GLN A 1 687 ? -8.179 -16.973 25.779 1.00 75.94 687 GLN A CA 1
ATOM 5603 C C . GLN A 1 687 ? -6.707 -17.141 25.372 1.00 75.94 687 GLN A C 1
ATOM 5605 O O . GLN A 1 687 ? -6.088 -18.147 25.718 1.00 75.94 687 GLN A O 1
ATOM 5610 N N . ALA A 1 688 ? -6.138 -16.168 24.655 1.00 81.56 688 ALA A N 1
ATOM 5611 C CA . ALA A 1 688 ? -4.732 -16.132 24.272 1.00 81.56 688 ALA A CA 1
ATOM 5612 C C . ALA A 1 688 ? -4.118 -14.739 24.466 1.00 81.56 688 ALA A C 1
ATOM 5614 O O . ALA A 1 688 ? -4.804 -13.719 24.440 1.00 81.56 688 ALA A O 1
ATOM 5615 N N . GLU A 1 689 ? -2.796 -14.701 24.630 1.00 83.19 689 GLU A N 1
ATOM 5616 C CA . GLU A 1 689 ? -2.029 -13.456 24.710 1.00 83.19 689 GLU A CA 1
ATOM 5617 C C . GLU A 1 689 ? -1.741 -12.883 23.314 1.00 83.19 689 GLU A C 1
ATOM 5619 O O . GLU A 1 689 ? -1.606 -13.621 22.332 1.00 83.19 689 GLU A O 1
ATOM 5624 N N . ILE A 1 690 ? -1.582 -11.559 23.227 1.00 83.00 690 ILE A N 1
ATOM 5625 C CA . ILE A 1 690 ? -1.333 -10.835 21.968 1.00 83.00 690 ILE A CA 1
ATOM 5626 C C . ILE A 1 690 ? -0.016 -11.261 21.285 1.00 83.00 690 ILE A C 1
ATOM 5628 O O . ILE A 1 690 ? 0.155 -11.117 20.073 1.00 83.00 690 ILE A O 1
ATOM 5632 N N . GLU A 1 691 ? 0.911 -11.840 22.049 1.00 88.00 691 GLU A N 1
ATOM 5633 C CA . GLU A 1 691 ? 2.168 -12.444 21.605 1.00 88.00 691 GLU A CA 1
ATOM 5634 C C . GLU A 1 691 ? 1.960 -13.554 20.569 1.00 88.00 691 GLU A C 1
ATOM 5636 O O . GLU A 1 691 ? 2.820 -13.750 19.708 1.00 88.00 691 GLU A O 1
ATOM 5641 N N . THR A 1 692 ? 0.818 -14.244 20.599 1.00 91.06 692 THR A N 1
ATOM 5642 C CA . THR A 1 692 ? 0.472 -15.268 19.604 1.00 91.06 692 THR A CA 1
ATOM 5643 C C . THR A 1 692 ? 0.351 -14.679 18.194 1.00 91.06 692 THR A C 1
ATOM 5645 O O . THR A 1 692 ? 0.930 -15.223 17.256 1.00 91.06 692 THR A O 1
ATOM 5648 N N . LEU A 1 693 ? -0.279 -13.508 18.048 1.00 87.81 693 LEU A N 1
ATOM 5649 C CA . LEU A 1 693 ? -0.368 -12.770 16.782 1.00 87.81 693 LEU A CA 1
ATOM 5650 C C . LEU A 1 693 ? 0.996 -12.219 16.343 1.00 87.81 693 LEU A C 1
ATOM 5652 O O . LEU A 1 693 ? 1.356 -12.313 15.170 1.00 87.81 693 LEU A O 1
ATOM 5656 N N . LYS A 1 694 ? 1.799 -11.697 17.285 1.00 92.00 694 LYS A N 1
ATOM 5657 C CA . LYS A 1 694 ? 3.172 -11.235 16.992 1.00 92.00 694 LYS A CA 1
ATOM 5658 C C . LYS A 1 694 ? 4.043 -12.368 16.455 1.00 92.00 694 LYS A C 1
ATOM 5660 O O . LYS A 1 694 ? 4.849 -12.153 15.551 1.00 92.00 694 LYS A O 1
ATOM 5665 N N . LYS A 1 695 ? 3.873 -13.578 16.993 1.00 92.56 695 LYS A N 1
ATOM 5666 C CA . LYS A 1 695 ? 4.592 -14.764 16.534 1.00 92.56 695 LYS A CA 1
ATOM 5667 C C . LYS A 1 695 ? 4.286 -15.076 15.068 1.00 92.56 695 LYS A C 1
ATOM 5669 O O . LYS A 1 695 ? 5.228 -15.335 14.334 1.00 92.56 695 LYS A O 1
ATOM 5674 N N . LEU A 1 696 ? 3.034 -14.959 14.617 1.00 93.50 696 LEU A N 1
ATOM 5675 C CA . LEU A 1 696 ? 2.680 -15.187 13.207 1.00 93.50 696 LEU A CA 1
ATOM 5676 C C . LEU A 1 696 ? 3.443 -14.251 12.258 1.00 93.50 696 LEU A C 1
ATOM 5678 O O . LEU A 1 696 ? 3.955 -14.690 11.231 1.00 93.50 696 LEU A O 1
ATOM 5682 N N . ILE A 1 697 ? 3.594 -12.976 12.629 1.00 92.00 697 ILE A N 1
ATOM 5683 C CA . ILE A 1 697 ? 4.381 -12.003 11.852 1.00 92.00 697 ILE A CA 1
ATOM 5684 C C . ILE A 1 697 ? 5.859 -12.430 11.780 1.00 92.00 697 ILE A C 1
ATOM 5686 O O . ILE A 1 697 ? 6.496 -12.321 10.731 1.00 92.00 697 ILE A O 1
ATOM 5690 N N . VAL A 1 698 ? 6.425 -12.930 12.883 1.00 89.94 698 VAL A N 1
ATOM 5691 C CA . VAL A 1 698 ? 7.809 -13.437 12.927 1.00 89.94 698 VAL A CA 1
ATOM 5692 C C . VAL A 1 698 ? 7.967 -14.722 12.106 1.00 89.94 698 VAL A C 1
ATOM 5694 O O . VAL A 1 698 ? 8.953 -14.869 11.378 1.00 89.94 698 VAL A O 1
ATOM 5697 N N . ASP A 1 699 ? 6.995 -15.628 12.182 1.00 89.38 699 ASP A N 1
ATOM 5698 C CA . ASP A 1 699 ? 6.976 -16.880 11.426 1.00 89.38 699 ASP A CA 1
ATOM 5699 C C . ASP A 1 699 ? 6.940 -16.590 9.913 1.00 89.38 699 ASP A C 1
ATOM 5701 O O . ASP A 1 699 ? 7.700 -17.201 9.162 1.00 89.38 699 ASP A O 1
ATOM 5705 N N . HIS A 1 700 ? 6.177 -15.579 9.468 1.00 90.75 700 HIS A N 1
ATOM 5706 C CA . HIS A 1 700 ? 6.243 -15.072 8.088 1.00 90.75 700 HIS A CA 1
ATOM 5707 C C . HIS A 1 700 ? 7.635 -14.551 7.733 1.00 90.75 700 HIS A C 1
ATOM 5709 O O . HIS A 1 700 ? 8.240 -15.033 6.781 1.00 90.75 700 HIS A O 1
ATOM 5715 N N . ARG A 1 701 ? 8.206 -13.636 8.532 1.00 88.62 701 ARG A N 1
ATOM 5716 C CA . ARG A 1 701 ? 9.532 -13.029 8.267 1.00 88.62 701 ARG A CA 1
ATOM 5717 C C . ARG A 1 701 ? 10.676 -14.042 8.174 1.00 88.62 701 ARG A C 1
ATOM 5719 O O . ARG A 1 701 ? 11.715 -13.740 7.591 1.00 88.62 701 ARG A O 1
ATOM 5726 N N . THR A 1 702 ? 10.518 -15.219 8.772 1.00 87.06 702 THR A N 1
ATOM 5727 C CA . THR A 1 702 ? 11.526 -16.289 8.756 1.00 87.06 702 THR A CA 1
ATOM 5728 C C . THR A 1 702 ? 11.222 -17.399 7.746 1.00 87.06 702 THR A C 1
ATOM 5730 O O . THR A 1 702 ? 12.051 -18.296 7.560 1.00 87.06 702 THR A O 1
ATOM 5733 N N . ASN A 1 703 ? 10.080 -17.334 7.055 1.00 90.00 703 ASN A N 1
ATOM 5734 C CA . ASN A 1 703 ? 9.665 -18.329 6.079 1.00 90.00 703 ASN A CA 1
ATOM 5735 C C . ASN A 1 703 ? 10.517 -18.261 4.797 1.00 90.00 703 ASN A C 1
ATOM 5737 O O . ASN A 1 703 ? 10.777 -17.192 4.241 1.00 90.00 703 ASN A O 1
ATOM 5741 N N . ILE A 1 704 ? 10.944 -19.428 4.307 1.00 86.62 704 ILE A N 1
ATOM 5742 C CA . ILE A 1 704 ? 11.833 -19.547 3.140 1.00 86.62 704 ILE A CA 1
ATOM 5743 C C . ILE A 1 704 ? 11.104 -19.577 1.787 1.00 86.62 704 ILE A C 1
ATOM 5745 O O . ILE A 1 704 ? 11.774 -19.553 0.760 1.00 86.62 704 ILE A O 1
ATOM 5749 N N . TYR A 1 705 ? 9.772 -19.637 1.788 1.00 81.31 705 TYR A N 1
ATOM 5750 C CA . TYR A 1 705 ? 8.917 -19.707 0.600 1.00 81.31 705 TYR A CA 1
ATOM 5751 C C . TYR A 1 705 ? 8.011 -18.483 0.439 1.00 81.31 705 TYR A C 1
ATOM 5753 O O . TYR A 1 705 ? 7.675 -18.139 -0.685 1.00 81.31 705 TYR A O 1
ATOM 5761 N N . ALA A 1 706 ? 7.612 -17.836 1.538 1.00 83.94 706 ALA A N 1
ATOM 5762 C CA . ALA A 1 706 ? 6.471 -16.919 1.531 1.00 83.94 706 ALA A CA 1
ATOM 5763 C C . ALA A 1 706 ? 6.791 -15.433 1.727 1.00 83.94 706 ALA A C 1
ATOM 5765 O O . ALA A 1 706 ? 5.919 -14.595 1.516 1.00 83.94 706 ALA A O 1
ATOM 5766 N N . THR A 1 707 ? 8.021 -15.076 2.109 1.00 90.94 707 THR A N 1
ATOM 5767 C CA . THR A 1 707 ? 8.417 -13.658 2.107 1.00 90.94 707 THR A CA 1
ATOM 5768 C C . THR A 1 707 ? 8.599 -13.172 0.672 1.00 90.94 707 THR A C 1
ATOM 5770 O O . THR A 1 707 ? 9.164 -13.894 -0.153 1.00 90.94 707 THR A O 1
ATOM 5773 N N . HIS A 1 708 ? 8.204 -11.926 0.387 1.00 89.56 708 HIS A N 1
ATOM 5774 C CA . HIS A 1 708 ? 8.344 -11.336 -0.954 1.00 89.56 708 HIS A CA 1
ATOM 5775 C C . HIS A 1 708 ? 9.780 -11.441 -1.494 1.00 89.56 708 HIS A C 1
ATOM 5777 O O . HIS A 1 708 ? 10.002 -11.837 -2.636 1.00 89.56 708 HIS A O 1
ATOM 5783 N N . THR A 1 709 ? 10.784 -11.233 -0.634 1.00 90.69 709 THR A N 1
ATOM 5784 C CA . THR A 1 709 ? 12.199 -11.413 -0.995 1.00 90.69 709 THR A CA 1
ATOM 5785 C C . THR A 1 709 ? 12.521 -12.837 -1.451 1.00 90.69 709 THR A C 1
ATOM 5787 O O . THR A 1 709 ? 13.248 -13.009 -2.425 1.00 90.69 709 THR A O 1
ATOM 5790 N N . LYS A 1 710 ? 11.993 -13.872 -0.785 1.00 91.06 710 LYS A N 1
ATOM 5791 C CA . LYS A 1 710 ? 12.254 -15.272 -1.161 1.00 91.06 710 LYS A CA 1
ATOM 5792 C C . LYS A 1 710 ? 11.560 -15.658 -2.458 1.00 91.06 710 LYS A C 1
ATOM 5794 O O . LYS A 1 710 ? 12.147 -16.381 -3.260 1.00 91.06 710 LYS A O 1
ATOM 5799 N N . VAL A 1 711 ? 10.356 -15.142 -2.679 1.00 93.69 711 VAL A N 1
ATOM 5800 C CA . VAL A 1 711 ? 9.620 -15.307 -3.937 1.00 93.69 711 VAL A CA 1
ATOM 5801 C C . VAL A 1 711 ? 10.381 -14.633 -5.079 1.00 93.69 711 VAL A C 1
ATOM 5803 O O . VAL A 1 711 ? 10.671 -15.278 -6.084 1.00 93.69 711 VAL A O 1
ATOM 5806 N N . THR A 1 712 ? 10.832 -13.392 -4.879 1.00 92.06 712 THR A N 1
ATOM 5807 C CA . THR A 1 712 ? 11.662 -12.662 -5.846 1.00 92.06 712 THR A CA 1
ATOM 5808 C C . THR A 1 712 ? 12.964 -13.411 -6.153 1.00 92.06 712 THR A C 1
ATOM 5810 O O . THR A 1 712 ? 13.296 -13.615 -7.318 1.00 92.06 712 THR A O 1
ATOM 5813 N N . GLU A 1 713 ? 13.702 -13.866 -5.132 1.00 92.56 713 GLU A N 1
ATOM 5814 C CA . GLU A 1 713 ? 14.927 -14.663 -5.307 1.00 92.56 713 GLU A CA 1
ATOM 5815 C C . GLU A 1 713 ? 14.660 -15.949 -6.107 1.00 92.56 713 GLU A C 1
ATOM 5817 O O . GLU A 1 713 ? 15.459 -16.318 -6.970 1.00 92.56 713 GLU A O 1
ATOM 5822 N N . PHE A 1 714 ? 13.539 -16.630 -5.849 1.00 94.88 714 PHE A N 1
ATOM 5823 C CA . PHE A 1 714 ? 13.133 -17.825 -6.586 1.00 94.88 714 PHE A CA 1
ATOM 5824 C C . PHE A 1 714 ? 12.832 -17.518 -8.058 1.00 94.88 714 PHE A C 1
ATOM 5826 O O . PHE A 1 714 ? 13.366 -18.197 -8.941 1.00 94.88 714 PHE A O 1
ATOM 5833 N N . ILE A 1 715 ? 12.043 -16.476 -8.332 1.00 92.75 715 ILE A N 1
ATOM 5834 C CA . ILE A 1 715 ? 11.720 -16.021 -9.693 1.00 92.75 715 ILE A CA 1
ATOM 5835 C C . ILE A 1 715 ? 12.999 -15.649 -10.450 1.00 92.75 715 ILE A C 1
ATOM 5837 O O . ILE A 1 715 ? 13.182 -16.070 -11.592 1.00 92.75 715 ILE A O 1
ATOM 5841 N N . GLN A 1 716 ? 13.944 -14.971 -9.792 1.00 91.81 716 GLN A N 1
ATOM 5842 C CA . GLN A 1 716 ? 15.233 -14.601 -10.383 1.00 91.81 716 GLN A CA 1
ATOM 5843 C C . GLN A 1 716 ? 16.066 -15.805 -10.842 1.00 91.81 716 GLN A C 1
ATOM 5845 O O . GLN A 1 716 ? 16.872 -15.677 -11.767 1.00 91.81 716 GLN A O 1
ATOM 5850 N N . THR A 1 717 ? 15.850 -16.999 -10.272 1.00 92.00 717 THR A N 1
ATOM 5851 C CA . THR A 1 717 ? 16.505 -18.225 -10.764 1.00 92.00 717 THR A CA 1
ATOM 5852 C C . THR A 1 717 ? 16.097 -18.597 -12.193 1.00 92.00 717 THR A C 1
ATOM 5854 O O . THR A 1 717 ? 16.799 -19.383 -12.831 1.00 92.00 717 THR A O 1
ATOM 5857 N N . PHE A 1 718 ? 15.014 -18.010 -12.713 1.00 90.12 718 PHE A N 1
ATOM 5858 C CA . PHE A 1 718 ? 14.519 -18.191 -14.075 1.00 90.12 718 PHE A CA 1
ATOM 5859 C C . PHE A 1 718 ? 14.827 -17.016 -15.012 1.00 90.12 718 PHE A C 1
ATOM 5861 O O . PHE A 1 718 ? 14.441 -17.096 -16.173 1.00 90.12 718 PHE A O 1
ATOM 5868 N N . ASN A 1 719 ? 15.549 -15.970 -14.583 1.00 86.94 719 ASN A N 1
ATOM 5869 C CA . ASN A 1 719 ? 15.797 -14.771 -15.406 1.00 86.94 719 ASN A CA 1
ATOM 5870 C C . ASN A 1 719 ? 16.323 -15.095 -16.811 1.00 86.94 719 ASN A C 1
ATOM 5872 O O . ASN A 1 719 ? 15.798 -14.588 -17.793 1.00 86.94 719 ASN A O 1
ATOM 5876 N N . LYS A 1 720 ? 17.293 -16.010 -16.929 1.00 81.19 720 LYS A N 1
ATOM 5877 C CA . LYS A 1 720 ? 17.820 -16.443 -18.236 1.00 81.19 720 LYS A CA 1
ATOM 5878 C C . LYS A 1 720 ? 16.749 -17.073 -19.129 1.00 81.19 720 LYS A C 1
ATOM 5880 O O . LYS A 1 720 ? 16.727 -16.844 -20.334 1.00 81.19 720 LYS A O 1
ATOM 5885 N N . SER A 1 721 ? 15.880 -17.889 -18.540 1.00 83.88 721 SER A N 1
ATOM 5886 C CA . SER A 1 721 ? 14.788 -18.544 -19.255 1.00 83.88 721 SER A CA 1
ATOM 5887 C C . SER A 1 721 ? 13.723 -17.532 -19.657 1.00 83.88 721 SER A C 1
ATOM 5889 O O . SER A 1 721 ? 13.255 -17.589 -20.787 1.00 83.88 721 SER A O 1
ATOM 5891 N N . VAL A 1 722 ? 13.396 -16.578 -18.782 1.00 85.69 722 VAL A N 1
ATOM 5892 C CA . VAL A 1 722 ? 12.486 -15.462 -19.075 1.00 85.69 722 VAL A CA 1
ATOM 5893 C C . VAL A 1 722 ? 13.025 -14.625 -20.236 1.00 85.69 722 VAL A C 1
ATOM 5895 O O . VAL A 1 722 ? 12.345 -14.521 -21.251 1.00 85.69 722 VAL A O 1
ATOM 5898 N N . GLU A 1 723 ? 14.270 -14.145 -20.156 1.00 81.06 723 GLU A N 1
ATOM 5899 C CA . GLU A 1 723 ? 14.924 -13.362 -21.218 1.00 81.06 723 GLU A CA 1
ATOM 5900 C C . GLU A 1 723 ? 14.926 -14.102 -22.562 1.00 81.06 723 GLU A C 1
ATOM 5902 O O . GLU A 1 723 ? 14.667 -13.517 -23.616 1.00 81.06 723 GLU A O 1
ATOM 5907 N N . ARG A 1 724 ? 15.185 -15.414 -22.538 1.00 81.94 724 ARG A N 1
ATOM 5908 C CA . ARG A 1 724 ? 15.118 -16.248 -23.738 1.00 81.94 724 ARG A CA 1
ATOM 5909 C C . ARG A 1 724 ? 13.716 -16.326 -24.319 1.00 81.94 724 ARG A C 1
ATOM 5911 O O . ARG A 1 724 ? 13.568 -16.226 -25.535 1.00 81.94 724 ARG A O 1
ATOM 5918 N N . LEU A 1 725 ? 12.710 -16.579 -23.486 1.00 84.12 725 LEU A N 1
ATOM 5919 C CA . LEU A 1 725 ? 11.325 -16.708 -23.934 1.00 84.12 725 LEU A CA 1
ATOM 5920 C C . LEU A 1 725 ? 10.795 -15.383 -24.486 1.00 84.12 725 LEU A C 1
ATOM 5922 O O . LEU A 1 725 ? 10.128 -15.392 -25.517 1.00 84.12 725 LEU A O 1
ATOM 5926 N N . GLU A 1 726 ? 11.135 -14.260 -23.855 1.00 79.75 726 GLU A N 1
ATOM 5927 C CA . GLU A 1 726 ? 10.790 -12.922 -24.341 1.00 79.75 726 GLU A CA 1
ATOM 5928 C C . GLU A 1 726 ? 11.410 -12.660 -25.722 1.00 79.75 726 GLU A C 1
ATOM 5930 O O . GLU A 1 726 ? 10.681 -12.347 -26.667 1.00 79.75 726 GLU A O 1
ATOM 5935 N N . LEU A 1 727 ? 12.715 -12.915 -25.896 1.00 77.81 727 LEU A N 1
ATOM 5936 C CA . LEU A 1 727 ? 13.370 -12.778 -27.203 1.00 77.81 727 LEU A CA 1
ATOM 5937 C C . LEU A 1 727 ? 12.759 -13.717 -28.253 1.00 77.81 727 LEU A C 1
ATOM 5939 O O . LEU A 1 727 ? 12.573 -13.337 -29.410 1.00 77.81 727 LEU A O 1
ATOM 5943 N N . LEU A 1 728 ? 12.437 -14.955 -27.869 1.00 78.44 728 LEU A N 1
ATOM 5944 C CA . LEU A 1 728 ? 11.808 -15.922 -28.764 1.00 78.44 728 LEU A CA 1
ATOM 5945 C C . LEU A 1 728 ? 10.449 -15.413 -29.261 1.00 78.44 728 LEU A C 1
ATOM 5947 O O . LEU A 1 728 ? 10.170 -15.498 -30.457 1.00 78.44 728 LEU A O 1
ATOM 5951 N N . GLN A 1 729 ? 9.624 -14.852 -28.374 1.00 78.12 729 GLN A N 1
ATOM 5952 C CA . GLN A 1 729 ? 8.331 -14.274 -28.743 1.00 78.12 729 GLN A CA 1
ATOM 5953 C C . GLN A 1 729 ? 8.482 -13.112 -29.732 1.00 78.12 729 GLN A C 1
ATOM 5955 O O . GLN A 1 729 ? 7.727 -13.039 -30.704 1.00 78.12 729 GLN A O 1
ATOM 5960 N N . GLU A 1 730 ? 9.461 -12.230 -29.532 1.00 75.62 730 GLU A N 1
ATOM 5961 C CA . GLU A 1 730 ? 9.753 -11.119 -30.448 1.00 75.62 730 GLU A CA 1
ATOM 5962 C C . GLU A 1 730 ? 10.224 -11.617 -31.819 1.00 75.62 730 GLU A C 1
ATOM 5964 O O . GLU A 1 730 ? 9.703 -11.229 -32.867 1.00 75.62 730 GLU A O 1
ATOM 5969 N N . ILE A 1 731 ? 11.178 -12.546 -31.828 1.00 75.69 731 ILE A N 1
ATOM 5970 C CA . ILE A 1 731 ? 11.773 -13.080 -33.050 1.00 75.69 731 ILE A CA 1
ATOM 5971 C C . ILE A 1 731 ? 10.741 -13.864 -33.882 1.00 75.69 731 ILE A C 1
ATOM 5973 O O . ILE A 1 731 ? 10.712 -13.706 -35.109 1.00 75.69 731 ILE A O 1
ATOM 5977 N N . LEU A 1 732 ? 9.866 -14.648 -33.238 1.00 77.81 732 LEU A N 1
ATOM 5978 C CA . LEU A 1 732 ? 8.789 -15.395 -33.899 1.00 77.81 732 LEU A CA 1
ATOM 5979 C C . LEU A 1 732 ? 7.703 -14.485 -34.489 1.00 77.81 732 LEU A C 1
ATOM 5981 O O . LEU A 1 732 ? 7.242 -14.760 -35.600 1.00 77.81 732 LEU A O 1
ATOM 5985 N N . LYS A 1 733 ? 7.317 -13.397 -33.801 1.00 77.31 733 LYS A N 1
ATOM 5986 C CA . LYS A 1 733 ? 6.331 -12.413 -34.308 1.00 77.31 733 LYS A CA 1
ATOM 5987 C C . LYS A 1 733 ? 6.724 -11.847 -35.670 1.00 77.31 733 LYS A C 1
ATOM 5989 O O . LYS A 1 733 ? 5.875 -11.609 -36.524 1.00 77.31 733 LYS A O 1
ATOM 5994 N N . ASP A 1 734 ? 8.018 -11.715 -35.898 1.00 73.69 734 ASP A N 1
ATOM 5995 C CA . ASP A 1 734 ? 8.556 -11.157 -37.126 1.00 73.69 734 ASP A CA 1
ATOM 5996 C C . ASP A 1 734 ? 8.931 -12.222 -38.187 1.00 73.69 734 ASP A C 1
ATOM 5998 O O . ASP A 1 734 ? 9.645 -11.932 -39.152 1.00 73.69 734 ASP A O 1
ATOM 6002 N N . GLY A 1 735 ? 8.499 -13.475 -38.015 1.00 76.31 735 GLY A N 1
ATOM 6003 C CA . GLY A 1 735 ? 8.635 -14.536 -39.022 1.00 76.31 735 GLY A CA 1
ATOM 6004 C C . GLY A 1 735 ? 10.026 -15.171 -39.156 1.00 76.31 735 GLY A C 1
ATOM 6005 O O . GLY A 1 735 ? 10.284 -15.889 -40.130 1.00 76.31 735 GLY A O 1
ATOM 6006 N N . VAL A 1 736 ? 10.927 -14.938 -38.198 1.00 83.31 736 VAL A N 1
ATOM 6007 C CA . VAL A 1 736 ? 12.241 -15.600 -38.143 1.00 83.31 736 VAL A CA 1
ATOM 6008 C C . VAL A 1 736 ? 12.054 -17.085 -37.832 1.00 83.31 736 VAL A C 1
ATOM 6010 O O . VAL A 1 736 ? 11.209 -17.471 -37.027 1.00 83.31 736 VAL A O 1
ATOM 6013 N N . GLN A 1 737 ? 12.849 -17.940 -38.473 1.00 87.19 737 GLN A N 1
ATOM 6014 C CA . GLN A 1 737 ? 12.776 -19.383 -38.250 1.00 87.19 737 GLN A CA 1
ATOM 6015 C C . GLN A 1 737 ? 13.513 -19.762 -36.961 1.00 87.19 737 GLN A C 1
ATOM 6017 O O . GLN A 1 737 ? 14.692 -19.448 -36.818 1.00 87.19 737 GLN A O 1
ATOM 6022 N N . TYR A 1 738 ? 12.835 -20.453 -36.045 1.00 86.44 738 TYR A N 1
ATOM 6023 C CA . TYR A 1 738 ? 13.420 -20.944 -34.796 1.00 86.44 738 TYR A CA 1
ATOM 6024 C C . TYR A 1 738 ? 14.008 -22.348 -34.953 1.00 86.44 738 TYR A C 1
ATOM 6026 O O . TYR A 1 738 ? 13.411 -23.215 -35.596 1.00 86.44 738 TYR A O 1
ATOM 6034 N N . VAL A 1 739 ? 15.171 -22.574 -34.347 1.00 86.56 739 VAL A N 1
ATOM 6035 C CA . VAL A 1 739 ? 15.881 -23.850 -34.365 1.00 86.56 739 VAL A CA 1
ATOM 6036 C C . VAL A 1 739 ? 16.339 -24.201 -32.957 1.00 86.56 739 VAL A C 1
ATOM 6038 O O . VAL A 1 739 ? 17.206 -23.546 -32.387 1.00 86.56 739 VAL A O 1
ATOM 6041 N N . ASP A 1 740 ? 15.795 -25.299 -32.453 1.00 83.56 740 ASP A N 1
ATOM 6042 C CA . ASP A 1 740 ? 16.067 -25.894 -31.143 1.00 83.56 740 ASP A CA 1
ATOM 6043 C C . ASP A 1 740 ? 16.698 -27.290 -31.231 1.00 83.56 740 ASP A C 1
ATOM 6045 O O . ASP A 1 740 ? 17.067 -27.877 -30.218 1.00 83.56 740 ASP A O 1
ATOM 6049 N N . CYS A 1 741 ? 16.823 -27.847 -32.437 1.00 83.00 741 CYS A N 1
ATOM 6050 C CA . CYS A 1 741 ? 17.448 -29.141 -32.678 1.00 83.00 741 CYS A CA 1
ATOM 6051 C C . CYS A 1 741 ? 18.104 -29.203 -34.066 1.00 83.00 741 CYS A C 1
ATOM 6053 O O . CYS A 1 741 ? 17.692 -28.521 -35.010 1.00 83.00 741 CYS A O 1
ATOM 6055 N N . ALA A 1 742 ? 19.096 -30.087 -34.216 1.00 81.25 742 ALA A N 1
ATOM 6056 C CA . ALA A 1 742 ? 19.821 -30.302 -35.474 1.00 81.25 742 ALA A CA 1
ATOM 6057 C C . ALA A 1 742 ? 18.910 -30.614 -36.664 1.00 81.25 742 ALA A C 1
ATOM 6059 O O . ALA A 1 742 ? 19.106 -30.091 -37.759 1.00 81.25 742 ALA A O 1
ATOM 6060 N N . GLN A 1 743 ? 17.864 -31.410 -36.438 1.00 83.81 743 GLN A N 1
ATOM 6061 C CA . GLN A 1 743 ? 16.929 -31.809 -37.488 1.00 83.81 743 GLN A CA 1
ATOM 6062 C C . GLN A 1 743 ? 16.167 -30.611 -38.071 1.00 83.81 743 GLN A C 1
ATOM 6064 O O . GLN A 1 743 ? 15.944 -30.555 -39.282 1.00 83.81 743 GLN A O 1
ATOM 6069 N N . ASN A 1 744 ? 15.783 -29.644 -37.228 1.00 86.25 744 ASN A N 1
ATOM 6070 C CA . ASN A 1 744 ? 15.099 -28.430 -37.670 1.00 86.25 744 ASN A CA 1
ATOM 6071 C C . ASN A 1 744 ? 16.032 -27.553 -38.511 1.00 86.25 744 ASN A C 1
ATOM 6073 O O . ASN A 1 744 ? 15.618 -27.052 -39.556 1.00 86.25 744 ASN A O 1
ATOM 6077 N N . PHE A 1 745 ? 17.309 -27.462 -38.136 1.00 87.06 745 PHE A N 1
ATOM 6078 C CA . PHE A 1 745 ? 18.293 -26.728 -38.926 1.00 87.06 745 PHE A CA 1
ATOM 6079 C C . PHE A 1 745 ? 18.542 -27.355 -40.303 1.00 87.06 745 PHE A C 1
ATOM 6081 O O . PHE A 1 745 ? 18.502 -26.657 -41.316 1.00 87.06 745 PHE A O 1
ATOM 6088 N N . SER A 1 746 ? 18.739 -28.677 -40.372 1.00 85.00 746 SER A N 1
ATOM 6089 C CA . SER A 1 746 ? 18.991 -29.373 -41.643 1.00 85.00 746 SER A CA 1
ATOM 6090 C C . SER A 1 746 ? 17.832 -29.212 -42.634 1.00 85.00 746 SER A C 1
ATOM 6092 O O . SER A 1 746 ? 18.057 -29.042 -43.833 1.00 85.00 746 SER A O 1
ATOM 6094 N N . LYS A 1 747 ? 16.582 -29.189 -42.145 1.00 87.12 747 LYS A N 1
ATOM 6095 C CA . LYS A 1 747 ? 15.404 -28.886 -42.978 1.00 87.12 747 LYS A CA 1
ATOM 6096 C C . LYS A 1 747 ? 15.491 -27.485 -43.589 1.00 87.12 747 LYS A C 1
ATOM 6098 O O . LYS A 1 747 ? 15.216 -27.334 -44.778 1.00 87.12 747 LYS A O 1
ATOM 6103 N N . LEU A 1 748 ? 15.910 -26.477 -42.823 1.00 88.31 748 LEU A N 1
ATOM 6104 C CA . LEU A 1 748 ? 16.076 -25.108 -43.326 1.00 88.31 748 LEU A CA 1
ATOM 6105 C C . LEU A 1 748 ? 17.199 -25.010 -44.366 1.00 88.31 748 LEU A C 1
ATOM 6107 O O . LEU A 1 748 ? 16.987 -24.407 -45.416 1.00 88.31 748 LEU A O 1
ATOM 6111 N N . GLN A 1 749 ? 18.336 -25.675 -44.136 1.00 85.62 749 GLN A N 1
ATOM 6112 C CA . GLN A 1 749 ? 19.444 -25.738 -45.102 1.00 85.62 749 GLN A CA 1
ATOM 6113 C C . GLN A 1 749 ? 19.031 -26.371 -46.437 1.00 85.62 749 GLN A C 1
ATOM 6115 O O . GLN A 1 749 ? 19.490 -25.938 -47.489 1.00 85.62 749 GLN A O 1
ATOM 6120 N N . SER A 1 750 ? 18.142 -27.370 -46.416 1.00 85.31 750 SER A N 1
ATOM 6121 C CA . SER A 1 750 ? 17.611 -27.977 -47.646 1.00 85.31 750 SER A CA 1
ATOM 6122 C C . SER A 1 750 ? 16.607 -27.086 -48.389 1.00 85.31 750 SER A C 1
ATOM 6124 O O . SER A 1 750 ? 16.407 -27.245 -49.591 1.00 85.31 750 SER A O 1
ATOM 6126 N N . LYS A 1 751 ? 15.968 -26.150 -47.676 1.00 87.69 751 LYS A N 1
ATOM 6127 C CA . LYS A 1 751 ? 14.886 -25.305 -48.190 1.00 87.69 751 LYS A CA 1
ATOM 6128 C C . LYS A 1 751 ? 15.382 -23.967 -48.737 1.00 87.69 751 LYS A C 1
ATOM 6130 O O . LYS A 1 751 ? 14.790 -23.449 -49.682 1.00 87.69 751 LYS A O 1
ATOM 6135 N N . TYR A 1 752 ? 16.435 -23.400 -48.152 1.00 86.38 752 TYR A N 1
ATOM 6136 C CA . TYR A 1 752 ? 16.912 -22.057 -48.476 1.00 86.38 752 TYR A CA 1
ATOM 6137 C C . TYR A 1 752 ? 18.365 -22.070 -48.954 1.00 86.38 752 TYR A C 1
ATOM 6139 O O . TYR A 1 752 ? 19.250 -22.614 -48.300 1.00 86.38 752 TYR A O 1
ATOM 6147 N N . VAL A 1 753 ? 18.612 -21.416 -50.093 1.00 83.12 753 VAL A N 1
ATOM 6148 C CA . VAL A 1 753 ? 19.957 -21.277 -50.686 1.00 83.12 753 VAL A CA 1
ATOM 6149 C C . VAL A 1 753 ? 20.823 -20.295 -49.892 1.00 83.12 753 VAL A C 1
ATOM 6151 O O . VAL A 1 753 ? 22.048 -20.438 -49.859 1.00 83.12 753 VAL A O 1
ATOM 6154 N N . GLU A 1 754 ? 20.188 -19.310 -49.251 1.00 85.50 754 GLU A N 1
ATOM 6155 C CA . GLU A 1 754 ? 20.848 -18.262 -48.483 1.00 85.50 754 GLU A CA 1
ATOM 6156 C C . GLU A 1 754 ? 20.069 -17.926 -47.202 1.00 85.50 754 GLU A C 1
ATOM 6158 O O . GLU A 1 754 ? 18.848 -17.758 -47.236 1.00 85.50 754 GLU A O 1
ATOM 6163 N N . MET A 1 755 ? 20.775 -17.826 -46.073 1.00 87.06 755 MET A N 1
ATOM 6164 C CA . MET A 1 755 ? 20.200 -17.517 -44.761 1.00 87.06 755 MET A CA 1
ATOM 6165 C C . MET A 1 755 ? 21.127 -16.605 -43.952 1.00 87.06 755 MET A C 1
ATOM 6167 O O . MET A 1 755 ? 22.349 -16.687 -44.072 1.00 87.06 755 MET A O 1
ATOM 6171 N N . ILE A 1 756 ? 20.549 -15.777 -43.086 1.00 85.06 756 ILE A N 1
ATOM 6172 C CA . ILE A 1 756 ? 21.262 -15.113 -41.991 1.00 85.06 756 ILE A CA 1
ATOM 6173 C C . ILE A 1 756 ? 20.927 -15.872 -40.713 1.00 85.06 756 ILE A C 1
ATOM 6175 O O . ILE A 1 756 ? 19.761 -15.981 -40.345 1.00 85.06 756 ILE A O 1
ATOM 6179 N N . VAL A 1 757 ? 21.946 -16.411 -40.054 1.00 84.69 757 VAL A N 1
ATOM 6180 C CA . VAL A 1 757 ? 21.805 -17.289 -38.895 1.00 84.69 757 VAL A CA 1
ATOM 6181 C C . VAL A 1 757 ? 22.422 -16.618 -37.675 1.00 84.69 757 VAL A C 1
ATOM 6183 O O . VAL A 1 757 ? 23.622 -16.340 -37.661 1.00 84.69 757 VAL A O 1
ATOM 6186 N N . LEU A 1 758 ? 21.605 -16.371 -36.655 1.00 83.75 758 LEU A N 1
ATOM 6187 C CA . LEU A 1 758 ? 22.057 -15.973 -35.327 1.00 83.75 758 LEU A CA 1
ATOM 6188 C C . LEU A 1 758 ? 22.178 -17.224 -34.459 1.00 83.75 758 LEU A C 1
ATOM 6190 O O . LEU A 1 758 ? 21.173 -17.878 -34.190 1.00 83.75 758 LEU A O 1
ATOM 6194 N N . TYR A 1 759 ? 23.390 -17.526 -34.003 1.00 82.00 759 TYR A N 1
ATOM 6195 C CA . TYR A 1 759 ? 23.621 -18.497 -32.938 1.00 82.00 759 TYR A CA 1
ATOM 6196 C C . TYR A 1 759 ? 23.716 -17.737 -31.623 1.00 82.00 759 TYR A C 1
ATOM 6198 O O . TYR A 1 759 ? 24.499 -16.790 -31.518 1.00 82.00 759 TYR A O 1
ATOM 6206 N N . LEU A 1 760 ? 22.919 -18.131 -30.633 1.00 79.38 760 LEU A N 1
ATOM 6207 C CA . LEU A 1 760 ? 22.926 -17.496 -29.322 1.00 79.38 760 LEU A CA 1
ATOM 6208 C C . LEU A 1 760 ? 22.825 -18.547 -28.217 1.00 79.38 760 LEU A C 1
ATOM 6210 O O . LEU A 1 760 ? 21.929 -19.390 -28.229 1.00 79.38 760 LEU A O 1
ATOM 6214 N N . SER A 1 761 ? 23.735 -18.457 -27.251 1.00 78.50 761 SER A N 1
ATOM 6215 C CA . SER A 1 761 ? 23.629 -19.096 -25.944 1.00 78.50 761 SER A CA 1
ATOM 6216 C C . SER A 1 761 ? 23.356 -18.020 -24.893 1.00 78.50 761 SER A C 1
ATOM 6218 O O . SER A 1 761 ? 24.145 -17.087 -24.720 1.00 78.50 761 SER A O 1
ATOM 6220 N N . PHE A 1 762 ? 22.259 -18.173 -24.158 1.00 72.69 762 PHE A N 1
ATOM 6221 C CA . PHE A 1 762 ? 21.879 -17.356 -23.000 1.00 72.69 762 PHE A CA 1
ATOM 6222 C C . PHE A 1 762 ? 22.706 -17.704 -21.758 1.00 72.69 762 PHE A C 1
ATOM 6224 O O . PHE A 1 762 ? 22.700 -16.989 -20.754 1.00 72.69 762 PHE A O 1
ATOM 6231 N N . ASN A 1 763 ? 23.482 -18.788 -21.819 1.00 70.56 763 ASN A N 1
ATOM 6232 C CA . ASN A 1 763 ? 24.539 -19.053 -20.853 1.00 70.56 763 ASN A CA 1
ATOM 6233 C C . ASN A 1 763 ? 25.796 -18.202 -21.082 1.00 70.56 763 ASN A C 1
ATOM 6235 O O . ASN A 1 763 ? 26.665 -18.180 -20.209 1.00 70.56 763 ASN A O 1
ATOM 6239 N N . ASN A 1 764 ? 25.881 -17.472 -22.198 1.00 68.50 764 ASN A N 1
ATOM 6240 C CA . ASN A 1 764 ? 26.996 -16.599 -22.542 1.00 68.50 764 ASN A CA 1
ATOM 6241 C C . ASN A 1 764 ? 26.544 -15.123 -22.575 1.00 68.50 764 ASN A C 1
ATOM 6243 O O . ASN A 1 764 ? 25.588 -14.765 -23.255 1.00 68.50 764 ASN A O 1
ATOM 6247 N N . ALA A 1 765 ? 27.233 -14.248 -21.837 1.00 53.09 765 ALA A N 1
ATOM 6248 C CA . ALA A 1 765 ? 26.741 -12.933 -21.396 1.00 53.09 765 ALA A CA 1
ATOM 6249 C C . ALA A 1 765 ? 26.653 -11.817 -22.473 1.00 53.09 765 ALA A C 1
ATOM 6251 O O . ALA A 1 765 ? 26.575 -10.637 -22.132 1.00 53.09 765 ALA A O 1
ATOM 6252 N N . ASN A 1 766 ? 26.674 -12.140 -23.769 1.00 57.84 766 ASN A N 1
ATOM 6253 C CA . ASN A 1 766 ? 26.726 -11.140 -24.845 1.00 57.84 766 ASN A CA 1
ATOM 6254 C C . ASN A 1 766 ? 25.336 -10.775 -25.393 1.00 57.84 766 ASN A C 1
ATOM 6256 O O . ASN A 1 766 ? 24.922 -11.259 -26.446 1.00 57.84 766 ASN A O 1
ATOM 6260 N N . TYR A 1 767 ? 24.661 -9.851 -24.705 1.00 53.47 767 TYR A N 1
ATOM 6261 C CA . TYR A 1 767 ? 23.345 -9.309 -25.085 1.00 53.47 767 TYR A CA 1
ATOM 6262 C C . TYR A 1 767 ? 23.388 -8.338 -26.286 1.00 53.47 767 TYR A C 1
ATOM 6264 O O . TYR A 1 767 ? 22.365 -8.024 -26.882 1.00 53.47 767 TYR A O 1
ATOM 6272 N N . GLU A 1 768 ? 24.564 -7.847 -26.696 1.00 60.31 768 GLU A N 1
ATOM 6273 C CA . GLU A 1 768 ? 24.675 -6.928 -27.846 1.00 60.31 768 GLU A CA 1
ATOM 6274 C C . GLU A 1 768 ? 24.297 -7.569 -29.193 1.00 60.31 768 GLU A C 1
ATOM 6276 O O . GLU A 1 768 ? 24.009 -6.860 -30.161 1.00 60.31 768 GLU A O 1
ATOM 6281 N N . LEU A 1 769 ? 24.313 -8.901 -29.268 1.00 64.12 769 LEU A N 1
ATOM 6282 C CA . LEU A 1 769 ? 24.096 -9.661 -30.499 1.00 64.12 769 LEU A CA 1
ATOM 6283 C C . LEU A 1 769 ? 22.622 -9.701 -30.923 1.00 64.12 769 LEU A C 1
ATOM 6285 O O . LEU A 1 769 ? 22.339 -9.618 -32.119 1.00 64.12 769 LEU A O 1
ATOM 6289 N N . SER A 1 770 ? 21.682 -9.733 -29.971 1.00 63.31 770 SER A N 1
ATOM 6290 C CA . SER A 1 770 ? 20.239 -9.688 -30.261 1.00 63.31 770 SER A CA 1
ATOM 6291 C C . SER A 1 770 ? 19.847 -8.369 -30.939 1.00 63.31 770 SER A C 1
ATOM 6293 O O . SER A 1 770 ? 19.249 -8.375 -32.015 1.00 63.31 770 SER A O 1
ATOM 6295 N N . ARG A 1 771 ? 20.319 -7.234 -30.402 1.00 63.84 771 ARG A N 1
ATOM 6296 C CA . ARG A 1 771 ? 20.092 -5.897 -30.985 1.00 63.84 771 ARG A CA 1
ATOM 6297 C C . ARG A 1 771 ? 20.660 -5.760 -32.399 1.00 63.84 771 ARG A C 1
ATOM 6299 O O . ARG A 1 771 ? 20.060 -5.116 -33.258 1.00 63.84 771 ARG A O 1
ATOM 6306 N N . LYS A 1 772 ? 21.823 -6.360 -32.667 1.00 66.44 772 LYS A N 1
ATOM 6307 C CA . LYS A 1 772 ? 22.456 -6.335 -33.999 1.00 66.44 772 LYS A CA 1
ATOM 6308 C C . LYS A 1 772 ? 21.675 -7.164 -35.018 1.00 66.44 772 LYS A C 1
ATOM 6310 O O . LYS A 1 772 ? 21.497 -6.719 -36.154 1.00 66.44 772 LYS A O 1
ATOM 6315 N N . PHE A 1 773 ? 21.176 -8.330 -34.613 1.00 68.19 773 PHE A N 1
ATOM 6316 C CA . PHE A 1 773 ? 20.317 -9.172 -35.443 1.00 68.19 773 PHE A CA 1
ATOM 6317 C C . PHE A 1 773 ? 19.011 -8.463 -35.827 1.00 68.19 773 PHE A C 1
ATOM 6319 O O . PHE A 1 773 ? 18.636 -8.462 -37.002 1.00 68.19 773 PHE A O 1
ATOM 6326 N N . GLU A 1 774 ? 18.367 -7.773 -34.882 1.00 64.62 774 GLU A N 1
ATOM 6327 C CA . GLU A 1 774 ? 17.191 -6.936 -35.160 1.00 64.62 774 GLU A CA 1
ATOM 6328 C C . GLU A 1 774 ? 17.471 -5.824 -36.182 1.00 64.62 774 GLU A C 1
ATOM 6330 O O . GLU A 1 774 ? 16.669 -5.601 -37.092 1.00 64.62 774 GLU A O 1
ATOM 6335 N N . CYS A 1 775 ? 18.612 -5.137 -36.078 1.00 60.53 775 CYS A N 1
ATOM 6336 C CA . CYS A 1 775 ? 19.003 -4.100 -37.038 1.00 60.53 775 CYS A CA 1
ATOM 6337 C C . CYS A 1 775 ? 19.181 -4.652 -38.463 1.00 60.53 775 CYS A C 1
ATOM 6339 O O . CYS A 1 775 ? 18.758 -4.017 -39.429 1.00 60.53 775 CYS A O 1
ATOM 6341 N N . GLN A 1 776 ? 19.786 -5.834 -38.618 1.00 66.19 776 GLN A N 1
ATOM 6342 C CA . GLN A 1 776 ? 19.967 -6.477 -39.929 1.00 66.19 776 GLN A CA 1
ATOM 6343 C C . GLN A 1 776 ? 18.629 -6.879 -40.561 1.00 66.19 776 GLN A C 1
ATOM 6345 O O . GLN A 1 776 ? 18.423 -6.716 -41.763 1.00 66.19 776 GLN A O 1
ATOM 6350 N N . LYS A 1 777 ? 17.696 -7.341 -39.732 1.00 66.31 777 LYS A N 1
ATOM 6351 C CA . LYS A 1 777 ? 16.339 -7.724 -40.120 1.00 66.31 777 LYS A CA 1
ATOM 6352 C C . LYS A 1 777 ? 15.479 -6.548 -40.580 1.00 66.31 777 LYS A C 1
ATOM 6354 O O . LYS A 1 777 ? 14.777 -6.673 -41.577 1.00 66.31 777 LYS A O 1
ATOM 6359 N N . LYS A 1 778 ? 15.570 -5.392 -39.911 1.00 63.53 778 LYS A N 1
ATOM 6360 C CA . LYS A 1 778 ? 14.837 -4.167 -40.296 1.00 63.53 778 LYS A CA 1
ATOM 6361 C C . LYS A 1 778 ? 15.284 -3.584 -41.645 1.00 63.53 778 LYS A C 1
ATOM 6363 O O . LYS A 1 778 ? 14.545 -2.805 -42.236 1.00 63.53 778 LYS A O 1
ATOM 6368 N N . ASN A 1 779 ? 16.467 -3.958 -42.138 1.00 57.16 779 ASN A N 1
ATOM 6369 C CA . ASN A 1 779 ? 17.100 -3.330 -43.298 1.00 57.16 779 ASN A CA 1
ATOM 6370 C C . ASN A 1 779 ? 16.830 -4.004 -44.665 1.00 57.16 779 ASN A C 1
ATOM 6372 O O . ASN A 1 779 ? 17.340 -3.484 -45.659 1.00 57.16 779 ASN A O 1
ATOM 6376 N N . LYS A 1 780 ? 16.086 -5.125 -44.783 1.00 55.38 780 LYS A N 1
ATOM 6377 C CA . LYS A 1 780 ? 15.900 -5.822 -46.086 1.00 55.38 780 LYS A CA 1
ATOM 6378 C C . LYS A 1 780 ? 14.563 -6.561 -46.279 1.00 55.38 780 LYS A C 1
ATOM 6380 O O . LYS A 1 780 ? 14.048 -7.199 -45.366 1.00 55.38 780 LYS A O 1
ATOM 6385 N N . ASP A 1 781 ? 14.078 -6.557 -47.527 1.00 53.22 781 ASP A N 1
ATOM 6386 C CA . ASP A 1 781 ? 12.996 -7.404 -48.053 1.00 53.22 781 ASP A CA 1
ATOM 6387 C C . ASP A 1 781 ? 13.373 -8.894 -48.029 1.00 53.22 781 ASP A C 1
ATOM 6389 O O . ASP A 1 781 ? 14.336 -9.256 -48.692 1.00 53.22 781 ASP A O 1
ATOM 6393 N N . LYS A 1 782 ? 12.595 -9.721 -47.304 1.00 57.38 782 LYS A N 1
ATOM 6394 C CA . LYS A 1 782 ? 12.342 -11.196 -47.335 1.00 57.38 782 LYS A CA 1
ATOM 6395 C C . LYS A 1 782 ? 13.403 -12.215 -47.831 1.00 57.38 782 LYS A C 1
ATOM 6397 O O . LYS A 1 782 ? 13.112 -13.411 -47.814 1.00 57.38 782 LYS A O 1
ATOM 6402 N N . ASN A 1 783 ? 14.606 -11.823 -48.234 1.00 60.91 783 ASN A N 1
ATOM 6403 C CA . ASN A 1 783 ? 15.697 -12.690 -48.656 1.00 60.91 783 ASN A CA 1
ATOM 6404 C C . ASN A 1 783 ? 17.047 -11.971 -48.429 1.00 60.91 783 ASN A C 1
ATOM 6406 O O . ASN A 1 783 ? 17.238 -10.864 -48.940 1.00 60.91 783 ASN A O 1
ATOM 6410 N N . PRO A 1 784 ? 18.009 -12.565 -47.705 1.00 72.38 784 PRO A N 1
ATOM 6411 C CA . PRO A 1 784 ? 18.016 -13.920 -47.137 1.00 72.38 784 PRO A CA 1
ATOM 6412 C C . PRO A 1 784 ? 17.019 -14.133 -45.983 1.00 72.38 784 PRO A C 1
ATOM 6414 O O . PRO A 1 784 ? 16.588 -13.183 -45.334 1.00 72.38 784 PRO A O 1
ATOM 6417 N N . VAL A 1 785 ? 16.651 -15.396 -45.728 1.00 84.12 785 VAL A N 1
ATOM 6418 C CA . VAL A 1 785 ? 15.800 -15.780 -44.585 1.00 84.12 785 VAL A CA 1
ATOM 6419 C C . VAL A 1 785 ? 16.590 -15.678 -43.286 1.00 84.12 785 VAL A C 1
ATOM 6421 O O . VAL A 1 785 ? 17.734 -16.120 -43.213 1.00 84.12 785 VAL A O 1
ATOM 6424 N N . PHE A 1 786 ? 15.961 -15.136 -42.248 1.00 85.94 786 PHE A N 1
ATOM 6425 C CA . PHE A 1 786 ? 16.546 -15.047 -40.916 1.00 85.94 786 PHE A CA 1
ATOM 6426 C C . PHE A 1 786 ? 16.234 -16.311 -40.107 1.00 85.94 786 PHE A C 1
ATOM 6428 O O . PHE A 1 786 ? 15.089 -16.774 -40.070 1.00 85.94 786 PHE A O 1
ATOM 6435 N N . VAL A 1 787 ? 17.253 -16.853 -39.446 1.00 87.25 787 VAL A N 1
ATOM 6436 C CA . VAL A 1 787 ? 17.187 -18.058 -38.617 1.00 87.25 787 VAL A CA 1
ATOM 6437 C C . VAL A 1 787 ? 17.805 -17.757 -37.257 1.00 87.25 787 VAL A C 1
ATOM 6439 O O . VAL A 1 787 ? 18.905 -17.213 -37.179 1.00 87.25 787 VAL A O 1
ATOM 6442 N N . PHE A 1 788 ? 17.107 -18.129 -36.191 1.00 86.75 788 PHE A N 1
ATOM 6443 C CA . PHE A 1 788 ? 17.587 -18.062 -34.818 1.00 86.75 788 PHE A CA 1
ATOM 6444 C C . PHE A 1 788 ? 17.848 -19.479 -34.304 1.00 86.75 788 PHE A C 1
ATOM 6446 O O . PHE A 1 788 ? 16.943 -20.315 -34.295 1.00 86.75 788 PHE A O 1
ATOM 6453 N N . VAL A 1 789 ? 19.091 -19.746 -33.908 1.00 86.31 789 VAL A N 1
ATOM 6454 C CA . VAL A 1 789 ? 19.544 -21.031 -33.376 1.00 86.31 789 VAL A CA 1
ATOM 6455 C C . VAL A 1 789 ? 19.787 -20.887 -31.881 1.00 86.31 789 VAL A C 1
ATOM 6457 O O . VAL A 1 789 ? 20.711 -20.192 -31.452 1.00 86.31 789 VAL A O 1
ATOM 6460 N N . ASP A 1 790 ? 18.961 -21.580 -31.105 1.00 84.81 790 ASP A N 1
ATOM 6461 C CA . ASP A 1 790 ? 19.054 -21.654 -29.652 1.00 84.81 790 ASP A CA 1
ATOM 6462 C C . ASP A 1 790 ? 20.086 -22.707 -29.263 1.00 84.81 790 ASP A C 1
ATOM 6464 O O . ASP A 1 790 ? 19.830 -23.915 -29.272 1.00 84.81 790 ASP A O 1
ATOM 6468 N N . VAL A 1 791 ? 21.295 -22.237 -28.970 1.00 82.44 791 VAL A N 1
ATOM 6469 C CA . VAL A 1 791 ? 22.443 -23.109 -28.713 1.00 82.44 791 VAL A CA 1
ATOM 6470 C C . VAL A 1 791 ? 22.228 -23.945 -27.452 1.00 82.44 791 VAL A C 1
ATOM 6472 O O . VAL A 1 791 ? 22.652 -25.098 -27.404 1.00 82.44 791 VAL A O 1
ATOM 6475 N N . ASP A 1 792 ? 21.514 -23.406 -26.461 1.00 79.00 792 ASP A N 1
ATOM 6476 C CA . ASP A 1 792 ? 21.290 -24.060 -25.169 1.00 79.00 792 ASP A CA 1
ATOM 6477 C C . ASP A 1 792 ? 20.286 -25.226 -25.249 1.00 79.00 792 ASP A C 1
ATOM 6479 O O . ASP A 1 792 ? 20.138 -25.989 -24.291 1.00 79.00 792 ASP A O 1
ATOM 6483 N N . ARG A 1 793 ? 19.590 -25.390 -26.383 1.00 80.69 793 ARG A N 1
ATOM 6484 C CA . ARG A 1 793 ? 18.628 -26.479 -26.631 1.00 80.69 793 ARG A CA 1
ATOM 6485 C C . ARG A 1 793 ? 19.213 -27.661 -27.403 1.00 80.69 793 ARG A C 1
ATOM 6487 O O . ARG A 1 793 ? 18.593 -28.721 -27.450 1.00 80.69 793 ARG A O 1
ATOM 6494 N N . ILE A 1 794 ? 20.395 -27.506 -27.996 1.00 80.88 794 ILE A N 1
ATOM 6495 C CA . ILE A 1 794 ? 20.935 -28.460 -28.966 1.00 80.88 794 ILE A CA 1
ATOM 6496 C C . ILE A 1 794 ? 22.062 -29.280 -28.329 1.00 80.88 794 ILE A C 1
ATOM 6498 O O . ILE A 1 794 ? 23.185 -28.806 -28.181 1.00 80.88 794 ILE A O 1
ATOM 6502 N N . GLU A 1 795 ? 21.797 -30.558 -28.045 1.00 72.19 795 GLU A N 1
ATOM 6503 C CA . GLU A 1 795 ? 22.755 -31.472 -27.393 1.00 72.19 795 GLU A CA 1
ATOM 6504 C C . GLU A 1 795 ? 24.052 -31.723 -28.198 1.00 72.19 795 GLU A C 1
ATOM 6506 O O . GLU A 1 795 ? 25.061 -32.113 -27.622 1.00 72.19 795 GLU A O 1
ATOM 6511 N N . ASN A 1 796 ? 24.060 -31.474 -29.517 1.00 71.62 796 ASN A N 1
ATOM 6512 C CA . ASN A 1 796 ? 25.214 -31.677 -30.410 1.00 71.62 796 ASN A CA 1
ATOM 6513 C C . ASN A 1 796 ? 25.427 -30.498 -31.375 1.00 71.62 796 ASN A C 1
ATOM 6515 O O . ASN A 1 796 ? 25.378 -30.644 -32.599 1.00 71.62 796 ASN A O 1
ATOM 6519 N N . ILE A 1 797 ? 25.669 -29.309 -30.821 1.00 70.38 797 ILE A N 1
ATOM 6520 C CA . ILE A 1 797 ? 25.785 -28.063 -31.592 1.00 70.38 797 ILE A CA 1
ATOM 6521 C C . ILE A 1 797 ? 26.873 -28.097 -32.688 1.00 70.38 797 ILE A C 1
ATOM 6523 O O . ILE A 1 797 ? 26.736 -27.448 -33.725 1.00 70.38 797 ILE A O 1
ATOM 6527 N N . GLY A 1 798 ? 27.922 -28.911 -32.512 1.00 67.62 798 GLY A N 1
ATOM 6528 C CA . GLY A 1 798 ? 29.026 -29.060 -33.471 1.00 67.62 798 GLY A CA 1
ATOM 6529 C C . GLY A 1 798 ? 28.621 -29.606 -34.846 1.00 67.62 798 GLY A C 1
ATOM 6530 O O . GLY A 1 798 ? 29.361 -29.431 -35.804 1.00 67.62 798 GLY A O 1
ATOM 6531 N N . GLN A 1 799 ? 27.437 -30.214 -34.982 1.00 66.19 799 GLN A N 1
ATOM 6532 C CA . GLN A 1 799 ? 26.899 -30.631 -36.288 1.00 66.19 799 GLN A CA 1
ATOM 6533 C C . GLN A 1 799 ? 26.285 -29.470 -37.088 1.00 66.19 799 GLN A C 1
ATOM 6535 O O . GLN A 1 799 ? 25.979 -29.621 -38.269 1.00 66.19 799 GLN A O 1
ATOM 6540 N N . ILE A 1 800 ? 26.060 -28.328 -36.436 1.00 71.00 800 ILE A N 1
ATOM 6541 C CA . ILE A 1 800 ? 25.287 -27.197 -36.959 1.00 71.00 800 ILE A CA 1
ATOM 6542 C C . ILE A 1 800 ? 26.147 -25.930 -37.054 1.00 71.00 800 ILE A C 1
ATOM 6544 O O . ILE A 1 800 ? 25.857 -25.053 -37.868 1.00 71.00 800 ILE A O 1
ATOM 6548 N N . ILE A 1 801 ? 27.195 -25.819 -36.232 1.00 68.81 801 ILE A N 1
ATOM 6549 C CA . ILE A 1 801 ? 28.123 -24.682 -36.207 1.00 68.81 801 ILE A CA 1
ATOM 6550 C C . ILE A 1 801 ? 29.323 -24.943 -37.136 1.00 68.81 801 ILE A C 1
ATOM 6552 O O . ILE A 1 801 ? 29.886 -26.037 -37.108 1.00 68.81 801 ILE A O 1
ATOM 6556 N N . PRO A 1 802 ? 29.777 -23.952 -37.929 1.00 64.19 802 PRO A N 1
ATOM 6557 C CA . PRO A 1 802 ? 31.009 -24.071 -38.709 1.00 64.19 802 PRO A CA 1
ATOM 6558 C C . PRO A 1 802 ? 32.252 -24.234 -37.806 1.00 64.19 802 PRO A C 1
ATOM 6560 O O . PRO A 1 802 ? 32.594 -23.340 -37.036 1.00 64.19 802 PRO A O 1
ATOM 6563 N N . GLU A 1 803 ? 32.972 -25.355 -37.953 1.00 55.75 803 GLU A N 1
ATOM 6564 C CA . GLU A 1 803 ? 34.111 -25.820 -37.123 1.00 55.75 803 GLU A CA 1
ATOM 6565 C C . GLU A 1 803 ? 35.297 -24.840 -36.937 1.00 55.75 803 GLU A C 1
ATOM 6567 O O . GLU A 1 803 ? 36.230 -25.149 -36.200 1.00 55.75 803 GLU A O 1
ATOM 6572 N N . LYS A 1 804 ? 35.325 -23.669 -37.590 1.00 54.47 804 LYS A N 1
ATOM 6573 C CA . LYS A 1 804 ? 36.483 -22.750 -37.576 1.00 54.47 804 LYS A CA 1
ATOM 6574 C C . LYS A 1 804 ? 36.341 -21.509 -36.688 1.00 54.47 804 LYS A C 1
ATOM 6576 O O . LYS A 1 804 ? 37.306 -20.759 -36.586 1.00 54.47 804 LYS A O 1
ATOM 6581 N N . GLU A 1 805 ? 35.209 -21.303 -36.012 1.00 54.41 805 GLU A N 1
ATOM 6582 C CA . GLU A 1 805 ? 34.940 -20.065 -35.246 1.00 54.41 805 GLU A CA 1
ATOM 6583 C C . GLU A 1 805 ? 34.464 -20.307 -33.797 1.00 54.41 805 GLU A C 1
ATOM 6585 O O . GLU A 1 805 ? 33.679 -19.561 -33.223 1.00 54.41 805 GLU A O 1
ATOM 6590 N N . LEU A 1 806 ? 34.995 -21.367 -33.184 1.00 48.69 806 LEU A N 1
ATOM 6591 C CA . LEU A 1 806 ? 34.614 -21.951 -31.886 1.00 48.69 806 LEU A CA 1
ATOM 6592 C C . LEU A 1 806 ? 34.829 -21.096 -30.619 1.00 48.69 806 LEU A C 1
ATOM 6594 O O . LEU A 1 806 ? 34.564 -21.584 -29.522 1.00 48.69 806 LEU A O 1
ATOM 6598 N N . ASN A 1 807 ? 35.306 -19.854 -30.710 1.00 51.88 807 ASN A N 1
ATOM 6599 C CA . ASN A 1 807 ? 35.747 -19.127 -29.510 1.00 51.88 807 ASN A CA 1
ATOM 6600 C C . ASN A 1 807 ? 34.625 -18.370 -28.776 1.00 51.88 807 ASN A C 1
ATOM 6602 O O . ASN A 1 807 ? 34.807 -17.993 -27.619 1.00 51.88 807 ASN A O 1
ATOM 6606 N N . SER A 1 808 ? 33.454 -18.188 -29.390 1.00 55.03 808 SER A N 1
ATOM 6607 C CA . SER A 1 808 ? 32.272 -17.649 -28.717 1.00 55.03 808 SER A CA 1
ATOM 6608 C C . SER A 1 808 ? 31.018 -18.311 -29.273 1.00 55.03 808 SER A C 1
ATOM 6610 O O . SER A 1 808 ? 30.675 -18.103 -30.427 1.00 55.03 808 SER A O 1
ATOM 6612 N N . PHE A 1 809 ? 30.296 -19.079 -28.454 1.00 61.88 809 PHE A N 1
ATOM 6613 C CA . PHE A 1 809 ? 29.017 -19.728 -28.806 1.00 61.88 809 PHE A CA 1
ATOM 6614 C C . PHE A 1 809 ? 27.888 -18.762 -29.233 1.00 61.88 809 PHE A C 1
ATOM 6616 O O . PHE A 1 809 ? 26.764 -19.200 -29.464 1.00 61.88 809 PHE A O 1
ATOM 6623 N N . ASN A 1 810 ? 28.183 -17.464 -29.349 1.00 74.88 810 ASN A N 1
ATOM 6624 C CA . ASN A 1 810 ? 27.281 -16.444 -29.851 1.00 74.88 810 ASN A CA 1
ATOM 6625 C C . ASN A 1 810 ? 27.920 -15.800 -31.093 1.00 74.88 810 ASN A C 1
ATOM 6627 O O . ASN A 1 810 ? 29.090 -15.413 -31.031 1.00 74.88 810 ASN A O 1
ATOM 6631 N N . GLY A 1 811 ? 27.168 -15.665 -32.187 1.00 77.06 811 GLY A N 1
ATOM 6632 C CA . GLY A 1 811 ? 27.653 -15.002 -33.400 1.00 77.06 811 GLY A CA 1
ATOM 6633 C C . GLY A 1 811 ? 26.629 -14.934 -34.532 1.00 77.06 811 GLY A C 1
ATOM 6634 O O . GLY A 1 811 ? 25.684 -15.731 -34.591 1.00 77.06 811 GLY A O 1
ATOM 6635 N N . LEU A 1 812 ? 26.832 -13.974 -35.436 1.00 79.94 812 LEU A N 1
ATOM 6636 C CA . LEU A 1 812 ? 25.974 -13.733 -36.595 1.00 79.94 812 LEU A CA 1
ATOM 6637 C C . LEU A 1 812 ? 26.651 -14.141 -37.913 1.00 79.94 812 LEU A C 1
ATOM 6639 O O . LEU A 1 812 ? 27.681 -13.599 -38.307 1.00 79.94 812 LEU A O 1
ATOM 6643 N N . PHE A 1 813 ? 26.018 -15.048 -38.654 1.00 80.94 813 PHE A N 1
ATOM 6644 C CA . PHE A 1 813 ? 26.599 -15.643 -39.855 1.00 80.94 813 PHE A CA 1
ATOM 6645 C C . PHE A 1 813 ? 25.689 -15.503 -41.065 1.00 80.94 813 PHE A C 1
ATOM 6647 O O . PHE A 1 813 ? 24.467 -15.604 -40.968 1.00 80.94 813 PHE A O 1
ATOM 6654 N N . ARG A 1 814 ? 26.295 -15.370 -42.243 1.00 83.56 814 ARG A N 1
ATOM 6655 C CA . ARG A 1 814 ? 25.617 -15.587 -43.521 1.00 83.56 814 ARG A CA 1
ATOM 6656 C C . ARG A 1 814 ? 25.954 -16.984 -44.024 1.00 83.56 814 ARG A C 1
ATOM 6658 O O . ARG A 1 814 ? 27.122 -17.323 -44.204 1.00 83.56 814 ARG A O 1
ATOM 6665 N N . TYR A 1 815 ? 24.923 -17.785 -44.249 1.00 84.31 815 TYR A N 1
ATOM 6666 C CA . TYR A 1 815 ? 25.004 -19.093 -44.882 1.00 84.31 815 TYR A CA 1
ATOM 6667 C C . TYR A 1 815 ? 24.629 -18.958 -46.358 1.00 84.31 815 TYR A C 1
ATOM 6669 O O . TYR A 1 815 ? 23.560 -18.437 -46.672 1.00 84.31 815 TYR A O 1
ATOM 6677 N N . SER A 1 816 ? 25.483 -19.432 -47.264 1.00 83.81 816 SER A N 1
ATOM 6678 C CA . SER A 1 816 ? 25.204 -19.461 -48.703 1.00 83.81 816 SER A CA 1
ATOM 6679 C C . SER A 1 816 ? 25.857 -20.677 -49.353 1.00 83.81 816 SER A C 1
ATOM 6681 O O . SER A 1 816 ? 27.068 -20.872 -49.234 1.00 83.81 816 SER A O 1
ATOM 6683 N N . GLN A 1 817 ? 25.060 -21.511 -50.032 1.00 79.88 817 GLN A N 1
ATOM 6684 C CA . GLN A 1 817 ? 25.535 -22.685 -50.788 1.00 79.88 817 GLN A CA 1
ATOM 6685 C C . GLN A 1 817 ? 26.494 -23.602 -49.991 1.00 79.88 817 GLN A C 1
ATOM 6687 O O . GLN A 1 817 ? 27.536 -24.026 -50.493 1.00 79.88 817 GLN A O 1
ATOM 6692 N N . GLY A 1 818 ? 26.171 -23.887 -48.724 1.00 75.44 818 GLY A N 1
ATOM 6693 C CA . GLY A 1 818 ? 26.983 -24.758 -47.862 1.00 75.44 818 GLY A CA 1
ATOM 6694 C C . GLY A 1 818 ? 28.218 -24.097 -47.239 1.00 75.44 818 GLY A C 1
ATOM 6695 O O . GLY A 1 818 ? 28.972 -24.769 -46.539 1.00 75.44 818 GLY A O 1
ATOM 6696 N N . LYS A 1 819 ? 28.435 -22.796 -47.462 1.00 78.12 819 LYS A N 1
ATOM 6697 C CA . LYS A 1 819 ? 29.526 -22.021 -46.860 1.00 78.12 819 LYS A CA 1
ATOM 6698 C C . LYS A 1 819 ? 28.987 -21.018 -45.849 1.00 78.12 819 LYS A C 1
ATOM 6700 O O . LYS A 1 819 ? 27.919 -20.442 -46.046 1.00 78.12 819 LYS A O 1
ATOM 6705 N N . TYR A 1 820 ? 29.769 -20.791 -44.800 1.00 78.62 820 TYR A N 1
ATOM 6706 C CA . TYR A 1 820 ? 29.509 -19.778 -43.786 1.00 78.62 820 TYR A CA 1
ATOM 6707 C C . TYR A 1 820 ? 30.503 -18.632 -43.955 1.00 78.62 820 TYR A C 1
ATOM 6709 O O . TYR A 1 820 ? 31.699 -18.868 -44.130 1.00 78.62 820 TYR A O 1
ATOM 6717 N N . SER A 1 821 ? 30.007 -17.403 -43.891 1.00 76.44 821 SER A N 1
ATOM 6718 C CA . SER A 1 821 ? 30.822 -16.202 -43.728 1.00 76.44 821 SER A CA 1
ATOM 6719 C C . SER A 1 821 ? 30.363 -15.478 -42.472 1.00 76.44 821 SER A C 1
ATOM 6721 O O . SER A 1 821 ? 29.179 -15.136 -42.369 1.00 76.44 821 SER A O 1
ATOM 6723 N N . ASN A 1 822 ? 31.279 -15.259 -41.533 1.00 75.88 822 ASN A N 1
ATOM 6724 C CA . ASN A 1 822 ? 30.993 -14.456 -40.355 1.00 75.88 822 ASN A CA 1
ATOM 6725 C C . ASN A 1 822 ? 30.699 -13.011 -40.780 1.00 75.88 822 ASN A C 1
ATOM 6727 O O . ASN A 1 822 ? 31.431 -12.435 -41.588 1.00 75.88 822 ASN A O 1
ATOM 6731 N N . LEU A 1 823 ? 29.594 -12.458 -40.283 1.00 70.50 823 LEU A N 1
ATOM 6732 C CA . LEU A 1 823 ? 29.231 -11.056 -40.489 1.00 70.50 823 LEU A CA 1
ATOM 6733 C C . LEU A 1 823 ? 29.866 -10.138 -39.426 1.00 70.50 823 LEU A C 1
ATOM 6735 O O . LEU A 1 823 ? 29.710 -8.922 -39.487 1.00 70.50 823 LEU A O 1
ATOM 6739 N N . GLU A 1 824 ? 30.611 -10.711 -38.481 1.00 62.91 824 GLU A N 1
ATOM 6740 C CA . GLU A 1 824 ? 31.246 -10.050 -37.350 1.00 62.91 824 GLU A CA 1
ATOM 6741 C C . GLU A 1 824 ? 32.743 -10.407 -37.272 1.00 62.91 824 GLU A C 1
ATOM 6743 O O . GLU A 1 824 ? 33.128 -11.561 -37.126 1.00 62.91 824 GLU A O 1
ATOM 6748 N N . ALA A 1 825 ? 33.636 -9.420 -37.325 1.00 51.03 825 ALA A N 1
ATOM 6749 C CA . ALA A 1 825 ? 35.058 -9.624 -37.050 1.00 51.03 825 ALA A CA 1
ATOM 6750 C C . ALA A 1 825 ? 35.371 -9.279 -35.582 1.00 51.03 825 ALA A C 1
ATOM 6752 O O . ALA A 1 825 ? 35.054 -8.187 -35.106 1.00 51.03 825 ALA A O 1
ATOM 6753 N N . LEU A 1 826 ? 36.031 -10.191 -34.859 1.00 41.19 826 LEU A N 1
ATOM 6754 C CA . LEU A 1 826 ? 36.590 -9.935 -33.526 1.00 41.19 826 LEU A CA 1
ATOM 6755 C C . LEU A 1 826 ? 37.917 -9.174 -33.666 1.00 41.19 826 LEU A C 1
ATOM 6757 O O . LEU A 1 826 ? 38.938 -9.764 -34.016 1.00 41.19 826 LEU A O 1
ATOM 6761 N N . ALA A 1 827 ? 37.932 -7.877 -33.355 1.00 33.09 827 ALA A N 1
ATOM 6762 C CA . ALA A 1 827 ? 39.170 -7.111 -33.219 1.00 33.09 827 ALA A CA 1
ATOM 6763 C C . ALA A 1 827 ? 39.216 -6.439 -31.840 1.00 33.09 827 ALA A C 1
ATOM 6765 O O . ALA A 1 827 ? 38.339 -5.658 -31.482 1.00 33.09 827 ALA A O 1
ATOM 6766 N N . ASN A 1 828 ? 40.249 -6.738 -31.044 1.00 32.56 828 ASN A N 1
ATOM 6767 C CA . ASN A 1 828 ? 40.464 -6.163 -29.706 1.00 32.56 828 ASN A CA 1
ATOM 6768 C C . ASN A 1 828 ? 39.258 -6.293 -28.751 1.00 32.56 828 ASN A C 1
ATOM 6770 O O . ASN A 1 828 ? 38.865 -5.314 -28.116 1.00 32.56 828 ASN A O 1
ATOM 6774 N N . ASN A 1 829 ? 38.650 -7.484 -28.658 1.00 37.06 829 ASN A N 1
ATOM 6775 C CA . ASN A 1 829 ? 37.449 -7.738 -27.840 1.00 37.06 829 ASN A CA 1
ATOM 6776 C C . ASN A 1 829 ? 36.273 -6.783 -28.135 1.00 37.06 829 ASN A C 1
ATOM 6778 O O . ASN A 1 829 ? 35.392 -6.594 -27.297 1.00 37.06 829 ASN A O 1
ATOM 6782 N N . ARG A 1 830 ? 36.249 -6.176 -29.326 1.00 33.56 830 ARG A N 1
ATOM 6783 C CA . ARG A 1 830 ? 35.133 -5.391 -29.847 1.00 33.56 830 ARG A CA 1
ATOM 6784 C C . ARG A 1 830 ? 34.711 -5.976 -31.189 1.00 33.56 830 ARG A C 1
ATOM 6786 O O . ARG A 1 830 ? 35.538 -6.302 -32.037 1.00 33.56 830 ARG A O 1
ATOM 6793 N N . TRP A 1 831 ? 33.407 -6.126 -31.354 1.00 43.88 831 TRP A N 1
ATOM 6794 C CA . TRP A 1 831 ? 32.796 -6.622 -32.580 1.00 43.88 831 TRP A CA 1
ATOM 6795 C C . TRP A 1 831 ? 32.836 -5.523 -33.655 1.00 43.88 831 TRP A C 1
ATOM 6797 O O . TRP A 1 831 ? 32.291 -4.441 -33.432 1.00 43.88 831 TRP A O 1
ATOM 6807 N N . ILE A 1 832 ? 33.477 -5.779 -34.800 1.00 37.62 832 ILE A N 1
ATOM 6808 C CA . ILE A 1 832 ? 33.553 -4.869 -35.958 1.00 37.62 832 ILE A CA 1
ATOM 6809 C C . ILE A 1 832 ? 32.781 -5.489 -37.137 1.00 37.62 832 ILE A C 1
ATOM 6811 O O . ILE A 1 832 ? 32.956 -6.669 -37.425 1.00 37.62 832 ILE A O 1
ATOM 6815 N N . PHE A 1 833 ? 31.927 -4.709 -37.811 1.00 39.06 833 PHE A N 1
ATOM 6816 C CA . PHE A 1 833 ? 31.129 -5.142 -38.975 1.00 39.06 833 PHE A CA 1
ATOM 6817 C C . PHE A 1 833 ? 31.852 -4.880 -40.311 1.00 39.06 833 PHE A C 1
ATOM 6819 O O . PHE A 1 833 ? 32.531 -3.857 -40.434 1.00 39.06 833 PHE A O 1
ATOM 6826 N N . TYR A 1 834 ? 31.643 -5.761 -41.301 1.00 36.00 834 TYR A N 1
ATOM 6827 C CA . TYR A 1 834 ? 32.023 -5.588 -42.716 1.00 36.00 834 TYR A CA 1
ATOM 6828 C C . TYR A 1 834 ? 30.805 -5.541 -43.639 1.00 36.00 834 TYR A C 1
ATOM 6830 O O . TYR A 1 834 ? 29.849 -6.315 -43.399 1.00 36.00 834 TYR A O 1
#